Protein 4WY8 (pdb70)

Sequence (1294 aa):
PTVKLKPYCQNIADAATIDSTQYPPEVVRKAEAASIIDDPKALEGLPDVYLEEKTINRKNGSKIELTITRPLDTENQVLPPIVFFHGGGWVVGSKLTHRRTVYELTVRARAAVIFVNYSLSPEVRFPTALEECLDAVVWVAKEENAKSINVDPTKLVVVAGDSAGGNLSAVVCIRAKQLGLNIIKGQVLIYPVTDDNFETDSYKQFAENYYLTRKLMVWFFDHYIPDKKDRQSIFACPLKASIDDLRVLPRALVITAEADVLREEGEAYARKLIEAGNDVTAVRYLGIIHGIFNLATLSPTGSEILDHIVAWLQKTWKLEHHHHHHPTVKLKPYCQNIADAATIDSTQYPPEVVRKAEAASIIDDPKALEGLPDVYLEEKTINRKNGSKIELTITRPLDTENQVLPPIVFFHGGGWVVGSKLTHRRTVYELTVRARAAVIFVNYSLSPEVRFPTALEECLDAVVWVAKEENAKSINVDPTKLVVAGDSAGGNLSAVVCIRAKQLGLNIIKGQVLIYPVTDDNFETDSYKQFAENYYLTRKLMVWFFDHYIPDKKDRQSIFACPLKASIDDLRVLPRALVITAEADVLREEGEAYARKLIEAGNDVTAVRYLGIIHGIFNLATLSPTGSEILDHIVAWLQKTWKLEHHHHHPTVKLKPYCQNIADAATIDSTQYPPEVVRKAEAASIIDDPKALEGLPDVYLEEKTINRKNGSKIELTITRPLDTENQVLPPIVFFHGGGWVVGSKLTHRRTVYELTVRARAAVIFVNYSLSPEVRFPTALEECLDAVVWVAKEENAKSINVDPTKLVVAGDSAGGNLSAVVCIRAKQLGLNIIKGQVLIYPVTDDNFETDSYKQFAENYYLTRKLMVWFFDHYIPDKKDRQSIFACPLKASIDDLRVLPRALVITAEADVLREEGEAYARKLIEAGNDVTAVVRYLGIIHGIFNLATLSPTGSEILDHIVAWLQKTWKLEHHHHPTVKLKPYCQNIADAATIDSTQYPPEVVRKAEAASIIDDPKALEGLPDVYLEEKTINRKNGSKIELTITRPLDTENQVLPPIVFFHGGGWVVGSKLTHRRTVYELTVRARAAVIFVNYSLSPEVRFPTALEECLDAVVWVAKEENAKSINVDPTKLVVAGDSAGGNLSAVVCIRAKQLGLNIIKGQVLIYPVTDDNFETDSYKQFAENYYLTRKLMVWFFDHYIPDKKDRQSIFACPLKASIDDLRVLPRALVITAEADVLREEGEAYARKLIEAGNDVTAVRYLGIIHGIFNLATLSPTGSEILDHIVAWLQKTWKLEHHH

Structure (mmCIF, N/CA/C/O backbone):
data_4WY8
#
_entry.id   4WY8
#
_cell.length_a   151.125
_cell.length_b   49.675
_cell.length_c   183.214
_cell.angle_alpha   90.00
_cell.angle_beta   111.57
_cell.angle_gamma   90.00
#
_symmetry.space_group_name_H-M   'C 1 2 1'
#
loop_
_entity.id
_entity.type
_entity.pdbx_description
1 polymer esterase
2 water water
#
loop_
_atom_site.group_PDB
_atom_site.id
_atom_site.type_symbol
_atom_site.label_atom_id
_atom_site.label_alt_id
_atom_site.label_comp_id
_atom_site.label_asym_id
_atom_site.label_entity_id
_atom_site.label_seq_id
_atom_site.pdbx_PDB_ins_code
_atom_site.Cartn_x
_atom_site.Cartn_y
_atom_site.Cartn_z
_atom_site.occupancy
_atom_site.B_iso_or_equiv
_atom_site.auth_seq_id
_atom_site.auth_comp_id
_atom_site.auth_asym_id
_atom_site.auth_atom_id
_atom_site.pdbx_PDB_model_num
ATOM 1 N N . PRO A 1 3 ? 160.916 0.592 80.301 1.00 44.47 3 PRO A N 1
ATOM 2 C CA . PRO A 1 3 ? 161.221 -0.439 79.298 1.00 44.76 3 PRO A CA 1
ATOM 3 C C . PRO A 1 3 ? 162.712 -0.724 79.161 1.00 43.50 3 PRO A C 1
ATOM 4 O O . PRO A 1 3 ? 163.535 0.166 79.371 1.00 49.53 3 PRO A O 1
ATOM 8 N N . THR A 1 4 ? 163.056 -1.962 78.825 1.00 44.85 4 THR A N 1
ATOM 9 C CA . THR A 1 4 ? 164.454 -2.313 78.617 1.00 44.94 4 THR A CA 1
ATOM 10 C C . THR A 1 4 ? 164.850 -1.920 77.191 1.00 43.92 4 THR A C 1
ATOM 11 O O . THR A 1 4 ? 164.109 -2.167 76.224 1.00 35.49 4 THR A O 1
ATOM 15 N N . VAL A 1 5 ? 166.015 -1.288 77.073 1.00 42.55 5 VAL A N 1
ATOM 16 C CA . VAL A 1 5 ? 166.469 -0.756 75.797 1.00 34.03 5 VAL A CA 1
ATOM 17 C C . VAL A 1 5 ? 166.797 -1.887 74.835 1.00 33.69 5 VAL A C 1
ATOM 18 O O . VAL A 1 5 ? 167.506 -2.830 75.187 1.00 38.57 5 VAL A O 1
ATOM 22 N N . LYS A 1 6 ? 166.260 -1.804 73.622 1.00 29.98 6 LYS A N 1
ATOM 23 C CA . LYS A 1 6 ? 166.646 -2.734 72.583 1.00 25.89 6 LYS A CA 1
ATOM 24 C C . LYS A 1 6 ? 167.452 -1.920 71.583 1.00 32.71 6 LYS A C 1
ATOM 25 O O . LYS A 1 6 ? 166.905 -1.047 70.900 1.00 30.34 6 LYS A O 1
ATOM 31 N N . LEU A 1 7 ? 168.753 -2.176 71.519 1.00 26.11 7 LEU A N 1
ATOM 32 C CA . LEU A 1 7 ? 169.593 -1.487 70.559 1.00 27.95 7 LEU A CA 1
ATOM 33 C C . LEU A 1 7 ? 169.452 -2.135 69.199 1.00 31.16 7 LEU A C 1
ATOM 34 O O . LEU A 1 7 ? 169.173 -3.335 69.098 1.00 27.81 7 LEU A O 1
ATOM 39 N N . LYS A 1 8 ? 169.644 -1.335 68.156 1.00 28.77 8 LYS A N 1
ATOM 40 C CA . LYS A 1 8 ? 169.792 -1.867 66.814 1.00 27.53 8 LYS A CA 1
ATOM 41 C C . LYS A 1 8 ? 171.158 -2.551 66.697 1.00 26.53 8 LYS A C 1
ATOM 42 O O . LYS A 1 8 ? 172.107 -2.180 67.395 1.00 28.33 8 LYS A O 1
ATOM 48 N N . PRO A 1 9 ? 171.250 -3.566 65.822 1.00 32.00 9 PRO A N 1
ATOM 49 C CA . PRO A 1 9 ? 172.459 -4.376 65.602 1.00 29.01 9 PRO A CA 1
ATOM 50 C C . PRO A 1 9 ? 173.774 -3.578 65.493 1.00 28.19 9 PRO A C 1
ATOM 51 O O . PRO A 1 9 ? 174.736 -3.894 66.192 1.00 33.17 9 PRO A O 1
ATOM 55 N N . TYR A 1 10 ? 173.826 -2.577 64.626 1.00 28.29 10 TYR A N 1
ATOM 56 C CA . TYR A 1 10 ? 175.047 -1.792 64.447 1.00 25.52 10 TYR A CA 1
ATOM 57 C C . TYR A 1 10 ? 175.504 -1.162 65.769 1.00 32.27 10 TYR A C 1
ATOM 58 O O . TYR A 1 10 ? 176.682 -1.284 66.167 1.00 32.40 10 TYR A O 1
ATOM 67 N N . CYS A 1 11 ? 174.554 -0.516 66.450 1.00 30.90 11 CYS A N 1
ATOM 68 C CA . CYS A 1 11 ? 174.809 0.209 67.693 1.00 27.12 11 CYS A CA 1
ATOM 69 C C . CYS A 1 11 ? 175.176 -0.747 68.825 1.00 31.24 11 CYS A C 1
ATOM 70 O O . CYS A 1 11 ? 176.008 -0.422 69.681 1.00 30.46 11 CYS A O 1
ATOM 73 N N . GLN A 1 12 ? 174.562 -1.930 68.822 1.00 29.88 12 GLN A N 1
ATOM 74 C CA . GLN A 1 12 ? 174.953 -2.983 69.755 1.00 35.38 12 GLN A CA 1
ATOM 75 C C . GLN A 1 12 ? 176.423 -3.341 69.542 1.00 35.55 12 GLN A C 1
ATOM 76 O O . GLN A 1 12 ? 177.248 -3.315 70.479 1.00 31.91 12 GLN A O 1
ATOM 82 N N . ASN A 1 13 ? 176.741 -3.627 68.283 1.00 28.81 13 ASN A N 1
ATOM 83 C CA . ASN A 1 13 ? 178.092 -3.971 67.905 1.00 31.49 13 ASN A CA 1
ATOM 84 C C . ASN A 1 13 ? 179.098 -2.936 68.393 1.00 34.46 13 ASN A C 1
ATOM 85 O O . ASN A 1 13 ? 180.112 -3.288 68.995 1.00 37.57 13 ASN A O 1
ATOM 90 N N . ILE A 1 14 ? 178.807 -1.661 68.135 1.00 33.92 14 ILE A N 1
ATOM 91 C CA . ILE A 1 14 ? 179.676 -0.579 68.581 1.00 34.84 14 ILE A CA 1
ATOM 92 C C . ILE A 1 14 ? 179.816 -0.587 70.097 1.00 34.77 14 ILE A C 1
ATOM 93 O O . ILE A 1 14 ? 180.923 -0.503 70.633 1.00 44.31 14 ILE A O 1
ATOM 98 N N . ALA A 1 15 ? 178.693 -0.723 70.786 1.00 31.76 15 ALA A N 1
ATOM 99 C CA . ALA A 1 15 ? 178.715 -0.688 72.240 1.00 39.29 15 ALA A CA 1
ATOM 100 C C . ALA A 1 15 ? 179.643 -1.768 72.799 1.00 41.06 15 ALA A C 1
ATOM 101 O O . ALA A 1 15 ? 180.381 -1.520 73.752 1.00 41.62 15 ALA A O 1
ATOM 103 N N . ASP A 1 16 ? 179.603 -2.964 72.216 1.00 45.94 16 ASP A N 1
ATOM 104 C CA . ASP A 1 16 ? 180.438 -4.056 72.726 1.00 45.66 16 ASP A CA 1
ATOM 105 C C . ASP A 1 16 ? 181.888 -3.954 72.236 1.00 46.10 16 ASP A C 1
ATOM 106 O O . ASP A 1 16 ? 182.805 -4.479 72.858 1.00 52.22 16 ASP A O 1
ATOM 111 N N . ALA A 1 17 ? 182.086 -3.256 71.126 1.00 44.82 17 ALA A N 1
ATOM 112 C CA . ALA A 1 17 ? 183.411 -3.112 70.537 1.00 51.50 17 ALA A CA 1
ATOM 113 C C . ALA A 1 17 ? 184.308 -2.214 71.375 1.00 60.05 17 ALA A C 1
ATOM 114 O O . ALA A 1 17 ? 185.522 -2.428 71.433 1.00 62.77 17 ALA A O 1
ATOM 116 N N . ALA A 1 18 ? 183.712 -1.197 72.001 1.00 61.31 18 ALA A N 1
ATOM 117 C CA . ALA A 1 18 ? 184.467 -0.255 72.824 1.00 65.10 18 ALA A CA 1
ATOM 118 C C . ALA A 1 18 ? 185.149 -0.988 73.974 1.00 67.40 18 ALA A C 1
ATOM 119 O O . ALA A 1 18 ? 184.518 -1.313 74.987 1.00 62.00 18 ALA A O 1
ATOM 121 N N . THR A 1 19 ? 186.446 -1.237 73.798 1.00 71.04 19 THR A N 1
ATOM 122 C CA . THR A 1 19 ? 187.205 -2.083 74.709 1.00 65.13 19 THR A CA 1
ATOM 123 C C . THR A 1 19 ? 188.594 -1.518 74.998 1.00 66.02 19 THR A C 1
ATOM 124 O O . THR A 1 19 ? 189.593 -2.230 74.882 1.00 72.34 19 THR A O 1
ATOM 128 N N . ILE A 1 20 ? 188.655 -0.251 75.390 1.00 59.32 20 ILE A N 1
ATOM 129 C CA . ILE A 1 20 ? 189.916 0.384 75.765 1.00 56.50 20 ILE A CA 1
ATOM 130 C C . ILE A 1 20 ? 189.600 1.689 76.483 1.00 55.81 20 ILE A C 1
ATOM 131 O O . ILE A 1 20 ? 188.754 2.466 76.036 1.00 61.19 20 ILE A O 1
ATOM 136 N N . ASP A 1 21 ? 190.264 1.918 77.609 1.00 50.90 21 ASP A N 1
ATOM 137 C CA . ASP A 1 21 ? 190.003 3.118 78.385 1.00 40.91 21 ASP A CA 1
ATOM 138 C C . ASP A 1 21 ? 190.841 4.286 77.897 1.00 38.57 21 ASP A C 1
ATOM 139 O O . ASP A 1 21 ? 192.053 4.334 78.143 1.00 36.85 21 ASP A O 1
ATOM 144 N N . SER A 1 22 ? 190.205 5.243 77.228 1.00 34.20 22 SER A N 1
ATOM 145 C CA . SER A 1 22 ? 190.942 6.413 76.766 1.00 33.31 22 SER A CA 1
ATOM 146 C C . SER A 1 22 ? 191.357 7.325 77.924 1.00 30.11 22 SER A C 1
ATOM 147 O O . SER A 1 22 ? 192.310 8.097 77.786 1.00 28.55 22 SER A O 1
ATOM 150 N N . THR A 1 23 ? 190.654 7.245 79.051 1.00 24.17 23 THR A N 1
ATOM 151 C CA . THR A 1 23 ? 190.955 8.125 80.177 1.00 32.00 23 THR A CA 1
ATOM 152 C C . THR A 1 23 ? 192.298 7.772 80.813 1.00 34.00 23 THR A C 1
ATOM 153 O O . THR A 1 23 ? 192.767 8.495 81.698 1.00 35.66 23 THR A O 1
ATOM 157 N N . GLN A 1 24 ? 192.904 6.660 80.388 1.00 29.18 24 GLN A N 1
ATOM 158 C CA . GLN A 1 24 ? 194.181 6.227 80.958 1.00 30.33 24 GLN A CA 1
ATOM 159 C C . GLN A 1 24 ? 195.361 6.749 80.151 1.00 36.41 24 GLN A C 1
ATOM 160 O O . GLN A 1 24 ? 196.524 6.512 80.501 1.00 31.70 24 GLN A O 1
ATOM 166 N N . TYR A 1 25 ? 195.059 7.436 79.054 1.00 31.43 25 TYR A N 1
ATOM 167 C CA . TYR A 1 25 ? 196.096 7.912 78.162 1.00 27.75 25 TYR A CA 1
ATOM 168 C C . TYR A 1 25 ? 196.091 9.423 77.993 1.00 27.59 25 TYR A C 1
ATOM 169 O O . TYR A 1 25 ? 195.075 10.072 78.214 1.00 33.40 25 TYR A O 1
ATOM 178 N N . PRO A 1 26 ? 197.235 9.990 77.596 1.00 26.50 26 PRO A N 1
ATOM 179 C CA . PRO A 1 26 ? 197.295 11.405 77.210 1.00 28.83 26 PRO A CA 1
ATOM 180 C C . PRO A 1 26 ? 196.525 11.680 75.909 1.00 30.31 26 PRO A C 1
ATOM 181 O O . PRO A 1 26 ? 196.503 10.825 75.008 1.00 29.12 26 PRO A O 1
ATOM 185 N N . PRO A 1 27 ? 195.889 12.856 75.815 1.00 24.80 27 PRO A N 1
ATOM 186 C CA . PRO A 1 27 ? 195.074 13.194 74.637 1.00 25.87 27 PRO A CA 1
ATOM 187 C C . PRO A 1 27 ? 195.750 13.014 73.259 1.00 28.33 27 PRO A C 1
ATOM 188 O O . PRO A 1 27 ? 195.036 12.552 72.360 1.00 22.58 27 PRO A O 1
ATOM 192 N N . GLU A 1 28 ? 197.027 13.380 73.075 1.00 25.28 28 GLU A N 1
ATOM 193 C CA . GLU A 1 28 ? 197.699 13.180 71.776 1.00 30.79 28 GLU A CA 1
ATOM 194 C C . GLU A 1 28 ? 197.729 11.683 71.372 1.00 30.11 28 GLU A C 1
ATOM 195 O O . GLU A 1 28 ? 197.539 11.328 70.188 1.00 30.42 28 GLU A O 1
ATOM 201 N N . VAL A 1 29 ? 197.902 10.809 72.364 1.00 30.53 29 VAL A N 1
ATOM 202 C CA . VAL A 1 29 ? 197.934 9.371 72.121 1.00 30.01 29 VAL A CA 1
ATOM 203 C C . VAL A 1 29 ? 196.560 8.851 71.700 1.00 22.28 29 VAL A C 1
ATOM 204 O O . VAL A 1 29 ? 196.429 8.113 70.714 1.00 24.01 29 VAL A O 1
ATOM 208 N N . VAL A 1 30 ? 195.537 9.290 72.423 1.00 23.71 30 VAL A N 1
ATOM 209 C CA . VAL A 1 30 ? 194.152 8.970 72.110 1.00 19.95 30 VAL A CA 1
ATOM 210 C C . VAL A 1 30 ? 193.794 9.421 70.683 1.00 21.48 30 VAL A C 1
ATOM 211 O O . VAL A 1 30 ? 193.211 8.651 69.917 1.00 21.14 30 VAL A O 1
ATOM 215 N N . ARG A 1 31 ? 194.162 10.655 70.330 1.00 19.00 31 ARG A N 1
ATOM 216 C CA . ARG A 1 31 ? 193.893 11.190 68.992 1.00 22.19 31 ARG A CA 1
ATOM 217 C C . ARG A 1 31 ? 194.572 10.386 67.889 1.00 24.59 31 ARG A C 1
ATOM 218 O O . ARG A 1 31 ? 193.960 10.123 66.831 1.00 21.50 31 ARG A O 1
ATOM 226 N N . LYS A 1 32 ? 195.828 9.997 68.130 1.00 21.75 32 LYS A N 1
ATOM 227 C CA . LYS A 1 32 ? 196.546 9.188 67.141 1.00 23.82 32 LYS A CA 1
ATOM 228 C C . LYS A 1 32 ? 195.907 7.797 66.982 1.00 18.04 32 LYS A C 1
ATOM 229 O O . LYS A 1 32 ? 195.747 7.299 65.860 1.00 23.16 32 LYS A O 1
ATOM 235 N N . ALA A 1 33 ? 195.508 7.190 68.095 1.00 14.77 33 ALA A N 1
ATOM 236 C CA . ALA A 1 33 ? 194.807 5.904 68.052 1.00 20.40 33 ALA A CA 1
ATOM 237 C C . ALA A 1 33 ? 193.477 6.012 67.297 1.00 24.00 33 ALA A C 1
ATOM 238 O O . ALA A 1 33 ? 193.109 5.126 66.523 1.00 25.75 33 ALA A O 1
ATOM 240 N N . GLU A 1 34 ? 192.780 7.123 67.502 1.00 25.61 34 GLU A N 1
ATOM 241 C CA . GLU A 1 34 ? 191.507 7.399 66.833 1.00 23.71 34 GLU A CA 1
ATOM 242 C C . GLU A 1 34 ? 191.691 7.495 65.319 1.00 22.09 34 GLU A C 1
ATOM 243 O O . GLU A 1 34 ? 190.982 6.825 64.519 1.00 27.59 34 GLU A O 1
ATOM 249 N N . ALA A 1 35 ? 192.677 8.302 64.930 1.00 18.53 35 ALA A N 1
ATOM 250 C CA . ALA A 1 35 ? 193.016 8.449 63.523 1.00 22.84 35 ALA A CA 1
ATOM 251 C C . ALA A 1 35 ? 193.328 7.087 62.903 1.00 25.34 35 ALA A C 1
ATOM 252 O O . ALA A 1 35 ? 192.833 6.755 61.805 1.00 23.61 35 ALA A O 1
ATOM 254 N N . ALA A 1 36 ? 194.122 6.291 63.622 1.00 21.28 36 ALA A N 1
ATOM 255 C CA . ALA A 1 36 ? 194.476 4.959 63.128 1.00 23.61 36 ALA A CA 1
ATOM 256 C C . ALA A 1 36 ? 193.246 4.079 62.962 1.00 23.74 36 ALA A C 1
ATOM 257 O O . ALA A 1 36 ? 193.120 3.379 61.965 1.00 24.97 36 ALA A O 1
ATOM 259 N N . SER A 1 37 ? 192.330 4.135 63.922 1.00 20.99 37 SER A N 1
ATOM 260 C CA . SER A 1 37 ? 191.109 3.344 63.857 1.00 14.81 37 SER A CA 1
ATOM 261 C C . SER A 1 37 ? 190.260 3.736 62.651 1.00 23.16 37 SER A C 1
ATOM 262 O O . SER A 1 37 ? 189.511 2.918 62.123 1.00 24.94 37 SER A O 1
ATOM 265 N N . ILE A 1 38 ? 190.325 4.996 62.231 1.00 20.89 38 ILE A N 1
ATOM 266 C CA . ILE A 1 38 ? 189.633 5.321 60.986 1.00 21.03 38 ILE A CA 1
ATOM 267 C C . ILE A 1 38 ? 190.399 4.811 59.738 1.00 23.47 38 ILE A C 1
ATOM 268 O O . ILE A 1 38 ? 189.830 4.135 58.869 1.00 18.93 38 ILE A O 1
ATOM 273 N N . ILE A 1 39 ? 191.685 5.130 59.650 1.00 20.81 39 ILE A N 1
ATOM 274 C CA . ILE A 1 39 ? 192.464 4.776 58.456 1.00 28.27 39 ILE A CA 1
ATOM 275 C C . ILE A 1 39 ? 192.533 3.254 58.245 1.00 33.17 39 ILE A C 1
ATOM 276 O O . ILE A 1 39 ? 192.488 2.775 57.111 1.00 34.60 39 ILE A O 1
ATOM 281 N N . ASP A 1 40 ? 192.621 2.509 59.343 1.00 28.24 40 ASP A N 1
ATOM 282 C CA . ASP A 1 40 ? 192.726 1.049 59.308 1.00 30.78 40 ASP A CA 1
ATOM 283 C C . ASP A 1 40 ? 191.389 0.305 59.212 1.00 28.54 40 ASP A C 1
ATOM 284 O O . ASP A 1 40 ? 191.369 -0.923 59.154 1.00 29.90 40 ASP A O 1
ATOM 289 N N . ASP A 1 41 ? 190.271 1.016 59.283 1.00 27.52 41 ASP A N 1
ATOM 290 C CA . ASP A 1 41 ? 188.983 0.360 59.074 1.00 22.94 41 ASP A CA 1
ATOM 291 C C . ASP A 1 41 ? 188.876 0.021 57.589 1.00 24.42 41 ASP A C 1
ATOM 292 O O . ASP A 1 41 ? 189.065 0.887 56.733 1.00 26.66 41 ASP A O 1
ATOM 297 N N . PRO A 1 42 ? 188.606 -1.250 57.271 1.00 30.33 42 PRO A N 1
ATOM 298 C CA . PRO A 1 42 ? 188.582 -1.681 55.863 1.00 29.82 42 PRO A CA 1
ATOM 299 C C . PRO A 1 42 ? 187.343 -1.175 55.099 1.00 25.61 42 PRO A C 1
ATOM 300 O O . PRO A 1 42 ? 187.279 -1.229 53.872 1.00 27.75 42 PRO A O 1
ATOM 304 N N . LYS A 1 43 ? 186.361 -0.696 55.848 1.00 22.42 43 LYS A N 1
ATOM 305 C CA . LYS A 1 43 ? 185.100 -0.222 55.295 1.00 27.48 43 LYS A CA 1
ATOM 306 C C . LYS A 1 43 ? 185.075 1.312 55.188 1.00 20.29 43 LYS A C 1
ATOM 307 O O . LYS A 1 43 ? 184.117 1.904 54.666 1.00 18.98 43 LYS A O 1
ATOM 313 N N . ALA A 1 44 ? 186.137 1.944 55.677 1.00 20.27 44 ALA A N 1
ATOM 314 C CA . ALA A 1 44 ? 186.173 3.400 55.841 1.00 25.02 44 ALA A CA 1
ATOM 315 C C . ALA A 1 44 ? 185.921 4.182 54.556 1.00 21.88 44 ALA A C 1
ATOM 316 O O . ALA A 1 44 ? 185.365 5.275 54.593 1.00 16.82 44 ALA A O 1
ATOM 318 N N . LEU A 1 45 ? 186.310 3.600 53.426 1.00 23.97 45 LEU A N 1
ATOM 319 C CA . LEU A 1 45 ? 186.219 4.261 52.134 1.00 18.91 45 LEU A CA 1
ATOM 320 C C . LEU A 1 45 ? 185.054 3.724 51.304 1.00 21.60 45 LEU A C 1
ATOM 321 O O . LEU A 1 45 ? 184.670 4.330 50.305 1.00 19.20 45 LEU A O 1
ATOM 326 N N . GLU A 1 46 ? 184.484 2.596 51.722 1.00 23.91 46 GLU A N 1
ATOM 327 C CA . GLU A 1 46 ? 183.401 1.977 50.959 1.00 25.11 46 GLU A CA 1
ATOM 328 C C . GLU A 1 46 ? 182.161 2.854 50.931 1.00 27.06 46 GLU A C 1
ATOM 329 O O . GLU A 1 46 ? 181.652 3.260 51.988 1.00 22.93 46 GLU A O 1
ATOM 335 N N . GLY A 1 47 ? 181.688 3.151 49.722 1.00 23.02 47 GLY A N 1
ATOM 336 C CA . GLY A 1 47 ? 180.481 3.936 49.531 1.00 20.71 47 GLY A CA 1
ATOM 337 C C . GLY A 1 47 ? 180.633 5.392 49.931 1.00 20.71 47 GLY A C 1
ATOM 338 O O . GLY A 1 47 ? 179.651 6.124 50.043 1.00 25.73 47 GLY A O 1
ATOM 339 N N . LEU A 1 48 ? 181.872 5.822 50.133 1.00 20.11 48 LEU A N 1
ATOM 340 C CA . LEU A 1 48 ? 182.136 7.204 50.472 1.00 18.22 48 LEU A CA 1
ATOM 341 C C . LEU A 1 48 ? 181.853 8.104 49.253 1.00 18.84 48 LEU A C 1
ATOM 342 O O . LEU A 1 48 ? 182.431 7.914 48.195 1.00 24.49 48 LEU A O 1
ATOM 347 N N . PRO A 1 49 ? 180.961 9.093 49.409 1.00 17.91 49 PRO A N 1
ATOM 348 C CA . PRO A 1 49 ? 180.617 10.000 48.311 1.00 18.26 49 PRO A CA 1
ATOM 349 C C . PRO A 1 49 ? 181.815 10.817 47.874 1.00 16.87 49 PRO A C 1
ATOM 350 O O . PRO A 1 49 ? 182.718 11.052 48.671 1.00 18.64 49 PRO A O 1
ATOM 354 N N . ASP A 1 50 ? 181.823 11.213 46.611 1.00 18.94 50 ASP A N 1
ATOM 355 C CA . ASP A 1 50 ? 182.829 12.100 46.054 1.00 21.34 50 ASP A CA 1
ATOM 356 C C . ASP A 1 50 ? 182.501 13.563 46.330 1.00 24.22 50 ASP A C 1
ATOM 357 O O . ASP A 1 50 ? 181.362 14.008 46.102 1.00 21.11 50 ASP A O 1
ATOM 362 N N . VAL A 1 51 ? 183.490 14.320 46.797 1.00 17.72 51 VAL A N 1
ATOM 363 C CA . VAL A 1 51 ? 183.255 15.726 47.072 1.00 15.39 51 VAL A CA 1
ATOM 364 C C . VAL A 1 51 ? 184.403 16.546 46.548 1.00 16.31 51 VAL A C 1
ATOM 365 O O . VAL A 1 51 ? 185.528 16.065 46.422 1.00 17.40 51 VAL A O 1
ATOM 369 N N . TYR A 1 52 ? 184.108 17.799 46.248 1.00 17.40 52 TYR A N 1
ATOM 370 C CA . TYR A 1 52 ? 185.127 18.795 46.002 1.00 20.61 52 TYR A CA 1
ATOM 371 C C . TYR A 1 52 ? 185.564 19.350 47.354 1.00 19.13 52 TYR A C 1
ATOM 372 O O . TYR A 1 52 ? 184.742 19.935 48.060 1.00 20.75 52 TYR A O 1
ATOM 381 N N . LEU A 1 53 ? 186.849 19.214 47.699 1.00 15.14 53 LEU A N 1
ATOM 382 C CA . LEU A 1 53 ? 187.325 19.661 49.007 1.00 18.37 53 LEU A CA 1
ATOM 383 C C . LEU A 1 53 ? 188.354 20.779 48.885 1.00 24.99 53 LEU A C 1
ATOM 384 O O . LEU A 1 53 ? 189.226 20.747 48.023 1.00 27.56 53 LEU A O 1
ATOM 389 N N . GLU A 1 54 ? 188.226 21.770 49.761 1.00 25.95 54 GLU A N 1
ATOM 390 C CA . GLU A 1 54 ? 189.116 22.923 49.799 1.00 26.14 54 GLU A CA 1
ATOM 391 C C . GLU A 1 54 ? 189.566 23.193 51.220 1.00 23.18 54 GLU A C 1
ATOM 392 O O . GLU A 1 54 ? 188.740 23.229 52.137 1.00 23.48 54 GLU A O 1
ATOM 398 N N . GLU A 1 55 ? 190.861 23.420 51.412 1.00 27.04 55 GLU A N 1
ATOM 399 C CA . GLU A 1 55 ? 191.348 23.775 52.742 1.00 28.42 55 GLU A CA 1
ATOM 400 C C . GLU A 1 55 ? 191.556 25.287 52.724 1.00 30.10 55 GLU A C 1
ATOM 401 O O . GLU A 1 55 ? 192.211 25.826 51.835 1.00 31.71 55 GLU A O 1
ATOM 407 N N . LYS A 1 56 ? 190.955 25.965 53.695 1.00 29.47 56 LYS A N 1
ATOM 408 C CA . LYS A 1 56 ? 190.918 27.421 53.729 1.00 26.86 56 LYS A CA 1
ATOM 409 C C . LYS A 1 56 ? 191.346 27.971 55.072 1.00 30.73 56 LYS A C 1
ATOM 410 O O . LYS A 1 56 ? 190.866 27.529 56.107 1.00 34.74 56 LYS A O 1
ATOM 416 N N . THR A 1 57 ? 192.241 28.950 55.066 1.00 29.65 57 THR A N 1
ATOM 417 C CA . THR A 1 57 ? 192.680 29.544 56.318 1.00 26.40 57 THR A CA 1
ATOM 418 C C . THR A 1 57 ? 192.115 30.933 56.455 1.00 30.26 57 THR A C 1
ATOM 419 O O . THR A 1 57 ? 192.276 31.755 55.548 1.00 36.73 57 THR A O 1
ATOM 423 N N . ILE A 1 58 ? 191.442 31.220 57.563 1.00 26.29 58 ILE A N 1
ATOM 424 C CA . ILE A 1 58 ? 191.060 32.601 57.764 1.00 28.99 58 ILE A CA 1
ATOM 425 C C . ILE A 1 58 ? 192.007 33.143 58.834 1.00 34.68 58 ILE A C 1
ATOM 426 O O . ILE A 1 58 ? 192.208 32.534 59.890 1.00 35.54 58 ILE A O 1
ATOM 431 N N . ASN A 1 59 ? 192.601 34.292 58.515 1.00 41.74 59 ASN A N 1
ATOM 432 C CA . ASN A 1 59 ? 193.600 34.966 59.348 1.00 47.03 59 ASN A CA 1
ATOM 433 C C . ASN A 1 59 ? 193.016 36.074 60.211 1.00 48.73 59 ASN A C 1
ATOM 434 O O . ASN A 1 59 ? 192.522 37.071 59.679 1.00 53.34 59 ASN A O 1
ATOM 439 N N . ARG A 1 60 ? 193.071 35.915 61.533 1.00 46.55 60 ARG A N 1
ATOM 440 C CA . ARG A 1 60 ? 192.569 36.965 62.417 1.00 51.95 60 ARG A CA 1
ATOM 441 C C . ARG A 1 60 ? 193.537 38.141 62.512 1.00 57.98 60 ARG A C 1
ATOM 442 O O . ARG A 1 60 ? 194.560 38.189 61.818 1.00 60.37 60 ARG A O 1
ATOM 450 N N . LYS A 1 61 ? 193.187 39.085 63.382 1.00 65.21 61 LYS A N 1
ATOM 451 C CA . LYS A 1 61 ? 193.795 40.410 63.407 1.00 64.32 61 LYS A CA 1
ATOM 452 C C . LYS A 1 61 ? 195.262 40.393 63.812 1.00 64.24 61 LYS A C 1
ATOM 453 O O . LYS A 1 61 ? 196.095 41.095 63.231 1.00 58.99 61 LYS A O 1
ATOM 459 N N . ASN A 1 62 ? 195.581 39.525 64.761 1.00 62.09 62 ASN A N 1
ATOM 460 C CA . ASN A 1 62 ? 196.905 39.489 65.349 1.00 54.17 62 ASN A CA 1
ATOM 461 C C . ASN A 1 62 ? 197.885 38.578 64.626 1.00 58.59 62 ASN A C 1
ATOM 462 O O . ASN A 1 62 ? 199.097 38.658 64.844 1.00 59.85 62 ASN A O 1
ATOM 467 N N . GLY A 1 63 ? 197.358 37.687 63.793 1.00 60.24 63 GLY A N 1
ATOM 468 C CA . GLY A 1 63 ? 198.201 36.826 62.989 1.00 52.48 63 GLY A CA 1
ATOM 469 C C . GLY A 1 63 ? 197.840 35.378 63.216 1.00 51.34 63 GLY A C 1
ATOM 470 O O . GLY A 1 63 ? 198.460 34.483 62.648 1.00 53.57 63 GLY A O 1
ATOM 471 N N . SER A 1 64 ? 196.804 35.149 64.018 1.00 49.52 64 SER A N 1
ATOM 472 C CA . SER A 1 64 ? 196.403 33.785 64.337 1.00 54.03 64 SER A CA 1
ATOM 473 C C . SER A 1 64 ? 195.476 33.253 63.241 1.00 47.80 64 SER A C 1
ATOM 474 O O . SER A 1 64 ? 194.909 34.022 62.454 1.00 48.05 64 SER A O 1
ATOM 477 N N . LYS A 1 65 ? 195.362 31.934 63.172 1.00 39.44 65 LYS A N 1
ATOM 478 C CA . LYS A 1 65 ? 194.606 31.292 62.108 1.00 40.53 65 LYS A CA 1
ATOM 479 C C . LYS A 1 65 ? 193.494 30.373 62.591 1.00 36.04 65 LYS A C 1
ATOM 480 O O . LYS A 1 65 ? 193.605 29.722 63.629 1.00 34.67 65 LYS A O 1
ATOM 486 N N . ILE A 1 66 ? 192.386 30.396 61.861 1.00 32.33 66 ILE A N 1
ATOM 487 C CA . ILE A 1 66 ? 191.356 29.376 61.990 1.00 26.05 66 ILE A CA 1
ATOM 488 C C . ILE A 1 66 ? 191.399 28.543 60.716 1.00 26.66 66 ILE A C 1
ATOM 489 O O . ILE A 1 66 ? 191.379 29.084 59.599 1.00 24.01 66 ILE A O 1
ATOM 494 N N . GLU A 1 67 ? 191.536 27.232 60.883 1.00 25.08 67 GLU A N 1
ATOM 495 C CA . GLU A 1 67 ? 191.508 26.325 59.743 1.00 24.37 67 GLU A CA 1
ATOM 496 C C . GLU A 1 67 ? 190.109 25.796 59.446 1.00 24.09 67 GLU A C 1
ATOM 497 O O . GLU A 1 67 ? 189.470 25.175 60.298 1.00 19.59 67 GLU A O 1
ATOM 503 N N . LEU A 1 68 ? 189.668 26.045 58.217 1.00 16.83 68 LEU A N 1
ATOM 504 C CA . LEU A 1 68 ? 188.393 25.581 57.690 1.00 19.72 68 LEU A CA 1
ATOM 505 C C . LEU A 1 68 ? 188.609 24.496 56.647 1.00 21.63 68 LEU A C 1
ATOM 506 O O . LEU A 1 68 ? 189.530 24.597 55.828 1.00 23.75 68 LEU A O 1
ATOM 511 N N . THR A 1 69 ? 187.793 23.445 56.701 1.00 16.80 69 THR A N 1
ATOM 512 C CA . THR A 1 69 ? 187.731 22.442 55.631 1.00 14.76 69 THR A CA 1
ATOM 513 C C . THR A 1 69 ? 186.362 22.557 54.961 1.00 13.52 69 THR A C 1
ATOM 514 O O . THR A 1 69 ? 185.334 22.334 55.593 1.00 17.82 69 THR A O 1
ATOM 518 N N . ILE A 1 70 ? 186.338 22.936 53.691 1.00 16.46 70 ILE A N 1
ATOM 519 C CA . ILE A 1 70 ? 185.086 23.159 52.994 1.00 11.49 70 ILE A CA 1
ATOM 520 C C . ILE A 1 70 ? 184.825 22.081 51.961 1.00 16.47 70 ILE A C 1
ATOM 521 O O . ILE A 1 70 ? 185.605 21.914 51.014 1.00 16.22 70 ILE A O 1
ATOM 526 N N . THR A 1 71 ? 183.712 21.364 52.106 1.00 15.99 71 THR A N 1
ATOM 527 C CA . THR A 1 71 ? 183.384 20.329 51.125 1.00 13.53 71 THR A CA 1
ATOM 528 C C . THR A 1 71 ? 182.121 20.713 50.349 1.00 13.90 71 THR A C 1
ATOM 529 O O . THR A 1 71 ? 181.207 21.298 50.916 1.00 12.43 71 THR A O 1
ATOM 533 N N . ARG A 1 72 ? 182.079 20.433 49.047 1.00 13.54 72 ARG A N 1
ATOM 534 C CA . ARG A 1 72 ? 180.849 20.647 48.277 1.00 14.19 72 ARG A CA 1
ATOM 535 C C . ARG A 1 72 ? 180.639 19.541 47.247 1.00 14.34 72 ARG A C 1
ATOM 536 O O . ARG A 1 72 ? 181.586 18.842 46.910 1.00 12.11 72 ARG A O 1
ATOM 544 N N . PRO A 1 73 ? 179.398 19.383 46.740 1.00 10.48 73 PRO A N 1
ATOM 545 C CA . PRO A 1 73 ? 179.214 18.336 45.729 1.00 11.37 73 PRO A CA 1
ATOM 546 C C . PRO A 1 73 ? 180.032 18.667 44.484 1.00 16.88 73 PRO A C 1
ATOM 547 O O . PRO A 1 73 ? 180.329 19.849 44.262 1.00 16.21 73 PRO A O 1
ATOM 551 N N . LEU A 1 74 ? 180.443 17.647 43.736 1.00 17.43 74 LEU A N 1
ATOM 552 C CA . LEU A 1 74 ? 181.095 17.846 42.443 1.00 21.12 74 LEU A CA 1
ATOM 553 C C . LEU A 1 74 ? 180.118 18.513 41.491 1.00 25.92 74 LEU A C 1
ATOM 554 O O . LEU A 1 74 ? 178.901 18.407 41.673 1.00 27.37 74 LEU A O 1
ATOM 559 N N . ASP A 1 75 ? 180.637 19.219 40.491 1.00 36.12 75 ASP A N 1
ATOM 560 C CA . ASP A 1 75 ? 179.771 19.876 39.504 1.00 39.24 75 ASP A CA 1
ATOM 561 C C . ASP A 1 75 ? 178.853 20.951 40.129 1.00 29.11 75 ASP A C 1
ATOM 562 O O . ASP A 1 75 ? 177.665 21.041 39.803 1.00 29.64 75 ASP A O 1
ATOM 567 N N . THR A 1 76 ? 179.402 21.712 41.073 1.00 25.22 76 THR A N 1
ATOM 568 C CA . THR A 1 76 ? 178.732 22.887 41.637 1.00 27.31 76 THR A CA 1
ATOM 569 C C . THR A 1 76 ? 179.657 24.105 41.544 1.00 30.54 76 THR A C 1
ATOM 570 O O . THR A 1 76 ? 179.467 25.097 42.261 1.00 28.46 76 THR A O 1
ATOM 574 N N . GLU A 1 77 ? 180.638 24.035 40.637 1.00 37.57 77 GLU A N 1
ATOM 575 C CA . GLU A 1 77 ? 181.719 25.034 40.542 1.00 42.16 77 GLU A CA 1
ATOM 576 C C . GLU A 1 77 ? 181.252 26.486 40.411 1.00 36.11 77 GLU A C 1
ATOM 577 O O . GLU A 1 77 ? 181.830 27.378 41.030 1.00 35.99 77 GLU A O 1
ATOM 583 N N . ASN A 1 78 ? 180.197 26.720 39.639 1.00 30.34 78 ASN A N 1
ATOM 584 C CA . ASN A 1 78 ? 179.687 28.078 39.468 1.00 35.98 78 ASN A CA 1
ATOM 585 C C . ASN A 1 78 ? 178.323 28.240 40.117 1.00 34.09 78 ASN A C 1
ATOM 586 O O . ASN A 1 78 ? 177.537 29.085 39.694 1.00 36.17 78 ASN A O 1
ATOM 591 N N . GLN A 1 79 ? 178.039 27.413 41.121 1.00 27.94 79 GLN A N 1
ATOM 592 C CA . GLN A 1 79 ? 176.773 27.477 41.845 1.00 26.14 79 GLN A CA 1
ATOM 593 C C . GLN A 1 79 ? 176.951 28.046 43.243 1.00 22.08 79 GLN A C 1
ATOM 594 O O . GLN A 1 79 ? 177.913 27.718 43.942 1.00 21.60 79 GLN A O 1
ATOM 600 N N . VAL A 1 80 ? 176.010 28.878 43.668 1.00 21.25 80 VAL A N 1
ATOM 601 C CA . VAL A 1 80 ? 176.027 29.390 45.031 1.00 19.93 80 VAL A CA 1
ATOM 602 C C . VAL A 1 80 ? 175.223 28.426 45.912 1.00 16.98 80 VAL A C 1
ATOM 603 O O . VAL A 1 80 ? 174.063 28.150 45.627 1.00 16.75 80 VAL A O 1
ATOM 607 N N . LEU A 1 81 ? 175.841 27.911 46.968 1.00 12.86 81 LEU A N 1
ATOM 608 C CA . LEU A 1 81 ? 175.214 26.888 47.795 1.00 13.53 81 LEU A CA 1
ATOM 609 C C . LEU A 1 81 ? 174.869 27.400 49.202 1.00 14.26 81 LEU A C 1
ATOM 610 O O . LEU A 1 81 ? 175.489 28.355 49.689 1.00 12.65 81 LEU A O 1
ATOM 615 N N . PRO A 1 82 ? 173.879 26.767 49.863 1.00 13.98 82 PRO A N 1
ATOM 616 C CA . PRO A 1 82 ? 173.718 27.108 51.286 1.00 14.23 82 PRO A CA 1
ATOM 617 C C . PRO A 1 82 ? 174.921 26.636 52.107 1.00 16.91 82 PRO A C 1
ATOM 618 O O . PRO A 1 82 ? 175.489 25.572 51.850 1.00 12.56 82 PRO A O 1
ATOM 622 N N . PRO A 1 83 ? 175.340 27.453 53.073 1.00 15.83 83 PRO A N 1
ATOM 623 C CA . PRO A 1 83 ? 176.479 27.032 53.879 1.00 12.70 83 PRO A CA 1
ATOM 624 C C . PRO A 1 83 ? 176.029 26.391 55.181 1.00 14.38 83 PRO A C 1
ATOM 625 O O . PRO A 1 83 ? 175.104 26.871 55.841 1.00 14.01 83 PRO A O 1
ATOM 629 N N . ILE A 1 84 ? 176.638 25.260 55.498 1.00 11.83 84 ILE A N 1
ATOM 630 C CA . ILE A 1 84 ? 176.444 24.608 56.770 1.00 9.74 84 ILE A CA 1
ATOM 631 C C . ILE A 1 84 ? 177.756 24.659 57.516 1.00 13.23 84 ILE A C 1
ATOM 632 O O . ILE A 1 84 ? 178.715 23.999 57.127 1.00 12.00 84 ILE A O 1
ATOM 637 N N . VAL A 1 85 ? 177.803 25.424 58.596 1.00 13.28 85 VAL A N 1
ATOM 638 C CA . VAL A 1 85 ? 178.992 25.476 59.408 1.00 13.02 85 VAL A CA 1
ATOM 639 C C . VAL A 1 85 ? 178.895 24.387 60.467 1.00 13.94 85 VAL A C 1
ATOM 640 O O . VAL A 1 85 ? 177.984 24.378 61.297 1.00 12.61 85 VAL A O 1
ATOM 644 N N . PHE A 1 86 ? 179.858 23.476 60.436 1.00 12.11 86 PHE A N 1
ATOM 645 C CA . PHE A 1 86 ? 179.764 22.234 61.190 1.00 12.28 86 PHE A CA 1
ATOM 646 C C . PHE A 1 86 ? 180.808 22.187 62.287 1.00 9.33 86 PHE A C 1
ATOM 647 O O . PHE A 1 86 ? 181.985 22.431 62.032 1.00 11.43 86 PHE A O 1
ATOM 655 N N . PHE A 1 87 ? 180.371 21.852 63.497 1.00 9.55 87 PHE A N 1
ATOM 656 C CA . PHE A 1 87 ? 181.255 21.675 64.654 1.00 10.29 87 PHE A CA 1
ATOM 657 C C . PHE A 1 87 ? 181.215 20.224 65.150 1.00 12.52 87 PHE A C 1
ATOM 658 O O . PHE A 1 87 ? 180.148 19.682 65.548 1.00 13.24 87 PHE A O 1
ATOM 666 N N . HIS A 1 88 ? 182.385 19.582 65.092 1.00 11.39 88 HIS A N 1
ATOM 667 C CA . HIS A 1 88 ? 182.460 18.156 65.347 1.00 11.62 88 HIS A CA 1
ATOM 668 C C . HIS A 1 88 ? 182.496 17.838 66.822 1.00 10.88 88 HIS A C 1
ATOM 669 O O . HIS A 1 88 ? 182.897 18.668 67.648 1.00 11.08 88 HIS A O 1
ATOM 676 N N . GLY A 1 89 ? 182.092 16.617 67.147 1.00 9.97 89 GLY A N 1
ATOM 677 C CA . GLY A 1 89 ? 182.110 16.154 68.522 1.00 12.23 89 GLY A CA 1
ATOM 678 C C . GLY A 1 89 ? 183.465 15.555 68.839 1.00 13.12 89 GLY A C 1
ATOM 679 O O . GLY A 1 89 ? 184.388 15.622 68.022 1.00 12.01 89 GLY A O 1
ATOM 680 N N . GLY A 1 90 ? 183.592 14.982 70.025 1.00 13.91 90 GLY A N 1
ATOM 681 C CA . GLY A 1 90 ? 184.871 14.468 70.460 1.00 14.31 90 GLY A CA 1
ATOM 682 C C . GLY A 1 90 ? 185.200 15.011 71.837 1.00 16.40 90 GLY A C 1
ATOM 683 O O . GLY A 1 90 ? 186.370 15.049 72.244 1.00 14.57 90 GLY A O 1
ATOM 684 N N . GLY A 1 91 ? 184.167 15.456 72.544 1.00 10.38 91 GLY A N 1
ATOM 685 C CA . GLY A 1 91 ? 184.328 15.896 73.928 1.00 14.30 91 GLY A CA 1
ATOM 686 C C . GLY A 1 91 ? 185.264 17.076 74.119 1.00 12.57 91 GLY A C 1
ATOM 687 O O . GLY A 1 91 ? 185.780 17.278 75.230 1.00 13.32 91 GLY A O 1
ATOM 688 N N . TRP A 1 92 ? 185.440 17.866 73.055 1.00 11.15 92 TRP A N 1
ATOM 689 C CA . TRP A 1 92 ? 186.362 19.018 73.001 1.00 15.54 92 TRP A CA 1
ATOM 690 C C . TRP A 1 92 ? 187.830 18.593 73.061 1.00 13.50 92 TRP A C 1
ATOM 691 O O . TRP A 1 92 ? 188.717 19.440 73.171 1.00 12.90 92 TRP A O 1
ATOM 702 N N . VAL A 1 93 ? 188.091 17.292 72.989 1.00 11.86 93 VAL A N 1
ATOM 703 C CA . VAL A 1 93 ? 189.444 16.786 73.217 1.00 11.78 93 VAL A CA 1
ATOM 704 C C . VAL A 1 93 ? 189.967 16.001 72.012 1.00 11.26 93 VAL A C 1
ATOM 705 O O . VAL A 1 93 ? 191.152 16.093 71.656 1.00 14.30 93 VAL A O 1
ATOM 709 N N . VAL A 1 94 ? 189.070 15.245 71.377 1.00 10.61 94 VAL A N 1
ATOM 710 C CA . VAL A 1 94 ? 189.415 14.471 70.185 1.00 13.62 94 VAL A CA 1
ATOM 711 C C . VAL A 1 94 ? 188.463 14.800 69.014 1.00 14.80 94 VAL A C 1
ATOM 712 O O . VAL A 1 94 ? 187.648 15.736 69.097 1.00 16.12 94 VAL A O 1
ATOM 716 N N . GLY A 1 95 ? 188.519 14.012 67.948 1.00 14.69 95 GLY A N 1
ATOM 717 C CA . GLY A 1 95 ? 187.691 14.274 66.784 1.00 13.18 95 GLY A CA 1
ATOM 718 C C . GLY A 1 95 ? 188.442 15.089 65.754 1.00 11.82 95 GLY A C 1
ATOM 719 O O . GLY A 1 95 ? 189.371 15.844 66.086 1.00 15.41 95 GLY A O 1
ATOM 720 N N . SER A 1 96 ? 188.081 14.906 64.489 1.00 13.87 96 SER A N 1
ATOM 721 C CA . SER A 1 96 ? 188.797 15.568 63.394 1.00 13.27 96 SER A CA 1
ATOM 722 C C . SER A 1 96 ? 187.973 15.505 62.128 1.00 11.06 96 SER A C 1
ATOM 723 O O . SER A 1 96 ? 186.923 14.866 62.089 1.00 12.62 96 SER A O 1
ATOM 726 N N . LYS A 1 97 ? 188.490 16.094 61.069 1.00 12.47 97 LYS A N 1
ATOM 727 C CA . LYS A 1 97 ? 187.872 15.953 59.762 1.00 15.99 97 LYS A CA 1
ATOM 728 C C . LYS A 1 97 ? 187.859 14.514 59.268 1.00 17.15 97 LYS A C 1
ATOM 729 O O . LYS A 1 97 ? 187.016 14.140 58.434 1.00 12.91 97 LYS A O 1
ATOM 735 N N . LEU A 1 98 ? 188.729 13.692 59.847 1.00 16.12 98 LEU A N 1
ATOM 736 C CA . LEU A 1 98 ? 188.816 12.281 59.476 1.00 16.74 98 LEU A CA 1
ATOM 737 C C . LEU A 1 98 ? 187.736 11.464 60.196 1.00 14.17 98 LEU A C 1
ATOM 738 O O . LEU A 1 98 ? 187.033 10.657 59.574 1.00 13.08 98 LEU A O 1
ATOM 743 N N . THR A 1 99 ? 187.570 11.678 61.498 1.00 13.31 99 THR A N 1
ATOM 744 C CA . THR A 1 99 ? 186.544 10.926 62.209 1.00 10.89 99 THR A CA 1
ATOM 745 C C . THR A 1 99 ? 185.156 11.266 61.677 1.00 14.43 99 THR A C 1
ATOM 746 O O . THR A 1 99 ? 184.247 10.415 61.666 1.00 14.92 99 THR A O 1
ATOM 750 N N . HIS A 1 100 ? 184.986 12.494 61.201 1.00 10.34 100 HIS A N 1
ATOM 751 C CA . HIS A 1 100 ? 183.655 12.919 60.768 1.00 11.27 100 HIS A CA 1
ATOM 752 C C . HIS A 1 100 ? 183.550 12.997 59.264 1.00 12.16 100 HIS A C 1
ATOM 753 O O . HIS A 1 100 ? 182.580 13.550 58.730 1.00 11.76 100 HIS A O 1
ATOM 760 N N . ARG A 1 101 ? 184.557 12.454 58.582 1.00 13.28 101 ARG A N 1
ATOM 761 C CA . ARG A 1 101 ? 184.571 12.462 57.129 1.00 12.33 101 ARG A CA 1
ATOM 762 C C . ARG A 1 101 ? 183.310 11.827 56.557 1.00 13.76 101 ARG A C 1
ATOM 763 O O . ARG A 1 101 ? 182.706 12.345 55.616 1.00 11.93 101 ARG A O 1
ATOM 771 N N . ARG A 1 102 ? 182.930 10.678 57.091 1.00 11.63 102 ARG A N 1
ATOM 772 C CA . ARG A 1 102 ? 181.763 9.979 56.560 1.00 11.73 102 ARG A CA 1
ATOM 773 C C . ARG A 1 102 ? 180.508 10.869 56.672 1.00 13.11 102 ARG A C 1
ATOM 774 O O . ARG A 1 102 ? 179.811 11.149 55.684 1.00 13.94 102 ARG A O 1
ATOM 782 N N . THR A 1 103 ? 180.255 11.336 57.891 1.00 12.11 103 THR A N 1
ATOM 783 C CA . THR A 1 103 ? 179.106 12.178 58.170 1.00 11.35 103 THR A CA 1
ATOM 784 C C . THR A 1 103 ? 179.077 13.436 57.291 1.00 10.59 103 THR A C 1
ATOM 785 O O . THR A 1 103 ? 178.047 13.776 56.688 1.00 10.13 103 THR A O 1
ATOM 789 N N . VAL A 1 104 ? 180.223 14.105 57.208 1.00 10.60 104 VAL A N 1
ATOM 790 C CA . VAL A 1 104 ? 180.354 15.356 56.475 1.00 9.79 104 VAL A CA 1
ATOM 791 C C . VAL A 1 104 ? 180.200 15.167 54.959 1.00 10.54 104 VAL A C 1
ATOM 792 O O . VAL A 1 104 ? 179.469 15.915 54.302 1.00 10.16 104 VAL A O 1
ATOM 796 N N . TYR A 1 105 ? 180.837 14.147 54.399 1.00 9.68 105 TYR A N 1
ATOM 797 C CA . TYR A 1 105 ? 180.702 13.905 52.955 1.00 12.01 105 TYR A CA 1
ATOM 798 C C . TYR A 1 105 ? 179.257 13.573 52.609 1.00 13.46 105 TYR A C 1
ATOM 799 O O . TYR A 1 105 ? 178.700 14.126 51.618 1.00 10.38 105 TYR A O 1
ATOM 808 N N . GLU A 1 106 ? 178.629 12.719 53.435 1.00 11.03 106 GLU A N 1
ATOM 809 C CA . GLU A 1 106 ? 177.209 12.374 53.185 1.00 14.12 106 GLU A CA 1
ATOM 810 C C . GLU A 1 106 ? 176.275 13.589 53.283 1.00 10.78 106 GLU A C 1
ATOM 811 O O . GLU A 1 106 ? 175.390 13.776 52.461 1.00 13.46 106 GLU A O 1
ATOM 817 N N . LEU A 1 107 ? 176.461 14.396 54.316 1.00 13.60 107 LEU A N 1
ATOM 818 C CA . LEU A 1 107 ? 175.663 15.604 54.492 1.00 12.26 107 LEU A CA 1
ATOM 819 C C . LEU A 1 107 ? 175.854 16.548 53.296 1.00 11.64 107 LEU A C 1
ATOM 820 O O . LEU A 1 107 ? 174.911 17.110 52.753 1.00 10.36 107 LEU A O 1
ATOM 825 N N . THR A 1 108 ? 177.102 16.700 52.891 1.00 12.05 108 THR A N 1
ATOM 826 C CA . THR A 1 108 ? 177.456 17.510 51.742 1.00 7.97 108 THR A CA 1
ATOM 827 C C . THR A 1 108 ? 176.673 17.101 50.516 1.00 9.82 108 THR A C 1
ATOM 828 O O . THR A 1 108 ? 176.025 17.958 49.889 1.00 9.00 108 THR A O 1
ATOM 832 N N . VAL A 1 109 ? 176.698 15.814 50.154 1.00 8.82 109 VAL A N 1
ATOM 833 C CA . VAL A 1 109 ? 176.025 15.482 48.887 1.00 10.42 109 VAL A CA 1
ATOM 834 C C . VAL A 1 109 ? 174.518 15.318 49.026 1.00 11.55 109 VAL A C 1
ATOM 835 O O . VAL A 1 109 ? 173.769 15.544 48.060 1.00 12.96 109 VAL A O 1
ATOM 839 N N . ARG A 1 110 ? 174.040 14.963 50.213 1.00 12.06 110 ARG A N 1
ATOM 840 C CA . ARG A 1 110 ? 172.595 14.816 50.373 1.00 14.66 110 ARG A CA 1
ATOM 841 C C . ARG A 1 110 ? 171.920 16.185 50.442 1.00 11.48 110 ARG A C 1
ATOM 842 O O . ARG A 1 110 ? 170.860 16.372 49.890 1.00 14.58 110 ARG A O 1
ATOM 850 N N . ALA A 1 111 ? 172.543 17.143 51.113 1.00 13.62 111 ALA A N 1
ATOM 851 C CA . ALA A 1 111 ? 171.946 18.468 51.246 1.00 14.17 111 ALA A CA 1
ATOM 852 C C . ALA A 1 111 ? 172.293 19.347 50.052 1.00 13.77 111 ALA A C 1
ATOM 853 O O . ALA A 1 111 ? 171.668 20.384 49.845 1.00 12.13 111 ALA A O 1
ATOM 855 N N . ARG A 1 112 ? 173.274 18.914 49.261 1.00 13.75 112 ARG A N 1
ATOM 856 C CA . ARG A 1 112 ? 173.820 19.734 48.174 1.00 15.10 112 ARG A CA 1
ATOM 857 C C . ARG A 1 112 ? 174.213 21.095 48.726 1.00 13.60 112 ARG A C 1
ATOM 858 O O . ARG A 1 112 ? 173.733 22.131 48.274 1.00 16.10 112 ARG A O 1
ATOM 866 N N . ALA A 1 113 ? 175.070 21.067 49.736 1.00 14.02 113 ALA A N 1
ATOM 867 C CA . ALA A 1 113 ? 175.448 22.262 50.465 1.00 10.03 113 ALA A CA 1
ATOM 868 C C . ALA A 1 113 ? 176.948 22.342 50.519 1.00 14.68 113 ALA A C 1
ATOM 869 O O . ALA A 1 113 ? 177.630 21.352 50.222 1.00 14.06 113 ALA A O 1
ATOM 871 N N . ALA A 1 114 ? 177.471 23.516 50.861 1.00 13.13 114 ALA A N 1
ATOM 872 C CA . ALA A 1 114 ? 178.871 23.630 51.238 1.00 14.63 114 ALA A CA 1
ATOM 873 C C . ALA A 1 114 ? 178.961 23.396 52.731 1.00 13.61 114 ALA A C 1
ATOM 874 O O . ALA A 1 114 ? 178.411 24.172 53.523 1.00 12.79 114 ALA A O 1
ATOM 876 N N . VAL A 1 115 ? 179.618 22.319 53.132 1.00 11.78 115 VAL A N 1
ATOM 877 C CA . VAL A 1 115 ? 179.809 22.115 54.557 1.00 11.54 115 VAL A CA 1
ATOM 878 C C . VAL A 1 115 ? 181.141 22.742 54.961 1.00 14.09 115 VAL A C 1
ATOM 879 O O . VAL A 1 115 ? 182.211 22.432 54.414 1.00 15.46 115 VAL A O 1
ATOM 883 N N . ILE A 1 116 ? 181.053 23.677 55.893 1.00 14.42 116 ILE A N 1
ATOM 884 C CA . ILE A 1 116 ? 182.214 24.393 56.373 1.00 11.65 116 ILE A CA 1
ATOM 885 C C . ILE A 1 116 ? 182.592 23.862 57.752 1.00 12.81 116 ILE A C 1
ATOM 886 O O . ILE A 1 116 ? 181.971 24.175 58.767 1.00 9.74 116 ILE A O 1
ATOM 891 N N . PHE A 1 117 ? 183.612 23.016 57.737 1.00 12.39 117 PHE A N 1
ATOM 892 C CA . PHE A 1 117 ? 184.094 22.286 58.888 1.00 12.07 117 PHE A CA 1
ATOM 893 C C . PHE A 1 117 ? 185.161 23.094 59.631 1.00 13.94 117 PHE A C 1
ATOM 894 O O . PHE A 1 117 ? 186.238 23.347 59.117 1.00 15.25 117 PHE A O 1
ATOM 902 N N . VAL A 1 118 ? 184.870 23.490 60.854 1.00 12.63 118 VAL A N 1
ATOM 903 C CA . VAL A 1 118 ? 185.817 24.276 61.600 1.00 15.29 118 VAL A CA 1
ATOM 904 C C . VAL A 1 118 ? 186.760 23.360 62.358 1.00 17.43 118 VAL A C 1
ATOM 905 O O . VAL A 1 118 ? 186.311 22.563 63.196 1.00 14.48 118 VAL A O 1
ATOM 909 N N . ASN A 1 119 ? 188.051 23.417 62.030 1.00 14.68 119 ASN A N 1
ATOM 910 C CA . ASN A 1 119 ? 189.024 22.649 62.791 1.00 16.81 119 ASN A CA 1
ATOM 911 C C . ASN A 1 119 ? 189.431 23.420 64.035 1.00 16.31 119 ASN A C 1
ATOM 912 O O . ASN A 1 119 ? 190.537 23.931 64.111 1.00 14.51 119 ASN A O 1
ATOM 917 N N . TYR A 1 120 ? 188.561 23.454 65.041 1.00 14.96 120 TYR A N 1
ATOM 918 C CA . TYR A 1 120 ? 188.833 24.284 66.218 1.00 18.00 120 TYR A CA 1
ATOM 919 C C . TYR A 1 120 ? 189.905 23.673 67.133 1.00 18.19 120 TYR A C 1
ATOM 920 O O . TYR A 1 120 ? 190.269 22.496 66.982 1.00 13.18 120 TYR A O 1
ATOM 929 N N . SER A 1 121 ? 190.465 24.502 68.018 1.00 17.02 121 SER A N 1
ATOM 930 C CA . SER A 1 121 ? 191.541 24.073 68.908 1.00 15.58 121 SER A CA 1
ATOM 931 C C . SER A 1 121 ? 191.011 23.138 69.980 1.00 14.88 121 SER A C 1
ATOM 932 O O . SER A 1 121 ? 190.022 23.444 70.673 1.00 11.65 121 SER A O 1
ATOM 935 N N . LEU A 1 122 ? 191.679 21.999 70.124 1.00 13.27 122 LEU A N 1
ATOM 936 C CA . LEU A 1 122 ? 191.233 20.981 71.070 1.00 13.22 122 LEU A CA 1
ATOM 937 C C . LEU A 1 122 ? 191.817 21.196 72.463 1.00 13.89 122 LEU A C 1
ATOM 938 O O . LEU A 1 122 ? 192.865 21.831 72.628 1.00 15.72 122 LEU A O 1
ATOM 943 N N . SER A 1 123 ? 191.111 20.681 73.466 1.00 14.17 123 SER A N 1
ATOM 944 C CA . SER A 1 123 ? 191.571 20.716 74.857 1.00 17.00 123 SER A CA 1
ATOM 945 C C . SER A 1 123 ? 192.357 19.434 75.165 1.00 13.88 123 SER A C 1
ATOM 946 O O . SER A 1 123 ? 192.194 18.441 74.461 1.00 14.79 123 SER A O 1
ATOM 949 N N . PRO A 1 124 ? 193.220 19.443 76.198 1.00 15.84 124 PRO A N 1
ATOM 950 C CA . PRO A 1 124 ? 193.507 20.505 77.166 1.00 16.38 124 PRO A CA 1
ATOM 951 C C . PRO A 1 124 ? 194.541 21.519 76.689 1.00 18.17 124 PRO A C 1
ATOM 952 O O . PRO A 1 124 ? 194.886 22.382 77.484 1.00 19.22 124 PRO A O 1
ATOM 956 N N . GLU A 1 125 ? 195.069 21.398 75.472 1.00 16.21 125 GLU A N 1
ATOM 957 C CA . GLU A 1 125 ? 196.061 22.374 75.017 1.00 18.49 125 GLU A CA 1
ATOM 958 C C . GLU A 1 125 ? 195.479 23.788 75.053 1.00 22.03 125 GLU A C 1
ATOM 959 O O . GLU A 1 125 ? 196.207 24.754 75.255 1.00 21.64 125 GLU A O 1
ATOM 965 N 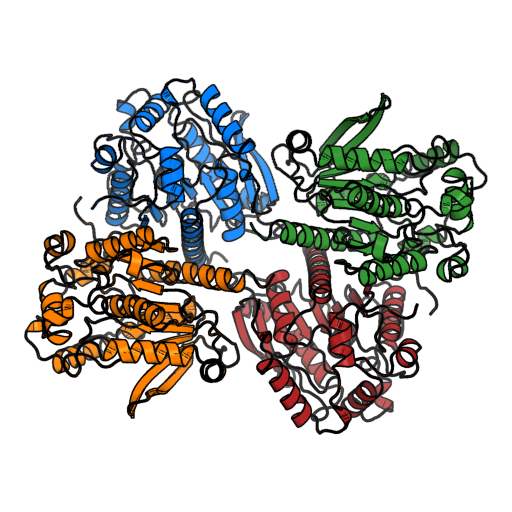N . VAL A 1 126 ? 194.178 23.917 74.792 1.00 21.03 126 VAL A N 1
ATOM 966 C CA . VAL A 1 126 ? 193.491 25.156 75.122 1.00 15.97 126 VAL A CA 1
ATOM 967 C C . VAL A 1 126 ? 192.338 24.782 76.042 1.00 17.09 126 VAL A C 1
ATOM 968 O O . VAL A 1 126 ? 191.951 23.623 76.097 1.00 19.22 126 VAL A O 1
ATOM 972 N N . ARG A 1 127 ? 191.786 25.748 76.762 1.00 12.85 127 ARG A N 1
ATOM 973 C CA . ARG A 1 127 ? 190.638 25.489 77.604 1.00 15.27 127 ARG A CA 1
ATOM 974 C C . ARG A 1 127 ? 189.462 26.267 77.019 1.00 18.32 127 ARG A C 1
ATOM 975 O O . ARG A 1 127 ? 189.626 27.074 76.101 1.00 20.50 127 ARG A O 1
ATOM 983 N N . PHE A 1 128 ? 188.280 25.991 77.532 1.00 15.15 128 PHE A N 1
ATOM 984 C CA . PHE A 1 128 ? 187.149 26.891 77.375 1.00 20.57 128 PHE A CA 1
ATOM 985 C C . PHE A 1 128 ? 187.632 28.302 77.736 1.00 23.45 128 PHE A C 1
ATOM 986 O O . PHE A 1 128 ? 188.404 28.452 78.697 1.00 19.53 128 PHE A O 1
ATOM 994 N N . PRO A 1 129 ? 187.215 29.334 76.971 1.00 21.71 129 PRO A N 1
ATOM 995 C CA . PRO A 1 129 ? 186.300 29.308 75.826 1.00 19.82 129 PRO A CA 1
ATOM 996 C C . PRO A 1 129 ? 186.950 29.549 74.475 1.00 20.83 129 PRO A C 1
ATOM 997 O O . PRO A 1 129 ? 186.331 30.144 73.586 1.00 23.42 129 PRO A O 1
ATOM 1001 N N . THR A 1 130 ? 188.159 29.046 74.293 1.00 19.22 130 THR A N 1
ATOM 1002 C CA . THR A 1 130 ? 188.912 29.330 73.091 1.00 19.08 130 THR A CA 1
ATOM 1003 C C . THR A 1 130 ? 188.240 28.774 71.825 1.00 21.56 130 THR A C 1
ATOM 1004 O O . THR A 1 130 ? 188.039 29.501 70.820 1.00 21.41 130 THR A O 1
ATOM 1008 N N . ALA A 1 131 ? 187.842 27.503 71.888 1.00 23.36 131 ALA A N 1
ATOM 1009 C CA . ALA A 1 131 ? 187.201 26.862 70.737 1.00 20.17 131 ALA A CA 1
ATOM 1010 C C . ALA A 1 131 ? 185.930 27.593 70.332 1.00 16.67 131 ALA A C 1
ATOM 1011 O O . ALA A 1 131 ? 185.724 27.867 69.151 1.00 17.13 131 ALA A O 1
ATOM 1013 N N . LEU A 1 132 ? 185.114 27.939 71.320 1.00 16.42 132 LEU A N 1
ATOM 1014 C CA . LEU A 1 132 ? 183.870 28.677 71.102 1.00 19.21 132 LEU A CA 1
ATOM 1015 C C . LEU A 1 132 ? 184.079 29.966 70.305 1.00 21.92 132 LEU A C 1
ATOM 1016 O O . LEU A 1 132 ? 183.362 30.266 69.340 1.00 21.72 132 LEU A O 1
ATOM 1021 N N . GLU A 1 133 ? 185.105 30.705 70.696 1.00 24.05 133 GLU A N 1
ATOM 1022 C CA . GLU A 1 133 ? 185.464 31.943 70.034 1.00 22.15 133 GLU A CA 1
ATOM 1023 C C . GLU A 1 133 ? 185.968 31.699 68.612 1.00 23.93 133 GLU A C 1
ATOM 1024 O O . GLU A 1 133 ? 185.671 32.491 67.696 1.00 25.50 133 GLU A O 1
ATOM 1030 N N . GLU A 1 134 ? 186.722 30.617 68.409 1.00 19.59 134 GLU A N 1
ATOM 1031 C CA . GLU A 1 134 ? 187.093 30.257 67.037 1.00 18.45 134 GLU A CA 1
ATOM 1032 C C . GLU A 1 134 ? 185.851 29.983 66.173 1.00 19.60 134 GLU A C 1
ATOM 1033 O O . GLU A 1 134 ? 185.774 30.429 65.017 1.00 13.75 134 GLU A O 1
ATOM 1039 N N . CYS A 1 135 ? 184.877 29.259 66.732 1.00 16.17 135 CYS A N 1
ATOM 1040 C CA . CYS A 1 135 ? 183.692 28.866 65.966 1.00 18.26 135 CYS A CA 1
ATOM 1041 C C . CYS A 1 135 ? 182.814 30.065 65.614 1.00 21.03 135 CYS A C 1
ATOM 1042 O O . CYS A 1 135 ? 182.300 30.185 64.474 1.00 22.12 135 CYS A O 1
ATOM 1045 N N . LEU A 1 136 ? 182.649 30.947 66.595 1.00 20.23 136 LEU A N 1
ATOM 1046 C CA . LEU A 1 136 ? 181.906 32.175 66.391 1.00 18.29 136 LEU A CA 1
ATOM 1047 C C . LEU A 1 136 ? 182.603 32.994 65.328 1.00 17.89 136 LEU A C 1
ATOM 1048 O O . LEU A 1 136 ? 181.972 33.452 64.382 1.00 15.10 136 LEU A O 1
ATOM 1053 N N . ASP A 1 137 ? 183.919 33.117 65.436 1.00 19.29 137 ASP A N 1
ATOM 1054 C CA . ASP A 1 137 ? 184.674 33.844 64.419 1.00 18.89 137 ASP A CA 1
ATOM 1055 C C . ASP A 1 137 ? 184.496 33.251 63.014 1.00 20.97 137 ASP A C 1
ATOM 1056 O O . ASP A 1 137 ? 184.457 33.982 62.013 1.00 23.27 137 ASP A O 1
ATOM 1061 N N . ALA A 1 138 ? 184.428 31.928 62.933 1.00 15.83 138 ALA A N 1
ATOM 1062 C CA . ALA A 1 138 ? 184.201 31.260 61.648 1.00 19.19 138 ALA A CA 1
AT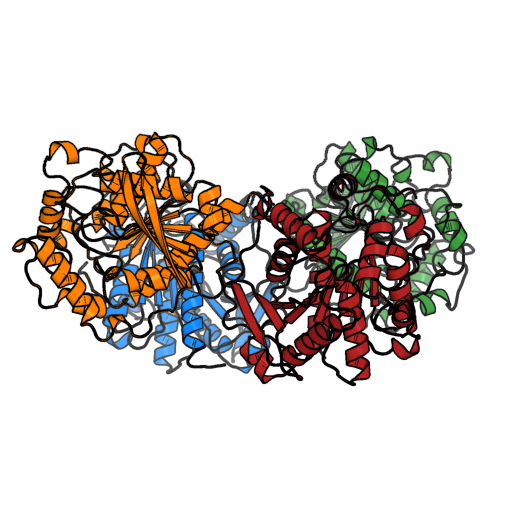OM 1063 C C . ALA A 1 138 ? 182.818 31.567 61.058 1.00 15.71 138 ALA A C 1
ATOM 1064 O O . ALA A 1 138 ? 182.695 31.867 59.870 1.00 18.81 138 ALA A O 1
ATOM 1066 N N . VAL A 1 139 ? 181.777 31.485 61.882 1.00 20.57 139 VAL A N 1
ATOM 1067 C CA . VAL A 1 139 ? 180.433 31.849 61.422 1.00 17.21 139 VAL A CA 1
ATOM 1068 C C . VAL A 1 139 ? 180.378 33.311 60.964 1.00 19.76 139 VAL A C 1
ATOM 1069 O O . VAL A 1 139 ? 179.833 33.624 59.899 1.00 16.10 139 VAL A O 1
ATOM 1073 N N . VAL A 1 140 ? 180.957 34.204 61.766 1.00 20.41 140 VAL A N 1
ATOM 1074 C CA . VAL A 1 140 ? 181.001 35.630 61.433 1.00 17.26 140 VAL A CA 1
ATOM 1075 C C . VAL A 1 140 ? 181.716 35.853 60.112 1.00 21.10 140 VAL A C 1
ATOM 1076 O O . VAL A 1 140 ? 181.287 36.672 59.298 1.00 23.41 140 VAL A O 1
ATOM 1080 N N . TRP A 1 141 ? 182.796 35.111 59.897 1.00 19.59 141 TRP A N 1
ATOM 1081 C CA . TRP A 1 141 ? 183.538 35.190 58.643 1.00 18.83 141 TRP A CA 1
ATOM 1082 C C . TRP A 1 141 ? 182.673 34.733 57.457 1.00 21.51 141 TRP A C 1
ATOM 1083 O O . TRP A 1 141 ? 182.604 35.421 56.442 1.00 21.82 141 TRP A O 1
ATOM 1094 N N . VAL A 1 142 ? 182.012 33.584 57.591 1.00 20.17 142 VAL A N 1
ATOM 1095 C CA . VAL A 1 142 ? 181.171 33.061 56.512 1.00 19.87 142 VAL A CA 1
ATOM 1096 C C . VAL A 1 142 ? 179.981 33.976 56.188 1.00 21.40 142 VAL A C 1
ATOM 1097 O O . VAL A 1 142 ? 179.628 34.146 55.012 1.00 22.42 142 VAL A O 1
ATOM 1101 N N . ALA A 1 143 ? 179.376 34.582 57.206 1.00 18.94 143 ALA A N 1
ATOM 1102 C CA . ALA A 1 143 ? 178.182 35.421 56.997 1.00 21.42 143 ALA A CA 1
ATOM 1103 C C . ALA A 1 143 ? 178.461 36.742 56.260 1.00 24.80 143 ALA A C 1
ATOM 1104 O O . ALA A 1 143 ? 177.554 37.375 55.718 1.00 26.97 143 ALA A O 1
ATOM 1106 N N . LYS A 1 144 ? 179.719 37.156 56.259 1.00 26.80 144 LYS A N 1
ATOM 1107 C CA . LYS A 1 144 ? 180.133 38.403 55.632 1.00 27.63 144 LYS A CA 1
ATOM 1108 C C . LYS A 1 144 ? 180.058 38.281 54.098 1.00 30.56 144 LYS A C 1
ATOM 1109 O O . LYS A 1 144 ? 180.626 37.349 53.515 1.00 27.28 144 LYS A O 1
ATOM 1115 N N . GLU A 1 145 ? 179.379 39.230 53.453 1.00 31.65 145 GLU A N 1
ATOM 1116 C CA . GLU A 1 145 ? 179.028 39.122 52.028 1.00 38.26 145 GLU A CA 1
ATOM 1117 C C . GLU A 1 145 ? 180.167 38.789 51.080 1.00 32.04 145 GLU A C 1
ATOM 1118 O O . GLU A 1 145 ? 180.062 37.875 50.253 1.00 31.68 145 GLU A O 1
ATOM 1124 N N . GLU A 1 146 ? 181.249 39.541 51.188 1.00 30.08 146 GLU A N 1
ATOM 1125 C CA . GLU A 1 146 ? 182.373 39.372 50.289 1.00 29.84 146 GLU A CA 1
ATOM 1126 C C . GLU A 1 146 ? 183.101 38.036 50.504 1.00 29.22 146 GLU A C 1
ATOM 1127 O O . GLU A 1 146 ? 183.549 37.376 49.537 1.00 31.65 146 GLU A O 1
ATOM 1133 N N . ASN A 1 147 ? 183.141 37.589 51.756 1.00 30.59 147 ASN A N 1
ATOM 1134 C CA . ASN A 1 147 ? 183.684 36.271 52.062 1.00 24.42 147 ASN A CA 1
ATOM 1135 C C . ASN A 1 147 ? 182.812 35.161 51.468 1.00 18.89 147 ASN A C 1
ATOM 1136 O O . ASN A 1 147 ? 183.318 34.209 50.879 1.00 23.43 147 ASN A O 1
ATOM 1141 N N . ALA A 1 148 ? 181.505 35.284 51.632 1.00 19.15 148 ALA A N 1
ATOM 1142 C CA . ALA A 1 148 ? 180.581 34.295 51.093 1.00 22.61 148 ALA A CA 1
ATOM 1143 C C . ALA A 1 148 ? 180.685 34.239 49.572 1.00 21.72 148 ALA A C 1
ATOM 1144 O O . ALA A 1 148 ? 180.653 33.149 48.993 1.00 19.49 148 ALA A O 1
ATOM 1146 N N . LYS A 1 149 ? 180.817 35.398 48.919 1.00 25.16 149 LYS A N 1
ATOM 1147 C CA . LYS A 1 149 ? 181.060 35.378 47.479 1.00 18.71 149 LYS A CA 1
ATOM 1148 C C . LYS A 1 149 ? 182.335 34.662 47.146 1.00 21.85 149 LYS A C 1
ATOM 1149 O O . LYS A 1 149 ? 182.377 33.892 46.186 1.00 24.90 149 LYS A O 1
ATOM 1155 N N . SER A 1 150 ? 183.366 34.881 47.954 1.00 19.44 150 SER A N 1
ATOM 1156 C CA . SER A 1 150 ? 184.648 34.243 47.682 1.00 21.92 150 SER A CA 1
ATOM 1157 C C . SER A 1 150 ? 184.586 32.719 47.735 1.00 24.59 150 SER A C 1
ATOM 1158 O O . SER A 1 150 ? 185.361 32.053 47.067 1.00 30.44 150 SER A O 1
ATOM 1161 N N . ILE A 1 151 ? 183.684 32.151 48.527 1.00 20.69 151 ILE A N 1
ATOM 1162 C CA . ILE A 1 151 ? 183.595 30.685 48.542 1.00 22.29 151 ILE A CA 1
ATOM 1163 C C . ILE A 1 151 ? 182.291 30.174 47.935 1.00 18.35 151 ILE A C 1
ATOM 1164 O O . ILE A 1 151 ? 181.906 29.039 48.183 1.00 20.90 151 ILE A O 1
ATOM 1169 N N . ASN A 1 152 ? 181.627 31.010 47.132 1.00 17.91 152 ASN A N 1
ATOM 1170 C CA . ASN A 1 152 ? 180.373 30.645 46.466 1.00 19.81 152 ASN A CA 1
ATOM 1171 C C . ASN A 1 152 ? 179.307 30.011 47.360 1.00 14.43 152 ASN A C 1
ATOM 1172 O O . ASN A 1 152 ? 178.727 28.988 46.999 1.00 14.74 152 ASN A O 1
ATOM 1177 N N . VAL A 1 153 ? 179.026 30.648 48.493 1.00 13.42 153 VAL A N 1
ATOM 1178 C CA . VAL A 1 153 ? 177.904 30.272 49.341 1.00 16.94 153 VAL A CA 1
ATOM 1179 C C . VAL A 1 153 ? 176.979 31.471 49.558 1.00 16.96 153 VAL A C 1
ATOM 1180 O O . VAL A 1 153 ? 177.379 32.622 49.365 1.00 18.51 153 VAL A O 1
ATOM 1184 N N . ASP A 1 154 ? 175.736 31.186 49.920 1.00 15.46 154 ASP A N 1
ATOM 1185 C CA . ASP A 1 154 ? 174.716 32.204 50.190 1.00 19.35 154 ASP A CA 1
ATOM 1186 C C . ASP A 1 154 ? 174.520 32.426 51.674 1.00 17.61 154 ASP A C 1
ATOM 1187 O O . ASP A 1 154 ? 173.880 31.628 52.354 1.00 15.52 154 ASP A O 1
ATOM 1192 N N . PRO A 1 155 ? 175.041 33.549 52.172 1.00 21.35 155 PRO A N 1
ATOM 1193 C CA . PRO A 1 155 ? 175.013 33.788 53.617 1.00 19.33 155 PRO A CA 1
ATOM 1194 C C . PRO A 1 155 ? 173.595 33.918 54.173 1.00 18.52 155 PRO A C 1
ATOM 1195 O O . PRO A 1 155 ? 173.436 33.805 55.392 1.00 19.57 155 PRO A O 1
ATOM 1199 N N . THR A 1 156 ? 172.585 34.119 53.332 1.00 16.63 156 THR A N 1
ATOM 1200 C CA . THR A 1 156 ? 171.214 34.186 53.841 1.00 19.33 156 THR A CA 1
ATOM 1201 C C . THR A 1 156 ? 170.652 32.809 54.250 1.00 20.18 156 THR A C 1
ATOM 1202 O O . THR A 1 156 ? 169.547 32.714 54.823 1.00 19.51 156 THR A O 1
ATOM 1206 N N . LYS A 1 157 ? 171.406 31.747 53.980 1.00 18.08 157 LYS A N 1
ATOM 1207 C CA . LYS A 1 157 ? 170.969 30.398 54.353 1.00 13.73 157 LYS A CA 1
ATOM 1208 C C . LYS A 1 157 ? 171.909 29.708 55.347 1.00 14.29 157 LYS A C 1
ATOM 1209 O O . LYS A 1 157 ? 171.795 28.508 55.597 1.00 12.86 157 LYS A O 1
ATOM 1215 N N . LEU A 1 158 ? 172.819 30.474 55.939 1.00 13.14 158 LEU A N 1
ATOM 1216 C CA . LEU A 1 158 ? 173.773 29.910 56.874 1.00 13.21 158 LEU A CA 1
ATOM 1217 C C . LEU A 1 158 ? 173.069 29.172 58.028 1.00 14.37 158 LEU A C 1
ATOM 1218 O O . LEU A 1 158 ? 172.121 29.683 58.628 1.00 14.78 158 LEU A O 1
ATOM 1223 N N . VAL A 1 159 ? 173.502 27.937 58.277 1.00 12.86 159 VAL A N 1
ATOM 1224 C CA A VAL A 1 159 ? 173.041 27.174 59.433 0.51 10.90 159 VAL A CA 1
ATOM 1225 C CA B VAL A 1 159 ? 173.026 27.127 59.399 0.49 10.89 159 VAL A CA 1
ATOM 1226 C C . VAL A 1 159 ? 174.241 26.608 60.171 1.00 11.82 159 VAL A C 1
ATOM 1227 O O . VAL A 1 159 ? 175.296 26.376 59.575 1.00 13.05 159 VAL A O 1
ATOM 1234 N N . VAL A 1 160 ? 174.117 26.441 61.486 1.00 12.24 160 VAL A N 1
ATOM 1235 C CA . VAL A 1 160 ? 175.179 25.781 62.243 1.00 11.67 160 VAL A CA 1
ATOM 1236 C C . VAL A 1 160 ? 174.693 24.391 62.619 1.00 12.15 160 VAL A C 1
ATOM 1237 O O . VAL A 1 160 ? 173.496 24.180 62.863 1.00 12.71 160 VAL A O 1
ATOM 1241 N N . ALA A 1 161 ? 175.613 23.442 62.677 1.00 9.21 161 ALA A N 1
ATOM 1242 C CA . ALA A 1 161 ? 175.250 22.082 62.998 1.00 9.12 161 ALA A CA 1
ATOM 1243 C C . ALA A 1 161 ? 176.421 21.405 63.655 1.00 11.32 161 ALA A C 1
ATOM 1244 O O . ALA A 1 161 ? 177.565 21.682 63.325 1.00 12.24 161 ALA A O 1
ATOM 1246 N N . GLY A 1 162 ? 176.148 20.516 64.590 1.00 10.62 162 GLY A N 1
ATOM 1247 C CA . GLY A 1 162 ? 177.233 19.851 65.271 1.00 11.50 162 GLY A CA 1
ATOM 1248 C C . GLY A 1 162 ? 176.767 18.693 66.112 1.00 11.36 162 GLY A C 1
ATOM 1249 O O . GLY A 1 162 ? 175.587 18.626 66.540 1.00 9.05 162 GLY A O 1
ATOM 1250 N N . ASP A 1 163 ? 177.695 17.776 66.361 1.00 11.25 163 ASP A N 1
ATOM 1251 C CA . ASP A 1 163 ? 177.313 16.575 67.131 1.00 12.07 163 ASP A CA 1
ATOM 1252 C C . ASP A 1 163 ? 177.968 16.517 68.492 1.00 11.80 163 ASP A C 1
ATOM 1253 O O . ASP A 1 163 ? 179.144 16.820 68.609 1.00 14.39 163 ASP A O 1
ATOM 1258 N N . SER A 1 164 ? 177.222 16.120 69.515 1.00 13.16 164 SER A N 1
ATOM 1259 C CA . SER A 1 164 ? 177.831 15.923 70.824 1.00 17.43 164 SER A CA 1
ATOM 1260 C C . SER A 1 164 ? 178.429 17.236 71.383 1.00 18.65 164 SER A C 1
ATOM 1261 O O . SER A 1 164 ? 177.703 18.228 71.542 1.00 17.39 164 SER A O 1
ATOM 1264 N N . ALA A 1 165 ? 179.744 17.272 71.623 1.00 15.29 165 ALA A N 1
ATOM 1265 C CA . ALA A 1 165 ? 180.392 18.519 72.040 1.00 12.80 165 ALA A CA 1
ATOM 1266 C C . ALA A 1 165 ? 180.268 19.613 70.955 1.00 13.38 165 ALA A C 1
ATOM 1267 O O . ALA A 1 165 ? 180.236 20.815 71.265 1.00 14.63 165 ALA A O 1
ATOM 1269 N N . GLY A 1 166 ? 180.192 19.197 69.694 1.00 8.97 166 GLY A N 1
ATOM 1270 C CA . GLY A 1 166 ? 179.917 20.109 68.595 1.00 10.49 166 GLY A CA 1
ATOM 1271 C C . GLY A 1 166 ? 178.494 20.664 68.615 1.00 13.72 166 GLY A C 1
ATOM 1272 O O . GLY A 1 166 ? 178.253 21.772 68.147 1.00 14.37 166 GLY A O 1
ATOM 1273 N N . GLY A 1 167 ? 177.548 19.894 69.150 1.00 13.48 167 GLY A N 1
ATOM 1274 C CA . GLY A 1 167 ? 176.187 20.373 69.371 1.00 13.51 167 GLY A CA 1
ATOM 1275 C C . GLY A 1 167 ? 176.168 21.435 70.464 1.00 15.30 167 GLY A C 1
ATOM 1276 O O . GLY A 1 167 ? 175.437 22.431 70.384 1.00 17.12 167 GLY A O 1
ATOM 1277 N N . ASN A 1 168 ? 176.938 21.197 71.520 1.00 15.56 168 ASN A N 1
ATOM 1278 C CA . ASN A 1 168 ? 177.163 22.222 72.537 1.00 16.13 168 ASN A CA 1
ATOM 1279 C C . ASN A 1 168 ? 177.674 23.491 71.851 1.00 14.14 168 ASN A C 1
ATOM 1280 O O . ASN A 1 168 ? 177.070 24.571 71.958 1.00 16.04 168 ASN A O 1
ATOM 1285 N N . LEU A 1 169 ? 178.756 23.353 71.095 1.00 13.19 169 LEU A N 1
ATOM 1286 C CA . LEU A 1 169 ? 179.307 24.515 70.397 1.00 15.98 169 LEU A CA 1
ATOM 1287 C C . LEU A 1 169 ? 178.257 25.224 69.511 1.00 15.02 169 LEU A C 1
ATOM 1288 O O . LEU A 1 169 ? 178.196 26.444 69.494 1.00 16.49 169 LEU A O 1
ATOM 1293 N N . SER A 1 170 ? 177.449 24.474 68.769 1.00 12.78 170 SER A N 1
ATOM 1294 C CA . SER A 1 170 ? 176.412 25.081 67.931 1.00 15.98 170 SER A CA 1
ATOM 1295 C C . SER A 1 170 ? 175.445 25.907 68.792 1.00 13.38 170 SER A C 1
ATOM 1296 O O . SER A 1 170 ? 175.145 27.085 68.483 1.00 16.93 170 SER A O 1
ATOM 1299 N N . ALA A 1 171 ? 174.948 25.291 69.865 1.00 10.49 171 ALA A N 1
ATOM 1300 C CA . ALA A 1 171 ? 173.989 25.966 70.748 1.00 14.59 171 ALA A CA 1
ATOM 1301 C C . ALA A 1 171 ? 174.542 27.296 71.312 1.00 16.79 171 ALA A C 1
ATOM 1302 O O . ALA A 1 171 ? 173.876 28.378 71.276 1.00 17.40 171 ALA A O 1
ATOM 1304 N N . VAL A 1 172 ? 175.753 27.218 71.850 1.00 12.41 172 VAL A N 1
ATOM 1305 C CA . VAL A 1 172 ? 176.309 28.394 72.522 1.00 14.93 172 VAL A CA 1
ATOM 1306 C C . VAL A 1 172 ? 176.827 29.450 71.529 1.00 16.84 172 VAL A C 1
ATOM 1307 O O . VAL A 1 172 ? 176.830 30.634 71.837 1.00 12.73 172 VAL A O 1
ATOM 1311 N N . VAL A 1 173 ? 177.263 29.031 70.341 1.00 14.94 173 VAL A N 1
ATOM 1312 C CA . VAL A 1 173 ? 177.568 30.000 69.297 1.00 15.40 173 VAL A CA 1
ATOM 1313 C C . VAL A 1 173 ? 176.277 30.754 68.936 1.00 18.41 173 VAL A C 1
ATOM 1314 O O . VAL A 1 173 ? 176.309 31.965 68.715 1.00 17.20 173 VAL A O 1
ATOM 1318 N N . CYS A 1 174 ? 175.139 30.056 68.903 1.00 14.97 174 CYS A N 1
ATOM 1319 C CA . CYS A 1 174 ? 173.875 30.775 68.673 1.00 15.86 174 CYS A CA 1
ATOM 1320 C C . CYS A 1 174 ? 173.567 31.803 69.778 1.00 21.33 174 CYS A C 1
ATOM 1321 O O . CYS A 1 174 ? 173.299 32.990 69.467 1.00 23.41 174 CYS A O 1
ATOM 1324 N N . ILE A 1 175 ? 173.629 31.378 71.049 1.00 18.08 175 ILE A N 1
ATOM 1325 C CA . ILE A 1 175 ? 173.381 32.335 72.148 1.00 16.79 175 ILE A CA 1
ATOM 1326 C C . ILE A 1 175 ? 174.342 33.541 72.074 1.00 22.68 175 ILE A C 1
ATOM 1327 O O . ILE A 1 175 ? 173.956 34.715 72.263 1.00 28.98 175 ILE A O 1
ATOM 1332 N N . ARG A 1 176 ? 175.603 33.245 71.793 1.00 20.21 176 ARG A N 1
ATOM 1333 C CA . ARG A 1 176 ? 176.612 34.283 71.697 1.00 23.07 176 ARG A CA 1
ATOM 1334 C C . ARG A 1 176 ? 176.358 35.276 70.556 1.00 26.87 176 ARG A C 1
ATOM 1335 O O . ARG A 1 176 ? 176.466 36.482 70.757 1.00 28.02 176 ARG A O 1
ATOM 1343 N N . ALA A 1 177 ? 176.011 34.779 69.372 1.00 18.27 177 ALA A N 1
ATOM 1344 C CA . ALA A 1 177 ? 175.712 35.666 68.261 1.00 25.68 177 ALA A CA 1
ATOM 1345 C C . ALA A 1 177 ? 174.491 36.529 68.602 1.00 23.59 177 ALA A C 1
ATOM 1346 O O . ALA A 1 177 ? 174.424 37.696 68.231 1.00 21.34 177 ALA A O 1
ATOM 1348 N N . LYS A 1 178 ? 173.523 35.949 69.300 1.00 23.66 178 LYS A N 1
ATOM 1349 C CA . LYS A 1 178 ? 172.376 36.742 69.742 1.00 27.29 178 LYS A CA 1
ATOM 1350 C C . LYS A 1 178 ? 172.828 37.898 70.637 1.00 31.11 178 LYS A C 1
ATOM 1351 O O . LYS A 1 178 ? 172.387 39.032 70.470 1.00 35.29 178 LYS A O 1
ATOM 1357 N N . GLN A 1 179 ? 173.707 37.604 71.590 1.00 32.60 179 GLN A N 1
ATOM 1358 C CA . GLN A 1 179 ? 174.208 38.650 72.492 1.00 35.19 179 GLN A CA 1
ATOM 1359 C C . GLN A 1 179 ? 175.001 39.763 71.774 1.00 34.50 179 GLN A C 1
ATOM 1360 O O . GLN A 1 179 ? 175.070 40.898 72.259 1.00 37.22 179 GLN A O 1
ATOM 1366 N N . LEU A 1 180 ? 175.603 39.438 70.634 1.00 29.33 180 LEU A N 1
ATOM 1367 C CA . LEU A 1 180 ? 176.291 40.444 69.812 1.00 31.61 180 LEU A CA 1
ATOM 1368 C C . LEU A 1 180 ? 175.361 41.140 68.794 1.00 28.30 180 LEU A C 1
ATOM 1369 O O . LEU A 1 180 ? 175.821 41.874 67.920 1.00 31.43 180 LEU A O 1
ATOM 1374 N N . GLY A 1 181 ? 174.058 40.904 68.921 1.00 27.90 181 GLY A N 1
ATOM 1375 C CA . GLY A 1 181 ? 173.073 41.533 68.055 1.00 30.74 181 GLY A CA 1
ATOM 1376 C C . GLY A 1 181 ? 173.129 41.097 66.600 1.00 36.58 181 GLY A C 1
ATOM 1377 O O . GLY A 1 181 ? 172.673 41.816 65.714 1.00 40.34 181 GLY A O 1
ATOM 1378 N N . LEU A 1 182 ? 173.673 39.912 66.346 1.00 32.55 182 LEU A N 1
ATOM 1379 C CA . LEU A 1 182 ? 173.782 39.395 64.984 1.00 29.79 182 LEU A CA 1
ATOM 1380 C C . LEU A 1 182 ? 172.590 38.508 64.594 1.00 28.52 182 LEU A C 1
ATOM 1381 O O . LEU A 1 182 ? 172.079 37.724 65.402 1.00 31.81 182 LEU A O 1
ATOM 1386 N N . ASN A 1 183 ? 172.113 38.670 63.368 1.00 24.93 183 ASN A N 1
ATOM 1387 C CA . ASN A 1 183 ? 171.042 37.828 62.869 1.00 27.31 183 ASN A CA 1
ATOM 1388 C C . ASN A 1 183 ? 171.544 37.031 61.684 1.00 23.74 183 ASN A C 1
ATOM 1389 O O . ASN A 1 183 ? 170.878 36.933 60.648 1.00 30.43 183 ASN A O 1
ATOM 1394 N N . ILE A 1 184 ? 172.704 36.421 61.857 1.00 18.90 184 ILE A N 1
ATOM 1395 C CA . ILE A 1 184 ? 173.391 35.803 60.741 1.00 17.21 184 ILE A CA 1
ATOM 1396 C C . ILE A 1 184 ? 173.252 34.283 60.691 1.00 19.24 184 ILE A C 1
ATOM 1397 O O . ILE A 1 184 ? 173.606 33.676 59.688 1.00 22.66 184 ILE A O 1
ATOM 1402 N N . ILE A 1 185 ? 172.720 33.676 61.751 1.00 17.19 185 ILE A N 1
ATOM 1403 C CA . ILE A 1 185 ? 172.478 32.233 61.784 1.00 17.28 185 ILE A CA 1
ATOM 1404 C C . ILE A 1 185 ? 170.995 31.942 61.611 1.00 17.49 185 ILE A C 1
ATOM 1405 O O . ILE A 1 185 ? 170.183 32.406 62.408 1.00 17.13 185 ILE A O 1
ATOM 1410 N N . LYS A 1 186 ? 170.634 31.184 60.573 1.00 16.77 186 LYS A N 1
ATOM 1411 C CA . LYS A 1 186 ? 169.230 30.925 60.268 1.00 12.11 186 LYS A CA 1
ATOM 1412 C C . LYS A 1 186 ? 168.656 29.639 60.819 1.00 12.00 186 LYS A C 1
ATOM 1413 O O . LYS A 1 186 ? 167.443 29.382 60.698 1.00 16.45 186 LYS A O 1
ATOM 1419 N N . GLY A 1 187 ? 169.509 28.791 61.372 1.00 13.57 187 GLY A N 1
ATOM 1420 C CA . GLY A 1 187 ? 169.046 27.510 61.875 1.00 8.27 187 GLY A CA 1
ATOM 1421 C C . GLY A 1 187 ? 170.152 26.845 62.654 1.00 9.78 187 GLY A C 1
ATOM 1422 O O . GLY A 1 187 ? 171.340 27.050 62.378 1.00 9.15 187 GLY A O 1
ATOM 1423 N N . GLN A 1 188 ? 169.771 26.041 63.635 1.00 8.14 188 GLN A N 1
ATOM 1424 C CA . GLN A 1 188 ? 170.767 25.317 64.400 1.00 10.31 188 GLN A CA 1
ATOM 1425 C C . GLN A 1 188 ? 170.329 23.860 64.454 1.00 8.77 188 GLN A C 1
ATOM 1426 O O . GLN A 1 188 ? 169.151 23.574 64.696 1.00 8.03 188 GLN A O 1
ATOM 1432 N N . VAL A 1 189 ? 171.255 22.946 64.165 1.00 9.80 189 VAL A N 1
ATOM 1433 C CA . VAL A 1 189 ? 170.985 21.507 64.288 1.00 10.07 189 VAL A CA 1
ATOM 1434 C C . VAL A 1 189 ? 171.814 20.894 65.391 1.00 11.71 189 VAL A C 1
ATOM 1435 O O . VAL A 1 189 ? 173.060 20.843 65.283 1.00 11.29 189 VAL A O 1
ATOM 1439 N N . LEU A 1 190 ? 171.142 20.419 66.442 1.00 9.34 190 LEU A N 1
ATOM 1440 C CA . LEU A 1 190 ? 171.848 19.883 67.611 1.00 11.35 190 LEU A CA 1
ATOM 1441 C C . LEU A 1 190 ? 171.680 18.364 67.711 1.00 9.08 190 LEU A C 1
ATOM 1442 O O . LEU A 1 190 ? 170.605 17.855 68.022 1.00 8.98 190 LEU A O 1
ATOM 1447 N N . ILE A 1 191 ? 172.751 17.645 67.411 1.00 10.04 191 ILE A N 1
ATOM 1448 C CA . ILE A 1 191 ? 172.731 16.194 67.432 1.00 9.80 191 ILE A CA 1
ATOM 1449 C C . ILE A 1 191 ? 173.319 15.688 68.730 1.00 10.50 191 ILE A C 1
ATOM 1450 O O . ILE A 1 191 ? 174.506 15.883 68.991 1.00 11.10 191 ILE A O 1
ATOM 1455 N N . TYR A 1 192 ? 172.480 15.002 69.500 1.00 11.67 192 TYR A N 1
ATOM 1456 C CA . TYR A 1 192 ? 172.728 14.620 70.891 1.00 11.10 192 TYR A CA 1
ATOM 1457 C C . TYR A 1 192 ? 173.768 15.500 71.579 1.00 12.04 192 TYR A C 1
ATOM 1458 O O . TYR A 1 192 ? 174.882 15.067 71.865 1.00 12.42 192 TYR A O 1
ATOM 1467 N N . PRO A 1 193 ? 173.393 16.766 71.843 1.00 13.73 193 PRO A N 1
ATOM 1468 C CA . PRO A 1 193 ? 174.339 17.753 72.398 1.00 15.55 193 PRO A CA 1
ATOM 1469 C C . PRO A 1 193 ? 174.681 17.569 73.874 1.00 11.46 193 PRO A C 1
ATOM 1470 O O . PRO A 1 193 ? 173.888 16.973 74.606 1.00 10.81 193 PRO A O 1
ATOM 1474 N N . VAL A 1 194 ? 175.859 18.056 74.277 1.00 9.56 194 VAL A N 1
ATOM 1475 C CA . VAL A 1 194 ? 176.169 18.290 75.676 1.00 14.09 194 VAL A CA 1
ATOM 1476 C C . VAL A 1 194 ? 175.582 19.649 76.052 1.00 13.87 194 VAL A C 1
ATOM 1477 O O . VAL A 1 194 ? 175.855 20.643 75.376 1.00 11.67 194 VAL A O 1
ATOM 1481 N N . THR A 1 195 ? 174.737 19.696 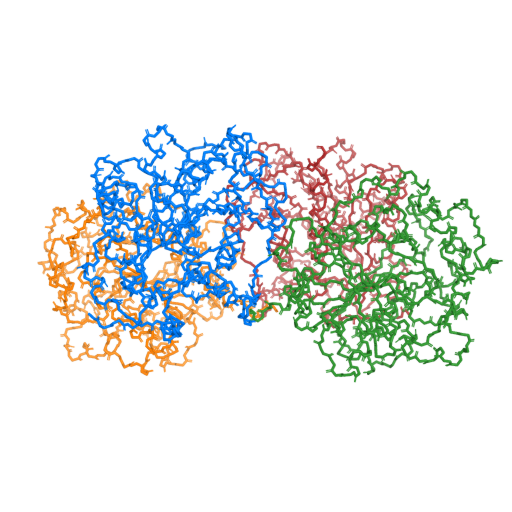77.081 1.00 14.60 195 THR A N 1
ATOM 1482 C CA . THR A 1 195 ? 174.132 20.962 77.493 1.00 12.28 195 THR A CA 1
ATOM 1483 C C . THR A 1 195 ? 174.269 21.238 78.988 1.00 17.47 195 THR A C 1
ATOM 1484 O O . THR A 1 195 ? 173.850 22.297 79.452 1.00 16.65 195 THR A O 1
ATOM 1488 N N . ASP A 1 196 ? 174.796 20.284 79.752 1.00 13.63 196 ASP A N 1
ATOM 1489 C CA . ASP A 1 196 ? 174.897 20.476 81.192 1.00 14.49 196 ASP A CA 1
ATOM 1490 C C . ASP A 1 196 ? 176.036 19.641 81.770 1.00 21.38 196 ASP A C 1
ATOM 1491 O O . ASP A 1 196 ? 176.717 18.897 81.042 1.00 18.60 196 ASP A O 1
ATOM 1496 N N . ASP A 1 197 ? 176.283 19.818 83.069 1.00 21.03 197 ASP A N 1
ATOM 1497 C CA . ASP A 1 197 ? 177.339 19.085 83.748 1.00 16.88 197 ASP A CA 1
ATOM 1498 C C . ASP A 1 197 ? 176.776 18.311 84.935 1.00 19.93 197 ASP A C 1
ATOM 1499 O O . ASP A 1 197 ? 177.476 18.054 85.910 1.00 21.29 197 ASP A O 1
ATOM 1504 N N . ASN A 1 198 ? 175.494 17.997 84.912 1.00 18.68 198 ASN A N 1
ATOM 1505 C CA . ASN A 1 198 ? 175.006 17.118 85.955 1.00 18.28 198 ASN A CA 1
ATOM 1506 C C . ASN A 1 198 ? 175.195 15.668 85.511 1.00 23.25 198 ASN A C 1
ATOM 1507 O O . ASN A 1 198 ? 174.525 15.193 84.577 1.00 18.59 198 ASN A O 1
ATOM 1512 N N . PHE A 1 199 ? 176.107 14.969 86.187 1.00 22.03 199 PHE A N 1
ATOM 1513 C CA . PHE A 1 199 ? 176.457 13.608 85.798 1.00 21.53 199 PHE A CA 1
ATOM 1514 C C . PHE A 1 199 ? 175.625 12.576 86.528 1.00 19.34 199 PHE A C 1
ATOM 1515 O O . PHE A 1 199 ? 175.999 11.396 86.591 1.00 18.25 199 PHE A O 1
ATOM 1523 N N . GLU A 1 200 ? 174.521 13.018 87.116 1.00 15.64 200 GLU A N 1
ATOM 1524 C CA . GLU A 1 200 ? 173.609 12.090 87.769 1.00 16.08 200 GLU A CA 1
ATOM 1525 C C . GLU A 1 200 ? 172.150 12.256 87.330 1.00 21.19 200 GLU A C 1
ATOM 1526 O O . GLU A 1 200 ? 171.239 12.001 88.116 1.00 22.60 200 GLU A O 1
ATOM 1532 N N . THR A 1 201 ? 171.928 12.685 86.083 1.00 18.41 201 THR A N 1
ATOM 1533 C CA . THR A 1 201 ? 170.583 12.667 85.516 1.00 18.27 201 THR A CA 1
ATOM 1534 C C . THR A 1 201 ? 170.195 11.208 85.365 1.00 17.63 201 THR A C 1
ATOM 1535 O O . THR A 1 201 ? 171.058 10.325 85.464 1.00 19.89 201 THR A O 1
ATOM 1539 N N . ASP A 1 202 ? 168.916 10.937 85.132 1.00 17.09 202 ASP A N 1
ATOM 1540 C CA . ASP A 1 202 ? 168.463 9.553 84.990 1.00 18.35 202 ASP A CA 1
ATOM 1541 C C . ASP A 1 202 ? 169.124 8.805 83.829 1.00 20.64 202 ASP A C 1
ATOM 1542 O O . ASP A 1 202 ? 169.407 7.605 83.952 1.00 18.26 202 ASP A O 1
ATOM 1547 N N . SER A 1 203 ? 169.366 9.497 82.711 1.00 16.47 203 SER A N 1
ATOM 1548 C CA . SER A 1 203 ? 169.979 8.846 81.562 1.00 13.79 203 SER A CA 1
ATOM 1549 C C . SER A 1 203 ? 171.437 8.573 81.876 1.00 13.81 203 SER A C 1
ATOM 1550 O O . SER A 1 203 ? 171.987 7.555 81.445 1.00 17.42 203 SER A O 1
ATOM 1553 N N . TYR A 1 204 ? 172.075 9.481 82.615 1.00 12.57 204 TYR A N 1
ATOM 1554 C CA . TYR A 1 204 ? 173.458 9.259 83.075 1.00 15.38 204 TYR A CA 1
ATOM 1555 C C . TYR A 1 204 ? 173.562 8.007 83.955 1.00 16.76 204 TYR A C 1
ATOM 1556 O O . TYR A 1 204 ? 174.527 7.242 83.843 1.00 17.86 204 TYR A O 1
ATOM 1565 N N . LYS A 1 205 ? 172.603 7.836 84.868 1.00 17.99 205 LYS A N 1
ATOM 1566 C CA . LYS A 1 205 ? 172.533 6.633 85.709 1.00 17.44 205 LYS A CA 1
ATOM 1567 C C . LYS A 1 205 ? 172.289 5.367 84.904 1.00 19.83 205 LYS A C 1
ATOM 1568 O O . LYS A 1 205 ? 172.956 4.343 85.098 1.00 21.46 205 LYS A O 1
ATOM 1574 N N . GLN A 1 206 ? 171.309 5.429 84.010 1.00 18.13 206 GLN A N 1
ATOM 1575 C CA . GLN A 1 206 ? 170.911 4.234 83.284 1.00 19.52 206 GLN A CA 1
ATOM 1576 C C . GLN A 1 206 ? 171.967 3.784 82.277 1.00 18.58 206 GLN A C 1
ATOM 1577 O O . GLN A 1 206 ? 172.157 2.582 82.060 1.00 21.18 206 GLN A O 1
ATOM 1583 N N . PHE A 1 207 ? 172.674 4.736 81.673 1.00 17.56 207 PHE A N 1
ATOM 1584 C CA . PHE A 1 207 ? 173.596 4.376 80.607 1.00 15.67 207 PHE A CA 1
ATOM 1585 C C . PHE A 1 207 ? 175.040 4.685 80.968 1.00 13.60 207 PHE A C 1
ATOM 1586 O O . PHE A 1 207 ? 175.897 4.812 80.092 1.00 13.71 207 PHE A O 1
ATOM 1594 N N . ALA A 1 208 ? 175.315 4.771 82.266 1.00 14.07 208 ALA A N 1
ATOM 1595 C CA . ALA A 1 208 ? 176.648 5.150 82.734 1.00 18.81 208 ALA A CA 1
ATOM 1596 C C . ALA A 1 208 ? 177.746 4.289 82.130 1.00 15.75 208 ALA A C 1
ATOM 1597 O O . ALA A 1 208 ? 178.857 4.772 81.939 1.00 19.25 208 ALA A O 1
ATOM 1599 N N . GLU A 1 209 ? 177.475 3.011 81.864 1.00 14.57 209 GLU A N 1
ATOM 1600 C CA . GLU A 1 209 ? 178.509 2.150 81.271 1.00 18.95 209 GLU A CA 1
ATOM 1601 C C . GLU A 1 209 ? 178.003 1.288 80.112 1.00 15.39 209 GLU A C 1
ATOM 1602 O O . GLU A 1 209 ? 176.807 1.097 79.947 1.00 16.49 209 GLU A O 1
ATOM 1608 N N . ASN A 1 210 ? 178.932 0.816 79.294 1.00 21.12 210 ASN A N 1
ATOM 1609 C CA . ASN A 1 210 ? 178.644 -0.136 78.204 1.00 23.69 210 ASN A CA 1
ATOM 1610 C C . ASN A 1 210 ? 177.789 0.390 77.046 1.00 23.16 210 ASN A C 1
ATOM 1611 O O . ASN A 1 210 ? 177.259 -0.401 76.255 1.00 27.27 210 ASN A O 1
ATOM 1616 N N . TYR A 1 211 ? 177.681 1.706 76.904 1.00 20.84 211 TYR A N 1
ATOM 1617 C CA . TYR A 1 211 ? 177.044 2.271 75.709 1.00 20.22 211 TYR A CA 1
ATOM 1618 C C . TYR A 1 211 ? 177.937 3.284 74.981 1.00 26.26 211 TYR A C 1
ATOM 1619 O O . TYR A 1 211 ? 177.460 4.348 74.513 1.00 18.16 211 TYR A O 1
ATOM 1628 N N . TYR A 1 212 ? 179.227 2.933 74.902 1.00 21.74 212 TYR A N 1
ATOM 1629 C CA . TYR A 1 212 ? 180.249 3.657 74.144 1.00 23.02 212 TYR A CA 1
ATOM 1630 C C . TYR A 1 212 ? 180.627 5.002 74.764 1.00 19.81 212 TYR A C 1
ATOM 1631 O O . TYR A 1 212 ? 181.771 5.182 75.174 1.00 23.43 212 TYR A O 1
ATOM 1640 N N . LEU A 1 213 ? 179.697 5.950 74.836 1.00 19.14 213 LEU A N 1
ATOM 1641 C CA . LEU A 1 213 ? 179.940 7.170 75.611 1.00 16.68 213 LEU A CA 1
ATOM 1642 C C . LEU A 1 213 ? 179.592 6.875 77.062 1.00 18.22 213 LEU A C 1
ATOM 1643 O O . LEU A 1 213 ? 178.459 6.531 77.351 1.00 21.42 213 LEU A O 1
ATOM 1648 N N . THR A 1 214 ? 180.552 7.012 77.966 1.00 15.51 214 THR A N 1
ATOM 1649 C CA . THR A 1 214 ? 180.336 6.671 79.368 1.00 15.77 214 THR A CA 1
ATOM 1650 C C . THR A 1 214 ? 180.389 7.925 80.244 1.00 15.61 214 THR A C 1
ATOM 1651 O O . THR A 1 214 ? 180.875 8.971 79.810 1.00 14.49 214 THR A O 1
ATOM 1655 N N . ARG A 1 215 ? 179.916 7.810 81.478 1.00 12.84 215 ARG A N 1
ATOM 1656 C CA . ARG A 1 215 ? 180.010 8.900 82.430 1.00 12.28 215 ARG A CA 1
ATOM 1657 C C . ARG A 1 215 ? 181.470 9.225 82.671 1.00 15.20 215 ARG A C 1
ATOM 1658 O O . ARG A 1 215 ? 181.877 10.391 82.671 1.00 16.69 215 ARG A O 1
ATOM 1666 N N . LYS A 1 216 ? 182.277 8.182 82.810 1.00 13.85 216 LYS A N 1
ATOM 1667 C CA . LYS A 1 216 ? 183.699 8.352 83.051 1.00 16.77 216 LYS A CA 1
ATOM 1668 C C . LYS A 1 216 ? 184.349 9.245 81.995 1.00 13.62 216 LYS A C 1
ATOM 1669 O O . LYS A 1 216 ? 185.120 10.169 82.299 1.00 14.21 216 LYS A O 1
ATOM 1675 N N . LEU A 1 217 ? 184.049 8.932 80.743 1.00 11.65 217 LEU A N 1
ATOM 1676 C CA . LEU A 1 217 ? 184.520 9.695 79.609 1.00 13.44 217 LEU A CA 1
ATOM 1677 C C . LEU A 1 217 ? 183.992 11.152 79.639 1.00 13.33 217 LEU A C 1
ATOM 1678 O O . LEU A 1 217 ? 184.735 12.092 79.372 1.00 13.58 217 LEU A O 1
ATOM 1683 N N . MET A 1 218 ? 182.727 11.349 79.996 1.00 15.82 218 MET A N 1
ATOM 1684 C CA . MET A 1 218 ? 182.198 12.712 80.063 1.00 14.18 218 MET A CA 1
ATOM 1685 C C . MET A 1 218 ? 182.971 13.527 81.113 1.00 15.81 218 MET A C 1
ATOM 1686 O O . MET A 1 218 ? 183.339 14.679 80.863 1.00 12.68 218 MET A O 1
ATOM 1691 N N . VAL A 1 219 ? 183.267 12.904 82.256 1.00 13.76 219 VAL A N 1
ATOM 1692 C CA . VAL A 1 219 ? 184.025 13.554 83.314 1.00 12.12 219 VAL A CA 1
ATOM 1693 C C . VAL A 1 219 ? 185.415 13.925 82.845 1.00 14.48 219 VAL A C 1
ATOM 1694 O O . VAL A 1 219 ? 185.884 15.048 83.062 1.00 15.18 219 VAL A O 1
ATOM 1698 N N . TRP A 1 220 ? 186.066 12.987 82.173 1.00 11.77 220 TRP A N 1
ATOM 1699 C CA . TRP A 1 220 ? 187.374 13.247 81.602 1.00 12.07 220 TRP A CA 1
ATOM 1700 C C . TRP A 1 220 ? 187.375 14.440 80.601 1.00 16.18 220 TRP A C 1
ATOM 1701 O O . TRP A 1 220 ? 188.240 15.351 80.643 1.00 17.93 220 TRP A O 1
ATOM 1712 N N . PHE A 1 221 ? 186.393 14.432 79.710 1.00 11.88 221 PHE A N 1
ATOM 1713 C CA . PHE A 1 221 ? 186.208 15.517 78.752 1.00 13.83 221 PHE A CA 1
ATOM 1714 C C . PHE A 1 221 ? 186.042 16.874 79.445 1.00 13.68 221 PHE A C 1
ATOM 1715 O O . PHE A 1 221 ? 186.762 17.831 79.163 1.00 12.90 221 PHE A O 1
ATOM 1723 N N . PHE A 1 222 ? 185.088 16.948 80.361 1.00 12.54 222 PHE A N 1
ATOM 1724 C CA . PHE A 1 222 ? 184.848 18.190 81.096 1.00 16.25 222 PHE A CA 1
ATOM 1725 C C . PHE A 1 222 ? 186.097 18.667 81.875 1.00 19.72 222 PHE A C 1
ATOM 1726 O O . PHE A 1 222 ? 186.399 19.877 81.918 1.00 15.25 222 PHE A O 1
ATOM 1734 N N . ASP A 1 223 ? 186.841 17.720 82.456 1.00 16.07 223 ASP A N 1
ATOM 1735 C CA . ASP A 1 223 ? 188.018 18.079 83.246 1.00 18.57 223 ASP A CA 1
ATOM 1736 C C . ASP A 1 223 ? 189.109 18.656 82.349 1.00 16.54 223 ASP A C 1
ATOM 1737 O O . ASP A 1 223 ? 189.828 19.567 82.753 1.00 16.06 223 ASP A O 1
ATOM 1742 N N . HIS A 1 224 ? 189.252 18.132 81.136 1.00 15.19 224 HIS A N 1
ATOM 1743 C CA . HIS A 1 224 ? 190.192 18.779 80.206 1.00 16.13 224 HIS A CA 1
ATOM 1744 C C . HIS A 1 224 ? 189.704 20.140 79.665 1.00 16.12 224 HIS A C 1
ATOM 1745 O O . HIS A 1 224 ? 190.514 21.044 79.439 1.00 13.41 224 HIS A O 1
ATOM 1752 N N . TYR A 1 225 ? 188.399 20.268 79.416 1.00 13.24 225 TYR A N 1
ATOM 1753 C CA . TYR A 1 225 ? 187.829 21.478 78.779 1.00 17.18 225 TYR A CA 1
ATOM 1754 C C . TYR A 1 225 ? 187.690 22.659 79.752 1.00 14.92 225 TYR A C 1
ATOM 1755 O O . TYR A 1 225 ? 188.038 23.803 79.426 1.00 12.88 225 TYR A O 1
ATOM 1764 N N . ILE A 1 226 ? 187.147 22.362 80.933 1.00 14.14 226 ILE A N 1
ATOM 1765 C CA . ILE A 1 226 ? 186.880 23.348 81.974 1.00 12.29 226 ILE A CA 1
ATOM 1766 C C . ILE A 1 226 ? 187.361 22.814 83.312 1.00 15.26 226 ILE A C 1
ATOM 1767 O O . ILE A 1 226 ? 186.555 22.287 84.093 1.00 19.58 226 ILE A O 1
ATOM 1772 N N . PRO A 1 227 ? 188.667 22.954 83.592 1.00 15.89 227 PRO A N 1
ATOM 1773 C CA . PRO A 1 227 ? 189.268 22.388 84.812 1.00 20.32 227 PRO A CA 1
ATOM 1774 C C . PRO A 1 227 ? 188.649 22.888 86.105 1.00 23.03 227 PRO A C 1
ATOM 1775 O O . PRO A 1 227 ? 188.415 22.115 87.046 1.00 25.71 227 PRO A O 1
ATOM 1779 N N . ASP A 1 228 ? 188.388 24.184 86.159 1.00 20.19 228 ASP A N 1
ATOM 1780 C CA . ASP A 1 228 ? 187.845 24.759 87.372 1.00 21.73 228 ASP A CA 1
ATOM 1781 C C . ASP A 1 228 ? 186.324 24.808 87.274 1.00 20.27 228 ASP A C 1
ATOM 1782 O O . ASP A 1 228 ? 185.752 25.525 86.458 1.00 24.55 228 ASP A O 1
ATOM 1787 N N . LYS A 1 229 ? 185.705 23.967 88.093 1.00 24.63 229 LYS A N 1
ATOM 1788 C CA . LYS A 1 229 ? 184.274 23.671 88.083 1.00 31.17 229 LYS A CA 1
ATOM 1789 C C . LYS A 1 229 ? 183.319 24.874 88.183 1.00 28.53 229 LYS A C 1
ATOM 1790 O O . LYS A 1 229 ? 182.220 24.854 87.623 1.00 29.22 229 LYS A O 1
ATOM 1796 N N . LYS A 1 230 ? 183.741 25.931 88.857 1.00 31.28 230 LYS A N 1
ATOM 1797 C CA . LYS A 1 230 ? 182.915 27.125 88.925 1.00 37.22 230 LYS A CA 1
ATOM 1798 C C . LYS A 1 230 ? 182.630 27.707 87.548 1.00 26.25 230 LYS A C 1
ATOM 1799 O O . LYS A 1 230 ? 181.518 28.194 87.282 1.00 28.04 230 LYS A O 1
ATOM 1805 N N . ASP A 1 231 ? 183.617 27.631 86.664 1.00 25.21 231 ASP A N 1
ATOM 1806 C CA . ASP A 1 231 ? 183.449 28.150 85.304 1.00 25.83 231 ASP A CA 1
ATOM 1807 C C . ASP A 1 231 ? 182.382 27.395 84.531 1.00 22.87 231 ASP A C 1
ATOM 1808 O O . ASP A 1 231 ? 181.872 27.886 83.522 1.00 25.02 231 ASP A O 1
ATOM 1813 N N . ARG A 1 232 ? 182.040 26.196 84.998 1.00 23.40 232 ARG A N 1
ATOM 1814 C CA . ARG A 1 232 ? 180.999 25.415 84.328 1.00 26.19 232 ARG A CA 1
ATOM 1815 C C . ARG A 1 232 ? 179.642 26.066 84.495 1.00 25.17 232 ARG A C 1
ATOM 1816 O O . ARG A 1 232 ? 178.661 25.634 83.871 1.00 21.75 232 ARG A O 1
ATOM 1824 N N . GLN A 1 233 ? 179.575 27.104 85.327 1.00 26.08 233 GLN A N 1
ATOM 1825 C CA . GLN A 1 233 ? 178.289 27.758 85.539 1.00 26.64 233 GLN A CA 1
ATOM 1826 C C . GLN A 1 233 ? 178.009 28.784 84.418 1.00 17.62 233 GLN A C 1
ATOM 1827 O O . GLN A 1 233 ? 176.899 29.273 84.282 1.00 22.85 233 GLN A O 1
ATOM 1833 N N . SER A 1 234 ? 178.990 29.080 83.581 1.00 17.39 234 SER A N 1
ATOM 1834 C CA . SER A 1 234 ? 178.700 29.937 82.422 1.00 22.33 234 SER A CA 1
ATOM 1835 C C . SER A 1 234 ? 177.694 29.279 81.459 1.00 22.35 234 SER A C 1
ATOM 1836 O O . SER A 1 234 ? 177.808 28.093 81.156 1.00 21.71 234 SER A O 1
ATOM 1839 N N . ILE A 1 235 ? 176.747 30.050 80.932 1.00 21.72 235 ILE A N 1
ATOM 1840 C CA . ILE A 1 235 ? 175.743 29.481 80.030 1.00 15.72 235 ILE A CA 1
ATOM 1841 C C . ILE A 1 235 ? 176.371 29.107 78.676 1.00 17.58 235 ILE A C 1
ATOM 1842 O O . ILE A 1 235 ? 175.789 28.351 77.897 1.00 13.61 235 ILE A O 1
ATOM 1847 N N . PHE A 1 236 ? 177.566 29.639 78.433 1.00 14.50 236 PHE A N 1
ATOM 1848 C CA . PHE A 1 236 ? 178.349 29.374 77.237 1.00 18.98 236 PHE A CA 1
ATOM 1849 C C . PHE A 1 236 ? 179.150 28.066 77.339 1.00 16.98 236 PHE A C 1
ATOM 1850 O O . PHE A 1 236 ? 179.751 27.600 76.358 1.00 11.40 236 PHE A O 1
ATOM 1858 N N . ALA A 1 237 ? 179.105 27.466 78.525 1.00 18.28 237 ALA A N 1
ATOM 1859 C CA . ALA A 1 237 ? 179.628 26.128 78.751 1.00 17.74 237 ALA A CA 1
ATOM 1860 C C . ALA A 1 237 ? 178.456 25.136 78.792 1.00 17.41 237 ALA A C 1
ATOM 1861 O O . ALA A 1 237 ? 178.412 24.143 78.053 1.00 16.56 237 ALA A O 1
ATOM 1863 N N . CYS A 1 238 ? 177.486 25.454 79.643 1.00 13.39 238 CYS A N 1
ATOM 1864 C CA . CYS A 1 238 ? 176.321 24.606 79.875 1.00 18.92 238 CYS A CA 1
ATOM 1865 C C . CYS A 1 238 ? 175.072 25.427 79.592 1.00 18.14 238 CYS A C 1
ATOM 1866 O O . CYS A 1 238 ? 174.534 26.080 80.482 1.00 16.66 238 CYS A O 1
ATOM 1869 N N . PRO A 1 239 ? 174.620 25.415 78.332 1.00 18.69 239 PRO A N 1
ATOM 1870 C CA . PRO A 1 239 ? 173.480 26.254 77.946 1.00 16.11 239 PRO A CA 1
ATOM 1871 C C . PRO A 1 239 ? 172.169 25.852 78.615 1.00 15.14 239 PRO A C 1
ATOM 1872 O O . PRO A 1 239 ? 171.227 26.639 78.576 1.00 16.18 239 PRO A O 1
ATOM 1876 N N . LEU A 1 240 ? 172.098 24.677 79.232 1.00 15.16 240 LEU A N 1
ATOM 1877 C CA . LEU A 1 240 ? 170.882 24.285 79.958 1.00 14.89 240 LEU A CA 1
ATOM 1878 C C . LEU A 1 240 ? 170.648 25.128 81.208 1.00 17.56 240 LEU A C 1
ATOM 1879 O O . LEU A 1 240 ? 169.513 25.242 81.695 1.00 19.11 240 LEU A O 1
ATOM 1884 N N . LYS A 1 241 ? 171.717 25.723 81.726 1.00 18.12 241 LYS A N 1
ATOM 1885 C CA . LYS A 1 241 ? 171.617 26.567 82.919 1.00 20.14 241 LYS A CA 1
ATOM 1886 C C . LYS A 1 241 ? 171.089 27.964 82.553 1.00 20.86 241 LYS A C 1
ATOM 1887 O O . LYS A 1 241 ? 170.830 28.784 83.433 1.00 23.12 241 LYS A O 1
ATOM 1893 N N . ALA A 1 242 ? 170.949 28.245 81.257 1.00 17.23 242 ALA A N 1
ATOM 1894 C CA . ALA A 1 242 ? 170.455 29.555 80.831 1.00 20.36 242 ALA A CA 1
ATOM 1895 C C . ALA A 1 242 ? 169.009 29.765 81.264 1.00 19.22 242 ALA A C 1
ATOM 1896 O O . ALA A 1 242 ? 168.237 28.813 81.389 1.00 19.92 242 ALA A O 1
ATOM 1898 N N . SER A 1 243 ? 168.644 31.019 81.489 1.00 17.50 243 SER A N 1
ATOM 1899 C CA . SER A 1 243 ? 167.249 31.344 81.768 1.00 24.03 243 SER A CA 1
ATOM 1900 C C . SER A 1 243 ? 166.462 31.361 80.462 1.00 18.89 243 SER A C 1
ATOM 1901 O O . SER A 1 243 ? 167.047 31.477 79.376 1.00 21.10 243 SER A O 1
ATOM 1904 N N . ILE A 1 244 ? 165.144 31.287 80.576 1.00 21.20 244 ILE A N 1
ATOM 1905 C CA . ILE A 1 244 ? 164.262 31.339 79.423 1.00 17.28 244 ILE A CA 1
ATOM 1906 C C . ILE A 1 244 ? 164.492 32.622 78.619 1.00 23.09 244 ILE A C 1
ATOM 1907 O O . ILE A 1 244 ? 164.574 32.592 77.381 1.00 22.07 244 ILE A O 1
ATOM 1912 N N . ASP A 1 245 ? 164.653 33.746 79.312 1.00 19.44 245 ASP A N 1
ATOM 1913 C CA . ASP A 1 245 ? 164.933 35.003 78.617 1.00 24.49 245 ASP A CA 1
ATOM 1914 C C . ASP A 1 245 ? 166.282 35.009 77.894 1.00 22.38 245 ASP A C 1
ATOM 1915 O O . ASP A 1 245 ? 166.440 35.669 76.859 1.00 21.77 245 ASP A O 1
ATOM 1920 N N . ASP A 1 246 ? 167.272 34.322 78.449 1.00 18.84 246 ASP A N 1
ATOM 1921 C CA . ASP A 1 246 ? 168.554 34.212 77.762 1.00 18.66 246 ASP A CA 1
ATOM 1922 C C . ASP A 1 246 ? 168.401 33.534 76.386 1.00 18.87 246 ASP A C 1
ATOM 1923 O O . ASP A 1 246 ? 169.171 33.800 75.481 1.00 16.14 246 ASP A O 1
ATOM 1928 N N . LEU A 1 247 ? 167.407 32.649 76.259 1.00 18.22 247 LEU A N 1
ATOM 1929 C CA . LEU A 1 247 ? 167.279 31.751 75.106 1.00 15.66 247 LEU A CA 1
ATOM 1930 C C . LEU A 1 247 ? 166.238 32.228 74.069 1.00 22.26 247 LEU A C 1
ATOM 1931 O O . LEU A 1 247 ? 166.045 31.594 73.026 1.00 17.74 247 LEU A O 1
ATOM 1936 N N . ARG A 1 248 ? 165.573 33.346 74.356 1.00 18.68 248 ARG A N 1
ATOM 1937 C CA . ARG A 1 248 ? 164.575 33.905 73.447 1.00 19.52 248 ARG A CA 1
ATOM 1938 C C . ARG A 1 248 ? 165.235 34.331 72.146 1.00 15.97 248 ARG A C 1
ATOM 1939 O O . ARG A 1 248 ? 166.426 34.633 72.134 1.00 20.56 248 ARG A O 1
ATOM 1947 N N . VAL A 1 249 ? 164.446 34.401 71.075 1.00 19.60 249 VAL A N 1
ATOM 1948 C CA . VAL A 1 249 ? 164.920 34.788 69.737 1.00 19.14 249 VAL A CA 1
ATOM 1949 C C . VAL A 1 249 ? 166.256 34.108 69.351 1.00 16.13 249 VAL A C 1
ATOM 1950 O O . VAL A 1 249 ? 167.242 34.722 68.959 1.00 18.07 249 VAL A O 1
ATOM 1954 N N . LEU A 1 250 ? 166.265 32.785 69.454 1.00 18.31 250 LEU A N 1
ATOM 1955 C CA . LEU A 1 250 ? 167.371 31.987 68.909 1.00 15.59 250 LEU A CA 1
ATOM 1956 C C . LEU A 1 250 ? 166.969 31.407 67.546 1.00 14.95 250 LEU A C 1
ATOM 1957 O O . LEU A 1 250 ? 165.770 31.377 67.191 1.00 11.28 250 LEU A O 1
ATOM 1962 N N . PRO A 1 251 ? 167.957 30.929 66.770 1.00 13.69 251 PRO A N 1
ATOM 1963 C CA . PRO A 1 251 ? 167.561 30.411 65.453 1.00 10.20 251 PRO A CA 1
ATOM 1964 C C . PRO A 1 251 ? 166.712 29.141 65.512 1.00 7.94 251 PRO A C 1
ATOM 1965 O O . PRO A 1 251 ? 166.812 28.348 66.450 1.00 10.87 251 PRO A O 1
ATOM 1969 N N . ARG A 1 252 ? 165.823 29.002 64.540 1.00 9.80 252 ARG A N 1
ATOM 1970 C CA . ARG A 1 252 ? 165.036 27.779 64.313 1.00 11.88 252 ARG A CA 1
ATOM 1971 C C . ARG A 1 252 ? 165.896 26.513 64.561 1.00 11.80 252 ARG A C 1
ATOM 1972 O O . ARG A 1 252 ? 167.016 26.400 64.046 1.00 9.61 252 ARG A O 1
ATOM 1980 N N . ALA A 1 253 ? 165.394 25.596 65.384 1.00 10.12 253 ALA A N 1
ATOM 1981 C CA . ALA A 1 253 ? 166.237 24.534 65.938 1.00 13.13 253 ALA A CA 1
ATOM 1982 C C . ALA A 1 253 ? 165.709 23.135 65.681 1.00 10.45 253 ALA A C 1
ATOM 1983 O O . ALA A 1 253 ? 164.504 22.885 65.777 1.00 8.22 253 ALA A O 1
ATOM 1985 N N . LEU A 1 254 ? 166.636 22.223 65.398 1.00 11.04 254 LEU A N 1
ATOM 1986 C CA . LEU A 1 254 ? 166.359 20.784 65.359 1.00 8.88 254 LEU A CA 1
ATOM 1987 C C . LEU A 1 254 ? 167.253 20.110 66.392 1.00 9.97 254 LEU A C 1
ATOM 1988 O O . LEU A 1 254 ? 168.475 20.191 66.305 1.00 9.30 254 LEU A O 1
ATOM 1993 N N . VAL A 1 255 ? 166.633 19.488 67.393 1.00 9.59 255 VAL A N 1
ATOM 1994 C CA . VAL A 1 255 ? 167.367 18.845 68.472 1.00 10.14 255 VAL A CA 1
ATOM 1995 C C . VAL A 1 255 ? 167.094 17.351 68.396 1.00 10.68 255 VAL A C 1
ATOM 1996 O O . VAL A 1 255 ? 165.935 16.906 68.500 1.00 10.78 255 VAL A O 1
ATOM 2000 N N . ILE A 1 256 ? 168.153 16.585 68.158 1.00 9.18 256 ILE A N 1
ATOM 2001 C CA . ILE A 1 256 ? 168.027 15.137 67.998 1.00 10.73 256 ILE A CA 1
ATOM 2002 C C . ILE A 1 256 ? 168.713 14.423 69.147 1.00 8.95 256 ILE A C 1
ATOM 2003 O O . ILE A 1 256 ? 169.897 14.664 69.412 1.00 10.80 256 ILE A O 1
ATOM 2008 N N . THR A 1 257 ? 167.985 13.551 69.837 1.00 8.70 257 THR A N 1
ATOM 2009 C CA . THR A 1 257 ? 168.590 12.815 70.956 1.00 11.79 257 THR A CA 1
ATOM 2010 C C . THR A 1 257 ? 168.541 11.304 70.709 1.00 14.99 257 THR A C 1
ATOM 2011 O O . THR A 1 257 ? 167.712 10.802 69.906 1.00 10.49 257 THR A O 1
ATOM 2015 N N . ALA A 1 258 ? 169.443 10.588 71.385 1.00 14.05 258 ALA A N 1
ATOM 2016 C CA . ALA A 1 258 ? 169.493 9.136 71.306 1.00 11.31 258 ALA A CA 1
ATOM 2017 C C . ALA A 1 258 ? 168.849 8.530 72.538 1.00 12.47 258 ALA A C 1
ATOM 2018 O O . ALA A 1 258 ? 169.065 9.005 73.662 1.00 10.83 258 ALA A O 1
ATOM 2020 N N . GLU A 1 259 ? 168.083 7.463 72.337 1.00 12.72 259 GLU A N 1
ATOM 2021 C CA . GLU A 1 259 ? 167.421 6.802 73.455 1.00 15.24 259 GLU A CA 1
ATOM 2022 C C . GLU A 1 259 ? 168.422 6.246 74.476 1.00 13.53 259 GLU A C 1
ATOM 2023 O O . GLU A 1 259 ? 168.245 6.433 75.674 1.00 14.96 259 GLU A O 1
ATOM 2029 N N . ALA A 1 260 ? 169.461 5.555 74.019 1.00 13.16 260 ALA A N 1
ATOM 2030 C CA . ALA A 1 260 ? 170.421 4.972 74.970 1.00 15.83 260 ALA A CA 1
ATOM 2031 C C . ALA A 1 260 ? 171.689 5.812 75.063 1.00 13.03 260 ALA A C 1
ATOM 2032 O O . ALA A 1 260 ? 172.709 5.446 74.501 1.00 15.87 260 ALA A O 1
ATOM 2034 N N . ASP A 1 261 ? 171.614 6.942 75.767 1.00 13.06 261 ASP A N 1
ATOM 2035 C CA . ASP A 1 261 ? 172.685 7.950 75.773 1.00 14.31 261 ASP A CA 1
ATOM 2036 C C . ASP A 1 261 ? 172.645 8.666 77.109 1.00 15.47 261 ASP A C 1
ATOM 2037 O O . ASP A 1 261 ? 171.559 9.068 77.562 1.00 9.83 261 ASP A O 1
ATOM 2042 N N . VAL A 1 262 ? 173.809 8.821 77.745 1.00 12.62 262 VAL A N 1
ATOM 2043 C CA . VAL A 1 262 ? 173.862 9.534 79.023 1.00 13.60 262 VAL A CA 1
ATOM 2044 C C . VAL A 1 262 ? 173.398 10.985 78.867 1.00 13.35 262 VAL A C 1
ATOM 2045 O O . VAL A 1 262 ? 172.849 11.563 79.805 1.00 14.06 262 VAL A O 1
ATOM 2049 N N . LEU A 1 263 ? 173.559 11.546 77.671 1.00 9.84 263 LEU A N 1
ATOM 2050 C CA . LEU A 1 263 ? 173.212 12.951 77.422 1.00 11.77 263 LEU A CA 1
ATOM 2051 C C . LEU A 1 263 ? 171.757 13.145 77.035 1.00 9.82 263 LEU A C 1
ATOM 2052 O O . LEU A 1 263 ? 171.344 14.257 76.688 1.00 11.33 263 LEU A O 1
ATOM 2057 N N . ARG A 1 264 ? 170.982 12.065 77.028 1.00 10.25 264 ARG A N 1
ATOM 2058 C CA . ARG A 1 264 ? 169.610 12.154 76.534 1.00 11.17 264 ARG A CA 1
ATOM 2059 C C . ARG A 1 264 ? 168.768 13.178 77.276 1.00 14.90 264 ARG A C 1
ATOM 2060 O O . ARG A 1 264 ? 168.127 14.062 76.660 1.00 11.73 264 ARG A O 1
ATOM 2068 N N . GLU A 1 265 ? 168.773 13.070 78.604 1.00 14.73 265 GLU A N 1
ATOM 2069 C CA . GLU A 1 265 ? 167.885 13.916 79.411 1.00 14.65 265 GLU A CA 1
ATOM 2070 C C . GLU A 1 265 ? 168.203 15.404 79.311 1.00 13.84 265 GLU A C 1
ATOM 2071 O O . GLU A 1 265 ? 167.282 16.202 79.192 1.00 16.26 265 GLU A O 1
ATOM 2077 N N . GLU A 1 266 ? 169.483 15.784 79.321 1.00 11.70 266 GLU A N 1
ATOM 2078 C CA . GLU A 1 266 ? 169.836 17.196 79.239 1.00 11.87 266 GLU A CA 1
ATOM 2079 C C . GLU A 1 266 ? 169.573 17.800 77.847 1.00 12.81 266 GLU A C 1
ATOM 2080 O O . GLU A 1 266 ? 169.239 18.986 77.739 1.00 11.88 266 GLU A O 1
ATOM 2086 N N . GLY A 1 267 ? 169.714 16.995 76.793 1.00 11.02 267 GLY A N 1
ATOM 2087 C CA . GLY A 1 267 ? 169.391 17.429 75.440 1.00 8.80 267 GLY A CA 1
ATOM 2088 C C . GLY A 1 267 ? 167.902 17.681 75.311 1.00 12.34 267 GLY A C 1
ATOM 2089 O O . GLY A 1 267 ? 167.465 18.724 74.764 1.00 12.49 267 GLY A O 1
ATOM 2090 N N . GLU A 1 268 ? 167.105 16.722 75.792 1.00 11.46 268 GLU A N 1
ATOM 2091 C CA . GLU A 1 268 ? 165.658 16.917 75.763 1.00 12.15 268 GLU A CA 1
ATOM 2092 C C . GLU A 1 268 ? 165.185 18.091 76.667 1.00 16.13 268 GLU A C 1
ATOM 2093 O O . GLU A 1 268 ? 164.332 18.891 76.252 1.00 16.36 268 GLU A O 1
ATOM 2099 N N . ALA A 1 269 ? 165.770 18.246 77.854 1.00 14.24 269 ALA A N 1
ATOM 2100 C CA . ALA A 1 269 ? 165.445 19.397 78.710 1.00 15.41 269 ALA A CA 1
ATOM 2101 C C . ALA A 1 269 ? 165.839 20.731 78.050 1.00 13.34 269 ALA A C 1
ATOM 2102 O O . ALA A 1 269 ? 165.134 21.745 78.208 1.00 14.45 269 ALA A O 1
ATOM 2104 N N . TYR A 1 270 ? 166.954 20.746 77.320 1.00 10.65 270 TYR A N 1
ATOM 2105 C CA . TYR A 1 270 ? 167.345 21.964 76.610 1.00 9.37 270 TYR A CA 1
ATOM 2106 C C . TYR A 1 270 ? 166.340 22.266 75.515 1.00 14.28 270 TYR A C 1
ATOM 2107 O O . TYR A 1 270 ? 165.979 23.442 75.290 1.00 16.61 270 TYR A O 1
ATOM 2116 N N . ALA A 1 271 ? 165.861 21.223 74.840 1.00 11.56 271 ALA A N 1
ATOM 2117 C CA . ALA A 1 271 ? 164.792 21.454 73.862 1.00 12.82 271 ALA A CA 1
ATOM 2118 C C . ALA A 1 271 ? 163.506 22.031 74.506 1.00 13.36 271 ALA A C 1
ATOM 2119 O O . ALA A 1 271 ? 162.875 22.968 73.960 1.00 15.80 271 ALA A O 1
ATOM 2121 N N . ARG A 1 272 ? 163.100 21.474 75.644 1.00 10.75 272 ARG A N 1
ATOM 2122 C CA . ARG A 1 272 ? 161.945 22.041 76.372 1.00 15.09 272 ARG A CA 1
ATOM 2123 C C . ARG A 1 272 ? 162.150 23.515 76.731 1.00 13.02 272 ARG A C 1
ATOM 2124 O O . ARG A 1 272 ? 161.260 24.326 76.511 1.00 15.81 272 ARG A O 1
ATOM 2132 N N . LYS A 1 273 ? 163.332 23.872 77.240 1.00 11.87 273 LYS A N 1
ATOM 2133 C CA . LYS A 1 273 ? 163.622 25.294 77.494 1.00 13.28 273 LYS A CA 1
ATOM 2134 C C . LYS A 1 273 ? 163.532 26.155 76.223 1.00 19.85 273 LYS A C 1
ATOM 2135 O O . LYS A 1 273 ? 163.051 27.300 76.268 1.00 15.69 273 LYS A O 1
ATOM 2141 N N . LEU A 1 274 ? 164.035 25.642 75.098 1.00 15.43 274 LEU A N 1
ATOM 2142 C CA . LEU A 1 274 ? 163.943 26.425 73.865 1.00 16.54 274 LEU A CA 1
ATOM 2143 C C . LEU A 1 274 ? 162.490 26.638 73.456 1.00 15.20 274 LEU A C 1
ATOM 2144 O O . LEU A 1 274 ? 162.141 27.693 72.931 1.00 16.38 274 LEU A O 1
ATOM 2149 N N . ILE A 1 275 ? 161.655 25.630 73.685 1.00 15.43 275 ILE A N 1
ATOM 2150 C CA . ILE A 1 275 ? 160.226 25.752 73.419 1.00 15.52 275 ILE A CA 1
ATOM 2151 C C . ILE A 1 275 ? 159.576 26.787 74.354 1.00 22.50 275 ILE A C 1
ATOM 2152 O O . ILE A 1 275 ? 158.891 27.695 73.869 1.00 21.92 275 ILE A O 1
ATOM 2157 N N . GLU A 1 276 ? 159.831 26.703 75.665 1.00 20.22 276 GLU A N 1
ATOM 2158 C CA . GLU A 1 276 ? 159.321 27.726 76.591 1.00 18.77 276 GLU A CA 1
ATOM 2159 C C . GLU A 1 276 ? 159.685 29.132 76.148 1.00 19.64 276 GLU A C 1
ATOM 2160 O O . GLU A 1 276 ? 158.883 30.052 76.282 1.00 19.91 276 GLU A O 1
ATOM 2166 N N . ALA A 1 277 ? 160.889 29.290 75.607 1.00 14.72 277 ALA A N 1
ATOM 2167 C CA . ALA A 1 277 ? 161.364 30.596 75.176 1.00 13.98 277 ALA A CA 1
ATOM 2168 C C . ALA A 1 277 ? 160.758 31.060 73.839 1.00 16.12 277 ALA A C 1
ATOM 2169 O O . ALA A 1 277 ? 161.207 32.057 73.262 1.00 13.67 277 ALA A O 1
ATOM 2171 N N . GLY A 1 278 ? 159.781 30.313 73.317 1.00 17.00 278 GLY A N 1
ATOM 2172 C CA . GLY A 1 278 ? 159.061 30.746 72.122 1.00 15.21 278 GLY A CA 1
ATOM 2173 C C . GLY A 1 278 ? 159.820 30.529 70.813 1.00 21.76 278 GLY A C 1
ATOM 2174 O O . GLY A 1 278 ? 159.539 31.180 69.795 1.00 17.57 278 GLY A O 1
ATOM 2175 N N . ASN A 1 279 ? 160.789 29.619 70.819 1.00 15.69 279 ASN A N 1
ATOM 2176 C CA . ASN A 1 279 ? 161.530 29.382 69.599 1.00 15.59 279 ASN A CA 1
ATOM 2177 C C . ASN A 1 279 ? 160.835 28.367 68.707 1.00 10.62 279 ASN A C 1
ATOM 2178 O O . ASN A 1 279 ? 159.955 27.656 69.159 1.00 17.32 279 ASN A O 1
ATOM 2183 N N . ASP A 1 280 ? 161.207 28.342 67.429 1.00 14.92 280 ASP A N 1
ATOM 2184 C CA . ASP A 1 280 ? 160.783 27.295 66.480 1.00 15.85 280 ASP A CA 1
ATOM 2185 C C . ASP A 1 280 ? 161.655 26.035 66.676 1.00 15.05 280 ASP A C 1
ATOM 2186 O O . ASP A 1 280 ? 162.766 25.944 66.138 1.00 14.22 280 ASP A O 1
ATOM 2191 N N . VAL A 1 281 ? 161.150 25.067 67.430 1.00 12.00 281 VAL A N 1
ATOM 2192 C CA . VAL A 1 281 ? 161.978 23.943 67.876 1.00 12.33 281 VAL A CA 1
ATOM 2193 C C . VAL A 1 281 ? 161.357 22.612 67.469 1.00 13.28 281 VAL A C 1
ATOM 2194 O O . VAL A 1 281 ? 160.183 22.350 67.759 1.00 13.00 281 VAL A O 1
ATOM 2198 N N . THR A 1 282 ? 162.142 21.779 66.788 1.00 8.04 282 THR A N 1
ATOM 2199 C CA . THR A 1 282 ? 161.730 20.413 66.493 1.00 10.89 282 THR A CA 1
ATOM 2200 C C . THR A 1 282 ? 162.651 19.505 67.313 1.00 11.23 282 THR A C 1
ATOM 2201 O O . THR A 1 282 ? 163.868 19.583 67.171 1.00 12.60 282 THR A O 1
ATOM 2205 N N . ALA A 1 283 ? 162.082 18.707 68.219 1.00 11.23 283 ALA A N 1
ATOM 2206 C CA . ALA A 1 283 ? 162.878 17.842 69.114 1.00 11.58 283 ALA A CA 1
ATOM 2207 C C . ALA A 1 283 ? 162.425 16.405 68.963 1.00 8.52 283 ALA A C 1
ATOM 2208 O O . ALA A 1 283 ? 161.240 16.092 69.086 1.00 11.15 283 ALA A O 1
ATOM 2210 N N . VAL A 1 284 ? 163.364 15.533 68.640 1.00 9.34 284 VAL A N 1
ATOM 2211 C CA . VAL A 1 284 ? 163.022 14.145 68.352 1.00 8.63 284 VAL A CA 1
ATOM 2212 C C . VAL A 1 284 ? 164.012 13.211 69.010 1.00 9.07 284 VAL A C 1
ATOM 2213 O O . VAL A 1 284 ? 165.214 13.449 68.983 1.00 9.45 284 VAL A O 1
ATOM 2217 N N . ARG A 1 285 ? 163.504 12.151 69.617 1.00 11.56 285 ARG A N 1
ATOM 2218 C CA . ARG A 1 285 ? 164.346 11.102 70.185 1.00 11.14 285 ARG A CA 1
ATOM 2219 C C . ARG A 1 285 ? 164.328 9.894 69.251 1.00 11.75 285 ARG A C 1
ATOM 2220 O O . ARG A 1 285 ? 163.252 9.417 68.900 1.00 11.61 285 ARG A O 1
ATOM 2228 N N . TYR A 1 286 ? 165.492 9.433 68.798 1.00 13.81 286 TYR A N 1
ATOM 2229 C CA . TYR A 1 286 ? 165.530 8.223 67.980 1.00 12.39 286 TYR A CA 1
ATOM 2230 C C . TYR A 1 286 ? 165.681 7.002 68.857 1.00 14.27 286 TYR A C 1
ATOM 2231 O O . TYR A 1 286 ? 166.566 6.959 69.725 1.00 16.60 286 TYR A O 1
ATOM 2240 N N . LEU A 1 287 ? 164.832 6.003 68.633 1.00 12.41 287 LEU A N 1
ATOM 2241 C CA . LEU A 1 287 ? 164.877 4.810 69.466 1.00 13.02 287 LEU A CA 1
ATOM 2242 C C . LEU A 1 287 ? 165.905 3.801 68.970 1.00 18.26 287 LEU A C 1
ATOM 2243 O O . LEU A 1 287 ? 166.226 3.748 67.770 1.00 15.18 287 LEU A O 1
ATOM 2248 N N . GLY A 1 288 ? 166.460 3.055 69.925 1.00 15.24 288 GLY A N 1
ATOM 2249 C CA . GLY A 1 288 ? 167.385 1.974 69.652 1.00 16.99 288 GLY A CA 1
ATOM 2250 C C . GLY A 1 288 ? 168.797 2.361 69.249 1.00 21.64 288 GLY A C 1
ATOM 2251 O O . GLY A 1 288 ? 169.553 1.507 68.782 1.00 24.19 288 GLY A O 1
ATOM 2252 N N . ILE A 1 289 ? 169.183 3.620 69.451 1.00 15.60 289 ILE A N 1
ATOM 2253 C CA . ILE A 1 289 ? 170.533 4.023 69.079 1.00 17.15 289 ILE A CA 1
ATOM 2254 C C . ILE A 1 289 ? 171.335 4.541 70.256 1.00 19.42 289 ILE A C 1
ATOM 2255 O O . ILE A 1 289 ? 170.795 4.936 71.295 1.00 14.56 289 ILE A O 1
ATOM 2260 N N . ILE A 1 290 ? 172.648 4.540 70.068 1.00 18.29 290 ILE A N 1
ATOM 2261 C CA . ILE A 1 290 ? 173.552 5.075 71.056 1.00 17.43 290 ILE A CA 1
ATOM 2262 C C . ILE A 1 290 ? 174.232 6.323 70.550 1.00 14.47 290 ILE A C 1
ATOM 2263 O O . ILE A 1 290 ? 174.177 6.658 69.366 1.00 11.44 290 ILE A O 1
ATOM 2268 N N . HIS A 1 291 ? 174.873 7.002 71.483 1.00 13.31 291 HIS A N 1
ATOM 2269 C CA . HIS A 1 291 ? 175.736 8.110 71.168 1.00 16.72 291 HIS A CA 1
ATOM 2270 C C . HIS A 1 291 ? 176.929 7.653 70.318 1.00 19.50 291 HIS A C 1
ATOM 2271 O O . HIS A 1 291 ? 177.478 6.576 70.540 1.00 21.25 291 HIS A O 1
ATOM 2278 N N . GLY A 1 292 ? 177.338 8.492 69.370 1.00 17.10 292 GLY A N 1
ATOM 2279 C CA . GLY A 1 292 ? 178.586 8.302 68.649 1.00 19.56 292 GLY A CA 1
ATOM 2280 C C . GLY A 1 292 ? 178.498 7.730 67.242 1.00 22.74 292 GLY A C 1
ATOM 2281 O O . GLY A 1 292 ? 179.526 7.402 66.624 1.00 20.88 292 GLY A O 1
ATOM 2282 N N . ILE A 1 293 ? 177.296 7.673 66.686 1.00 11.99 293 ILE A N 1
ATOM 2283 C CA . ILE A 1 293 ? 177.172 7.083 65.370 1.00 15.37 293 ILE A CA 1
ATOM 2284 C C . ILE A 1 293 ? 177.720 7.995 64.269 1.00 15.00 293 ILE A C 1
ATOM 2285 O O . ILE A 1 293 ? 177.948 7.537 63.151 1.00 18.47 293 ILE A O 1
ATOM 2290 N N . PHE A 1 294 ? 177.960 9.269 64.576 1.00 13.87 294 PHE A N 1
ATOM 2291 C CA . PHE A 1 294 ? 178.428 10.200 63.542 1.00 14.66 294 PHE A CA 1
ATOM 2292 C C . PHE A 1 294 ? 179.928 10.526 63.565 1.00 13.45 294 PHE A C 1
ATOM 2293 O O . PHE A 1 294 ? 180.391 11.385 62.788 1.00 14.28 294 PHE A O 1
ATOM 2301 N N . ASN A 1 295 ? 180.693 9.835 64.410 1.00 13.92 295 ASN A N 1
ATOM 2302 C CA . ASN A 1 295 ? 182.154 10.019 64.439 1.00 12.61 295 ASN A CA 1
ATOM 2303 C C . ASN A 1 295 ? 182.946 8.748 64.140 1.00 14.60 295 ASN A C 1
ATOM 2304 O O . ASN A 1 295 ? 184.032 8.539 64.695 1.00 14.74 295 ASN A O 1
ATOM 2309 N N . LEU A 1 296 ? 182.409 7.909 63.262 1.00 15.01 296 LEU A N 1
ATOM 2310 C CA . LEU A 1 296 ? 183.028 6.624 62.954 1.00 14.17 296 LEU A CA 1
ATOM 2311 C C . LEU A 1 296 ? 183.366 6.518 61.462 1.00 17.87 296 LEU A C 1
ATOM 2312 O O . LEU A 1 296 ? 182.986 7.386 60.648 1.00 12.56 296 LEU A O 1
ATOM 2317 N N . ALA A 1 297 ? 184.084 5.459 61.098 1.00 16.67 297 ALA A N 1
ATOM 2318 C CA . ALA A 1 297 ? 184.540 5.302 59.712 1.00 17.74 297 ALA A CA 1
ATOM 2319 C C . ALA A 1 297 ? 183.372 5.026 58.782 1.00 14.09 297 ALA A C 1
ATOM 2320 O O . ALA A 1 297 ? 183.397 5.398 57.594 1.00 14.31 297 ALA A O 1
ATOM 2322 N N . THR A 1 298 ? 182.348 4.375 59.334 1.00 12.09 298 THR A N 1
ATOM 2323 C CA . THR A 1 298 ? 181.132 4.034 58.595 1.00 11.54 298 THR A CA 1
ATOM 2324 C C . THR A 1 298 ? 179.909 4.712 59.209 1.00 13.94 298 THR A C 1
ATOM 2325 O O . THR A 1 298 ? 179.981 5.309 60.281 1.00 12.84 298 THR A O 1
ATOM 2329 N N . LEU A 1 299 ? 178.773 4.569 58.548 1.00 15.50 299 LEU A N 1
ATOM 2330 C CA . LEU A 1 299 ? 177.538 5.184 59.006 1.00 15.75 299 LEU A CA 1
ATOM 2331 C C . LEU A 1 299 ? 176.450 4.141 59.171 1.00 13.04 299 LEU A C 1
ATOM 2332 O O . LEU A 1 299 ? 176.102 3.473 58.203 1.00 15.08 299 LEU A O 1
ATOM 2337 N N . SER A 1 300 ? 175.893 4.022 60.378 1.00 14.65 300 SER A N 1
ATOM 2338 C CA . SER A 1 300 ? 174.849 3.029 60.639 1.00 16.56 300 SER A CA 1
ATOM 2339 C C . SER A 1 300 ? 173.615 3.328 59.789 1.00 15.78 300 SER A C 1
ATOM 2340 O O . SER A 1 300 ? 173.446 4.450 59.324 1.00 11.79 300 SER A O 1
ATOM 2343 N N . PRO A 1 301 ? 172.772 2.310 59.546 1.00 19.06 301 PRO A N 1
ATOM 2344 C CA . PRO A 1 301 ? 171.521 2.565 58.814 1.00 18.54 301 PRO A CA 1
ATOM 2345 C C . PRO A 1 301 ? 170.686 3.700 59.450 1.00 21.40 301 PRO A C 1
ATOM 2346 O O . PRO A 1 301 ? 170.198 4.614 58.748 1.00 15.97 301 PRO A O 1
ATOM 2350 N N . THR A 1 302 ? 170.548 3.669 60.774 1.00 17.52 302 THR A N 1
ATOM 2351 C CA . THR A 1 302 ? 169.774 4.710 61.421 1.00 16.12 302 THR A CA 1
ATOM 2352 C C . THR A 1 302 ? 170.474 6.057 61.295 1.00 16.33 302 THR A C 1
ATOM 2353 O O . THR A 1 302 ? 169.809 7.089 61.164 1.00 14.35 302 THR A O 1
ATOM 2357 N N . GLY A 1 303 ? 171.808 6.061 61.327 1.00 15.93 303 GLY A N 1
ATOM 2358 C CA . GLY A 1 303 ? 172.557 7.291 61.106 1.00 9.81 303 GLY A CA 1
ATOM 2359 C C . GLY A 1 303 ? 172.155 7.917 59.778 1.00 11.48 303 GLY A C 1
ATOM 2360 O O . GLY A 1 303 ? 171.933 9.133 59.672 1.00 12.76 303 GLY A O 1
ATOM 2361 N N . SER A 1 304 ? 172.034 7.074 58.761 1.00 10.29 304 SER A N 1
ATOM 2362 C CA . SER A 1 304 ? 171.634 7.530 57.428 1.00 15.03 304 SER A CA 1
ATOM 2363 C C . SER A 1 304 ? 170.200 8.056 57.395 1.00 12.40 304 SER A C 1
ATOM 2364 O O . SER A 1 304 ? 169.903 9.084 56.725 1.00 10.62 304 SER A O 1
ATOM 2367 N N . GLU A 1 305 ? 169.299 7.356 58.084 1.00 10.65 305 GLU A N 1
ATOM 2368 C CA . GLU A 1 305 ? 167.931 7.872 58.147 1.00 14.07 305 GLU A CA 1
ATOM 2369 C C . GLU A 1 305 ? 167.943 9.265 58.780 1.00 9.53 305 GLU A C 1
ATOM 2370 O O . GLU A 1 305 ? 167.312 10.205 58.290 1.00 10.34 305 GLU A O 1
ATOM 2376 N N . ILE A 1 306 ? 168.706 9.398 59.851 1.00 10.69 306 ILE A N 1
ATOM 2377 C CA . ILE A 1 306 ? 168.787 10.651 60.580 1.00 9.52 306 ILE A CA 1
ATOM 2378 C C . ILE A 1 306 ? 169.308 11.740 59.682 1.00 10.12 306 ILE A C 1
ATOM 2379 O O . ILE A 1 306 ? 168.758 12.839 59.685 1.00 12.30 306 ILE A O 1
ATOM 2384 N N . LEU A 1 307 ? 170.330 11.449 58.884 1.00 9.55 307 LEU A N 1
ATOM 2385 C CA . LEU A 1 307 ? 170.808 12.450 57.917 1.00 11.32 307 LEU A CA 1
ATOM 2386 C C . LEU A 1 307 ? 169.740 12.834 56.881 1.00 9.70 307 LEU A C 1
ATOM 2387 O O . LEU A 1 307 ? 169.636 14.006 56.507 1.00 10.40 307 LEU A O 1
ATOM 2392 N N . ASP A 1 308 ? 168.952 11.870 56.405 1.00 7.37 308 ASP A N 1
ATOM 2393 C CA . ASP A 1 308 ? 167.866 12.214 55.482 1.00 10.19 308 ASP A CA 1
ATOM 2394 C C . ASP A 1 308 ? 166.836 13.167 56.145 1.00 11.16 308 ASP A C 1
ATOM 2395 O O . ASP A 1 308 ? 166.319 14.111 55.523 1.00 8.10 308 ASP A O 1
ATOM 2400 N N . HIS A 1 309 ? 166.564 12.908 57.418 1.00 10.87 309 HIS A N 1
ATOM 2401 C CA . HIS A 1 309 ? 165.712 13.772 58.221 1.00 9.58 309 HIS A CA 1
ATOM 2402 C C . HIS A 1 309 ? 166.258 15.195 58.354 1.00 10.55 309 HIS A C 1
ATOM 2403 O O . HIS A 1 309 ? 165.553 16.185 58.080 1.00 11.24 309 HIS A O 1
ATOM 2410 N N . ILE A 1 310 ? 167.514 15.296 58.778 1.00 8.36 310 ILE A N 1
ATOM 2411 C CA . ILE A 1 310 ? 168.188 16.583 58.885 1.00 7.95 310 ILE A CA 1
ATOM 2412 C C . ILE A 1 310 ? 168.127 17.349 57.570 1.00 10.08 310 ILE A C 1
ATOM 2413 O O . ILE A 1 310 ? 167.873 18.550 57.552 1.00 7.52 310 ILE A O 1
ATOM 2418 N N . VAL A 1 311 ? 168.350 16.647 56.466 1.00 8.09 311 VAL A N 1
ATOM 2419 C CA . VAL A 1 311 ? 168.311 17.290 55.171 1.00 5.98 311 VAL A CA 1
ATOM 2420 C C . VAL A 1 311 ? 166.910 17.792 54.838 1.00 10.91 311 VAL A C 1
ATOM 2421 O O . VAL A 1 311 ? 166.764 18.912 54.339 1.00 10.65 311 VAL A O 1
ATOM 2425 N N . ALA A 1 312 ? 165.877 16.995 55.126 1.00 8.41 312 ALA A N 1
ATOM 2426 C CA . ALA A 1 312 ? 164.502 17.460 54.888 1.00 10.14 312 ALA A CA 1
ATOM 2427 C C . ALA A 1 312 ? 164.199 18.741 55.683 1.00 10.47 312 ALA A C 1
ATOM 2428 O O . ALA A 1 312 ? 163.583 19.699 55.180 1.00 17.94 312 ALA A O 1
ATOM 2430 N N . TRP A 1 313 ? 164.628 18.748 56.932 1.00 8.27 313 TRP A N 1
ATOM 2431 C CA . TRP A 1 313 ? 164.430 19.913 57.803 1.00 10.96 313 TRP A CA 1
ATOM 2432 C C . TRP A 1 313 ? 165.189 21.149 57.346 1.00 10.92 313 TRP A C 1
ATOM 2433 O O . TRP A 1 313 ? 164.664 22.259 57.432 1.00 9.97 313 TRP A O 1
ATOM 2444 N N . LEU A 1 314 ? 166.431 20.956 56.892 1.00 13.85 314 LEU A N 1
ATOM 2445 C CA . LEU A 1 314 ? 167.228 22.032 56.301 1.00 8.64 314 LEU A CA 1
ATOM 2446 C C . LEU A 1 314 ? 166.548 22.590 55.059 1.00 13.10 314 LEU A C 1
ATOM 2447 O O . LEU A 1 314 ? 166.522 23.807 54.843 1.00 12.65 314 LEU A O 1
ATOM 2452 N N . GLN A 1 315 ? 166.006 21.696 54.234 1.00 11.55 315 GLN A N 1
ATOM 2453 C CA . GLN A 1 315 ? 165.337 22.124 53.018 1.00 13.65 315 GLN A CA 1
ATOM 2454 C C . GLN A 1 315 ? 164.121 22.969 53.375 1.00 15.05 315 GLN A C 1
ATOM 2455 O O . GLN A 1 315 ? 163.895 24.029 52.755 1.00 12.83 315 GLN A O 1
ATOM 2461 N N . LYS A 1 316 ? 163.363 22.556 54.394 1.00 13.21 316 LYS A N 1
ATOM 2462 C CA . LYS A 1 316 ? 162.257 23.422 54.827 1.00 13.59 316 LYS A CA 1
ATOM 2463 C C . LYS A 1 316 ? 162.769 24.785 55.378 1.00 18.30 316 LYS A C 1
ATOM 2464 O O . LYS A 1 316 ? 162.225 25.845 55.046 1.00 15.96 316 LYS A O 1
ATOM 2470 N N . THR A 1 317 ? 163.808 24.756 56.213 1.00 14.15 317 THR A N 1
ATOM 2471 C CA . THR A 1 317 ? 164.413 25.991 56.736 1.00 14.93 317 THR A CA 1
ATOM 2472 C C . THR A 1 317 ? 164.772 26.992 55.609 1.00 16.74 317 THR A C 1
ATOM 2473 O O . THR A 1 317 ? 164.407 28.185 55.645 1.00 19.04 317 THR A O 1
ATOM 2477 N N . TRP A 1 318 ? 165.471 26.490 54.597 1.00 14.85 318 TRP A N 1
ATOM 2478 C CA . TRP A 1 318 ? 165.886 27.315 53.461 1.00 16.56 318 TRP A CA 1
ATOM 2479 C C . TRP A 1 318 ? 164.679 27.804 52.662 1.00 21.16 318 TRP A C 1
ATOM 2480 O O . TRP A 1 318 ? 164.667 28.947 52.212 1.00 27.32 318 TRP A O 1
ATOM 2491 N N . LYS A 1 319 ? 163.643 26.972 52.536 1.00 17.41 319 LYS A N 1
ATOM 2492 C CA . LYS A 1 319 ? 162.425 27.431 51.864 1.00 22.04 319 LYS A CA 1
ATOM 2493 C C . LYS A 1 319 ? 161.794 28.594 52.608 1.00 28.52 319 LYS A C 1
ATOM 2494 O O . LYS A 1 319 ? 161.303 29.533 51.977 1.00 23.40 319 LYS A O 1
ATOM 2500 N N . LEU A 1 320 ? 161.824 28.575 53.922 1.00 22.54 320 LEU A N 1
ATOM 2501 C CA . LEU A 1 320 ? 161.275 29.612 54.725 1.00 25.54 320 LEU A CA 1
ATOM 2502 C C . LEU A 1 320 ? 161.953 30.929 54.475 1.00 34.54 320 LEU A C 1
ATOM 2503 O O . LEU A 1 320 ? 161.319 31.933 54.494 1.00 31.50 320 LEU A O 1
ATOM 2508 N N . GLU A 1 321 ? 163.248 30.886 54.233 1.00 36.18 321 GLU A N 1
ATOM 2509 C CA . GLU A 1 321 ? 164.055 32.049 54.024 1.00 38.99 321 GLU A CA 1
ATOM 2510 C C . GLU A 1 321 ? 163.785 32.687 52.661 1.00 46.92 321 GLU A C 1
ATOM 2511 O O . GLU A 1 321 ? 163.740 33.876 52.506 1.00 43.77 321 GLU A O 1
ATOM 2517 N N . HIS A 1 322 ? 163.701 31.822 51.682 1.00 38.92 322 HIS A N 1
ATOM 2518 C CA . HIS A 1 322 ? 163.731 32.185 50.328 1.00 39.27 322 HIS A CA 1
ATOM 2519 C C . HIS A 1 322 ? 162.546 33.046 50.071 1.00 47.08 322 HIS A C 1
ATOM 2520 O O . HIS A 1 322 ? 162.547 33.847 49.154 1.00 41.73 322 HIS A O 1
ATOM 2527 N N . HIS A 1 323 ? 161.593 32.928 50.993 1.00 51.63 323 HIS A N 1
ATOM 2528 C CA . HIS A 1 323 ? 160.278 33.533 51.013 1.00 55.86 323 HIS A CA 1
ATOM 2529 C C . HIS A 1 323 ? 159.848 33.760 52.424 1.00 58.38 323 HIS A C 1
ATOM 2530 O O . HIS A 1 323 ? 159.459 32.785 53.084 1.00 61.18 323 HIS A O 1
ATOM 2537 N N . HIS A 1 324 ? 159.913 34.980 52.965 1.00 57.67 324 HIS A N 1
ATOM 2538 C CA . HIS A 1 324 ? 160.066 36.232 52.215 1.00 63.12 324 HIS A CA 1
ATOM 2539 C C . HIS A 1 324 ? 161.522 36.590 51.837 1.00 64.25 324 HIS A C 1
ATOM 2540 O O . HIS A 1 324 ? 162.398 36.750 52.701 1.00 53.25 324 HIS A O 1
ATOM 2547 N N . HIS A 1 325 ? 161.654 36.737 50.538 1.00 59.95 325 HIS A N 1
ATOM 2548 C CA . HIS A 1 325 ? 162.838 36.873 49.817 1.00 59.48 325 HIS A CA 1
ATOM 2549 C C . HIS A 1 325 ? 163.895 37.832 50.286 1.00 64.12 325 HIS A C 1
ATOM 2550 O O . HIS A 1 325 ? 163.692 39.022 50.429 1.00 72.09 325 HIS A O 1
ATOM 2557 N N . HIS A 1 326 ? 165.026 37.279 50.633 1.00 57.88 326 HIS A N 1
ATOM 2558 C CA . HIS A 1 326 ? 166.239 37.375 49.970 1.00 57.40 326 HIS A CA 1
ATOM 2559 C C . HIS A 1 326 ? 165.792 36.927 48.617 1.00 54.55 326 HIS A C 1
ATOM 2560 O O . HIS A 1 326 ? 164.675 36.523 48.493 1.00 57.00 326 HIS A O 1
ATOM 2567 N N . HIS A 1 327 ? 166.576 36.967 47.575 1.00 50.92 327 HIS A N 1
ATOM 2568 C CA . HIS A 1 327 ? 166.065 36.459 46.297 1.00 48.84 327 HIS A CA 1
ATOM 2569 C C . HIS A 1 327 ? 164.586 36.391 46.207 1.00 46.84 327 HIS A C 1
ATOM 2570 O O . HIS A 1 327 ? 163.980 37.130 45.462 1.00 49.87 327 HIS A O 1
ATOM 2577 N N . PRO B 1 3 ? 160.705 13.856 83.958 1.00 39.95 3 PRO B N 1
ATOM 2578 C CA . PRO B 1 3 ? 160.620 15.275 83.608 1.00 42.22 3 PRO B CA 1
ATOM 2579 C C . PRO B 1 3 ? 159.186 15.703 83.360 1.00 41.54 3 PRO B C 1
ATOM 2580 O O . PRO B 1 3 ? 158.353 14.887 82.960 1.00 41.05 3 PRO B O 1
ATOM 2584 N N . THR B 1 4 ? 158.893 16.972 83.599 1.00 36.01 4 THR B N 1
ATOM 2585 C CA . THR B 1 4 ? 157.559 17.471 83.317 1.00 41.70 4 THR B CA 1
ATOM 2586 C C . THR B 1 4 ? 157.433 17.821 81.828 1.00 40.54 4 THR B C 1
ATOM 2587 O O . THR B 1 4 ? 158.329 18.430 81.230 1.00 30.32 4 THR B O 1
ATOM 2591 N N . VAL B 1 5 ? 156.325 17.399 81.233 1.00 38.83 5 VAL B N 1
ATOM 2592 C CA . VAL B 1 5 ? 156.064 17.598 79.811 1.00 31.34 5 VAL B CA 1
ATOM 2593 C C . VAL B 1 5 ? 155.822 19.071 79.503 1.00 30.69 5 VAL B C 1
ATOM 2594 O O . VAL B 1 5 ? 155.076 19.747 80.208 1.00 34.07 5 VAL B O 1
ATOM 2598 N N . LYS B 1 6 ? 156.491 19.580 78.479 1.00 30.06 6 LYS B N 1
ATOM 2599 C CA . LYS B 1 6 ? 156.225 20.925 77.984 1.00 27.42 6 LYS B CA 1
ATOM 2600 C C . LYS B 1 6 ? 155.588 20.800 76.611 1.00 32.98 6 LYS B C 1
ATOM 2601 O O . LYS B 1 6 ? 156.275 20.425 75.652 1.00 28.23 6 LYS B O 1
ATOM 2607 N N . LEU B 1 7 ? 154.298 21.115 76.499 1.00 28.58 7 LEU B N 1
ATOM 2608 C CA . LEU B 1 7 ? 153.634 21.052 75.198 1.00 26.53 7 LEU B CA 1
ATOM 2609 C C . LEU B 1 7 ? 153.983 22.301 74.408 1.00 29.26 7 LEU B C 1
ATOM 2610 O O . LEU B 1 7 ? 154.190 23.367 74.996 1.00 29.99 7 LEU B O 1
ATOM 2615 N N . LYS B 1 8 ? 154.021 22.172 73.083 1.00 27.19 8 LYS B N 1
ATOM 2616 C CA . LYS B 1 8 ? 154.119 23.326 72.197 1.00 25.45 8 LYS B CA 1
ATOM 2617 C C . LYS B 1 8 ? 152.778 24.075 72.218 1.00 22.85 8 LYS B C 1
ATOM 2618 O O . LYS B 1 8 ? 151.743 23.459 72.466 1.00 24.51 8 LYS B O 1
ATOM 2624 N N . PRO B 1 9 ? 152.800 25.404 71.975 1.00 27.73 9 PRO B N 1
ATOM 2625 C CA . PRO B 1 9 ? 151.614 26.277 72.026 1.00 28.81 9 PRO B CA 1
ATOM 2626 C C . PRO B 1 9 ? 150.375 25.724 71.321 1.00 30.01 9 PRO B C 1
ATOM 2627 O O . PRO B 1 9 ? 149.334 25.674 71.964 1.00 35.32 9 PRO B O 1
ATOM 2631 N N . TYR B 1 10 ? 150.474 25.323 70.056 1.00 24.91 10 TYR B N 1
ATOM 2632 C CA . TYR B 1 10 ? 149.328 24.799 69.304 1.00 21.20 10 TYR B CA 1
ATOM 2633 C C . TYR B 1 10 ? 148.706 23.596 70.018 1.00 25.48 10 TYR B C 1
ATOM 2634 O O . TYR B 1 10 ? 147.474 23.486 70.153 1.00 29.67 10 TYR B O 1
ATOM 2643 N N . CYS B 1 11 ? 149.560 22.678 70.460 1.00 23.26 11 CYS B N 1
ATOM 2644 C CA . CYS B 1 11 ? 149.091 21.482 71.145 1.00 26.15 11 CYS B CA 1
ATOM 2645 C C . CYS B 1 11 ? 148.554 21.820 72.544 1.00 28.74 11 CYS B C 1
ATOM 2646 O O . CYS B 1 11 ? 147.587 21.201 73.010 1.00 24.32 11 CYS B O 1
ATOM 2649 N N . GLN B 1 12 ? 149.160 22.811 73.201 1.00 25.49 12 GLN B N 1
ATOM 2650 C CA . GLN B 1 12 ? 148.650 23.281 74.490 1.00 28.88 12 GLN B CA 1
ATOM 2651 C C . GLN B 1 12 ? 147.207 23.781 74.343 1.00 33.66 12 GLN B C 1
ATOM 2652 O O . GLN B 1 12 ? 146.298 23.319 75.047 1.00 32.15 12 GLN B O 1
ATOM 2658 N N . ASN B 1 13 ? 147.010 24.697 73.398 1.00 30.14 13 ASN B N 1
ATOM 2659 C CA . ASN B 1 13 ? 145.688 25.216 73.054 1.00 31.93 13 ASN B CA 1
ATOM 2660 C C . ASN B 1 13 ? 144.684 24.129 72.707 1.00 30.41 13 ASN B C 1
ATOM 2661 O O . ASN B 1 13 ? 143.544 24.177 73.160 1.00 33.92 13 ASN B O 1
ATOM 2666 N N . ILE B 1 14 ? 145.088 23.166 71.882 1.00 32.47 14 ILE B N 1
ATOM 2667 C CA . ILE B 1 14 ? 144.190 22.054 71.561 1.00 31.09 14 ILE B CA 1
ATOM 2668 C C . ILE B 1 14 ? 143.790 21.316 72.857 1.00 35.91 14 ILE B C 1
ATOM 2669 O O . ILE B 1 14 ? 142.609 21.035 73.101 1.00 39.12 14 ILE B O 1
ATOM 2674 N N . ALA B 1 15 ? 144.784 21.030 73.693 1.00 34.87 15 ALA B N 1
ATOM 2675 C CA . ALA B 1 15 ? 144.586 20.301 74.950 1.00 34.86 15 ALA B CA 1
ATOM 2676 C C . ALA B 1 15 ? 143.654 21.012 75.946 1.00 38.17 15 ALA B C 1
ATOM 2677 O O . ALA B 1 15 ? 142.862 20.360 76.629 1.00 35.64 15 ALA B O 1
ATOM 2679 N N . ASP B 1 16 ? 143.788 22.336 76.037 1.00 39.05 16 ASP B N 1
ATOM 2680 C CA . ASP B 1 16 ? 143.012 23.180 76.955 1.00 39.14 16 ASP B CA 1
ATOM 2681 C C . ASP B 1 16 ? 141.554 23.405 76.539 1.00 43.73 16 ASP B C 1
ATOM 2682 O O . ASP B 1 16 ? 140.746 23.855 77.348 1.00 50.09 16 ASP B O 1
ATOM 2687 N N . ALA B 1 17 ? 141.222 23.097 75.289 1.00 40.67 17 ALA B N 1
ATOM 2688 C CA . ALA B 1 17 ? 139.923 23.461 74.722 1.00 45.91 17 ALA B CA 1
ATOM 2689 C C . ALA B 1 17 ? 138.706 22.812 75.364 1.00 59.82 17 ALA B C 1
ATOM 2690 O O . ALA B 1 17 ? 138.770 21.694 75.886 1.00 59.46 17 ALA B O 1
ATOM 2692 N N . ALA B 1 18 ? 137.596 23.547 75.287 1.00 62.32 18 ALA B N 1
ATOM 2693 C CA . ALA B 1 18 ? 136.281 23.111 75.749 1.00 63.39 18 ALA B CA 1
ATOM 2694 C C . ALA B 1 18 ? 135.898 21.827 75.038 1.00 63.04 18 ALA B C 1
ATOM 2695 O O . ALA B 1 18 ? 135.805 21.789 73.810 1.00 67.53 18 ALA B O 1
ATO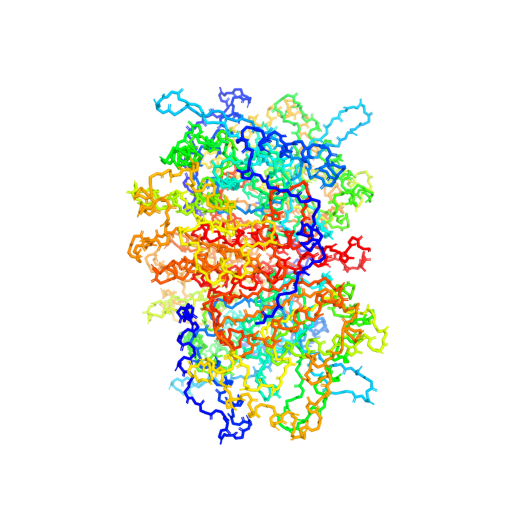M 2697 N N . THR B 1 19 ? 135.707 20.764 75.805 1.00 66.53 19 THR B N 1
ATOM 2698 C CA . THR B 1 19 ? 135.529 19.452 75.212 1.00 68.50 19 THR B CA 1
ATOM 2699 C C . THR B 1 19 ? 134.255 18.824 75.755 1.00 66.01 19 THR B C 1
ATOM 2700 O O . THR B 1 19 ? 133.896 19.013 76.918 1.00 65.00 19 THR B O 1
ATOM 2704 N N . ILE B 1 20 ? 133.586 18.067 74.894 1.00 66.71 20 ILE B N 1
ATOM 2705 C CA . ILE B 1 20 ? 132.340 17.403 75.238 1.00 60.94 20 ILE B CA 1
ATOM 2706 C C . ILE B 1 20 ? 132.578 15.907 75.277 1.00 55.75 20 ILE B C 1
ATOM 2707 O O . ILE B 1 20 ? 133.295 15.357 74.437 1.00 50.37 20 ILE B O 1
ATOM 2712 N N . ASP B 1 21 ? 131.967 15.242 76.246 1.00 55.32 21 ASP B N 1
ATOM 2713 C CA . ASP B 1 21 ? 132.179 13.819 76.389 1.00 51.27 21 ASP B CA 1
ATOM 2714 C C . ASP B 1 21 ? 131.486 13.083 75.251 1.00 52.22 21 ASP B C 1
ATOM 2715 O O . ASP B 1 21 ? 130.261 12.917 75.247 1.00 50.13 21 ASP B O 1
ATOM 2720 N N . SER B 1 22 ? 132.292 12.613 74.302 1.00 47.36 22 SER B N 1
ATOM 2721 C CA . SER B 1 22 ? 131.772 11.917 73.139 1.00 43.49 22 SER B CA 1
ATOM 2722 C C . SER B 1 22 ? 131.251 10.549 73.532 1.00 43.50 22 SER B C 1
ATOM 2723 O O . SER B 1 22 ? 130.349 10.007 72.884 1.00 46.12 22 SER B O 1
ATOM 2726 N N . THR B 1 23 ? 131.782 10.012 74.626 1.00 40.98 23 THR B N 1
ATOM 2727 C CA . THR B 1 23 ? 131.400 8.680 75.071 1.00 42.21 23 THR B CA 1
ATOM 2728 C C . THR B 1 23 ? 129.939 8.666 75.554 1.00 44.18 23 THR B C 1
ATOM 2729 O O . THR B 1 23 ? 129.370 7.600 75.784 1.00 40.83 23 THR B O 1
ATOM 2733 N N . GLN B 1 24 ? 129.338 9.853 75.680 1.00 48.01 24 GLN B N 1
ATOM 2734 C CA . GLN B 1 24 ? 127.955 9.995 76.143 1.00 46.99 24 GLN B CA 1
ATOM 2735 C C . GLN B 1 24 ? 126.980 10.049 74.986 1.00 47.09 24 GLN B C 1
ATOM 2736 O O . GLN B 1 24 ? 125.768 10.060 75.183 1.00 41.93 24 GLN B O 1
ATOM 2742 N N . TYR B 1 25 ? 127.505 10.091 73.773 1.00 47.84 25 TYR B N 1
ATOM 2743 C CA . TYR B 1 25 ? 126.643 10.224 72.614 1.00 44.83 25 TYR B CA 1
ATOM 2744 C C . TYR B 1 25 ? 126.782 9.010 71.710 1.00 44.93 25 TYR B C 1
ATOM 2745 O O . TYR B 1 25 ? 127.796 8.309 71.751 1.00 45.08 25 TYR B O 1
ATOM 2754 N N . PRO B 1 26 ? 125.751 8.746 70.902 1.00 40.04 26 PRO B N 1
ATOM 2755 C CA . PRO B 1 26 ? 125.845 7.687 69.894 1.00 39.97 26 PRO B CA 1
ATOM 2756 C C . PRO B 1 26 ? 126.829 8.069 68.796 1.00 38.03 26 PRO B C 1
ATOM 2757 O O . PRO B 1 26 ? 126.930 9.253 68.441 1.00 38.65 26 PRO B O 1
ATOM 2761 N N . PRO B 1 27 ? 127.557 7.075 68.268 1.00 34.46 27 PRO B N 1
ATOM 2762 C CA . PRO B 1 27 ? 128.617 7.324 67.289 1.00 36.58 27 PRO B CA 1
ATOM 2763 C C . PRO B 1 27 ? 128.173 8.179 66.122 1.00 34.03 27 PRO B C 1
ATOM 2764 O O . PRO B 1 27 ? 128.881 9.116 65.785 1.00 32.14 27 PRO B O 1
ATOM 2768 N N . GLU B 1 28 ? 127.008 7.907 65.556 1.00 34.98 28 GLU B N 1
ATOM 2769 C CA . GLU B 1 28 ? 126.536 8.693 64.427 1.00 34.38 28 GLU B CA 1
ATOM 2770 C C . GLU B 1 28 ? 126.429 10.185 64.743 1.00 32.21 28 GLU B C 1
ATOM 2771 O O . GLU B 1 28 ? 126.705 11.047 63.885 1.00 37.50 28 GLU B O 1
ATOM 2777 N N . VAL B 1 29 ? 126.042 10.494 65.976 1.00 36.48 29 VAL B N 1
ATOM 2778 C CA . VAL B 1 29 ? 125.939 11.888 66.391 1.00 34.64 29 VAL B CA 1
ATOM 2779 C C . VAL B 1 29 ? 127.332 12.471 66.510 1.00 31.16 29 VAL B C 1
ATOM 2780 O O . VAL B 1 29 ? 127.590 13.596 66.061 1.00 35.57 29 VAL B O 1
ATOM 2784 N N . VAL B 1 30 ? 128.238 11.685 67.086 1.00 31.23 30 VAL B N 1
ATOM 2785 C CA . VAL B 1 30 ? 129.639 12.084 67.192 1.00 30.04 30 VAL B CA 1
ATOM 2786 C C . VAL B 1 30 ? 130.228 12.414 65.826 1.00 30.39 30 VAL B C 1
ATOM 2787 O O . VAL B 1 30 ? 130.891 13.441 65.664 1.00 31.46 30 VAL B O 1
ATOM 2791 N N . ARG B 1 31 ? 129.971 11.549 64.846 1.00 28.89 31 ARG B N 1
ATOM 2792 C CA . ARG B 1 31 ? 130.441 11.761 63.486 1.00 25.61 31 ARG B CA 1
ATOM 2793 C C . ARG B 1 31 ? 129.870 13.029 62.856 1.00 33.41 31 ARG B C 1
ATOM 2794 O O . ARG B 1 31 ? 130.640 13.829 62.295 1.00 35.66 31 ARG B O 1
ATOM 2802 N N . LYS B 1 32 ? 128.553 13.256 62.967 1.00 30.89 32 LYS B N 1
ATOM 2803 C CA . LYS B 1 32 ? 128.010 14.481 62.355 1.00 34.71 32 LYS B CA 1
ATOM 2804 C C . LYS B 1 32 ? 128.569 15.731 63.027 1.00 27.28 32 LYS B C 1
ATOM 2805 O O . LYS B 1 32 ? 128.905 16.713 62.355 1.00 33.52 32 LYS B O 1
ATOM 2811 N N . ALA B 1 33 ? 128.696 15.683 64.346 1.00 25.61 33 ALA B N 1
ATOM 2812 C CA . ALA B 1 33 ? 129.303 16.788 65.078 1.00 31.18 33 ALA B CA 1
ATOM 2813 C C . ALA B 1 33 ? 130.771 17.028 64.680 1.00 30.81 33 ALA B C 1
ATOM 2814 O O . ALA B 1 33 ? 131.225 18.174 64.594 1.00 35.30 33 ALA B O 1
ATOM 2816 N N . GLU B 1 34 ? 131.495 15.938 64.428 1.00 31.92 34 GLU B N 1
ATOM 2817 C CA . GLU B 1 34 ? 132.898 15.965 63.991 1.00 32.57 34 GLU B CA 1
ATOM 2818 C C . GLU B 1 34 ? 133.039 16.669 62.642 1.00 31.30 34 GLU B C 1
ATOM 2819 O O . GLU B 1 34 ? 133.840 17.624 62.452 1.00 31.70 34 GLU B O 1
ATOM 2825 N N . ALA B 1 35 ? 132.223 16.197 61.707 1.00 31.60 35 ALA B N 1
ATOM 2826 C CA . ALA B 1 35 ? 132.191 16.762 60.369 1.00 33.42 35 ALA B CA 1
ATOM 2827 C C . ALA B 1 35 ? 131.879 18.250 60.436 1.00 27.99 35 ALA B C 1
ATOM 2828 O O . ALA B 1 35 ? 132.536 19.076 59.779 1.00 28.06 35 ALA B O 1
ATOM 2830 N N . ALA B 1 36 ? 130.891 18.589 61.263 1.00 31.96 36 ALA B N 1
ATOM 2831 C CA . ALA B 1 36 ? 130.494 19.986 61.439 1.00 32.37 36 ALA B CA 1
ATOM 2832 C C . ALA B 1 36 ? 131.653 20.799 61.973 1.00 29.12 36 ALA B C 1
ATOM 2833 O O . ALA B 1 36 ? 131.878 21.926 61.537 1.00 32.34 36 ALA B O 1
ATOM 2835 N N . SER B 1 37 ? 132.403 20.213 62.904 1.00 31.53 37 SER B N 1
ATOM 2836 C CA . SER B 1 37 ? 133.570 20.889 63.463 1.00 32.74 37 SER B CA 1
ATOM 2837 C C . SER B 1 37 ? 134.600 21.221 62.389 1.00 33.30 37 SER B C 1
ATOM 2838 O O . SER B 1 37 ? 135.272 22.255 62.452 1.00 35.05 37 SER B O 1
ATOM 2841 N N . ILE B 1 38 ? 134.730 20.359 61.386 1.00 32.24 38 ILE B N 1
ATOM 2842 C CA . ILE B 1 38 ? 135.627 20.723 60.280 1.00 29.89 38 ILE B CA 1
ATOM 2843 C C . ILE B 1 38 ? 135.028 21.802 59.350 1.00 34.15 38 ILE B C 1
ATOM 2844 O O . ILE B 1 38 ? 135.685 22.795 59.023 1.00 35.41 38 ILE B O 1
ATOM 2849 N N . ILE B 1 39 ? 133.789 21.602 58.912 1.00 27.13 39 ILE B N 1
ATOM 2850 C CA . ILE B 1 39 ? 133.175 22.525 57.957 1.00 34.59 39 ILE B CA 1
ATOM 2851 C C . ILE B 1 39 ? 133.018 23.969 58.456 1.00 41.12 39 ILE B C 1
ATOM 2852 O O . ILE B 1 39 ? 133.213 24.912 57.686 1.00 45.79 39 ILE B O 1
ATOM 2857 N N . ASP B 1 40 ? 132.690 24.152 59.733 1.00 39.37 40 ASP B N 1
ATOM 2858 C CA . ASP B 1 40 ? 132.425 25.497 60.257 1.00 43.08 40 ASP B CA 1
ATOM 2859 C C . ASP B 1 40 ? 133.685 26.254 60.632 1.00 50.99 40 ASP B C 1
ATOM 2860 O O . ASP B 1 40 ? 133.629 27.441 60.967 1.00 59.07 40 ASP B O 1
ATOM 2865 N N . ASP B 1 41 ? 134.821 25.567 60.598 1.00 43.36 41 ASP B N 1
ATOM 2866 C CA . ASP B 1 41 ? 136.097 26.230 60.803 1.00 44.12 41 ASP B CA 1
ATOM 2867 C C . ASP B 1 41 ? 136.371 27.079 59.569 1.00 46.62 41 ASP B C 1
ATOM 2868 O O . ASP B 1 41 ? 136.330 26.579 58.441 1.00 47.51 41 ASP B O 1
ATOM 2873 N N . PRO B 1 42 ? 136.627 28.379 59.768 1.00 52.67 42 PRO B N 1
ATOM 2874 C CA . PRO B 1 42 ? 136.822 29.220 58.582 1.00 51.61 42 PRO B CA 1
ATOM 2875 C C . PRO B 1 42 ? 138.172 28.939 57.943 1.00 52.76 42 PRO B C 1
ATOM 2876 O O . PRO B 1 42 ? 138.414 29.302 56.788 1.00 53.90 42 PRO B O 1
ATOM 2880 N N . LYS B 1 43 ? 139.038 28.266 58.694 1.00 53.55 43 LYS B N 1
ATOM 2881 C CA . LYS B 1 43 ? 140.402 28.041 58.246 1.00 45.41 43 LYS B CA 1
ATOM 2882 C C . LYS B 1 43 ? 140.560 26.653 57.632 1.00 37.16 43 LYS B C 1
ATOM 2883 O O . LYS B 1 43 ? 141.623 26.331 57.127 1.00 35.23 43 LYS B O 1
ATOM 2889 N N . ALA B 1 44 ? 139.510 25.835 57.680 1.00 31.18 44 ALA B N 1
ATOM 2890 C CA . ALA B 1 44 ? 139.599 24.466 57.185 1.00 28.12 44 ALA B CA 1
ATOM 2891 C C . ALA B 1 44 ? 140.007 24.438 55.713 1.00 31.70 44 ALA B C 1
ATOM 2892 O O . ALA B 1 44 ? 140.642 23.487 55.269 1.00 28.99 44 ALA B O 1
ATOM 2894 N N . LEU B 1 45 ? 139.646 25.485 54.967 1.00 33.67 45 LEU B N 1
ATOM 2895 C CA . LEU B 1 45 ? 139.921 25.554 53.532 1.00 26.32 45 LEU B CA 1
ATOM 2896 C C . LEU B 1 45 ? 141.052 26.504 53.147 1.00 31.85 45 LEU B C 1
ATOM 2897 O O . LEU B 1 45 ? 141.577 26.433 52.027 1.00 33.62 45 LEU B O 1
ATOM 2902 N N . GLU B 1 46 ? 141.429 27.397 54.055 1.00 32.35 46 GLU B N 1
ATOM 2903 C CA . GLU B 1 46 ? 142.494 28.359 53.767 1.00 33.82 46 GLU B CA 1
ATOM 2904 C C . GLU B 1 46 ? 143.874 27.696 53.677 1.00 33.08 46 GLU B C 1
ATOM 2905 O O . GLU B 1 46 ? 144.257 26.918 54.562 1.00 28.95 46 GLU B O 1
ATOM 2911 N N . GLY B 1 47 ? 144.596 27.990 52.594 1.00 28.51 47 GLY B N 1
ATOM 2912 C CA . GLY B 1 47 ? 145.951 27.494 52.377 1.00 26.33 47 GLY B CA 1
ATOM 2913 C C . GLY B 1 47 ? 146.018 26.005 52.071 1.00 25.86 47 GLY B C 1
ATOM 2914 O O . GLY B 1 47 ? 147.097 25.403 52.060 1.00 28.15 47 GLY B O 1
ATOM 2915 N N . LEU B 1 48 ? 144.855 25.424 51.790 1.00 20.81 48 LEU B N 1
ATOM 2916 C CA . LEU B 1 48 ? 144.733 24.028 51.399 1.00 20.87 48 LEU B CA 1
ATOM 2917 C C . LEU B 1 48 ? 145.323 23.831 50.003 1.00 22.69 48 LEU B C 1
ATOM 2918 O O . LEU B 1 48 ? 145.013 24.578 49.084 1.00 26.16 48 LEU B O 1
ATOM 2923 N N . PRO B 1 49 ? 146.209 22.841 49.843 1.00 18.24 49 PRO B N 1
ATOM 2924 C CA . PRO B 1 49 ? 146.794 22.610 48.520 1.00 20.56 49 PRO B CA 1
ATOM 2925 C C . PRO B 1 49 ? 145.736 22.264 47.482 1.00 19.33 49 PRO B C 1
ATOM 2926 O O . PRO B 1 49 ? 144.731 21.661 47.825 1.00 16.51 49 PRO B O 1
ATOM 2930 N N . ASP B 1 50 ? 145.933 22.671 46.237 1.00 20.61 50 ASP B N 1
ATOM 2931 C CA . ASP B 1 50 ? 145.044 22.197 45.187 1.00 23.45 50 ASP B CA 1
ATOM 2932 C C . ASP B 1 50 ? 145.542 20.837 44.685 1.00 24.85 50 ASP B C 1
ATOM 2933 O O . ASP B 1 50 ? 146.745 20.632 44.489 1.00 20.04 50 ASP B O 1
ATOM 2938 N N . VAL B 1 51 ? 144.616 19.899 44.511 1.00 26.08 51 VAL B N 1
ATOM 2939 C CA . VAL B 1 51 ? 144.964 18.548 44.072 1.00 22.65 51 VAL B CA 1
ATOM 2940 C C . VAL B 1 51 ? 144.017 18.036 42.976 1.00 26.20 51 VAL B C 1
ATOM 2941 O O . VAL B 1 51 ? 142.908 18.544 42.805 1.00 18.87 51 VAL B O 1
ATOM 2945 N N . TYR B 1 52 ? 144.496 17.072 42.193 1.00 24.00 52 TYR B N 1
ATOM 2946 C CA . TYR B 1 52 ? 143.644 16.295 41.308 1.00 18.48 52 TYR B CA 1
ATOM 2947 C C . TYR B 1 52 ? 143.061 15.145 42.119 1.00 22.79 52 TYR B C 1
ATOM 2948 O O . TYR B 1 52 ? 143.796 14.317 42.668 1.00 24.22 52 TYR B O 1
ATOM 2957 N N . LEU B 1 53 ? 141.740 15.087 42.179 1.00 20.00 53 LEU B N 1
ATOM 2958 C CA . LEU B 1 53 ? 141.040 14.085 42.956 1.00 20.54 53 LEU B CA 1
ATOM 2959 C C . LEU B 1 53 ? 140.191 13.186 42.064 1.00 23.59 53 LEU B C 1
ATOM 2960 O O . LEU B 1 53 ? 139.545 13.643 41.126 1.00 21.14 53 LEU B O 1
ATOM 2965 N N . GLU B 1 54 ? 140.214 11.898 42.362 1.00 27.07 54 GLU B N 1
ATOM 2966 C CA . GLU B 1 54 ? 139.424 10.918 41.630 1.00 27.98 54 GLU B CA 1
ATOM 2967 C C . GLU B 1 54 ? 138.795 9.965 42.650 1.00 29.10 54 GLU B C 1
ATOM 2968 O O . GLU B 1 54 ? 139.479 9.492 43.556 1.00 29.24 54 GLU B O 1
ATOM 2974 N N . GLU B 1 55 ? 137.503 9.687 42.504 1.00 39.81 55 GLU B N 1
ATOM 2975 C CA . GLU B 1 55 ? 136.787 8.787 43.408 1.00 32.80 55 GLU B CA 1
ATOM 2976 C C . GLU B 1 55 ? 136.606 7.441 42.709 1.00 38.61 55 GLU B C 1
ATOM 2977 O O . GLU B 1 55 ? 136.099 7.378 41.588 1.00 46.83 55 GLU B O 1
ATOM 2983 N N . LYS B 1 56 ? 137.025 6.365 43.363 1.00 30.00 56 LYS B N 1
ATOM 2984 C CA . LYS B 1 56 ? 137.041 5.051 42.728 1.00 27.96 56 LYS B CA 1
ATOM 2985 C C . LYS B 1 56 ? 136.353 4.032 43.622 1.00 30.23 56 LYS B C 1
ATOM 2986 O O . LYS B 1 56 ? 136.552 4.027 44.826 1.00 28.24 56 LYS B O 1
ATOM 2992 N N . THR B 1 57 ? 135.514 3.184 43.052 1.00 33.39 57 THR B N 1
ATOM 2993 C CA . THR B 1 57 ? 134.857 2.154 43.847 1.00 29.16 57 THR B CA 1
ATOM 2994 C C . THR B 1 57 ? 135.461 0.767 43.581 1.00 26.13 57 THR B C 1
ATOM 2995 O O . THR B 1 57 ? 135.588 0.322 42.438 1.00 32.06 57 THR B O 1
ATOM 2999 N N . ILE B 1 58 ? 135.821 0.077 44.648 1.00 24.38 58 ILE B N 1
ATOM 3000 C CA . ILE B 1 58 ? 136.287 -1.291 44.529 1.00 26.11 58 ILE B CA 1
ATOM 3001 C C . ILE B 1 58 ? 135.105 -2.203 44.794 1.00 25.19 58 ILE B C 1
ATOM 3002 O O . ILE B 1 58 ? 134.404 -2.048 45.804 1.00 19.19 58 ILE B O 1
ATOM 3007 N N . ASN B 1 59 ? 134.902 -3.179 43.919 1.00 23.98 59 ASN B N 1
ATOM 3008 C CA . ASN B 1 59 ? 133.899 -4.193 44.193 1.00 27.86 59 ASN B CA 1
ATOM 3009 C C . ASN B 1 59 ? 134.639 -5.395 44.794 1.00 27.11 59 ASN B C 1
ATOM 3010 O O . ASN B 1 59 ? 135.360 -6.096 44.084 1.00 32.04 59 ASN B O 1
ATOM 3015 N N . ARG B 1 60 ? 134.434 -5.660 46.084 1.00 26.58 60 ARG B N 1
ATOM 3016 C CA . ARG B 1 60 ? 135.108 -6.776 46.752 1.00 24.53 60 ARG B CA 1
ATOM 3017 C C . ARG B 1 60 ? 134.489 -8.093 46.284 1.00 29.82 60 ARG B C 1
ATOM 3018 O O . ARG B 1 60 ? 133.403 -8.086 45.705 1.00 28.98 60 ARG B O 1
ATOM 3026 N N . LYS B 1 61 ? 135.109 -9.220 46.621 1.00 30.84 61 LYS B N 1
ATOM 3027 C CA . LYS B 1 61 ? 134.637 -10.505 46.112 1.00 30.70 61 LYS B CA 1
ATOM 3028 C C . LYS B 1 61 ? 133.274 -10.848 46.698 1.00 30.82 61 LYS B C 1
ATOM 3029 O O . LYS B 1 61 ? 132.470 -11.511 46.043 1.00 31.13 61 LYS B O 1
ATOM 3035 N N . ASN B 1 62 ? 133.004 -10.391 47.918 1.00 28.13 62 ASN B N 1
ATOM 3036 C CA . ASN B 1 62 ? 131.754 -10.747 48.584 1.00 30.76 62 ASN B CA 1
ATOM 3037 C C . ASN B 1 62 ? 130.601 -9.780 48.299 1.00 28.49 62 ASN B C 1
ATOM 3038 O O . ASN B 1 62 ? 129.599 -9.785 49.018 1.00 22.96 62 ASN B O 1
ATOM 3043 N N . GLY B 1 63 ? 130.756 -8.911 47.301 1.00 30.54 63 GLY B N 1
ATOM 3044 C CA . GLY B 1 63 ? 129.672 -8.019 46.915 1.00 25.17 63 GLY B CA 1
ATOM 3045 C C . GLY B 1 63 ? 129.560 -6.691 47.644 1.00 27.46 63 GLY B C 1
ATOM 3046 O O . GLY B 1 63 ? 128.717 -5.858 47.297 1.00 23.13 63 GLY B O 1
ATOM 3047 N N . SER B 1 64 ? 130.395 -6.478 48.659 1.00 27.78 64 SER B N 1
ATOM 3048 C CA . SER B 1 64 ? 130.410 -5.187 49.333 1.00 22.96 64 SER B CA 1
ATOM 3049 C C . SER B 1 64 ? 131.435 -4.320 48.596 1.00 19.91 64 SER B C 1
ATOM 3050 O O . SER B 1 64 ? 132.225 -4.815 47.785 1.00 19.95 64 SER B O 1
ATOM 3053 N N . LYS B 1 65 ? 131.389 -3.026 48.848 1.00 22.22 65 LYS B N 1
ATOM 3054 C CA . LYS B 1 65 ? 132.214 -2.077 48.125 1.00 23.25 65 LYS B CA 1
ATOM 3055 C C . LYS B 1 65 ? 133.144 -1.347 49.054 1.00 20.80 65 LYS B C 1
ATOM 3056 O O . LYS B 1 65 ? 132.832 -1.145 50.222 1.00 32.13 65 LYS B O 1
ATOM 3062 N N . ILE B 1 66 ? 134.298 -0.968 48.537 1.00 26.42 66 ILE B N 1
ATOM 3063 C CA . ILE B 1 66 ? 135.176 -0.044 49.242 1.00 25.42 66 ILE B CA 1
ATOM 3064 C C . ILE B 1 66 ? 135.223 1.258 48.457 1.00 25.05 66 ILE B C 1
ATOM 3065 O O . ILE B 1 66 ? 135.538 1.231 47.281 1.00 21.88 66 ILE B O 1
ATOM 3070 N N . GLU B 1 67 ? 134.915 2.393 49.072 1.00 25.99 67 GLU B N 1
ATOM 3071 C CA . GLU B 1 67 ? 135.126 3.657 48.358 1.00 24.87 67 GLU B CA 1
ATOM 3072 C C . GLU B 1 67 ? 136.550 4.167 48.606 1.00 23.20 67 GLU B C 1
ATOM 3073 O O . GLU B 1 67 ? 137.012 4.315 49.752 1.00 21.76 67 GLU B O 1
ATOM 3079 N N . LEU B 1 68 ? 137.241 4.428 47.505 1.00 21.13 68 LEU B N 1
ATOM 3080 C CA . LEU B 1 68 ? 138.580 4.989 47.522 1.00 19.52 68 LEU B CA 1
ATOM 3081 C C . LEU B 1 68 ? 138.575 6.444 47.086 1.00 24.53 68 LEU B C 1
ATOM 3082 O O . LEU B 1 68 ? 137.949 6.803 46.090 1.00 25.81 68 LEU B O 1
ATOM 3087 N N . THR B 1 69 ? 139.278 7.287 47.833 1.00 22.13 69 THR B N 1
ATOM 3088 C CA . THR B 1 69 ? 139.483 8.664 47.404 1.00 18.35 69 THR B CA 1
ATOM 3089 C C . THR B 1 69 ? 140.950 8.858 47.058 1.00 17.95 69 THR B C 1
ATOM 3090 O O . THR B 1 69 ? 141.800 8.809 47.923 1.00 15.32 69 THR B O 1
ATOM 3094 N N . ILE B 1 70 ? 141.241 9.093 45.788 1.00 18.34 70 ILE B N 1
ATOM 3095 C CA . ILE B 1 70 ? 142.618 9.174 45.317 1.00 18.28 70 ILE B CA 1
ATOM 3096 C C . ILE B 1 70 ? 143.014 10.603 44.983 1.00 22.81 70 ILE B C 1
ATOM 3097 O O . ILE B 1 70 ? 142.400 11.231 44.119 1.00 20.66 70 ILE B O 1
ATOM 3102 N N . THR B 1 71 ? 144.040 11.111 45.663 1.00 17.06 71 THR B N 1
ATOM 3103 C CA . THR B 1 71 ? 144.522 12.456 45.392 1.00 13.89 71 THR B CA 1
ATOM 3104 C C . THR B 1 71 ? 145.934 12.411 44.840 1.00 13.89 71 THR B C 1
ATOM 3105 O O . THR B 1 71 ? 146.778 11.665 45.336 1.00 14.73 71 THR B O 1
ATOM 3109 N N . ARG B 1 72 ? 146.202 13.232 43.833 1.00 11.79 72 ARG B N 1
ATOM 3110 C CA . ARG B 1 72 ? 147.543 13.356 43.281 1.00 17.24 72 ARG B CA 1
ATOM 3111 C C . ARG B 1 72 ? 147.788 14.836 42.993 1.00 17.28 72 ARG B C 1
ATOM 3112 O O . ARG B 1 72 ? 146.836 15.620 43.009 1.00 16.20 72 ARG B O 1
ATOM 3120 N N . PRO B 1 73 ? 149.054 15.236 42.778 1.00 13.98 73 PRO B N 1
ATOM 3121 C CA . PRO B 1 73 ? 149.333 16.646 42.437 1.00 19.42 73 PRO B CA 1
ATOM 3122 C C . PRO B 1 73 ? 148.770 17.044 41.086 1.00 17.75 73 PRO B C 1
ATOM 3123 O O . PRO B 1 73 ? 148.621 16.171 40.232 1.00 18.83 73 PRO B O 1
ATOM 3127 N N . LEU B 1 74 ? 148.492 18.333 40.893 1.00 20.46 74 LEU B N 1
ATOM 3128 C CA . LEU B 1 74 ? 148.090 18.849 39.580 1.00 23.60 74 LEU B CA 1
ATOM 3129 C C . LEU B 1 74 ? 149.189 18.602 38.531 1.00 26.14 74 LEU B C 1
ATOM 3130 O O . LEU B 1 74 ? 150.398 18.587 38.858 1.00 22.79 74 LEU B O 1
ATOM 3135 N N . ASP B 1 75 ? 148.745 18.464 37.276 1.00 26.41 75 ASP B N 1
ATOM 3136 C CA . ASP B 1 75 ? 149.569 18.118 36.105 1.00 30.77 75 ASP B CA 1
ATOM 3137 C C . ASP B 1 75 ? 150.241 16.735 36.198 1.00 22.99 75 ASP B C 1
ATOM 3138 O O . ASP B 1 75 ? 151.305 16.527 35.626 1.00 29.61 75 ASP B O 1
ATOM 3143 N N . THR B 1 76 ? 149.598 15.771 36.853 1.00 29.35 76 THR B N 1
ATOM 3144 C CA . THR B 1 76 ? 150.171 14.426 36.953 1.00 25.16 76 THR B CA 1
ATOM 3145 C C . THR B 1 76 ? 149.207 13.356 36.428 1.00 30.78 76 THR B C 1
ATOM 3146 O O . THR B 1 76 ? 149.324 12.178 36.780 1.00 27.96 76 THR B O 1
ATOM 3150 N N . GLU B 1 77 ? 148.251 13.781 35.602 1.00 33.46 77 GLU B N 1
ATOM 3151 C CA . GLU B 1 77 ? 147.238 12.892 35.042 1.00 35.23 77 GLU B CA 1
ATOM 3152 C C . GLU B 1 77 ? 147.888 11.738 34.294 1.00 32.78 77 GLU B C 1
ATOM 3153 O O . GLU B 1 77 ? 147.472 10.590 34.405 1.00 37.44 77 GLU B O 1
ATOM 3159 N N . ASN B 1 78 ? 148.930 12.051 33.535 1.00 27.64 78 ASN B N 1
ATOM 3160 C CA . ASN B 1 78 ? 149.554 11.040 32.699 1.00 30.75 78 ASN B CA 1
ATOM 3161 C C . ASN B 1 78 ? 150.993 10.692 33.073 1.00 30.86 78 ASN B C 1
ATOM 3162 O O . ASN B 1 78 ? 151.768 10.230 32.235 1.00 38.11 78 ASN B O 1
ATOM 3167 N N . GLN B 1 79 ? 151.327 10.932 34.337 1.00 22.62 79 GLN B N 1
ATOM 3168 C CA . GLN B 1 79 ? 152.600 10.561 34.928 1.00 20.57 79 GLN B CA 1
ATOM 3169 C C . GLN B 1 79 ? 152.347 9.381 35.883 1.00 22.61 79 GLN B C 1
ATOM 3170 O O . GLN B 1 79 ? 151.318 9.334 36.563 1.00 17.62 79 GLN B O 1
ATOM 3176 N N . VAL B 1 80 ? 153.263 8.419 35.928 1.00 18.31 80 VAL B N 1
ATOM 3177 C CA . VAL B 1 80 ? 153.112 7.317 36.862 1.00 18.91 80 VAL B CA 1
ATOM 3178 C C . VAL B 1 80 ? 153.732 7.704 38.206 1.00 19.03 80 VAL B C 1
ATOM 3179 O O . VAL B 1 80 ? 154.913 8.061 38.267 1.00 20.15 80 VAL B O 1
ATOM 3183 N N . LEU B 1 81 ? 152.933 7.646 39.274 1.00 17.78 81 LEU B N 1
ATOM 3184 C CA . LEU B 1 81 ? 153.382 8.104 40.599 1.00 20.36 81 LEU B CA 1
ATOM 3185 C C . LEU B 1 81 ? 153.448 6.971 41.606 1.00 17.95 81 LEU B C 1
ATOM 3186 O O . LEU B 1 81 ? 152.757 5.972 41.458 1.00 20.30 81 LEU B O 1
ATOM 3191 N N . PRO B 1 82 ? 154.262 7.129 42.654 1.00 16.99 82 PRO B N 1
ATOM 3192 C CA . PRO B 1 82 ? 154.196 6.128 43.730 1.00 16.06 82 PRO B CA 1
ATOM 3193 C C . PRO B 1 82 ? 152.860 6.175 44.463 1.00 15.86 82 PRO B C 1
ATOM 3194 O O . PRO B 1 82 ? 152.314 7.261 44.624 1.00 16.55 82 PRO B O 1
ATOM 3198 N N . PRO B 1 83 ? 152.308 5.007 44.843 1.00 16.01 83 PRO B N 1
ATOM 3199 C CA . PRO B 1 83 ? 151.049 4.969 45.589 1.00 14.84 83 PRO B CA 1
ATOM 3200 C C . PRO B 1 83 ? 151.256 4.844 47.086 1.00 16.15 83 PRO B C 1
ATOM 3201 O O . PRO B 1 83 ? 152.042 4.008 47.530 1.00 14.80 83 PRO B O 1
ATOM 3205 N N . ILE B 1 84 ? 150.560 5.680 47.847 1.00 15.87 84 ILE B N 1
ATOM 3206 C CA . ILE B 1 84 ? 150.500 5.570 49.296 1.00 13.77 84 ILE B CA 1
ATOM 3207 C C . ILE B 1 84 ? 149.081 5.164 49.649 1.00 14.46 84 ILE B C 1
ATOM 3208 O O . ILE B 1 84 ? 148.138 5.880 49.319 1.00 17.44 84 ILE B O 1
ATOM 3213 N N . VAL B 1 85 ? 148.902 4.001 50.258 1.00 13.01 85 VAL B N 1
ATOM 3214 C CA . VAL B 1 85 ? 147.574 3.618 50.678 1.00 15.10 85 VAL B CA 1
ATOM 3215 C C . VAL B 1 85 ? 147.408 4.087 52.114 1.00 15.22 85 VAL B C 1
ATOM 3216 O O . VAL B 1 85 ? 148.205 3.741 52.986 1.00 12.15 85 VAL B O 1
ATOM 3220 N N . PHE B 1 86 ? 146.388 4.902 52.351 1.00 14.41 86 PHE B N 1
ATOM 3221 C CA . PHE B 1 86 ? 146.272 5.612 53.627 1.00 14.32 86 PHE B CA 1
ATOM 3222 C C . PHE B 1 86 ? 145.066 5.153 54.434 1.00 15.49 86 PHE B C 1
ATOM 3223 O O . PHE B 1 86 ? 143.957 5.093 53.913 1.00 14.68 86 PHE B O 1
ATOM 3231 N N . PHE B 1 87 ? 145.305 4.848 55.711 1.00 15.82 87 PHE B N 1
ATOM 3232 C CA . PHE B 1 87 ? 144.274 4.466 56.667 1.00 15.97 87 PHE B CA 1
ATOM 3233 C C . PHE B 1 87 ? 144.159 5.516 57.791 1.00 18.30 87 PHE B C 1
ATOM 3234 O O . PHE B 1 87 ? 145.094 5.753 58.605 1.00 16.74 87 PHE B O 1
ATOM 3242 N N . HIS B 1 88 ? 142.994 6.159 57.828 1.00 17.04 88 HIS B N 1
ATOM 3243 C CA . HIS B 1 88 ? 142.804 7.284 58.728 1.00 14.24 88 HIS B CA 1
ATOM 3244 C C . HIS B 1 88 ? 142.511 6.822 60.142 1.00 16.32 88 HIS B C 1
ATOM 3245 O O . HIS B 1 88 ? 142.061 5.684 60.362 1.00 16.15 88 HIS B O 1
ATOM 3252 N N . GLY B 1 89 ? 142.754 7.718 61.097 1.00 14.58 89 GLY B N 1
ATOM 3253 C CA . GLY B 1 89 ? 142.467 7.435 62.489 1.00 18.73 89 GLY B CA 1
ATOM 3254 C C . GLY B 1 89 ? 141.064 7.831 62.881 1.00 19.24 89 GLY B C 1
ATOM 3255 O O . GLY B 1 89 ? 140.278 8.281 62.044 1.00 25.08 89 GLY B O 1
ATOM 3256 N N . GLY B 1 90 ? 140.760 7.685 64.166 1.00 21.38 90 GLY B N 1
ATOM 3257 C CA . GLY B 1 90 ? 139.433 7.974 64.675 1.00 21.56 90 GLY B CA 1
ATOM 3258 C C . GLY B 1 90 ? 138.903 6.842 65.532 1.00 23.42 90 GLY B C 1
ATOM 3259 O O . GLY B 1 90 ? 137.688 6.705 65.715 1.00 25.71 90 GLY B O 1
ATOM 3260 N N . GLY B 1 91 ? 139.816 6.022 66.044 1.00 15.91 91 GLY B N 1
ATOM 3261 C CA . GLY B 1 91 ? 139.451 4.930 66.935 1.00 21.84 91 GLY B CA 1
ATOM 3262 C C . GLY B 1 91 ? 138.549 3.858 66.328 1.00 22.48 91 GLY B C 1
ATOM 3263 O O . GLY B 1 91 ? 137.842 3.151 67.065 1.00 25.09 91 GLY B O 1
ATOM 3264 N N . TRP B 1 92 ? 138.592 3.730 65.001 1.00 17.12 92 TRP B N 1
ATOM 3265 C CA . TRP B 1 92 ? 137.783 2.778 64.239 1.00 20.19 92 TRP B CA 1
ATOM 3266 C C . TRP B 1 92 ? 136.285 3.107 64.258 1.00 22.76 92 TRP B C 1
ATOM 3267 O O . TRP B 1 92 ? 135.484 2.338 63.736 1.00 23.06 92 TRP B O 1
ATOM 3278 N N . VAL B 1 93 ? 135.927 4.254 64.833 1.00 20.37 93 VAL B N 1
ATOM 3279 C CA . VAL B 1 93 ? 134.532 4.627 65.053 1.00 22.10 93 VAL B CA 1
ATOM 3280 C C . VAL B 1 93 ? 134.216 5.929 64.348 1.00 26.99 93 VAL B C 1
ATOM 3281 O O . VAL B 1 93 ? 133.120 6.088 63.793 1.00 27.33 93 VAL B O 1
ATOM 3285 N N . VAL B 1 94 ? 135.180 6.855 64.361 1.00 18.82 94 VAL B N 1
ATOM 3286 C CA . VAL B 1 94 ? 135.036 8.141 63.673 1.00 23.26 94 VAL B CA 1
ATOM 3287 C C . VAL B 1 94 ? 136.197 8.443 62.692 1.00 24.49 94 VAL B C 1
ATOM 3288 O O . VAL B 1 94 ? 136.953 7.540 62.311 1.00 26.89 94 VAL B O 1
ATOM 3292 N N . GLY B 1 95 ? 136.305 9.694 62.245 1.00 17.84 95 GLY B N 1
ATOM 3293 C CA . GLY B 1 95 ? 137.315 10.059 61.257 1.00 24.86 95 GLY B CA 1
ATOM 3294 C C . GLY B 1 95 ? 136.759 9.926 59.845 1.00 24.19 95 GLY B C 1
ATOM 3295 O O . GLY B 1 95 ? 135.852 9.114 59.619 1.00 23.60 95 GLY B O 1
ATOM 3296 N N . SER B 1 96 ? 137.272 10.718 58.900 1.00 21.90 96 SER B N 1
ATOM 3297 C CA . SER B 1 96 ? 136.725 10.721 57.532 1.00 20.58 96 SER B CA 1
ATOM 3298 C C . SER B 1 96 ? 137.698 11.328 56.532 1.00 19.71 96 SER B C 1
ATOM 3299 O O . SER B 1 96 ? 138.755 11.836 56.915 1.00 16.91 96 SER B O 1
ATOM 3302 N N . LYS B 1 97 ? 137.327 11.331 55.254 1.00 16.63 97 LYS B N 1
ATOM 3303 C CA . LYS B 1 97 ? 138.142 12.032 54.262 1.00 16.47 97 LYS B CA 1
ATOM 3304 C C . LYS B 1 97 ? 138.155 13.519 54.549 1.00 14.38 97 LYS B C 1
ATOM 3305 O O . LYS B 1 97 ? 138.989 14.245 54.030 1.00 20.45 97 LYS B O 1
ATOM 3311 N N . LEU B 1 98 ? 137.223 13.981 55.372 1.00 22.42 98 LEU B N 1
ATOM 3312 C CA . LEU B 1 98 ? 137.141 15.403 55.681 1.00 21.15 98 LEU B CA 1
ATOM 3313 C C . LEU B 1 98 ? 138.083 15.803 56.827 1.00 19.07 98 LEU B C 1
ATOM 3314 O O . LEU B 1 98 ? 138.788 16.821 56.740 1.00 15.81 98 LEU B O 1
ATOM 3319 N N . THR B 1 99 ? 138.085 15.006 57.897 1.00 17.00 99 THR B N 1
ATOM 3320 C CA . THR B 1 99 ? 138.939 15.265 59.062 1.00 18.92 99 THR B CA 1
ATOM 3321 C C . THR B 1 99 ? 140.420 15.165 58.699 1.00 21.64 99 THR B C 1
ATOM 3322 O O . THR B 1 99 ? 141.270 15.868 59.254 1.00 21.94 99 THR B O 1
ATOM 3326 N N . HIS B 1 100 ? 140.728 14.307 57.739 1.00 16.55 100 HIS B N 1
ATOM 3327 C CA . HIS B 1 100 ? 142.117 14.092 57.370 1.00 16.56 100 HIS B CA 1
ATOM 3328 C C . HIS B 1 100 ? 142.430 14.779 56.056 1.00 16.17 100 HIS B C 1
ATOM 3329 O O . HIS B 1 100 ? 143.517 14.608 55.495 1.00 15.96 100 HIS B O 1
ATOM 3336 N N . ARG B 1 101 ? 141.486 15.584 55.578 1.00 16.01 101 ARG B N 1
ATOM 3337 C CA . ARG B 1 101 ? 141.675 16.247 54.297 1.00 17.21 101 ARG B CA 1
ATOM 3338 C C . ARG B 1 101 ? 142.953 17.056 54.307 1.00 14.64 101 ARG B C 1
ATOM 3339 O O . ARG B 1 101 ? 143.757 16.973 53.373 1.00 15.15 101 ARG B O 1
ATOM 3347 N N . ARG B 1 102 ? 143.153 17.832 55.366 1.00 15.77 102 ARG B N 1
ATOM 3348 C CA . ARG B 1 102 ? 144.341 18.684 55.455 1.00 15.75 102 ARG B CA 1
ATOM 3349 C C . ARG B 1 102 ? 145.640 17.844 55.351 1.00 16.08 102 ARG B C 1
ATOM 3350 O O . ARG B 1 102 ? 146.529 18.116 54.523 1.00 16.85 102 ARG B O 1
ATOM 3358 N N . THR B 1 103 ? 145.726 16.816 56.187 1.00 15.06 103 THR B N 1
ATOM 3359 C CA . THR B 1 103 ? 146.900 15.955 56.216 1.00 15.67 103 THR B CA 1
ATOM 3360 C C . THR B 1 103 ? 147.139 15.288 54.869 1.00 16.86 103 THR B C 1
ATOM 3361 O O . THR B 1 103 ? 148.268 15.272 54.364 1.00 11.06 103 THR B O 1
ATOM 3365 N N . VAL B 1 104 ? 146.071 14.743 54.292 1.00 14.62 104 VAL B N 1
ATOM 3366 C CA . VAL B 1 104 ? 146.176 13.978 53.056 1.00 13.58 104 VAL B CA 1
ATOM 3367 C C . VAL B 1 104 ? 146.588 14.855 51.878 1.00 17.66 104 VAL B C 1
ATOM 3368 O O . VAL B 1 104 ? 147.419 14.453 51.040 1.00 16.14 104 VAL B O 1
ATOM 3372 N N . TYR B 1 105 ? 146.018 16.050 51.798 1.00 15.27 105 TYR B N 1
ATOM 3373 C CA . TYR B 1 105 ? 146.372 16.945 50.704 1.00 15.57 105 TYR B CA 1
ATOM 3374 C C . TYR B 1 105 ? 147.831 17.373 50.839 1.00 18.77 105 TYR B C 1
ATOM 3375 O O . TYR B 1 105 ? 148.582 17.405 49.832 1.00 15.45 105 TYR B O 1
ATOM 3384 N N . GLU B 1 106 ? 148.253 17.688 52.069 1.00 14.95 106 GLU B N 1
ATOM 3385 C CA . GLU B 1 106 ? 149.657 18.065 52.240 1.00 13.63 106 GLU B CA 1
ATOM 3386 C C . GLU B 1 106 ? 150.611 16.909 51.884 1.00 13.19 106 GLU B C 1
ATOM 3387 O O . GLU B 1 106 ? 151.616 17.128 51.206 1.00 13.75 106 GLU B O 1
ATOM 3393 N N . LEU B 1 107 ? 150.314 15.694 52.340 1.00 11.09 107 LEU B N 1
ATOM 3394 C CA . LEU B 1 107 ? 151.135 14.524 51.991 1.00 15.83 107 LEU B CA 1
ATOM 3395 C C . LEU B 1 107 ? 151.177 14.343 50.472 1.00 14.85 107 LEU B C 1
ATOM 3396 O O . LEU B 1 107 ? 152.227 14.096 49.887 1.00 12.94 107 LEU B O 1
ATOM 3401 N N . THR B 1 108 ? 150.017 14.486 49.850 1.00 15.50 108 THR B N 1
ATOM 3402 C CA . THR B 1 108 ? 149.894 14.377 48.413 1.00 13.29 108 THR B CA 1
ATOM 3403 C C . THR B 1 108 ? 150.856 15.311 47.688 1.00 15.90 108 THR B C 1
ATOM 3404 O O . THR B 1 108 ? 151.614 14.857 46.818 1.00 14.17 108 THR B O 1
ATOM 3408 N N . VAL B 1 109 ? 150.846 16.606 48.016 1.00 12.73 109 VAL B N 1
ATOM 3409 C CA . VAL B 1 109 ? 151.691 17.511 47.221 1.00 18.07 109 VAL B CA 1
ATOM 3410 C C . VAL B 1 109 ? 153.144 17.521 47.687 1.00 12.48 109 VAL B C 1
ATOM 3411 O O . VAL B 1 109 ? 154.044 17.893 46.932 1.00 14.64 109 VAL B O 1
ATOM 3415 N N . ARG B 1 110 ? 153.388 17.143 48.928 1.00 14.17 110 ARG B N 1
ATOM 3416 C CA . ARG B 1 110 ? 154.763 17.097 49.392 1.00 13.16 110 ARG B CA 1
ATOM 3417 C C . ARG B 1 110 ? 155.497 15.856 48.886 1.00 15.43 110 ARG B C 1
ATOM 3418 O O . ARG B 1 110 ? 156.664 15.941 48.489 1.00 14.10 110 ARG B O 1
ATOM 3426 N N . ALA B 1 111 ? 154.830 14.707 48.907 1.00 12.16 111 ALA B N 1
ATOM 3427 C CA . ALA B 1 111 ? 155.469 13.471 48.462 1.00 13.81 111 ALA B CA 1
ATOM 3428 C C . ALA B 1 111 ? 155.339 13.330 46.959 1.00 15.76 111 ALA B C 1
ATOM 3429 O O . ALA B 1 111 ? 156.020 12.489 46.356 1.00 14.60 111 ALA B O 1
ATOM 3431 N N . ARG B 1 112 ? 154.445 14.133 46.371 1.00 14.80 112 ARG B N 1
ATOM 3432 C CA . ARG B 1 112 ? 154.129 14.057 44.953 1.00 13.29 112 ARG B CA 1
ATOM 3433 C C . ARG B 1 112 ? 153.839 12.611 44.607 1.00 15.11 112 ARG B C 1
ATOM 3434 O O . ARG B 1 112 ? 154.522 11.999 43.780 1.00 17.04 112 ARG B O 1
ATOM 3442 N N . ALA B 1 113 ? 152.864 12.064 45.325 1.00 12.64 113 ALA B N 1
ATOM 3443 C CA . ALA B 1 113 ? 152.469 10.671 45.245 1.00 14.55 113 ALA B CA 1
ATOM 3444 C C . ALA B 1 113 ? 150.977 10.624 45.045 1.00 16.05 113 ALA B C 1
ATOM 3445 O O . ALA B 1 113 ? 150.311 11.627 45.253 1.00 12.98 113 ALA B O 1
ATOM 3447 N N . ALA B 1 114 ? 150.454 9.478 44.624 1.00 12.50 114 ALA B N 1
ATOM 3448 C CA . ALA B 1 114 ? 149.017 9.252 44.644 1.00 13.54 114 ALA B CA 1
ATOM 3449 C C . ALA B 1 114 ? 148.643 8.677 45.989 1.00 12.75 114 ALA B C 1
ATOM 3450 O O . ALA B 1 114 ? 149.074 7.575 46.348 1.00 12.07 114 ALA B O 1
ATOM 3452 N N . VAL B 1 115 ? 147.882 9.441 46.760 1.00 14.47 115 VAL B N 1
ATOM 3453 C CA . VAL B 1 115 ? 147.423 8.966 48.053 1.00 13.93 115 VAL B CA 1
ATOM 3454 C C . VAL B 1 115 ? 146.058 8.348 47.871 1.00 16.91 115 VAL B C 1
ATOM 3455 O O . VAL B 1 115 ? 145.109 8.990 47.390 1.00 18.63 115 VAL B O 1
ATOM 3459 N N . ILE B 1 116 ? 145.980 7.075 48.222 1.00 15.67 116 ILE B N 1
ATOM 3460 C CA . ILE B 1 116 ? 144.758 6.315 48.067 1.00 15.78 116 ILE B CA 1
ATOM 3461 C C . ILE B 1 116 ? 144.130 6.114 49.429 1.00 15.30 116 ILE B C 1
ATOM 3462 O O . ILE B 1 116 ? 144.525 5.250 50.215 1.00 14.57 116 ILE B O 1
ATOM 3467 N N . PHE B 1 117 ? 143.131 6.937 49.687 1.00 13.26 117 PHE B N 1
ATOM 3468 C CA . PHE B 1 117 ? 142.483 7.030 50.973 1.00 12.41 117 PHE B CA 1
ATOM 3469 C C . PHE B 1 117 ? 141.341 6.026 51.064 1.00 15.02 117 PHE B C 1
ATOM 3470 O O . PHE B 1 117 ? 140.385 6.095 50.284 1.00 17.81 117 PHE B O 1
ATOM 3478 N N . VAL B 1 118 ? 141.442 5.077 51.996 1.00 14.04 118 VAL B N 1
ATOM 3479 C CA . VAL B 1 118 ? 140.427 4.030 52.091 1.00 17.38 118 VAL B CA 1
ATOM 3480 C C . VAL B 1 118 ? 139.308 4.415 53.030 1.00 19.84 118 VAL B C 1
ATOM 3481 O O . VAL B 1 118 ? 139.518 4.499 54.254 1.00 20.05 118 VAL B O 1
ATOM 3485 N N . ASN B 1 119 ? 138.115 4.640 52.481 1.00 19.87 119 ASN B N 1
ATOM 3486 C CA . ASN B 1 119 ? 136.974 4.935 53.353 1.00 22.53 119 ASN B CA 1
ATOM 3487 C C . ASN B 1 119 ? 136.390 3.634 53.856 1.00 24.69 119 ASN B C 1
ATOM 3488 O O . ASN B 1 119 ? 135.360 3.176 53.365 1.00 28.09 119 ASN B O 1
ATOM 3493 N N . TYR B 1 120 ? 137.068 3.039 54.832 1.00 22.12 120 TYR B N 1
ATOM 3494 C CA . TYR B 1 120 ? 136.690 1.734 55.351 1.00 20.97 120 TYR B CA 1
ATOM 3495 C C . TYR B 1 120 ? 135.478 1.868 56.258 1.00 23.93 120 TYR B C 1
ATOM 3496 O O . TYR B 1 120 ? 135.179 2.963 56.753 1.00 22.24 120 TYR B O 1
ATOM 3505 N N . SER B 1 121 ? 134.783 0.756 56.475 1.00 25.83 121 SER B N 1
ATOM 3506 C CA . SER B 1 121 ? 133.568 0.752 57.287 1.00 21.73 121 SER B CA 1
ATOM 3507 C C . SER B 1 121 ? 133.888 0.964 58.764 1.00 20.47 121 SER B C 1
ATOM 3508 O O . SER B 1 121 ? 134.745 0.288 59.330 1.00 22.89 121 SER B O 1
ATOM 3511 N N . LEU B 1 122 ? 133.177 1.889 59.393 1.00 19.11 122 LEU B N 1
ATOM 3512 C CA . LEU B 1 122 ? 133.425 2.239 60.778 1.00 21.13 122 LEU B CA 1
ATOM 3513 C C . LEU B 1 122 ? 132.617 1.376 61.755 1.00 29.78 122 LEU B C 1
ATOM 3514 O O . LEU B 1 122 ? 131.601 0.773 61.370 1.00 29.40 122 LEU B O 1
ATOM 3519 N N . SER B 1 123 ? 133.083 1.308 63.006 1.00 23.52 123 SER B N 1
ATOM 3520 C CA . SER B 1 123 ? 132.379 0.613 64.087 1.00 24.82 123 SER B CA 1
ATOM 3521 C C . SER B 1 123 ? 131.454 1.606 64.816 1.00 27.95 123 SER B C 1
ATOM 3522 O O . SER B 1 123 ? 131.699 2.819 64.780 1.00 29.53 123 SER B O 1
ATOM 3525 N N . PRO B 1 124 ? 130.393 1.115 65.487 1.00 29.30 124 PRO B N 1
ATOM 3526 C CA . PRO B 1 124 ? 129.961 -0.274 65.722 1.00 31.07 124 PRO B CA 1
ATOM 3527 C C . PRO B 1 124 ? 129.122 -0.911 64.616 1.00 28.20 124 PRO B C 1
ATOM 3528 O O . PRO B 1 124 ? 128.753 -2.082 64.738 1.00 28.40 124 PRO B O 1
ATOM 3532 N N . GLU B 1 125 ? 128.846 -0.177 63.547 1.00 33.34 125 GLU B N 1
ATOM 3533 C CA . GLU B 1 125 ? 128.050 -0.729 62.455 1.00 25.40 125 GLU B CA 1
ATOM 3534 C C . GLU B 1 125 ? 128.678 -2.017 61.925 1.00 32.00 125 GLU B C 1
ATOM 3535 O O . GLU B 1 125 ? 127.965 -2.952 61.561 1.00 32.23 125 GLU B O 1
ATOM 3541 N N . VAL B 1 126 ? 130.009 -2.068 61.890 1.00 26.91 126 VAL B N 1
ATOM 3542 C CA . VAL B 1 126 ? 130.722 -3.330 61.694 1.00 26.29 126 VAL B CA 1
ATOM 3543 C C . VAL B 1 126 ? 131.665 -3.529 62.874 1.00 28.98 126 VAL B C 1
ATOM 3544 O O . VAL B 1 126 ? 131.895 -2.597 63.652 1.00 28.03 126 VAL B O 1
ATOM 3548 N N . ARG B 1 127 ? 132.187 -4.741 63.028 1.00 24.96 127 ARG B N 1
ATOM 3549 C CA . ARG B 1 127 ? 133.176 -5.001 64.065 1.00 25.30 127 ARG B CA 1
ATOM 3550 C C . ARG B 1 127 ? 134.485 -5.466 63.443 1.00 29.98 127 ARG B C 1
ATOM 3551 O O . ARG B 1 127 ? 134.545 -5.805 62.246 1.00 28.91 127 ARG B O 1
ATOM 3559 N N . PHE B 1 128 ? 135.528 -5.480 64.264 1.00 25.32 128 PHE B N 1
ATOM 3560 C CA . PHE B 1 128 ? 136.724 -6.228 63.934 1.00 26.67 128 PHE B CA 1
ATOM 3561 C C . PHE B 1 128 ? 136.288 -7.626 63.503 1.00 27.84 128 PHE B C 1
ATOM 3562 O O . PHE B 1 128 ? 135.467 -8.240 64.183 1.00 24.67 128 PHE B O 1
ATOM 3570 N N . PRO B 1 129 ? 136.856 -8.153 62.400 1.00 31.49 129 PRO B N 1
ATOM 3571 C CA . PRO B 1 129 ? 137.918 -7.559 61.580 1.00 23.78 129 PRO B CA 1
ATOM 3572 C C . PRO B 1 129 ? 137.494 -7.033 60.205 1.00 27.87 129 PRO B C 1
ATOM 3573 O O . PRO B 1 129 ? 138.306 -7.098 59.280 1.00 26.21 129 PRO B O 1
ATOM 3577 N N . THR B 1 130 ? 136.303 -6.456 60.083 1.00 26.67 130 THR B N 1
ATOM 3578 C CA . THR B 1 130 ? 135.772 -6.087 58.772 1.00 27.67 130 THR B CA 1
ATOM 3579 C C . THR B 1 130 ? 136.618 -5.007 58.100 1.00 25.18 130 THR B C 1
ATOM 3580 O O . THR B 1 130 ? 136.954 -5.115 56.909 1.00 28.43 130 THR B O 1
ATOM 3584 N N . ALA B 1 131 ? 136.972 -3.970 58.856 1.00 25.03 131 ALA B N 1
ATOM 3585 C CA . ALA B 1 131 ? 137.831 -2.904 58.331 1.00 22.22 131 ALA B CA 1
ATOM 3586 C C . ALA B 1 131 ? 139.192 -3.445 57.883 1.00 22.94 131 ALA B C 1
ATOM 3587 O O . ALA B 1 131 ? 139.709 -3.088 56.812 1.00 20.09 131 ALA B O 1
ATOM 3589 N N . LEU B 1 132 ? 139.779 -4.305 58.698 1.00 16.74 132 LEU B N 1
ATOM 3590 C CA . LEU B 1 132 ? 141.057 -4.907 58.323 1.00 21.03 132 LEU B CA 1
ATOM 3591 C C . LEU B 1 132 ? 140.961 -5.628 56.969 1.00 22.36 132 LEU B C 1
ATOM 3592 O O . LEU B 1 132 ? 141.846 -5.513 56.109 1.00 21.79 132 LEU B O 1
ATOM 3597 N N . GLU B 1 133 ? 139.871 -6.358 56.775 1.00 20.89 133 GLU B N 1
ATOM 3598 C CA . GLU B 1 133 ? 139.657 -7.088 55.532 1.00 22.50 133 GLU B CA 1
ATOM 3599 C C . GLU B 1 133 ? 139.488 -6.124 54.345 1.00 21.07 133 GLU B C 1
ATOM 3600 O O . GLU B 1 133 ? 140.064 -6.336 53.271 1.00 21.31 133 GLU B O 1
ATOM 3606 N N . GLU B 1 134 ? 138.750 -5.038 54.560 1.00 21.09 134 GLU B N 1
ATOM 3607 C CA . GLU B 1 134 ? 138.624 -4.008 53.528 1.00 23.50 134 GLU B CA 1
ATOM 3608 C C . GLU B 1 134 ? 139.963 -3.371 53.149 1.00 24.03 134 GLU B C 1
ATOM 3609 O O . GLU B 1 134 ? 140.265 -3.187 51.959 1.00 24.43 134 GLU B O 1
ATOM 3615 N N . CYS B 1 135 ? 140.777 -3.051 54.149 1.00 20.01 135 CYS B N 1
ATOM 3616 C CA . CYS B 1 135 ? 142.058 -2.394 53.899 1.00 19.62 135 CYS B CA 1
ATOM 3617 C C . CYS B 1 135 ? 143.013 -3.321 53.157 1.00 20.36 135 CYS B C 1
ATOM 3618 O O . CYS B 1 135 ? 143.727 -2.910 52.221 1.00 21.04 135 CYS B O 1
ATOM 3621 N N . LEU B 1 136 ? 143.020 -4.584 53.563 1.00 18.06 136 LEU B N 1
ATOM 3622 C CA . LEU B 1 136 ? 143.831 -5.547 52.853 1.00 18.76 136 LEU B CA 1
ATOM 3623 C C . LEU B 1 136 ? 143.377 -5.675 51.403 1.00 17.94 136 LEU B C 1
ATOM 3624 O O . LEU B 1 136 ? 144.202 -5.633 50.485 1.00 18.27 136 LEU B O 1
ATOM 3629 N N . ASP B 1 137 ? 142.066 -5.782 51.186 1.00 19.21 137 ASP B N 1
ATOM 3630 C CA . ASP B 1 137 ? 141.554 -5.888 49.813 1.00 20.61 137 ASP B CA 1
ATOM 3631 C C . ASP B 1 137 ? 141.947 -4.678 48.975 1.00 22.06 137 ASP B C 1
ATOM 3632 O O . ASP B 1 137 ? 142.213 -4.803 47.784 1.00 22.58 137 ASP B O 1
ATOM 3637 N N . ALA B 1 138 ? 141.956 -3.503 49.600 1.00 20.45 138 ALA B N 1
ATOM 3638 C CA . ALA B 1 138 ? 142.371 -2.277 48.923 1.00 21.53 138 ALA B CA 1
ATOM 3639 C C . ALA B 1 138 ? 143.847 -2.313 48.505 1.00 21.34 138 ALA B C 1
ATOM 3640 O O . ALA B 1 138 ? 144.207 -1.891 47.385 1.00 20.30 138 ALA B O 1
ATOM 3642 N N . VAL B 1 139 ? 144.714 -2.781 49.401 1.00 17.64 139 VAL B N 1
ATOM 3643 C CA . VAL B 1 139 ? 146.128 -2.938 49.025 1.00 15.46 139 VAL B CA 1
ATOM 3644 C C . VAL B 1 139 ? 146.326 -3.950 47.887 1.00 18.78 139 VAL B C 1
ATOM 3645 O O . VAL B 1 139 ? 147.082 -3.708 46.932 1.00 16.92 139 VAL B O 1
ATOM 3649 N N . VAL B 1 140 ? 145.661 -5.098 47.991 1.00 24.33 140 VAL B N 1
ATOM 3650 C CA . VAL B 1 140 ? 145.758 -6.109 46.932 1.00 18.13 140 VAL B CA 1
ATOM 3651 C C . VAL B 1 140 ? 145.272 -5.519 45.610 1.00 19.51 140 VAL B C 1
ATOM 3652 O O . VAL B 1 140 ? 145.890 -5.711 44.543 1.00 21.69 140 VAL B O 1
ATOM 3656 N N . TRP B 1 141 ? 144.201 -4.738 45.683 1.00 18.79 141 TRP B N 1
ATOM 3657 C CA . TRP B 1 141 ? 143.662 -4.098 44.484 1.00 19.50 141 TRP B CA 1
ATOM 3658 C C . TRP B 1 141 ? 144.684 -3.169 43.840 1.00 20.65 141 TRP B C 1
ATOM 3659 O O . TRP B 1 141 ? 144.912 -3.230 42.627 1.00 20.61 141 TRP B O 1
ATOM 3670 N N . VAL B 1 142 ? 145.306 -2.307 44.647 1.00 21.57 142 VAL B N 1
ATOM 3671 C CA . VAL B 1 142 ? 146.298 -1.363 44.108 1.00 16.93 142 VAL B CA 1
ATOM 3672 C C . VAL B 1 142 ? 147.512 -2.092 43.538 1.00 17.90 142 VAL B C 1
ATOM 3673 O O . VAL B 1 142 ? 148.110 -1.664 42.536 1.00 18.52 142 VAL B O 1
ATOM 3677 N N . ALA B 1 143 ? 147.900 -3.186 44.186 1.00 20.10 143 ALA B N 1
ATOM 3678 C CA . ALA B 1 143 ? 149.095 -3.926 43.764 1.00 17.33 143 ALA B CA 1
ATOM 3679 C C . ALA B 1 143 ? 148.886 -4.672 42.444 1.00 23.99 143 ALA B C 1
ATOM 3680 O O . ALA B 1 143 ? 149.853 -5.042 41.783 1.00 21.73 143 ALA B O 1
ATOM 3682 N N . LYS B 1 144 ? 147.621 -4.896 42.083 1.00 23.45 144 LYS B N 1
ATOM 3683 C CA . LYS B 1 144 ? 147.264 -5.597 40.853 1.00 22.41 144 LYS B CA 1
ATOM 3684 C C . LYS B 1 144 ? 147.592 -4.722 39.654 1.00 25.52 144 LYS B C 1
ATOM 3685 O O . LYS B 1 144 ? 147.162 -3.570 39.568 1.00 25.77 144 LYS B O 1
ATOM 3691 N N . GLU B 1 145 ? 148.351 -5.284 38.724 1.00 28.65 145 GLU B N 1
ATOM 3692 C CA . GLU B 1 145 ? 148.974 -4.498 37.673 1.00 26.34 145 GLU B CA 1
ATOM 3693 C C . GLU B 1 145 ? 148.017 -3.705 36.767 1.00 24.87 145 GLU B C 1
ATOM 3694 O O . GLU B 1 145 ? 148.336 -2.580 36.374 1.00 28.21 145 GLU B O 1
ATOM 3700 N N . GLU B 1 146 ? 146.849 -4.251 36.439 1.00 27.64 146 GLU B N 1
ATOM 3701 C CA . GLU B 1 146 ? 145.955 -3.544 35.504 1.00 32.99 146 GLU B CA 1
ATOM 3702 C C . GLU B 1 146 ? 145.230 -2.420 36.244 1.00 26.03 146 GLU B C 1
ATOM 3703 O O . GLU B 1 146 ? 144.865 -1.384 35.663 1.00 23.83 146 GLU B O 1
ATOM 3709 N N . ASN B 1 147 ? 145.013 -2.643 37.535 1.00 27.97 147 ASN B N 1
ATOM 3710 C CA . ASN B 1 147 ? 144.441 -1.620 38.383 1.00 24.90 147 ASN B CA 1
ATOM 3711 C C . ASN B 1 147 ? 145.433 -0.478 38.556 1.00 22.57 147 ASN B C 1
ATOM 3712 O O . ASN B 1 147 ? 145.074 0.690 38.389 1.00 20.82 147 ASN B O 1
ATOM 3717 N N . ALA B 1 148 ? 146.687 -0.823 38.848 1.00 20.66 148 ALA B N 1
ATOM 3718 C CA . ALA B 1 148 ? 147.732 0.176 39.028 1.00 17.84 148 ALA B CA 1
ATOM 3719 C C . ALA B 1 148 ? 147.941 0.997 37.771 1.00 20.20 148 ALA B C 1
ATOM 3720 O O . ALA B 1 148 ? 148.151 2.209 37.846 1.00 19.67 148 ALA B O 1
ATOM 3722 N N . LYS B 1 149 ? 147.919 0.330 36.619 1.00 23.93 149 LYS B N 1
ATOM 3723 C CA . LYS B 1 149 ? 148.024 1.018 35.337 1.00 20.55 149 LYS B CA 1
ATOM 3724 C C . LYS B 1 149 ? 146.820 1.936 35.095 1.00 21.50 149 LYS B C 1
ATOM 3725 O O . LYS B 1 149 ? 146.965 3.040 34.553 1.00 23.88 149 LYS B O 1
ATOM 3731 N N . SER B 1 150 ? 145.637 1.492 35.512 1.00 23.23 150 SER B N 1
ATOM 3732 C CA . SER B 1 150 ? 144.422 2.295 35.328 1.00 27.43 150 SER B CA 1
ATOM 3733 C C . SER B 1 150 ? 144.433 3.622 36.111 1.00 24.86 150 SER B C 1
ATOM 3734 O O . SER B 1 150 ? 143.793 4.583 35.699 1.00 27.29 150 SER B O 1
ATOM 3737 N N . ILE B 1 151 ? 145.143 3.679 37.236 1.00 17.35 151 ILE B N 1
ATOM 3738 C CA . ILE B 1 151 ? 145.246 4.940 37.985 1.00 18.47 151 ILE B CA 1
ATOM 3739 C C . ILE B 1 151 ? 146.667 5.496 37.985 1.00 21.14 151 ILE B C 1
ATOM 3740 O O . ILE B 1 151 ? 147.015 6.339 38.807 1.00 24.73 151 ILE B O 1
ATOM 3745 N N . ASN B 1 152 ? 147.474 5.021 37.043 1.00 22.14 152 ASN B N 1
ATOM 3746 C CA . ASN B 1 152 ? 148.850 5.485 36.841 1.00 20.88 152 ASN B CA 1
ATOM 3747 C C . ASN B 1 152 ? 149.700 5.543 38.129 1.00 22.92 152 ASN B C 1
ATOM 3748 O O . ASN B 1 152 ? 150.289 6.585 38.464 1.00 20.27 152 ASN B O 1
ATOM 3753 N N . VAL B 1 153 ? 149.769 4.419 38.839 1.00 19.74 153 VAL B N 1
ATOM 3754 C CA . VAL B 1 153 ? 150.685 4.291 39.971 1.00 22.74 153 VAL B CA 1
ATOM 3755 C C . VAL B 1 153 ? 151.651 3.129 39.731 1.00 19.55 153 VAL B C 1
ATOM 3756 O O . VAL B 1 153 ? 151.365 2.204 38.963 1.00 17.56 153 VAL B O 1
ATOM 3760 N N . ASP B 1 154 ? 152.810 3.204 40.371 1.00 17.72 154 ASP B N 1
ATOM 3761 C CA . ASP B 1 154 ? 153.829 2.162 40.258 1.00 18.45 154 ASP B CA 1
ATOM 3762 C C . ASP B 1 154 ? 153.739 1.282 41.501 1.00 21.27 154 ASP B C 1
ATOM 3763 O O . ASP B 1 154 ? 154.211 1.652 42.579 1.00 21.07 154 ASP B O 1
ATOM 3768 N N . PRO B 1 155 ? 153.128 0.098 41.346 1.00 21.66 155 PRO B N 1
ATOM 3769 C CA . PRO B 1 155 ? 152.909 -0.827 42.468 1.00 18.07 155 PRO B CA 1
ATOM 3770 C C . PRO B 1 155 ? 154.228 -1.337 43.086 1.00 19.96 155 PRO B C 1
ATOM 3771 O O . PRO B 1 155 ? 154.194 -1.939 44.163 1.00 20.08 155 PRO B O 1
ATOM 3775 N N . THR B 1 156 ? 155.372 -1.134 42.425 1.00 17.64 156 THR B N 1
ATOM 3776 C CA . THR B 1 156 ? 156.640 -1.533 43.034 1.00 19.43 156 THR B CA 1
ATOM 3777 C C . THR B 1 156 ? 157.028 -0.586 44.189 1.00 20.85 156 THR B C 1
ATOM 3778 O O . THR B 1 156 ? 157.985 -0.846 44.928 1.00 19.86 156 THR B O 1
ATOM 3782 N N . LYS B 1 157 ? 156.261 0.490 44.369 1.00 23.31 157 LYS B N 1
ATOM 3783 C CA . LYS B 1 157 ? 156.562 1.467 45.417 1.00 17.22 157 LYS B CA 1
ATOM 3784 C C . LYS B 1 157 ? 155.448 1.581 46.453 1.00 14.79 157 LYS B C 1
ATOM 3785 O O . LYS B 1 157 ? 155.463 2.492 47.288 1.00 15.33 157 LYS B O 1
ATOM 3791 N N . LEU B 1 158 ? 154.507 0.643 46.435 1.00 13.20 158 LEU B N 1
ATOM 3792 C CA . LEU B 1 158 ? 153.365 0.728 47.352 1.00 14.01 158 LEU B CA 1
ATOM 3793 C C . LEU B 1 158 ? 153.832 0.764 48.806 1.00 14.85 158 LEU B C 1
ATOM 3794 O O . LEU B 1 158 ? 154.569 -0.118 49.258 1.00 14.27 158 LEU B O 1
ATOM 3799 N N . VAL B 1 159 ? 153.365 1.769 49.542 1.00 16.75 159 VAL B N 1
ATOM 3800 C CA . VAL B 1 159 ? 153.580 1.823 50.974 1.00 13.29 159 VAL B CA 1
ATOM 3801 C C . VAL B 1 159 ? 152.232 2.005 51.646 1.00 14.62 159 VAL B C 1
ATOM 3802 O O . VAL B 1 159 ? 151.321 2.575 51.054 1.00 17.25 159 VAL B O 1
ATOM 3806 N N . VAL B 1 160 ? 152.084 1.496 52.867 1.00 13.12 160 VAL B N 1
ATOM 3807 C CA . VAL B 1 160 ? 150.872 1.772 53.631 1.00 14.45 160 VAL B CA 1
ATOM 3808 C C . VAL B 1 160 ? 151.200 2.789 54.705 1.00 13.67 160 VAL B C 1
ATOM 3809 O O . VAL B 1 160 ? 152.331 2.865 55.194 1.00 10.85 160 VAL B O 1
ATOM 3813 N N . ALA B 1 161 ? 150.208 3.594 55.063 1.00 15.26 161 ALA B N 1
ATOM 3814 C CA . ALA B 1 161 ? 150.421 4.622 56.069 1.00 13.00 161 ALA B CA 1
ATOM 3815 C C . ALA B 1 161 ? 149.154 4.877 56.828 1.00 14.97 161 ALA B C 1
ATOM 3816 O O . ALA B 1 161 ? 148.061 4.805 56.275 1.00 12.25 161 ALA B O 1
ATOM 3818 N N . GLY B 1 162 ? 149.287 5.179 58.110 1.00 14.71 162 GLY B N 1
ATOM 3819 C CA . GLY B 1 162 ? 148.083 5.437 58.862 1.00 15.89 162 GLY B CA 1
ATOM 3820 C C . GLY B 1 162 ? 148.310 6.084 60.201 1.00 17.98 162 GLY B C 1
ATOM 3821 O O . GLY B 1 162 ? 149.378 5.927 60.826 1.00 13.33 162 GLY B O 1
ATOM 3822 N N . ASP B 1 163 ? 147.292 6.811 60.655 1.00 17.14 163 ASP B N 1
ATOM 3823 C CA . ASP B 1 163 ? 147.456 7.457 61.960 1.00 16.89 163 ASP B CA 1
ATOM 3824 C C . ASP B 1 163 ? 146.521 6.804 62.971 1.00 21.58 163 ASP B C 1
ATOM 3825 O O . ASP B 1 163 ? 145.382 6.452 62.635 1.00 17.38 163 ASP B O 1
ATOM 3830 N N . SER B 1 164 ? 147.031 6.606 64.187 1.00 18.74 164 SER B N 1
ATOM 3831 C CA . SER B 1 164 ? 146.243 6.115 65.317 1.00 15.91 164 SER B CA 1
ATOM 3832 C C . SER B 1 164 ? 145.655 4.731 65.056 1.00 20.29 164 SER B C 1
ATOM 3833 O O . SER B 1 164 ? 146.411 3.768 64.901 1.00 21.45 164 SER B O 1
ATOM 3836 N N . ALA B 1 165 ? 144.322 4.622 64.997 1.00 16.91 165 ALA B N 1
ATOM 3837 C CA . ALA B 1 165 ? 143.699 3.351 64.615 1.00 17.63 165 ALA B CA 1
ATOM 3838 C C . ALA B 1 165 ? 144.099 2.985 63.195 1.00 13.86 165 ALA B C 1
ATOM 3839 O O . ALA B 1 165 ? 144.273 1.806 62.876 1.00 18.75 165 ALA B O 1
ATOM 3841 N N . GLY B 1 166 ? 144.310 4.005 62.366 1.00 14.49 166 GLY B N 1
ATOM 3842 C CA . GLY B 1 166 ? 144.829 3.818 61.012 1.00 15.63 166 GLY B CA 1
ATOM 3843 C C . GLY B 1 166 ? 146.275 3.325 61.016 1.00 19.57 166 GLY B C 1
ATOM 3844 O O . GLY B 1 166 ? 146.747 2.737 60.035 1.00 17.17 166 GLY B O 1
ATOM 3845 N N . GLY B 1 167 ? 147.002 3.638 62.091 1.00 17.34 167 GLY B N 1
ATOM 3846 C CA . GLY B 1 167 ? 148.318 3.069 62.319 1.00 16.45 167 GLY B CA 1
ATOM 3847 C C . GLY B 1 167 ? 148.173 1.598 62.657 1.00 16.52 167 GLY B C 1
ATOM 3848 O O . GLY B 1 167 ? 148.875 0.740 62.086 1.00 16.01 167 GLY B O 1
ATOM 3849 N N . ASN B 1 168 ? 147.204 1.297 63.525 1.00 17.62 168 ASN B N 1
ATOM 3850 C CA . ASN B 1 168 ? 146.895 -0.093 63.857 1.00 17.31 168 ASN B CA 1
ATOM 3851 C C . ASN B 1 168 ? 146.659 -0.899 62.577 1.00 16.06 168 ASN B C 1
ATOM 3852 O O . ASN B 1 168 ? 147.360 -1.884 62.285 1.00 18.25 168 ASN B O 1
ATOM 3857 N N . LEU B 1 169 ? 145.720 -0.413 61.780 1.00 17.42 169 LEU B N 1
ATOM 3858 C CA . LEU B 1 169 ? 145.365 -1.055 60.521 1.00 19.13 169 LEU B CA 1
ATOM 3859 C C . LEU B 1 169 ? 146.596 -1.246 59.632 1.00 17.94 169 LEU B C 1
ATOM 3860 O O . LEU B 1 169 ? 146.849 -2.376 59.162 1.00 20.98 169 LEU B O 1
ATOM 3865 N N . SER B 1 170 ? 147.431 -0.209 59.509 1.00 14.19 170 SER B N 1
ATOM 3866 C CA . SER B 1 170 ? 148.600 -0.357 58.637 1.00 19.63 170 SER B CA 1
ATOM 3867 C C . SER B 1 170 ? 149.418 -1.550 59.113 1.00 16.36 170 SER B C 1
ATOM 3868 O O . SER B 1 170 ? 149.674 -2.493 58.351 1.00 17.50 170 SER B O 1
ATOM 3871 N N . ALA B 1 171 ? 149.711 -1.551 60.409 1.00 16.42 171 ALA B N 1
ATOM 3872 C CA . ALA B 1 171 ? 150.560 -2.572 60.987 1.00 15.83 171 ALA B CA 1
ATOM 3873 C C . ALA B 1 171 ? 149.987 -3.943 60.697 1.00 17.95 171 ALA B C 1
ATOM 3874 O O . ALA B 1 171 ? 150.669 -4.823 60.139 1.00 16.63 171 ALA B O 1
ATOM 3876 N N . VAL B 1 172 ? 148.708 -4.110 61.009 1.00 15.01 172 VAL B N 1
ATOM 3877 C CA . VAL B 1 172 ? 148.195 -5.461 60.970 1.00 16.16 172 VAL B CA 1
ATOM 3878 C C . VAL B 1 172 ? 147.975 -5.880 59.533 1.00 17.70 172 VAL B C 1
ATOM 3879 O O . VAL B 1 172 ? 148.120 -7.068 59.208 1.00 18.37 172 VAL B O 1
ATOM 3883 N N . VAL B 1 173 ? 147.730 -4.907 58.653 1.00 18.12 173 VAL B N 1
ATOM 3884 C CA . VAL B 1 173 ? 147.536 -5.261 57.258 1.00 13.68 173 VAL B CA 1
ATOM 3885 C C . VAL B 1 173 ? 148.830 -5.889 56.783 1.00 18.64 173 VAL B C 1
ATOM 3886 O O . VAL B 1 173 ? 148.821 -6.938 56.137 1.00 16.51 173 VAL B O 1
ATOM 3890 N N . CYS B 1 174 ? 149.949 -5.317 57.225 1.00 20.63 174 CYS B N 1
ATOM 3891 C CA . CYS B 1 174 ? 151.233 -5.876 56.856 1.00 19.13 174 CYS B CA 1
ATOM 3892 C C . CYS B 1 174 ? 151.324 -7.325 57.340 1.00 18.64 174 CYS B C 1
ATOM 3893 O O . CYS B 1 174 ? 151.614 -8.241 56.557 1.00 14.74 174 CYS B O 1
ATOM 3896 N N . ILE B 1 175 ? 151.005 -7.544 58.606 1.00 15.09 175 ILE B N 1
ATOM 3897 C CA . ILE B 1 175 ? 151.097 -8.895 59.133 1.00 20.60 175 ILE B CA 1
ATOM 3898 C C . ILE B 1 175 ? 150.188 -9.832 58.325 1.00 25.29 175 ILE B C 1
ATOM 3899 O O . ILE B 1 175 ? 150.617 -10.921 57.896 1.00 21.08 175 ILE B O 1
ATOM 3904 N N . ARG B 1 176 ? 148.967 -9.382 58.038 1.00 21.51 176 ARG B N 1
ATOM 3905 C CA . ARG B 1 176 ? 148.061 -10.250 57.292 1.00 21.59 176 ARG B CA 1
ATOM 3906 C C . ARG B 1 176 ? 148.629 -10.576 55.911 1.00 25.78 176 ARG B C 1
ATOM 3907 O O . ARG B 1 176 ? 148.598 -11.745 55.470 1.00 23.54 176 ARG B O 1
ATOM 3915 N N . ALA B 1 177 ? 149.216 -9.568 55.262 1.00 21.82 177 ALA B N 1
ATOM 3916 C CA . ALA B 1 177 ? 149.750 -9.787 53.925 1.00 25.80 177 ALA B CA 1
ATOM 3917 C C . ALA B 1 177 ? 150.874 -10.807 53.991 1.00 29.60 177 ALA B C 1
ATOM 3918 O O . ALA B 1 177 ? 151.028 -11.630 53.085 1.00 32.74 177 ALA B O 1
ATOM 3920 N N . LYS B 1 178 ? 151.655 -10.748 55.067 1.00 23.37 178 LYS B N 1
ATOM 3921 C CA . LYS B 1 178 ? 152.725 -11.713 55.256 1.00 28.87 178 LYS B CA 1
ATOM 3922 C C . LYS B 1 178 ? 152.136 -13.119 55.359 1.00 24.62 178 LYS B C 1
ATOM 3923 O O . LYS B 1 178 ? 152.639 -14.048 54.741 1.00 27.07 178 LYS B O 1
ATOM 3929 N N . GLN B 1 179 ? 151.073 -13.271 56.141 1.00 21.49 179 GLN B N 1
ATOM 3930 C CA . GLN B 1 179 ? 150.474 -14.591 56.304 1.00 28.17 179 GLN B CA 1
ATOM 3931 C C . GLN B 1 179 ? 149.932 -15.147 55.003 1.00 31.83 179 GLN B C 1
ATOM 3932 O O . GLN B 1 179 ? 149.882 -16.358 54.820 1.00 33.02 179 GLN B O 1
ATOM 3938 N N . LEU B 1 180 ? 149.512 -14.269 54.106 1.00 25.66 180 LEU B N 1
ATOM 3939 C CA . LEU B 1 180 ? 148.953 -14.737 52.853 1.00 29.51 180 LEU B CA 1
ATOM 3940 C C . LEU B 1 180 ? 150.051 -14.889 51.806 1.00 30.23 180 LEU B C 1
ATOM 3941 O O . LEU B 1 180 ? 149.772 -15.114 50.638 1.00 31.67 180 LEU B O 1
ATOM 3946 N N . GLY B 1 181 ? 151.304 -14.758 52.230 1.00 29.04 181 GLY B N 1
ATOM 3947 C CA . GLY B 1 181 ? 152.420 -14.938 51.324 1.00 30.04 181 GLY B CA 1
ATOM 3948 C C . GLY B 1 181 ? 152.517 -13.873 50.254 1.00 34.43 181 GLY B C 1
ATOM 3949 O O . GLY B 1 181 ? 153.083 -14.106 49.182 1.00 34.67 181 GLY B O 1
ATOM 3950 N N . LEU B 1 182 ? 151.969 -12.697 50.547 1.00 33.70 182 LEU B N 1
ATOM 3951 C CA . LEU B 1 182 ? 151.978 -11.583 49.597 1.00 31.03 182 LEU B CA 1
ATOM 3952 C C . LEU B 1 182 ? 153.197 -10.677 49.834 1.00 34.16 182 LEU B C 1
ATOM 3953 O O . LEU B 1 182 ? 153.559 -10.378 50.977 1.00 36.95 182 LEU B O 1
ATOM 3958 N N . ASN B 1 183 ? 153.840 -10.249 48.754 1.00 33.00 183 ASN B N 1
ATOM 3959 C CA . ASN B 1 183 ? 154.999 -9.379 48.863 1.00 28.93 183 ASN B CA 1
ATOM 3960 C C . ASN B 1 183 ? 154.744 -8.024 48.215 1.00 29.91 183 ASN B C 1
ATOM 3961 O O . ASN B 1 183 ? 155.560 -7.549 47.422 1.00 38.88 183 ASN B O 1
ATOM 3966 N N . ILE B 1 184 ? 153.619 -7.398 48.533 1.00 23.71 184 ILE B N 1
ATOM 3967 C CA . ILE B 1 184 ? 153.210 -6.202 47.793 1.00 20.93 184 ILE B CA 1
ATOM 3968 C C . ILE B 1 184 ? 153.358 -4.869 48.547 1.00 22.23 184 ILE B C 1
ATOM 3969 O O . ILE B 1 184 ? 153.123 -3.810 47.977 1.00 23.14 184 ILE B O 1
ATOM 3974 N N . ILE B 1 185 ? 153.700 -4.917 49.832 1.00 18.62 185 ILE B N 1
ATOM 3975 C CA . ILE B 1 185 ? 153.899 -3.696 50.609 1.00 16.52 185 ILE B CA 1
ATOM 3976 C C . ILE B 1 185 ? 155.382 -3.443 50.818 1.00 16.99 185 ILE B C 1
ATOM 3977 O O . ILE B 1 185 ? 156.096 -4.298 51.350 1.00 18.69 185 ILE B O 1
ATOM 3982 N N . LYS B 1 186 ? 155.865 -2.293 50.368 1.00 15.38 186 LYS B N 1
ATOM 3983 C CA . LYS B 1 186 ? 157.302 -2.007 50.437 1.00 16.44 186 LYS B CA 1
ATOM 3984 C C . LYS B 1 186 ? 157.696 -1.179 51.653 1.00 15.82 186 LYS B C 1
ATOM 3985 O O . LYS B 1 186 ? 158.886 -0.961 51.900 1.00 17.87 186 LYS B O 1
ATOM 3991 N N . GLY B 1 187 ? 156.700 -0.698 52.391 1.00 14.91 187 GLY B N 1
ATOM 3992 C CA . GLY B 1 187 ? 156.956 0.161 53.533 1.00 12.32 187 GLY B CA 1
ATOM 3993 C C . GLY B 1 187 ? 155.700 0.404 54.342 1.00 15.63 187 GLY B C 1
ATOM 3994 O O . GLY B 1 187 ? 154.591 0.375 53.797 1.00 14.23 187 GLY B O 1
ATOM 3995 N N . GLN B 1 188 ? 155.869 0.625 55.647 1.00 14.45 188 GLN B N 1
ATOM 3996 C CA . GLN B 1 188 ? 154.751 0.979 56.512 1.00 13.03 188 GLN B CA 1
ATOM 3997 C C . GLN B 1 188 ? 155.114 2.209 57.369 1.00 15.25 188 GLN B C 1
ATOM 3998 O O . GLN B 1 188 ? 156.209 2.296 57.974 1.00 11.67 188 GLN B O 1
ATOM 4004 N N . VAL B 1 189 ? 154.198 3.176 57.379 1.00 14.39 189 VAL B N 1
ATOM 4005 C CA . VAL B 1 189 ? 154.343 4.387 58.182 1.00 10.49 189 VAL B CA 1
ATOM 4006 C C . VAL B 1 189 ? 153.267 4.378 59.258 1.00 14.52 189 VAL B C 1
ATOM 4007 O O . VAL B 1 189 ? 152.059 4.494 58.964 1.00 10.95 189 VAL B O 1
ATOM 4011 N N . LEU B 1 190 ? 153.712 4.248 60.503 1.00 14.09 190 LEU B N 1
ATOM 4012 C CA . LEU B 1 190 ? 152.801 4.120 61.629 1.00 13.95 190 LEU B CA 1
ATOM 4013 C C . LEU B 1 190 ? 152.867 5.382 62.485 1.00 16.30 190 LEU B C 1
ATOM 4014 O O . LEU B 1 190 ? 153.860 5.635 63.200 1.00 16.63 190 LEU B O 1
ATOM 4019 N N . ILE B 1 191 ? 151.822 6.192 62.391 1.00 13.35 191 ILE B N 1
ATOM 4020 C CA . ILE B 1 191 ? 151.786 7.451 63.120 1.00 16.99 191 ILE B CA 1
ATOM 4021 C C . ILE B 1 191 ? 150.986 7.297 64.404 1.00 18.46 191 ILE B C 1
ATOM 4022 O O . ILE B 1 191 ? 149.776 7.020 64.369 1.00 16.20 191 ILE B O 1
ATOM 4027 N N . TYR B 1 192 ? 151.689 7.482 65.519 1.00 13.00 192 TYR B N 1
ATOM 4028 C CA . TYR B 1 192 ? 151.215 7.132 66.848 1.00 16.31 192 TYR B CA 1
ATOM 4029 C C . TYR B 1 192 ? 150.089 6.099 66.826 1.00 15.11 192 TYR B C 1
ATOM 4030 O O . TYR B 1 192 ? 148.939 6.410 67.101 1.00 15.71 192 TYR B O 1
ATOM 4039 N N . PRO B 1 193 ? 150.437 4.849 66.477 1.00 17.16 193 PRO B N 1
ATOM 4040 C CA . PRO B 1 193 ? 149.497 3.731 66.285 1.00 15.10 193 PRO B CA 1
ATOM 4041 C C . PRO B 1 193 ? 148.921 3.160 67.582 1.00 18.65 193 PRO B C 1
ATOM 4042 O O . PRO B 1 193 ? 149.597 3.210 68.624 1.00 15.93 193 PRO B O 1
ATOM 4046 N N . VAL B 1 194 ? 147.721 2.584 67.509 1.00 15.07 194 VAL B N 1
ATOM 4047 C CA . VAL B 1 194 ? 147.219 1.721 68.578 1.00 17.00 194 VAL B CA 1
ATOM 4048 C C . VAL B 1 194 ? 147.808 0.327 68.383 1.00 18.53 194 VAL B C 1
ATOM 4049 O O . VAL B 1 194 ? 147.718 -0.244 67.290 1.00 14.66 194 VAL B O 1
ATOM 4053 N N . THR B 1 195 ? 148.437 -0.238 69.398 1.00 16.55 195 THR B N 1
ATOM 4054 C CA . THR B 1 195 ? 149.023 -1.559 69.170 1.00 21.14 195 THR B CA 1
ATOM 4055 C C . THR B 1 195 ? 148.637 -2.596 70.214 1.00 17.47 195 THR B C 1
ATOM 4056 O O . THR B 1 195 ? 148.987 -3.770 70.074 1.00 18.31 195 THR B O 1
ATOM 4060 N N . ASP B 1 196 ? 147.937 -2.162 71.261 1.00 18.17 196 ASP B N 1
ATOM 4061 C CA . ASP B 1 196 ? 147.610 -3.047 72.375 1.00 19.84 196 ASP B CA 1
ATOM 4062 C C . ASP B 1 196 ? 146.372 -2.563 73.141 1.00 22.43 196 ASP B C 1
ATOM 4063 O O . ASP B 1 196 ? 145.878 -1.458 72.888 1.00 22.54 196 ASP B O 1
ATOM 4068 N N . ASP B 1 197 ? 145.901 -3.362 74.102 1.00 19.15 197 ASP B N 1
ATOM 4069 C CA . ASP B 1 197 ? 144.722 -2.999 74.902 1.00 23.94 197 ASP B CA 1
ATOM 4070 C C . ASP B 1 197 ? 144.995 -2.903 76.406 1.00 26.31 197 ASP B C 1
ATOM 4071 O O . ASP B 1 197 ? 144.079 -3.036 77.227 1.00 27.87 197 ASP B O 1
ATOM 4076 N N . ASN B 1 198 ? 146.249 -2.684 76.776 1.00 23.82 198 ASN B N 1
ATOM 4077 C CA . ASN B 1 198 ? 146.570 -2.441 78.175 1.00 22.10 198 ASN B CA 1
ATOM 4078 C C . ASN B 1 198 ? 146.379 -0.956 78.487 1.00 22.82 198 ASN B C 1
ATOM 4079 O O . ASN B 1 198 ? 147.184 -0.097 78.100 1.00 21.00 198 ASN B O 1
ATOM 4084 N N . PHE B 1 199 ? 145.324 -0.660 79.232 1.00 19.15 199 PHE B N 1
ATOM 4085 C CA . PHE B 1 199 ? 144.957 0.719 79.479 1.00 21.20 199 PHE B CA 1
ATOM 4086 C C . PHE B 1 199 ? 145.648 1.218 80.713 1.00 22.73 199 PHE B C 1
ATOM 4087 O O . PHE B 1 199 ? 145.291 2.275 81.240 1.00 26.80 199 PHE B O 1
ATOM 4095 N N . GLU B 1 200 ? 146.658 0.468 81.150 1.00 23.49 200 GLU B N 1
ATOM 4096 C CA . GLU B 1 200 ? 147.427 0.847 82.326 1.00 30.18 200 GLU B CA 1
ATOM 4097 C C . GLU B 1 200 ? 148.951 0.927 82.090 1.00 26.20 200 GLU B C 1
ATOM 4098 O O . GLU B 1 200 ? 149.736 0.770 83.038 1.00 29.37 200 GLU B O 1
ATOM 4104 N N . THR B 1 201 ? 149.391 1.202 80.864 1.00 20.51 201 THR B N 1
ATOM 4105 C CA . THR B 1 201 ? 150.813 1.512 80.690 1.00 25.44 201 THR B CA 1
ATOM 4106 C C . THR B 1 201 ? 151.125 2.869 81.337 1.00 21.17 201 THR B C 1
ATOM 4107 O O . THR B 1 201 ? 150.212 3.627 81.674 1.00 23.38 201 THR B O 1
ATOM 4111 N N . ASP B 1 202 ? 152.408 3.180 81.477 1.00 18.89 202 ASP B N 1
ATOM 4112 C CA . ASP B 1 202 ? 152.859 4.436 82.080 1.00 20.35 202 ASP B CA 1
ATOM 4113 C C . ASP B 1 202 ? 152.356 5.681 81.355 1.00 21.87 202 ASP B C 1
ATOM 4114 O O . ASP B 1 202 ? 152.032 6.694 81.997 1.00 22.53 202 ASP B O 1
ATOM 4119 N N . SER B 1 203 ? 152.308 5.626 80.024 1.00 18.10 203 SER B N 1
ATOM 4120 C CA . SER B 1 203 ? 151.819 6.776 79.276 1.00 20.61 203 SER B CA 1
ATOM 4121 C C . SER B 1 203 ? 150.293 6.869 79.414 1.00 19.64 203 SER B C 1
ATOM 4122 O O . SER B 1 203 ? 149.737 7.977 79.500 1.00 22.69 203 SER B O 1
ATOM 4125 N N . TYR B 1 204 ? 149.611 5.730 79.450 1.00 16.30 204 TYR B N 1
ATOM 4126 C CA . TYR B 1 204 ? 148.162 5.750 79.713 1.00 23.27 204 TYR B CA 1
ATOM 4127 C C . TYR B 1 204 ? 147.846 6.410 81.050 1.00 19.63 204 TYR B C 1
ATOM 4128 O O . TYR B 1 204 ? 146.959 7.253 81.137 1.00 24.28 204 TYR B O 1
ATOM 4137 N N . LYS B 1 205 ? 148.574 6.031 82.090 1.00 19.92 205 LYS B N 1
ATOM 4138 C CA . LYS B 1 205 ? 148.411 6.664 83.407 1.00 26.65 205 LYS B CA 1
ATOM 4139 C C . LYS B 1 205 ? 148.743 8.166 83.382 1.00 28.70 205 LYS B C 1
ATOM 4140 O O . LYS B 1 205 ? 147.976 9.005 83.865 1.00 30.79 205 LYS B O 1
ATOM 4146 N N . GLN B 1 206 ? 149.884 8.508 82.798 1.00 21.68 206 GLN B N 1
ATOM 4147 C CA . GLN B 1 206 ? 150.340 9.893 82.831 1.00 20.55 206 GLN B CA 1
ATOM 4148 C C . GLN B 1 206 ? 149.496 10.861 81.979 1.00 20.14 206 GLN B C 1
ATOM 4149 O O . GLN B 1 206 ? 149.358 12.033 82.335 1.00 19.98 206 GLN B O 1
ATOM 4155 N N . PHE B 1 207 ? 148.942 10.393 80.859 1.00 20.48 207 PHE B N 1
ATOM 4156 C CA . PHE B 1 207 ? 148.223 11.289 79.954 1.00 18.89 207 PHE B CA 1
ATOM 4157 C C . PHE B 1 207 ? 146.761 10.903 79.803 1.00 19.98 207 PHE B C 1
ATOM 4158 O O . PHE B 1 207 ? 146.109 11.255 78.806 1.00 20.41 207 PHE B O 1
ATOM 4166 N N . ALA B 1 208 ? 146.242 10.209 80.810 1.00 19.24 208 ALA B N 1
ATOM 4167 C CA . ALA B 1 208 ? 144.864 9.698 80.801 1.00 23.43 208 ALA B CA 1
ATOM 4168 C C . ALA B 1 208 ? 143.822 10.772 80.516 1.00 23.17 208 ALA B C 1
ATOM 4169 O O . ALA B 1 208 ? 142.796 10.510 79.873 1.00 23.30 208 ALA B O 1
ATOM 4171 N N . GLU B 1 209 ? 144.060 11.976 81.021 1.00 19.11 209 GLU B N 1
ATOM 4172 C CA . GLU B 1 209 ? 143.109 13.053 80.809 1.00 21.47 209 GLU B CA 1
ATOM 4173 C C . GLU B 1 209 ? 143.843 14.301 80.402 1.00 20.92 209 GLU B C 1
ATOM 4174 O O . GLU B 1 209 ? 145.016 14.444 80.716 1.00 21.70 209 GLU B O 1
ATOM 4180 N N . ASN B 1 210 ? 143.121 15.207 79.741 1.00 24.13 210 ASN B N 1
ATOM 4181 C CA . ASN B 1 210 ? 143.590 16.557 79.413 1.00 26.12 210 ASN B CA 1
ATOM 4182 C C . ASN B 1 210 ? 144.643 16.622 78.320 1.00 23.25 210 ASN B C 1
ATOM 4183 O O . ASN B 1 210 ? 145.385 17.599 78.240 1.00 23.25 210 ASN B O 1
ATOM 4188 N N . TYR B 1 211 ? 144.734 15.585 77.490 1.00 24.62 211 TYR B N 1
ATOM 4189 C CA . TYR B 1 211 ? 145.619 15.661 76.321 1.00 26.91 211 TYR B CA 1
ATOM 4190 C C . TYR B 1 211 ? 144.907 15.295 75.022 1.00 26.01 211 TYR B C 1
ATOM 4191 O O . TYR B 1 211 ? 145.500 14.667 74.136 1.00 26.48 211 TYR B O 1
ATOM 4200 N N . TYR B 1 212 ? 143.638 15.709 74.940 1.00 28.58 212 TYR B N 1
ATOM 4201 C CA . TYR B 1 212 ? 142.753 15.527 73.783 1.00 22.75 212 TYR B CA 1
ATOM 4202 C C . TYR B 1 212 ? 142.311 14.075 73.606 1.00 26.42 212 TYR B C 1
ATOM 4203 O O . TYR B 1 212 ? 141.120 13.764 73.753 1.00 27.80 212 TYR B O 1
ATOM 4212 N N . LEU B 1 213 ? 143.243 13.174 73.328 1.00 23.42 213 LEU B N 1
ATOM 4213 C CA . LEU B 1 213 ? 142.904 11.751 73.331 1.00 21.60 213 LEU B CA 1
ATOM 4214 C C . LEU B 1 213 ? 142.942 11.227 74.766 1.00 21.01 213 LEU B C 1
ATOM 4215 O O . LEU B 1 213 ? 143.987 11.275 75.397 1.00 19.07 213 LEU B O 1
ATOM 4220 N N . THR B 1 214 ? 141.833 10.689 75.270 1.00 21.68 214 THR B N 1
ATOM 4221 C CA . THR B 1 214 ? 141.788 10.239 76.669 1.00 18.66 214 THR B CA 1
ATOM 4222 C C . THR B 1 214 ? 141.726 8.720 76.804 1.00 24.49 214 THR B C 1
ATOM 4223 O O . THR B 1 214 ? 141.366 8.023 75.840 1.00 24.53 214 THR B O 1
ATOM 4227 N N . ARG B 1 215 ? 142.026 8.210 78.005 1.00 19.99 215 ARG B N 1
ATOM 4228 C CA . ARG B 1 215 ? 141.908 6.775 78.261 1.00 24.32 215 ARG B CA 1
ATOM 4229 C C . ARG B 1 215 ? 140.445 6.357 78.131 1.00 22.02 215 ARG B C 1
ATOM 4230 O O . ARG B 1 215 ? 140.127 5.277 77.612 1.00 22.46 215 ARG B O 1
ATOM 4238 N N . LYS B 1 216 ? 139.559 7.225 78.603 1.00 23.29 216 LYS B N 1
ATOM 4239 C CA . LYS B 1 216 ? 138.119 7.012 78.486 1.00 24.20 216 LYS B CA 1
ATOM 4240 C C . LYS B 1 216 ? 137.704 6.753 77.031 1.00 26.11 216 LYS B C 1
ATOM 4241 O O . LYS B 1 216 ? 137.042 5.748 76.709 1.00 26.37 216 LYS B O 1
ATOM 4247 N N . LEU B 1 217 ? 138.137 7.655 76.158 1.00 23.46 217 LEU B N 1
ATOM 4248 C CA . LEU B 1 217 ? 137.864 7.567 74.730 1.00 18.89 217 LEU B CA 1
ATOM 4249 C C . LEU B 1 217 ? 138.402 6.276 74.108 1.00 22.83 217 LEU B C 1
ATOM 4250 O O . LEU B 1 217 ? 137.713 5.643 73.301 1.00 20.06 217 LEU B O 1
ATOM 4255 N N . MET B 1 218 ? 139.611 5.868 74.500 1.00 23.30 218 MET B N 1
ATOM 4256 C CA . MET B 1 218 ? 140.182 4.617 73.996 1.00 23.79 218 MET B CA 1
ATOM 4257 C C . MET B 1 218 ? 139.342 3.414 74.424 1.00 25.80 218 MET B C 1
ATOM 4258 O O . MET B 1 218 ? 139.109 2.487 73.628 1.00 26.38 218 MET B O 1
ATOM 4263 N N . VAL B 1 219 ? 138.892 3.417 75.675 1.00 23.50 219 VAL B N 1
ATOM 4264 C CA . VAL B 1 219 ? 138.057 2.312 76.157 1.00 24.32 219 VAL B CA 1
ATOM 4265 C C . VAL B 1 219 ? 136.761 2.245 75.341 1.00 23.83 219 VAL B C 1
ATOM 4266 O O . VAL B 1 219 ? 136.358 1.179 74.876 1.00 25.65 219 VAL B O 1
ATOM 4270 N N . TRP B 1 220 ? 136.142 3.401 75.139 1.00 22.03 220 TRP B N 1
ATOM 4271 C CA . TRP B 1 220 ? 134.958 3.526 74.289 1.00 23.00 220 TRP B CA 1
ATOM 4272 C C . TRP B 1 220 ? 135.195 2.988 72.856 1.00 23.34 220 TRP B C 1
ATOM 4273 O O . TRP B 1 220 ? 134.386 2.216 72.312 1.00 25.69 220 TRP B O 1
ATOM 4284 N N . PHE B 1 221 ? 136.327 3.368 72.265 1.00 23.91 221 PHE B N 1
ATOM 4285 C CA . PHE B 1 221 ? 136.734 2.875 70.940 1.00 23.71 221 PHE B CA 1
ATOM 4286 C C . PHE B 1 221 ? 136.827 1.354 70.860 1.00 23.69 221 PHE B C 1
ATOM 4287 O O . PHE B 1 221 ? 136.227 0.721 69.975 1.00 24.87 221 PHE B O 1
ATOM 4295 N N . PHE B 1 222 ? 137.605 0.778 71.772 1.00 23.45 222 PHE B N 1
ATOM 4296 C CA . PHE B 1 222 ? 137.773 -0.672 71.841 1.00 27.03 222 PHE B CA 1
ATOM 4297 C C . PHE B 1 222 ? 136.420 -1.363 72.074 1.00 25.31 222 PHE B C 1
ATOM 4298 O O . PHE B 1 222 ? 136.186 -2.480 71.590 1.00 26.91 222 PHE B O 1
ATOM 4306 N N . ASP B 1 223 ? 135.536 -0.711 72.828 1.00 24.68 223 ASP B N 1
ATOM 4307 C CA . ASP B 1 223 ? 134.213 -1.297 73.074 1.00 32.44 223 ASP B CA 1
ATOM 4308 C C . ASP B 1 223 ? 133.386 -1.359 71.807 1.00 22.42 223 ASP B C 1
ATOM 4309 O O . ASP B 1 223 ? 132.728 -2.364 71.561 1.00 28.05 223 ASP B O 1
ATOM 4314 N N . HIS B 1 224 ? 133.440 -0.321 70.980 1.00 25.57 224 HIS B N 1
ATOM 4315 C CA . HIS B 1 224 ? 132.722 -0.404 69.704 1.00 25.87 224 HIS B CA 1
ATOM 4316 C C . HIS B 1 224 ? 133.373 -1.338 68.670 1.00 27.09 224 HIS B C 1
ATOM 4317 O O . HIS B 1 224 ? 132.673 -2.015 67.934 1.00 32.73 224 HIS B O 1
ATOM 4324 N N . TYR B 1 225 ? 134.702 -1.370 68.607 1.00 29.46 225 TYR B N 1
ATOM 4325 C CA . TYR B 1 225 ? 135.436 -2.134 67.583 1.00 24.25 225 TYR B CA 1
ATOM 4326 C C . TYR B 1 225 ? 135.492 -3.635 67.853 1.00 26.01 225 TYR B C 1
ATOM 4327 O O . TYR B 1 225 ? 135.271 -4.468 66.956 1.00 22.72 225 TYR B O 1
ATOM 4336 N N . ILE B 1 226 ? 135.830 -3.980 69.087 1.00 22.91 226 ILE B N 1
ATOM 4337 C CA . ILE B 1 226 ? 135.922 -5.376 69.471 1.00 26.94 226 ILE B CA 1
ATOM 4338 C C . ILE B 1 226 ? 135.196 -5.597 70.785 1.00 32.52 226 ILE B C 1
ATOM 4339 O O . ILE B 1 226 ? 135.821 -5.550 71.851 1.00 29.90 226 ILE B O 1
ATOM 4344 N N . PRO B 1 227 ? 133.861 -5.773 70.714 1.00 33.67 227 PRO B N 1
ATOM 4345 C CA . PRO B 1 227 ? 133.045 -6.026 71.904 1.00 32.54 227 PRO B CA 1
ATOM 4346 C C . PRO B 1 227 ? 133.435 -7.320 72.611 1.00 32.87 227 PRO B C 1
ATOM 4347 O O . PRO B 1 227 ? 133.542 -7.310 73.837 1.00 35.42 227 PRO B O 1
ATOM 4351 N N . ASP B 1 228 ? 133.683 -8.397 71.865 1.00 34.97 228 ASP B N 1
ATOM 4352 C CA . ASP B 1 228 ? 134.025 -9.667 72.506 1.00 42.51 228 ASP B CA 1
ATOM 4353 C C . ASP B 1 228 ? 135.525 -9.751 72.769 1.00 43.22 228 ASP B C 1
ATOM 4354 O O . ASP B 1 228 ? 136.340 -10.018 71.868 1.00 37.81 228 ASP B O 1
ATOM 4359 N N . LYS B 1 229 ? 135.847 -9.560 74.046 1.00 37.37 229 LYS B N 1
ATOM 4360 C CA . LYS B 1 229 ? 137.210 -9.404 74.541 1.00 38.62 229 LYS B CA 1
ATOM 4361 C C . LYS B 1 229 ? 138.170 -10.535 74.181 1.00 37.97 229 LYS B C 1
ATOM 4362 O O . LYS B 1 229 ? 139.382 -10.305 74.076 1.00 35.53 229 LYS B O 1
ATOM 4368 N N . LYS B 1 230 ? 137.636 -11.733 73.956 1.00 40.09 230 LYS B N 1
ATOM 4369 C CA . LYS B 1 230 ? 138.456 -12.849 73.490 1.00 43.95 230 LYS B CA 1
ATOM 4370 C C . LYS B 1 230 ? 139.207 -12.445 72.216 1.00 42.21 230 LYS B C 1
ATOM 4371 O O . LYS B 1 230 ? 140.411 -12.713 72.067 1.00 48.83 230 LYS B O 1
ATOM 4377 N N . ASP B 1 231 ? 138.507 -11.745 71.325 1.00 36.40 231 ASP B N 1
ATOM 4378 C CA . ASP B 1 231 ? 139.082 -11.346 70.041 1.00 38.43 231 ASP B CA 1
ATOM 4379 C C . ASP B 1 231 ? 140.222 -10.340 70.175 1.00 34.89 231 ASP B C 1
ATOM 4380 O O . ASP B 1 231 ? 141.045 -10.209 69.263 1.00 30.86 231 ASP B O 1
ATOM 4385 N N . ARG B 1 232 ? 140.283 -9.641 71.309 1.00 32.86 232 ARG B N 1
ATOM 4386 C CA . ARG B 1 232 ? 141.364 -8.689 71.528 1.00 31.13 232 ARG B CA 1
ATOM 4387 C C . ARG B 1 232 ? 142.698 -9.407 71.659 1.00 36.02 232 ARG B C 1
ATOM 4388 O O . ARG B 1 232 ? 143.760 -8.770 71.624 1.00 32.11 232 ARG B O 1
ATOM 4396 N N . GLN B 1 233 ? 142.652 -10.736 71.765 1.00 35.72 233 GLN B N 1
ATOM 4397 C CA . GLN B 1 233 ? 143.890 -11.493 71.888 1.00 29.06 233 GLN B CA 1
ATOM 4398 C C . GLN B 1 233 ? 144.511 -11.772 70.529 1.00 26.50 233 GLN B C 1
ATOM 4399 O O . GLN B 1 233 ? 145.664 -12.195 70.445 1.00 26.09 233 GLN B O 1
ATOM 4405 N N . SER B 1 234 ? 143.774 -11.496 69.459 1.00 25.74 234 SER B N 1
ATOM 4406 C CA . SER B 1 234 ? 144.342 -11.645 68.118 1.00 28.93 234 SER B CA 1
ATOM 4407 C C . SER B 1 234 ? 145.479 -10.664 67.862 1.00 23.20 234 SER B C 1
ATOM 4408 O O . SER B 1 234 ? 145.424 -9.504 68.275 1.00 24.96 234 SER B O 1
ATOM 4411 N N . ILE B 1 235 ? 146.498 -11.107 67.150 1.00 20.88 235 ILE B N 1
ATOM 4412 C CA . ILE B 1 235 ? 147.564 -10.184 66.826 1.00 22.18 235 ILE B CA 1
ATOM 4413 C C . ILE B 1 235 ? 147.047 -9.183 65.789 1.00 22.45 235 ILE B C 1
ATOM 4414 O O . ILE B 1 235 ? 147.640 -8.117 65.601 1.00 19.26 235 ILE B O 1
ATOM 4419 N N . PHE B 1 236 ? 145.932 -9.519 65.135 1.00 20.47 236 PHE B N 1
ATOM 4420 C CA . PHE B 1 236 ? 145.344 -8.634 64.124 1.00 17.30 236 PHE B CA 1
ATOM 4421 C C . PHE B 1 236 ? 144.484 -7.549 64.757 1.00 17.89 236 PHE B C 1
ATOM 4422 O O . PHE B 1 236 ? 144.044 -6.609 64.082 1.00 22.19 236 PHE B O 1
ATOM 4430 N N . ALA B 1 237 ? 144.289 -7.654 66.068 1.00 19.65 237 ALA B N 1
ATOM 4431 C CA . ALA B 1 237 ? 143.659 -6.588 66.847 1.00 16.95 237 ALA B CA 1
ATOM 4432 C C . ALA B 1 237 ? 144.756 -5.807 67.573 1.00 18.11 237 ALA B C 1
ATOM 4433 O O . ALA B 1 237 ? 144.831 -4.573 67.503 1.00 19.64 237 ALA B O 1
ATOM 4435 N N . CYS B 1 238 ? 145.613 -6.549 68.263 1.00 14.19 238 CYS B N 1
ATOM 4436 C CA . CYS B 1 238 ? 146.702 -5.962 69.036 1.00 19.14 238 CYS B CA 1
ATOM 4437 C C . CYS B 1 238 ? 148.033 -6.569 68.615 1.00 18.11 238 CYS B C 1
ATOM 4438 O O . CYS B 1 238 ? 148.456 -7.608 69.138 1.00 19.20 238 CYS B O 1
ATOM 4441 N N . PRO B 1 239 ? 148.684 -5.942 67.624 1.00 17.28 239 PRO B N 1
ATOM 4442 C CA . PRO B 1 239 ? 149.904 -6.542 67.083 1.00 17.40 239 PRO B CA 1
ATOM 4443 C C . PRO B 1 239 ? 151.068 -6.542 68.082 1.00 19.29 239 PRO B C 1
ATOM 4444 O O . PRO B 1 239 ? 152.060 -7.236 67.836 1.00 18.89 239 PRO B O 1
ATOM 4448 N N . LEU B 1 240 ? 150.942 -5.816 69.194 1.00 19.25 240 LEU B N 1
ATOM 4449 C CA . LEU B 1 240 ? 151.970 -5.862 70.234 1.00 16.96 240 LEU B CA 1
ATOM 4450 C C . LEU B 1 240 ? 152.047 -7.245 70.877 1.00 20.28 240 LEU B C 1
ATOM 4451 O O . LEU B 1 240 ? 153.091 -7.634 71.397 1.00 21.03 240 LEU B O 1
ATOM 4456 N N . LYS B 1 241 ? 150.948 -7.998 70.805 1.00 20.75 241 LYS B N 1
ATOM 4457 C CA . LYS B 1 241 ? 150.873 -9.349 71.376 1.00 19.65 241 LYS B CA 1
ATOM 4458 C C . LYS B 1 241 ? 151.516 -10.434 70.515 1.00 21.51 241 LYS B C 1
ATOM 4459 O O . LYS B 1 241 ? 151.601 -11.598 70.923 1.00 24.54 241 LYS B O 1
ATOM 4465 N N . ALA B 1 242 ? 151.946 -10.058 69.319 1.00 14.78 242 ALA B N 1
ATOM 4466 C CA . ALA B 1 242 ? 152.581 -11.001 68.419 1.00 21.78 242 ALA B CA 1
ATOM 4467 C C . ALA B 1 242 ? 153.938 -11.415 68.972 1.00 23.09 242 ALA B C 1
ATOM 4468 O O . ALA B 1 242 ? 154.572 -10.670 69.725 1.00 24.48 242 ALA B O 1
ATOM 4470 N N . SER B 1 243 ? 154.376 -12.612 68.600 1.00 24.58 243 SER B N 1
ATOM 4471 C CA . SER B 1 243 ? 155.683 -13.101 68.987 1.00 22.77 243 SER B CA 1
ATOM 4472 C C . SER B 1 243 ? 156.749 -12.497 68.079 1.00 25.27 243 SER B C 1
ATOM 4473 O O . SER B 1 243 ? 156.432 -12.027 66.982 1.00 20.51 243 SER B O 1
ATOM 4476 N N . ILE B 1 244 ? 158.012 -12.534 68.507 1.00 24.03 244 ILE B N 1
ATOM 4477 C CA . ILE B 1 244 ? 159.080 -12.024 67.658 1.00 22.94 244 ILE B CA 1
ATOM 4478 C C . ILE B 1 244 ? 159.136 -12.755 66.309 1.00 23.42 244 ILE B C 1
ATOM 4479 O O . ILE B 1 244 ? 159.294 -12.121 65.264 1.00 26.34 244 ILE B O 1
ATOM 4484 N N . ASP B 1 245 ? 158.960 -14.070 66.320 1.00 24.19 245 ASP B N 1
ATOM 4485 C CA . ASP B 1 245 ? 158.985 -14.848 65.072 1.00 29.01 245 ASP B CA 1
ATOM 4486 C C . ASP B 1 245 ? 157.857 -14.410 64.133 1.00 26.80 245 ASP B C 1
ATOM 4487 O O . ASP B 1 245 ? 158.048 -14.290 62.912 1.00 25.42 245 ASP B O 1
ATOM 4492 N N . ASP B 1 246 ? 156.699 -14.114 64.718 1.00 22.48 246 ASP B N 1
ATOM 4493 C CA . ASP B 1 246 ? 155.562 -13.629 63.944 1.00 24.08 246 ASP B CA 1
ATOM 4494 C C . ASP B 1 246 ? 155.887 -12.365 63.177 1.00 23.04 246 ASP B C 1
ATOM 4495 O O . ASP B 1 246 ? 155.353 -12.159 62.093 1.00 19.84 246 ASP B O 1
ATOM 4500 N N . LEU B 1 247 ? 156.784 -11.540 63.723 1.00 23.11 247 LEU B N 1
ATOM 4501 C CA . LEU B 1 247 ? 156.967 -10.182 63.208 1.00 18.85 247 LEU B CA 1
ATOM 4502 C C . LEU B 1 247 ? 158.140 -10.104 62.258 1.00 20.59 247 LEU B C 1
ATOM 4503 O O . LEU B 1 247 ? 158.440 -9.029 61.731 1.00 23.49 247 LEU B O 1
ATOM 4508 N N . ARG B 1 248 ? 158.803 -11.238 62.028 1.00 21.94 248 ARG B N 1
ATOM 4509 C CA . ARG B 1 248 ? 159.939 -11.293 61.107 1.00 19.79 248 ARG B CA 1
ATOM 4510 C C . ARG B 1 248 ? 159.530 -10.970 59.676 1.00 20.15 248 ARG B C 1
ATOM 4511 O O . ARG B 1 248 ? 158.388 -11.212 59.283 1.00 20.91 248 ARG B O 1
ATOM 4519 N N . VAL B 1 249 ? 160.500 -10.472 58.908 1.00 20.00 249 VAL B N 1
ATOM 4520 C CA . VAL B 1 249 ? 160.367 -10.046 57.509 1.00 17.49 249 VAL B CA 1
ATOM 4521 C C . VAL B 1 249 ? 159.057 -9.294 57.210 1.00 19.71 249 VAL B C 1
ATOM 4522 O O . VAL B 1 249 ? 158.293 -9.641 56.303 1.00 20.92 249 VAL B O 1
ATOM 4526 N N . LEU B 1 250 ? 158.819 -8.235 57.984 1.00 21.04 250 LEU B N 1
ATOM 4527 C CA . LEU B 1 250 ? 157.749 -7.279 57.692 1.00 20.43 250 LEU B CA 1
ATOM 4528 C C . LEU B 1 250 ? 158.320 -6.125 56.846 1.00 16.14 250 LEU B C 1
ATOM 4529 O O . LEU B 1 250 ? 159.537 -5.981 56.745 1.00 16.31 250 LEU B O 1
ATOM 4534 N N . PRO B 1 251 ? 157.452 -5.314 56.216 1.00 13.32 251 PRO B N 1
ATOM 4535 C CA . PRO B 1 251 ? 158.019 -4.218 55.411 1.00 13.04 251 PRO B CA 1
ATOM 4536 C C . PRO B 1 251 ? 158.759 -3.163 56.245 1.00 13.07 251 PRO B C 1
ATOM 4537 O O . PRO B 1 251 ? 158.427 -2.918 57.409 1.00 14.32 251 PRO B O 1
ATOM 4541 N N . ARG B 1 252 ? 159.769 -2.569 55.632 1.00 13.68 252 ARG B N 1
ATOM 4542 C CA . ARG B 1 252 ? 160.488 -1.420 56.156 1.00 14.55 252 ARG B CA 1
ATOM 4543 C C . ARG B 1 252 ? 159.534 -0.423 56.849 1.00 15.57 252 ARG B C 1
ATOM 4544 O O . ARG B 1 252 ? 158.506 -0.018 56.286 1.00 14.35 252 ARG B O 1
ATOM 4552 N N . ALA B 1 253 ? 159.851 -0.044 58.084 1.00 11.69 253 ALA B N 1
ATOM 4553 C CA . ALA B 1 253 ? 158.864 0.655 58.901 1.00 12.48 253 ALA B CA 1
ATOM 4554 C C . ALA B 1 253 ? 159.346 2.003 59.429 1.00 12.31 253 ALA B C 1
ATOM 4555 O O . ALA B 1 253 ? 160.517 2.151 59.806 1.00 12.54 253 ALA B O 1
ATOM 4557 N N . LEU B 1 254 ? 158.430 2.976 59.469 1.00 12.74 254 LEU B N 1
ATOM 4558 C CA . LEU B 1 254 ? 158.663 4.246 60.171 1.00 12.43 254 LEU B CA 1
ATOM 4559 C C . LEU B 1 254 ? 157.595 4.377 61.235 1.00 14.30 254 LEU B C 1
ATOM 4560 O O . LEU B 1 254 ? 156.402 4.417 60.909 1.00 12.89 254 LEU B O 1
ATOM 4565 N N . VAL B 1 255 ? 158.027 4.417 62.496 1.00 9.53 255 VAL B N 1
ATOM 4566 C CA . VAL B 1 255 ? 157.112 4.488 63.623 1.00 13.15 255 VAL B CA 1
ATOM 4567 C C . VAL B 1 255 ? 157.304 5.805 64.362 1.00 13.05 255 VAL B C 1
ATOM 4568 O O . VAL B 1 255 ? 158.374 6.091 64.899 1.00 11.99 255 VAL B O 1
ATOM 4572 N N . ILE B 1 256 ? 156.259 6.620 64.356 1.00 14.68 256 ILE B N 1
ATOM 4573 C CA . ILE B 1 256 ? 156.316 7.944 64.939 1.00 11.94 256 ILE B CA 1
ATOM 4574 C C . ILE B 1 256 ? 155.409 7.982 66.155 1.00 12.45 256 ILE B C 1
ATOM 4575 O O . ILE B 1 256 ? 154.244 7.598 66.055 1.00 11.11 256 ILE B O 1
ATOM 4580 N N . THR B 1 257 ? 155.949 8.393 67.306 1.00 10.51 257 THR B N 1
ATOM 4581 C CA . THR B 1 257 ? 155.142 8.520 68.522 1.00 15.17 257 THR B CA 1
ATOM 4582 C C . THR B 1 257 ? 155.157 9.948 69.030 1.00 13.06 257 THR B C 1
ATOM 4583 O O . THR B 1 257 ? 156.089 10.694 68.753 1.00 12.14 257 THR B O 1
ATOM 4587 N N . ALA B 1 258 ? 154.135 10.312 69.794 1.00 14.30 258 ALA B N 1
ATOM 4588 C CA . ALA B 1 258 ? 154.077 11.631 70.401 1.00 15.76 258 ALA B CA 1
ATOM 4589 C C . ALA B 1 258 ? 154.490 11.521 71.855 1.00 13.36 258 ALA B C 1
ATOM 4590 O O . ALA B 1 258 ? 154.167 10.542 72.528 1.00 13.76 258 ALA B O 1
ATOM 4592 N N . GLU B 1 259 ? 155.206 12.515 72.350 1.00 12.93 259 GLU B N 1
ATOM 4593 C CA . GLU B 1 259 ? 155.615 12.477 73.746 1.00 15.45 259 GLU B CA 1
ATOM 4594 C C . GLU B 1 259 ? 154.417 12.468 74.727 1.00 15.79 259 GLU B C 1
ATOM 4595 O O . GLU B 1 259 ? 154.404 11.686 75.690 1.00 15.27 259 GLU B O 1
ATOM 4601 N N . ALA B 1 260 ? 153.426 13.340 74.519 1.00 17.29 260 ALA B N 1
ATOM 4602 C CA . ALA B 1 260 ? 152.307 13.449 75.480 1.00 18.29 260 ALA B CA 1
ATOM 4603 C C . ALA B 1 260 ? 151.060 12.733 74.991 1.00 15.60 260 ALA B C 1
ATOM 4604 O O . ALA B 1 260 ? 150.087 13.360 74.591 1.00 17.53 260 ALA B O 1
ATOM 4606 N N . ASP B 1 261 ? 151.088 11.411 75.065 1.00 19.45 261 ASP B N 1
ATOM 4607 C CA . ASP B 1 261 ? 150.083 10.575 74.415 1.00 16.78 261 ASP B CA 1
ATOM 4608 C C . ASP B 1 261 ? 149.936 9.256 75.155 1.00 17.50 261 ASP B C 1
ATOM 4609 O O . ASP B 1 261 ? 150.933 8.602 75.492 1.00 16.47 261 ASP B O 1
ATOM 4614 N N . VAL B 1 262 ? 148.695 8.856 75.413 1.00 12.66 262 VAL B N 1
ATOM 4615 C CA . VAL B 1 262 ? 148.484 7.597 76.118 1.00 15.82 262 VAL B CA 1
ATOM 4616 C C . VAL B 1 262 ? 149.030 6.383 75.367 1.00 18.34 262 VAL B C 1
ATOM 4617 O O . VAL B 1 262 ? 149.409 5.371 75.983 1.00 18.57 262 VAL B O 1
ATOM 4621 N N . LEU B 1 263 ? 149.107 6.480 74.043 1.00 14.68 263 LEU B N 1
ATOM 4622 C CA . LEU B 1 263 ? 149.561 5.343 73.242 1.00 16.53 263 LEU B CA 1
ATOM 4623 C C . LEU B 1 263 ? 151.064 5.290 73.053 1.00 14.42 263 LEU B C 1
ATOM 4624 O O . LEU B 1 263 ? 151.581 4.391 72.381 1.00 12.76 263 LEU B O 1
ATOM 4629 N N . ARG B 1 264 ? 151.768 6.241 73.654 1.00 13.09 264 ARG B N 1
ATOM 4630 C CA . ARG B 1 264 ? 153.205 6.365 73.418 1.00 15.69 264 ARG B CA 1
ATOM 4631 C C . ARG B 1 264 ? 153.980 5.065 73.711 1.00 18.19 264 ARG B C 1
ATOM 4632 O O . ARG B 1 264 ? 154.807 4.617 72.891 1.00 13.62 264 ARG B O 1
ATOM 4640 N N . GLU B 1 265 ? 153.710 4.463 74.871 1.00 17.74 265 GLU B N 1
ATOM 4641 C CA . GLU B 1 265 ? 154.462 3.283 75.304 1.00 17.24 265 GLU B CA 1
ATOM 4642 C C . GLU B 1 265 ? 154.245 2.062 74.419 1.00 17.93 265 GLU B C 1
ATOM 4643 O O . GLU B 1 265 ? 155.201 1.355 74.113 1.00 19.40 265 GLU B O 1
ATOM 4649 N N . GLU B 1 266 ? 153.011 1.802 74.004 1.00 15.37 266 GLU B N 1
ATOM 4650 C CA . GLU B 1 266 ? 152.762 0.628 73.171 1.00 17.84 266 GLU B CA 1
ATOM 4651 C C . GLU B 1 266 ? 153.302 0.829 71.758 1.00 14.09 266 GLU B C 1
ATOM 4652 O O . GLU B 1 266 ? 153.765 -0.116 71.127 1.00 15.35 266 GLU B O 1
ATOM 4658 N N . GLY B 1 267 ? 153.281 2.062 71.267 1.00 15.87 267 GLY B N 1
ATOM 4659 C CA . GLY B 1 267 ? 153.863 2.324 69.958 1.00 13.87 267 GLY B CA 1
ATOM 4660 C C . GLY B 1 267 ? 155.350 2.050 70.017 1.00 13.71 267 GLY B C 1
ATOM 4661 O O . GLY B 1 267 ? 155.893 1.271 69.223 1.00 14.57 267 GLY B O 1
ATOM 4662 N N . GLU B 1 268 ? 156.019 2.632 71.004 1.00 13.78 268 GLU B N 1
ATOM 4663 C CA . GLU B 1 268 ? 157.450 2.361 71.133 1.00 16.05 268 GLU B CA 1
ATOM 4664 C C . GLU B 1 268 ? 157.758 0.874 71.413 1.00 15.33 268 GLU B C 1
ATOM 4665 O O . GLU B 1 268 ? 158.730 0.336 70.881 1.00 16.72 268 GLU B O 1
ATOM 4671 N N . ALA B 1 269 ? 156.920 0.191 72.194 1.00 14.12 269 ALA B N 1
ATOM 4672 C CA . ALA B 1 269 ? 157.138 -1.236 72.426 1.00 15.63 269 ALA B CA 1
ATOM 4673 C C . ALA B 1 269 ? 157.002 -2.035 71.124 1.00 14.56 269 ALA B C 1
ATOM 4674 O O . ALA B 1 269 ? 157.755 -2.989 70.880 1.00 16.72 269 ALA B O 1
ATOM 4676 N N . TYR B 1 270 ? 156.052 -1.651 70.281 1.00 15.26 270 TYR B N 1
ATOM 4677 C CA . TYR B 1 270 ? 155.884 -2.356 69.021 1.00 15.35 270 TYR B CA 1
ATOM 4678 C C . TYR B 1 270 ? 157.099 -2.118 68.135 1.00 14.47 270 TYR B C 1
ATOM 4679 O O . TYR B 1 270 ? 157.599 -3.053 67.510 1.00 16.40 270 TYR B O 1
ATOM 4688 N N . ALA B 1 271 ? 157.629 -0.896 68.132 1.00 15.43 271 ALA B N 1
ATOM 4689 C CA . ALA B 1 271 ? 158.876 -0.644 67.381 1.00 12.99 271 ALA B CA 1
ATOM 4690 C C . ALA B 1 271 ? 160.047 -1.503 67.884 1.00 16.13 271 ALA B C 1
ATOM 4691 O O . ALA B 1 271 ? 160.816 -2.062 67.090 1.00 16.02 271 ALA B O 1
ATOM 4693 N N . ARG B 1 272 ? 160.203 -1.598 69.202 1.00 15.99 272 ARG B N 1
ATOM 4694 C CA . ARG B 1 272 ? 161.227 -2.487 69.749 1.00 15.88 272 ARG B CA 1
ATOM 4695 C C . ARG B 1 272 ? 161.065 -3.942 69.300 1.00 15.60 272 ARG B C 1
ATOM 4696 O O . ARG B 1 272 ? 162.051 -4.586 68.933 1.00 12.96 272 ARG B O 1
ATOM 4704 N N . LYS B 1 273 ? 159.842 -4.467 69.347 1.00 13.84 273 LYS B N 1
ATOM 4705 C CA . LYS B 1 273 ? 159.613 -5.821 68.826 1.00 16.36 273 LYS B CA 1
ATOM 4706 C C . LYS B 1 273 ? 159.994 -5.933 67.352 1.00 14.36 273 LYS B C 1
ATOM 4707 O O . LYS B 1 273 ? 160.619 -6.909 66.941 1.00 15.20 273 LYS B O 1
ATOM 4713 N N . LEU B 1 274 ? 159.624 -4.943 66.550 1.00 13.29 274 LEU B N 1
ATOM 4714 C CA . LEU B 1 274 ? 160.007 -4.974 65.134 1.00 17.83 274 LEU B CA 1
ATOM 4715 C C . LEU B 1 274 ? 161.533 -4.964 64.971 1.00 15.74 274 LEU B C 1
ATOM 4716 O O . LEU B 1 274 ? 162.066 -5.575 64.050 1.00 16.49 274 LEU B O 1
ATOM 4721 N N . ILE B 1 275 ? 162.238 -4.254 65.849 1.00 17.80 275 ILE B N 1
ATOM 4722 C CA . ILE B 1 275 ? 163.705 -4.259 65.831 1.00 16.41 275 ILE B CA 1
ATOM 4723 C C . ILE B 1 275 ? 164.285 -5.617 66.226 1.00 16.98 275 ILE B C 1
ATOM 4724 O O . ILE B 1 275 ? 165.219 -6.103 65.591 1.00 16.61 275 ILE B O 1
ATOM 4729 N N . GLU B 1 276 ? 163.734 -6.207 67.283 1.00 16.22 276 GLU B N 1
ATOM 4730 C CA . GLU B 1 276 ? 164.080 -7.563 67.732 1.00 21.55 276 GLU B CA 1
ATOM 4731 C C . GLU B 1 276 ? 163.940 -8.587 66.606 1.00 21.62 276 GLU B C 1
ATOM 4732 O O . GLU B 1 276 ? 164.768 -9.495 66.466 1.00 22.12 276 GLU B O 1
ATOM 4738 N N . ALA B 1 277 ? 162.893 -8.419 65.796 1.00 15.33 277 ALA B N 1
ATOM 4739 C CA . ALA B 1 277 ? 162.586 -9.343 64.700 1.00 14.90 277 ALA B CA 1
ATOM 4740 C C . ALA B 1 277 ? 163.468 -9.143 63.459 1.00 19.35 277 ALA B C 1
ATOM 4741 O O . ALA B 1 277 ? 163.275 -9.830 62.440 1.00 21.75 277 ALA B O 1
ATOM 4743 N N . GLY B 1 278 ? 164.436 -8.222 63.551 1.00 15.77 278 GLY B N 1
ATOM 4744 C CA . GLY B 1 278 ? 165.418 -8.004 62.494 1.00 14.09 278 GLY B CA 1
ATOM 4745 C C . GLY B 1 278 ? 164.946 -7.131 61.332 1.00 19.50 278 GLY B C 1
ATOM 4746 O O . GLY B 1 278 ? 165.553 -7.101 60.256 1.00 14.22 278 GLY B O 1
ATOM 4747 N N . ASN B 1 279 ? 163.899 -6.353 61.561 1.00 18.13 279 ASN B N 1
ATOM 4748 C CA . ASN B 1 279 ? 163.385 -5.501 60.502 1.00 17.01 279 ASN B CA 1
ATOM 4749 C C . ASN B 1 279 ? 164.129 -4.168 60.382 1.00 19.59 279 ASN B C 1
ATOM 4750 O O . ASN B 1 279 ? 164.866 -3.748 61.297 1.00 13.91 279 ASN B O 1
ATOM 4755 N N . ASP B 1 280 ? 163.942 -3.533 59.227 1.00 18.60 280 ASP B N 1
ATOM 4756 C CA . ASP B 1 280 ? 164.409 -2.175 58.981 1.00 17.34 280 ASP B CA 1
ATOM 4757 C C . ASP B 1 280 ? 163.406 -1.178 59.610 1.00 16.53 280 ASP B C 1
ATOM 4758 O O . ASP B 1 280 ? 162.383 -0.849 59.010 1.00 14.80 280 ASP B O 1
ATOM 4763 N N . VAL B 1 281 ? 163.712 -0.708 60.821 1.00 16.00 281 VAL B N 1
ATOM 4764 C CA . VAL B 1 281 ? 162.777 0.100 61.602 1.00 14.56 281 VAL B CA 1
ATOM 4765 C C . VAL B 1 281 ? 163.376 1.423 62.058 1.00 15.14 281 VAL B C 1
ATOM 4766 O O . VAL B 1 281 ? 164.443 1.446 62.668 1.00 14.69 281 VAL B O 1
ATOM 4770 N N . THR B 1 282 ? 162.674 2.513 61.762 1.00 13.48 282 THR B N 1
ATOM 4771 C CA . THR B 1 282 ? 163.015 3.832 62.286 1.00 12.01 282 THR B CA 1
ATOM 4772 C C . THR B 1 282 ? 161.874 4.226 63.195 1.00 13.93 282 THR B C 1
ATOM 4773 O O . THR B 1 282 ? 160.704 4.227 62.774 1.00 14.39 282 THR B O 1
ATOM 4777 N N . ALA B 1 283 ? 162.204 4.474 64.458 1.00 13.00 283 ALA B N 1
ATOM 4778 C CA . ALA B 1 283 ? 161.225 4.814 65.473 1.00 10.02 283 ALA B CA 1
ATOM 4779 C C . ALA B 1 283 ? 161.645 6.128 66.102 1.00 12.57 283 ALA B C 1
ATOM 4780 O O . ALA B 1 283 ? 162.773 6.255 66.578 1.00 13.83 283 ALA B O 1
ATOM 4782 N N . VAL B 1 284 ? 160.755 7.112 66.076 1.00 10.93 284 VAL B N 1
ATOM 4783 C CA . VAL B 1 284 ? 161.084 8.441 66.576 1.00 13.00 284 VAL B CA 1
ATOM 4784 C C . VAL B 1 284 ? 159.957 8.928 67.467 1.00 13.55 284 VAL B C 1
ATOM 4785 O O . VAL B 1 284 ? 158.770 8.757 67.149 1.00 11.55 284 VAL B O 1
ATOM 4789 N N . ARG B 1 285 ? 160.338 9.521 68.590 1.00 11.29 285 ARG B N 1
ATOM 4790 C CA . ARG B 1 285 ? 159.391 10.164 69.475 1.00 9.26 285 ARG B CA 1
ATOM 4791 C C . ARG B 1 285 ? 159.540 11.660 69.295 1.00 10.24 285 ARG B C 1
ATOM 4792 O O . ARG B 1 285 ? 160.649 12.183 69.429 1.00 9.59 285 ARG B O 1
ATOM 4800 N N . TYR B 1 286 ? 158.460 12.340 68.933 1.00 8.25 286 TYR B N 1
ATOM 4801 C CA . TYR B 1 286 ? 158.490 13.793 68.838 1.00 8.65 286 TYR B CA 1
ATOM 4802 C C . TYR B 1 286 ? 158.093 14.406 70.168 1.00 14.59 286 TYR B C 1
ATOM 4803 O O . TYR B 1 286 ? 157.036 14.086 70.727 1.00 12.18 286 TYR B O 1
ATOM 4812 N N . LEU B 1 287 ? 158.912 15.331 70.640 1.00 11.00 287 LEU B N 1
ATOM 4813 C CA . LEU B 1 287 ? 158.692 15.931 71.944 1.00 13.53 287 LEU B CA 1
ATOM 4814 C C . LEU B 1 287 ? 157.749 17.119 71.856 1.00 16.81 287 LEU B C 1
ATOM 4815 O O . LEU B 1 287 ? 157.722 17.824 70.836 1.00 16.56 287 LEU B O 1
ATOM 4820 N N . GLY B 1 288 ? 157.000 17.330 72.937 1.00 14.99 288 GLY B N 1
ATOM 4821 C CA . GLY B 1 288 ? 156.122 18.470 73.098 1.00 15.86 288 GLY B CA 1
ATOM 4822 C C . GLY B 1 288 ? 154.824 18.439 72.327 1.00 16.92 288 GLY B C 1
ATOM 4823 O O . GLY B 1 288 ? 154.172 19.466 72.202 1.00 22.53 288 GLY B O 1
ATOM 4824 N N . ILE B 1 289 ? 154.430 17.280 71.807 1.00 18.48 289 ILE B N 1
ATOM 4825 C CA . ILE B 1 289 ? 153.180 17.207 71.067 1.00 16.12 289 ILE B CA 1
ATOM 4826 C C . ILE B 1 289 ? 152.227 16.204 71.669 1.00 16.42 289 ILE B C 1
ATOM 4827 O O . ILE B 1 289 ? 152.638 15.362 72.475 1.00 14.60 289 ILE B O 1
ATOM 4832 N N . ILE B 1 290 ? 150.959 16.309 71.259 1.00 13.76 290 ILE B N 1
ATOM 4833 C CA . ILE B 1 290 ? 149.904 15.369 71.610 1.00 15.98 290 ILE B CA 1
ATOM 4834 C C . ILE B 1 290 ? 149.397 14.569 70.414 1.00 18.68 290 ILE B C 1
ATOM 4835 O O . ILE B 1 290 ? 149.652 14.906 69.257 1.00 16.91 290 ILE B O 1
ATOM 4840 N N . HIS B 1 291 ? 148.636 13.528 70.728 1.00 16.45 291 HIS B N 1
ATOM 4841 C CA . HIS B 1 291 ? 147.870 12.759 69.760 1.00 21.01 291 HIS B CA 1
ATOM 4842 C C . HIS B 1 291 ? 146.818 13.624 69.079 1.00 22.66 291 HIS B C 1
ATOM 4843 O O . HIS B 1 291 ? 146.242 14.515 69.705 1.00 23.84 291 HIS B O 1
ATOM 4850 N N . GLY B 1 292 ? 146.588 13.376 67.793 1.00 23.50 292 GLY B N 1
ATOM 4851 C CA . GLY B 1 292 ? 145.449 13.946 67.095 1.00 19.30 292 GLY B CA 1
ATOM 4852 C C . GLY B 1 292 ? 145.713 15.175 66.260 1.00 24.45 292 GLY B C 1
ATOM 4853 O O . GLY B 1 292 ? 144.770 15.818 65.787 1.00 24.61 292 GLY B O 1
ATOM 4854 N N . ILE B 1 293 ? 146.985 15.487 66.024 1.00 19.62 293 ILE B N 1
ATOM 4855 C CA . ILE B 1 293 ? 147.296 16.670 65.233 1.00 17.84 293 ILE B CA 1
ATOM 4856 C C . ILE B 1 293 ? 147.003 16.425 63.745 1.00 18.18 293 ILE B C 1
ATOM 4857 O O . ILE B 1 293 ? 146.975 17.365 62.951 1.00 19.60 293 ILE B O 1
ATOM 4862 N N . PHE B 1 294 ? 146.798 15.169 63.359 1.00 17.46 294 PHE B N 1
ATOM 4863 C CA . PHE B 1 294 ? 146.603 14.861 61.939 1.00 19.09 294 PHE B CA 1
ATOM 4864 C C . PHE B 1 294 ? 145.147 14.641 61.528 1.00 20.30 294 PHE B C 1
ATOM 4865 O O . PHE B 1 294 ? 144.894 14.267 60.391 1.00 22.00 294 PHE B O 1
ATOM 4873 N N . ASN B 1 295 ? 144.196 14.870 62.434 1.00 20.55 295 ASN B N 1
ATOM 4874 C CA . ASN B 1 295 ? 142.776 14.764 62.083 1.00 19.84 295 ASN B CA 1
ATOM 4875 C C . ASN B 1 295 ? 141.984 16.062 62.311 1.00 19.91 295 ASN B C 1
ATOM 4876 O O . ASN B 1 295 ? 140.824 16.013 62.711 1.00 21.56 295 ASN B O 1
ATOM 4881 N N . LEU B 1 296 ? 142.609 17.213 62.052 1.00 18.65 296 LEU B N 1
ATOM 4882 C CA . LEU B 1 296 ? 141.986 18.504 62.334 1.00 18.69 296 LEU B CA 1
ATOM 4883 C C . LEU B 1 296 ? 141.875 19.377 61.078 1.00 23.81 296 LEU B C 1
ATOM 4884 O O . LEU B 1 296 ? 142.376 19.003 60.005 1.00 19.95 296 LEU B O 1
ATOM 4889 N N . ALA B 1 297 ? 141.220 20.536 61.208 1.00 16.79 297 ALA B N 1
ATOM 4890 C CA . ALA B 1 297 ? 140.994 21.415 60.056 1.00 22.93 297 ALA B CA 1
ATOM 4891 C C . ALA B 1 297 ? 142.288 22.019 59.557 1.00 20.74 297 ALA B C 1
ATOM 4892 O O . ALA B 1 297 ? 142.448 22.303 58.357 1.00 21.68 297 ALA B O 1
ATOM 4894 N N . THR B 1 298 ? 143.198 22.229 60.500 1.00 19.52 298 THR B N 1
ATOM 4895 C CA . THR B 1 298 ? 144.493 22.830 60.242 1.00 16.47 298 THR B CA 1
ATOM 4896 C C . THR B 1 298 ? 145.609 21.840 60.576 1.00 16.79 298 THR B C 1
ATOM 4897 O O . THR B 1 298 ? 145.364 20.784 61.159 1.00 16.81 298 THR B O 1
ATOM 4901 N N . LEU B 1 299 ? 146.843 22.195 60.258 1.00 20.24 299 LEU B N 1
ATOM 4902 C CA . LEU B 1 299 ? 147.973 21.328 60.584 1.00 18.73 299 LEU B CA 1
ATOM 4903 C C . LEU B 1 299 ? 148.951 22.096 61.444 1.00 15.64 299 LEU B C 1
ATOM 4904 O O . LEU B 1 299 ? 149.401 23.165 61.051 1.00 15.52 299 LEU B O 1
ATOM 4909 N N . SER B 1 300 ? 149.260 21.576 62.631 1.00 16.71 300 SER B N 1
ATOM 4910 C CA . SER B 1 300 ? 150.181 22.282 63.535 1.00 18.38 300 SER B CA 1
ATOM 4911 C C . SER B 1 300 ? 151.570 22.408 62.902 1.00 19.00 300 SER B C 1
ATOM 4912 O O . SER B 1 300 ? 151.911 21.627 62.004 1.00 17.82 300 SER B O 1
ATOM 4915 N N . PRO B 1 301 ? 152.373 23.396 63.347 1.00 20.71 301 PRO B N 1
ATOM 4916 C CA . PRO B 1 301 ? 153.758 23.499 62.851 1.00 16.30 301 PRO B CA 1
ATOM 4917 C C . PRO B 1 301 ? 154.541 22.177 62.964 1.00 17.85 301 PRO B C 1
ATOM 4918 O O . PRO B 1 301 ? 155.281 21.796 62.035 1.00 17.77 301 PRO B O 1
ATOM 4922 N N . THR B 1 302 ? 154.393 21.480 64.088 1.00 15.22 302 THR B N 1
ATOM 4923 C CA . THR B 1 302 ? 155.107 20.216 64.257 1.00 15.39 302 THR B CA 1
ATOM 4924 C C . THR B 1 302 ? 154.563 19.155 63.312 1.00 15.72 302 THR B C 1
ATOM 4925 O O . THR B 1 302 ? 155.319 18.317 62.804 1.00 11.91 302 THR B O 1
ATOM 4929 N N . GLY B 1 303 ? 153.250 19.188 63.087 1.00 13.17 303 GLY B N 1
ATOM 4930 C CA . GLY B 1 303 ? 152.634 18.320 62.112 1.00 11.14 303 GLY B CA 1
ATOM 4931 C C . GLY B 1 303 ? 153.279 18.516 60.748 1.00 11.87 303 GLY B C 1
ATOM 4932 O O . GLY B 1 303 ? 153.524 17.561 60.013 1.00 11.57 303 GLY B O 1
ATOM 4933 N N . SER B 1 304 ? 153.558 19.763 60.400 1.00 13.65 304 SER B N 1
ATOM 4934 C CA . SER B 1 304 ? 154.194 20.042 59.120 1.00 14.79 304 SER B CA 1
ATOM 4935 C C . SER B 1 304 ? 155.629 19.468 59.077 1.00 14.97 304 SER B C 1
ATOM 4936 O O . SER B 1 304 ? 156.031 18.825 58.078 1.00 12.83 304 SER B O 1
ATOM 4939 N N . GLU B 1 305 ? 156.386 19.669 60.159 1.00 13.05 305 GLU B N 1
ATOM 4940 C CA . GLU B 1 305 ? 157.752 19.124 60.214 1.00 14.12 305 GLU B CA 1
ATOM 4941 C C . GLU B 1 305 ? 157.744 17.601 60.069 1.00 12.80 305 GLU B C 1
ATOM 4942 O O . GLU B 1 305 ? 158.546 17.018 59.325 1.00 12.33 305 GLU B O 1
ATOM 4948 N N . ILE B 1 306 ? 156.816 16.963 60.769 1.00 11.35 306 ILE B N 1
ATOM 4949 C CA . ILE B 1 306 ? 156.656 15.514 60.713 1.00 12.56 306 ILE B CA 1
ATOM 4950 C C . ILE B 1 306 ? 156.332 15.026 59.309 1.00 14.39 306 ILE B C 1
ATOM 4951 O O . ILE B 1 306 ? 156.887 14.024 58.858 1.00 12.45 306 ILE B O 1
ATOM 4956 N N . LEU B 1 307 ? 155.433 15.718 58.611 1.00 12.25 307 LEU B N 1
ATOM 4957 C CA . LEU B 1 307 ? 155.166 15.335 57.224 1.00 12.80 307 LEU B CA 1
ATOM 4958 C C . LEU B 1 307 ? 156.419 15.458 56.365 1.00 12.29 307 LEU B C 1
ATOM 4959 O O . LEU B 1 307 ? 156.642 14.644 55.470 1.00 12.54 307 LEU B O 1
ATOM 4964 N N . ASP B 1 308 ? 157.220 16.497 56.593 1.00 11.32 308 ASP B N 1
ATOM 4965 C CA . ASP B 1 308 ? 158.476 16.584 55.842 1.00 13.75 308 ASP B CA 1
ATOM 4966 C C . ASP B 1 308 ? 159.417 15.388 56.137 1.00 15.15 308 ASP B C 1
ATOM 4967 O O . ASP B 1 308 ? 160.098 14.845 55.224 1.00 11.13 308 ASP B O 1
ATOM 4972 N N . HIS B 1 309 ? 159.446 14.983 57.408 1.00 11.03 309 HIS B N 1
ATOM 4973 C CA . HIS B 1 309 ? 160.200 13.795 57.834 1.00 11.00 309 HIS B CA 1
ATOM 4974 C C . HIS B 1 309 ? 159.726 12.533 57.081 1.00 11.96 309 HIS B C 1
ATOM 4975 O O . HIS B 1 309 ? 160.521 11.821 56.453 1.00 8.93 309 HIS B O 1
ATOM 4982 N N . ILE B 1 310 ? 158.421 12.288 57.120 1.00 11.31 310 ILE B N 1
ATOM 4983 C CA . ILE B 1 310 ? 157.833 11.146 56.447 1.00 11.99 310 ILE B CA 1
ATOM 4984 C C . ILE B 1 310 ? 158.158 11.145 54.964 1.00 13.37 310 ILE B C 1
ATOM 4985 O O . ILE B 1 310 ? 158.531 10.122 54.387 1.00 12.59 310 ILE B O 1
ATOM 4990 N N . VAL B 1 311 ? 158.050 12.305 54.344 1.00 10.55 311 VAL B N 1
ATOM 4991 C CA . VAL B 1 311 ? 158.342 12.375 52.929 1.00 11.94 311 VAL B CA 1
ATOM 4992 C C . VAL B 1 311 ? 159.800 12.007 52.643 1.00 12.82 311 VAL B C 1
ATOM 4993 O O . VAL B 1 311 ? 160.075 11.261 51.704 1.00 13.84 311 VAL B O 1
ATOM 4997 N N . ALA B 1 312 ? 160.727 12.499 53.456 1.00 10.84 312 ALA B N 1
ATOM 4998 C CA . ALA B 1 312 ? 162.135 12.129 53.263 1.00 15.05 312 ALA B CA 1
ATOM 4999 C C . ALA B 1 312 ? 162.341 10.614 53.393 1.00 16.79 312 ALA B C 1
ATOM 5000 O O . ALA B 1 312 ? 163.038 9.975 52.581 1.00 17.21 312 ALA B O 1
ATOM 5002 N N . TRP B 1 313 ? 161.710 10.040 54.409 1.00 13.76 313 TRP B N 1
ATOM 5003 C CA . TRP B 1 313 ? 161.786 8.609 54.612 1.00 12.65 313 TRP B CA 1
ATOM 5004 C C . TRP B 1 313 ? 161.208 7.805 53.450 1.00 15.37 313 TRP B C 1
ATOM 5005 O O . TRP B 1 313 ? 161.788 6.785 53.055 1.00 13.51 313 TRP B O 1
ATOM 5016 N N . LEU B 1 314 ? 160.074 8.261 52.914 1.00 12.24 314 LEU B N 1
ATOM 5017 C CA . LEU B 1 314 ? 159.439 7.639 51.758 1.00 10.15 314 LEU B CA 1
ATOM 5018 C C . LEU B 1 314 ? 160.328 7.692 50.528 1.00 15.33 314 LEU B C 1
ATOM 5019 O O . LEU B 1 314 ? 160.407 6.722 49.759 1.00 15.99 314 LEU B O 1
ATOM 5024 N N . GLN B 1 315 ? 160.962 8.840 50.310 1.00 12.34 315 GLN B N 1
ATOM 5025 C CA . GLN B 1 315 ? 161.852 8.963 49.170 1.00 15.85 315 GLN B CA 1
ATOM 5026 C C . GLN B 1 315 ? 163.007 7.987 49.321 1.00 15.80 315 GLN B C 1
ATOM 5027 O O . GLN B 1 315 ? 163.378 7.321 48.357 1.00 17.48 315 GLN B O 1
ATOM 5033 N N . LYS B 1 316 ? 163.554 7.853 50.528 1.00 16.55 316 LYS B N 1
ATOM 5034 C CA . LYS B 1 316 ? 164.610 6.852 50.707 1.00 15.33 316 LYS B CA 1
ATOM 5035 C C . LYS B 1 316 ? 164.062 5.445 50.401 1.00 18.83 316 LYS B C 1
ATOM 5036 O O . LYS B 1 316 ? 164.694 4.672 49.681 1.00 17.76 316 LYS B O 1
ATOM 5042 N N . THR B 1 317 ? 162.878 5.128 50.917 1.00 17.64 317 THR B N 1
ATOM 5043 C CA . THR B 1 317 ? 162.235 3.836 50.635 1.00 16.87 317 THR B CA 1
ATOM 5044 C C . THR B 1 317 ? 162.128 3.527 49.126 1.00 18.95 317 THR B C 1
ATOM 5045 O O . THR B 1 317 ? 162.524 2.450 48.653 1.00 20.39 317 THR B O 1
ATOM 5049 N N . TRP B 1 318 ? 161.618 4.498 48.378 1.00 19.44 318 TRP B N 1
ATOM 5050 C CA . TRP B 1 318 ? 161.440 4.365 46.947 1.00 17.57 318 TRP B CA 1
ATOM 5051 C C . TRP B 1 318 ? 162.767 4.226 46.224 1.00 27.46 318 TRP B C 1
ATOM 5052 O O . TRP B 1 318 ? 162.851 3.503 45.228 1.00 32.99 318 TRP B O 1
ATOM 5063 N N . LYS B 1 319 ? 163.804 4.906 46.708 1.00 26.99 319 LYS B N 1
ATOM 5064 C CA . LYS B 1 319 ? 165.145 4.712 46.140 1.00 23.75 319 LYS B CA 1
ATOM 5065 C C . LYS B 1 319 ? 165.725 3.322 46.410 1.00 27.81 319 LYS B C 1
ATOM 5066 O O . LYS B 1 319 ? 166.340 2.726 45.537 1.00 27.53 319 LYS B O 1
ATOM 5072 N N . LEU B 1 320 ? 165.551 2.825 47.633 1.00 28.22 320 LEU B N 1
ATOM 5073 C CA . LEU B 1 320 ? 166.041 1.497 47.991 1.00 29.70 320 LEU B CA 1
ATOM 5074 C C . LEU B 1 320 ? 165.395 0.435 47.125 1.00 37.18 320 LEU B C 1
ATOM 5075 O O . LEU B 1 320 ? 166.079 -0.467 46.634 1.00 39.06 320 LEU B O 1
ATOM 5080 N N . GLU B 1 321 ? 164.086 0.547 46.915 1.00 35.39 321 GLU B N 1
ATOM 5081 C CA . GLU B 1 321 ? 163.411 -0.460 46.096 1.00 42.82 321 GLU B CA 1
ATOM 5082 C C . GLU B 1 321 ? 163.905 -0.499 44.649 1.00 43.14 321 GLU B C 1
ATOM 5083 O O . GLU B 1 321 ? 163.956 -1.569 44.040 1.00 52.65 321 GLU B O 1
ATOM 5089 N N . HIS B 1 322 ? 164.232 0.659 44.089 1.00 39.49 322 HIS B N 1
ATOM 5090 C CA . HIS B 1 322 ? 164.661 0.726 42.692 1.00 44.68 322 HIS B CA 1
ATOM 5091 C C . HIS B 1 322 ? 166.166 0.519 42.531 1.00 50.98 322 HIS B C 1
ATOM 5092 O O . HIS B 1 322 ? 166.684 0.604 41.417 1.00 53.31 322 HIS B O 1
ATOM 5094 N N . HIS B 1 323 ? 166.860 0.263 43.639 1.00 45.65 323 HIS B N 1
ATOM 5095 C CA . HIS B 1 323 ? 168.326 0.302 43.669 1.00 48.86 323 HIS B CA 1
ATOM 5096 C C . HIS B 1 323 ? 169.004 -0.701 42.723 1.00 63.17 323 HIS B C 1
ATOM 5097 O O . HIS B 1 323 ? 169.901 -0.325 41.958 1.00 60.06 323 HIS B O 1
ATOM 5104 N N . HIS B 1 324 ? 168.588 -1.967 42.785 1.00 64.04 324 HIS B N 1
ATOM 5105 C CA . HIS B 1 324 ? 169.152 -3.027 41.934 1.00 63.09 324 HIS B CA 1
ATOM 5106 C C . HIS B 1 324 ? 169.012 -2.814 40.413 1.00 65.38 324 HIS B C 1
ATOM 5107 O O . HIS B 1 324 ? 169.601 -3.563 39.626 1.00 63.47 324 HIS B O 1
ATOM 5114 N N . HIS B 1 325 ? 168.214 -1.830 40.001 1.00 65.61 325 HIS B N 1
ATOM 5115 C CA . HIS B 1 325 ? 168.134 -1.453 38.589 1.00 64.21 325 HIS B CA 1
ATOM 5116 C C . HIS B 1 325 ? 169.326 -0.574 38.202 1.00 68.80 325 HIS B C 1
ATOM 5117 O O . HIS B 1 325 ? 169.165 0.591 37.815 1.00 62.41 325 HIS B O 1
ATOM 5124 N N . HIS B 1 326 ? 170.517 -1.148 38.334 1.00 71.90 326 HIS B N 1
ATOM 5125 C CA . HIS B 1 326 ? 171.763 -0.466 38.035 1.00 69.83 326 HIS B CA 1
ATOM 5126 C C . HIS B 1 326 ? 172.898 -1.486 37.912 1.00 71.63 326 HIS B C 1
ATOM 5127 O O . HIS B 1 326 ? 174.002 -1.290 38.425 1.00 70.05 326 HIS B O 1
ATOM 5134 N N . PRO C 1 3 ? 183.938 9.528 1.968 1.00 48.02 3 PRO C N 1
ATOM 5135 C CA . PRO C 1 3 ? 183.922 10.990 2.084 1.00 49.20 3 PRO C CA 1
ATOM 5136 C C . PRO C 1 3 ? 185.324 11.548 2.259 1.00 51.75 3 PRO C C 1
ATOM 5137 O O . PRO C 1 3 ? 186.194 10.859 2.794 1.00 50.96 3 PRO C O 1
ATOM 5141 N N . THR C 1 4 ? 185.552 12.761 1.771 1.00 47.38 4 THR C N 1
ATOM 5142 C CA . THR C 1 4 ? 186.837 13.423 1.956 1.00 48.17 4 THR C CA 1
ATOM 5143 C C . THR C 1 4 ? 186.906 14.205 3.281 1.00 52.30 4 THR C C 1
ATOM 5144 O O . THR C 1 4 ? 186.017 14.998 3.609 1.00 48.22 4 THR C O 1
ATOM 5148 N N . VAL C 1 5 ? 187.998 14.007 4.012 1.00 51.72 5 VAL C N 1
ATOM 5149 C CA . VAL C 1 5 ? 188.164 14.570 5.349 1.00 42.48 5 VAL C CA 1
ATOM 5150 C C . VAL C 1 5 ? 188.325 16.086 5.427 1.00 44.34 5 VAL C C 1
ATOM 5151 O O . VAL C 1 5 ? 189.071 16.686 4.656 1.00 48.26 5 VAL C O 1
ATOM 5155 N N . LYS C 1 6 ? 187.591 16.696 6.355 1.00 38.23 6 LYS C N 1
ATOM 5156 C CA . LYS C 1 6 ? 187.821 18.085 6.743 1.00 44.53 6 LYS C CA 1
ATOM 5157 C C . LYS C 1 6 ? 188.402 18.147 8.155 1.00 46.15 6 LYS C C 1
ATOM 5158 O O . LYS C 1 6 ? 187.743 17.775 9.127 1.00 45.64 6 LYS C O 1
ATOM 5164 N N . LEU C 1 7 ? 189.651 18.587 8.259 1.00 43.10 7 LEU C N 1
ATOM 5165 C CA . LEU C 1 7 ? 190.286 18.782 9.557 1.00 38.31 7 LEU C CA 1
ATOM 5166 C C . LEU C 1 7 ? 189.853 20.088 10.184 1.00 39.94 7 LEU C C 1
ATOM 5167 O O . LEU C 1 7 ? 189.534 21.054 9.488 1.00 35.92 7 LEU C O 1
ATOM 5172 N N . LYS C 1 8 ? 189.855 20.102 11.511 1.00 37.32 8 LYS C N 1
ATOM 5173 C CA . LYS C 1 8 ? 189.665 21.316 12.279 1.00 34.77 8 LYS C CA 1
ATOM 5174 C C . LYS C 1 8 ? 190.909 22.212 12.175 1.00 39.46 8 LYS C C 1
ATOM 5175 O O . LYS C 1 8 ? 192.010 21.711 11.929 1.00 36.28 8 LYS C O 1
ATOM 5181 N N . PRO C 1 9 ? 190.727 23.541 12.335 1.00 43.19 9 PRO C N 1
ATOM 5182 C CA . PRO C 1 9 ? 191.770 24.577 12.225 1.00 42.54 9 PRO C CA 1
ATOM 5183 C C . PRO C 1 9 ? 193.078 24.231 12.950 1.00 45.05 9 PRO C C 1
ATOM 5184 O O . PRO C 1 9 ? 194.151 24.318 12.348 1.00 43.61 9 PRO C O 1
ATOM 5188 N N . TYR C 1 10 ? 192.981 23.881 14.228 1.00 41.22 10 TYR C N 1
ATOM 5189 C CA . TYR C 1 10 ? 194.144 23.489 15.029 1.00 39.13 10 TYR C CA 1
ATOM 5190 C C . TYR C 1 10 ? 194.880 22.301 14.417 1.00 33.52 10 TYR C C 1
ATOM 5191 O O . TYR C 1 10 ? 196.090 22.356 14.198 1.00 38.36 10 TYR C O 1
ATOM 5200 N N . CYS C 1 11 ? 194.137 21.238 14.122 1.00 35.07 11 CYS C N 1
ATOM 5201 C CA . CYS C 1 11 ? 194.710 20.015 13.563 1.00 32.59 11 CYS C CA 1
ATOM 5202 C C . CYS C 1 11 ? 195.227 20.231 12.137 1.00 47.82 11 CYS C C 1
ATOM 5203 O O . CYS C 1 11 ? 196.174 19.567 11.714 1.00 48.70 11 CYS C O 1
ATOM 5206 N N . GLN C 1 12 ? 194.573 21.116 11.386 1.00 40.08 12 GLN C N 1
ATOM 5207 C CA . GLN C 1 12 ? 195.060 21.509 10.067 1.00 46.87 12 GLN C CA 1
ATOM 5208 C C . GLN C 1 12 ? 196.405 22.258 10.126 1.00 44.93 12 GLN C C 1
ATOM 5209 O O . GLN C 1 12 ? 197.344 21.931 9.397 1.00 40.59 12 GLN C O 1
ATOM 5215 N N . ASN C 1 13 ? 196.467 23.297 10.952 1.00 40.60 13 ASN C N 1
ATOM 5216 C CA . ASN C 1 13 ? 197.710 24.020 11.170 1.00 44.60 13 ASN C CA 1
ATOM 5217 C C . ASN C 1 13 ? 198.837 23.091 11.642 1.00 45.92 13 ASN C C 1
ATOM 5218 O O . ASN C 1 13 ? 199.946 23.137 11.109 1.00 46.94 13 ASN C O 1
ATOM 5223 N N . ILE C 1 14 ? 198.546 22.240 12.625 1.00 43.83 14 ILE C N 1
ATOM 5224 C CA . ILE C 1 14 ? 199.516 21.230 13.073 1.00 43.62 14 ILE C CA 1
ATOM 5225 C C . ILE C 1 14 ? 199.967 20.297 11.935 1.00 46.58 14 ILE C C 1
ATOM 5226 O O . ILE C 1 14 ? 201.160 20.011 11.795 1.00 51.96 14 ILE C O 1
ATOM 5231 N N . ALA C 1 15 ? 199.077 19.889 11.064 1.00 47.07 15 ALA C N 1
ATOM 5232 C CA . ALA C 1 15 ? 199.454 18.992 9.999 1.00 44.60 15 ALA C CA 1
ATOM 5233 C C . ALA C 1 15 ? 200.156 19.659 8.794 1.00 52.34 15 ALA C C 1
ATOM 5234 O O . ALA C 1 15 ? 200.999 19.073 8.182 1.00 54.57 15 ALA C O 1
ATOM 5236 N N . ASP C 1 16 ? 199.787 20.868 8.443 1.00 48.99 16 ASP C N 1
ATOM 5237 C CA . ASP C 1 16 ? 200.506 21.598 7.430 1.00 58.41 16 ASP C CA 1
ATOM 5238 C C . ASP C 1 16 ? 202.022 21.700 7.824 1.00 52.10 16 ASP C C 1
ATOM 5239 O O . ASP C 1 16 ? 202.864 21.096 7.200 1.00 55.91 16 ASP C O 1
ATOM 5244 N N . ALA C 1 17 ? 202.346 22.448 8.865 1.00 30.00 17 ALA C N 1
ATOM 5245 C CA . ALA C 1 17 ? 203.573 22.238 9.607 1.00 30.00 17 ALA C CA 1
ATOM 5246 C C . ALA C 1 17 ? 204.892 22.640 8.985 1.00 30.00 17 ALA C C 1
ATOM 5247 O O . ALA C 1 17 ? 205.242 22.205 7.914 1.00 30.00 17 ALA C O 1
ATOM 5249 N N . ALA C 1 18 ? 205.656 23.435 9.707 1.00 30.00 18 ALA C N 1
ATOM 5250 C CA . ALA C 1 18 ? 207.080 23.467 9.519 1.00 30.00 18 ALA C CA 1
ATOM 5251 C C . ALA C 1 18 ? 207.471 22.035 9.878 1.00 30.00 18 ALA C C 1
ATOM 5252 O O . ALA C 1 18 ? 207.488 21.678 11.032 1.00 30.00 18 ALA C O 1
ATOM 5254 N N . THR C 1 19 ? 207.721 21.225 8.849 1.00 69.52 19 THR C N 1
ATOM 5255 C CA . THR C 1 19 ? 207.690 19.772 8.872 1.00 71.02 19 THR C CA 1
ATOM 5256 C C . THR C 1 19 ? 209.053 19.191 8.949 1.00 79.44 19 THR C C 1
ATOM 5257 O O . THR C 1 19 ? 210.032 19.878 8.697 1.00 81.64 19 THR C O 1
ATOM 5261 N N . ILE C 1 20 ? 209.145 17.912 9.248 1.00 74.03 20 ILE C N 1
ATOM 5262 C CA . ILE C 1 20 ? 210.438 17.270 9.121 1.00 77.08 20 ILE C CA 1
ATOM 5263 C C . ILE C 1 20 ? 210.354 15.764 9.202 1.00 73.27 20 ILE C C 1
ATOM 5264 O O . ILE C 1 20 ? 209.346 15.242 9.620 1.00 77.56 20 ILE C O 1
ATOM 5269 N N . ASP C 1 21 ? 211.393 15.077 8.755 1.00 72.84 21 ASP C N 1
ATOM 5270 C CA . ASP C 1 21 ? 211.491 13.632 8.876 1.00 63.84 21 ASP C CA 1
ATOM 5271 C C . ASP C 1 21 ? 212.311 13.389 10.076 1.00 63.14 21 ASP C C 1
ATOM 5272 O O . ASP C 1 21 ? 213.457 13.758 10.104 1.00 62.29 21 ASP C O 1
ATOM 5277 N N . SER C 1 22 ? 211.701 12.759 11.062 1.00 62.68 22 SER C N 1
ATOM 5278 C CA . SER C 1 22 ? 212.339 12.227 12.266 1.00 55.69 22 SER C CA 1
ATOM 5279 C C . SER C 1 22 ? 212.972 10.843 12.051 1.00 49.83 22 SER C C 1
ATOM 5280 O O . SER C 1 22 ? 213.842 10.427 12.818 1.00 50.48 22 SER C O 1
ATOM 5283 N N . THR C 1 23 ? 212.526 10.119 11.030 1.00 50.03 23 THR C N 1
ATOM 5284 C CA . THR C 1 23 ? 213.040 8.768 10.783 1.00 52.13 23 THR C CA 1
ATOM 5285 C C . THR C 1 23 ? 214.507 8.743 10.325 1.00 52.17 23 THR C C 1
ATOM 5286 O O . THR C 1 23 ? 215.151 7.682 10.333 1.00 38.82 23 THR C O 1
ATOM 5290 N N . GLN C 1 24 ? 215.029 9.906 9.934 1.00 49.68 24 GLN C N 1
ATOM 5291 C CA . GLN C 1 24 ? 216.398 10.006 9.423 1.00 50.94 24 GLN C CA 1
ATOM 5292 C C . GLN C 1 24 ? 217.407 10.431 10.487 1.00 55.83 24 GLN C C 1
ATOM 5293 O O . GLN C 1 24 ? 218.600 10.543 10.209 1.00 53.25 24 GLN C O 1
ATOM 5299 N N . TYR C 1 25 ? 216.929 10.669 11.704 1.00 52.46 25 TYR C N 1
ATOM 5300 C CA . TYR C 1 25 ? 217.807 11.038 12.812 1.00 49.75 25 TYR C CA 1
ATOM 5301 C C . TYR C 1 25 ? 217.790 9.938 13.891 1.00 48.11 25 TYR C C 1
ATOM 5302 O O . TYR C 1 25 ? 216.922 9.066 13.881 1.00 47.19 25 TYR C O 1
ATOM 5311 N N . PRO C 1 26 ? 218.808 9.921 14.766 1.00 54.08 26 PRO C N 1
ATOM 5312 C CA . PRO C 1 26 ? 218.916 9.022 15.930 1.00 51.90 26 PRO C CA 1
ATOM 5313 C C . PRO C 1 26 ? 217.942 9.324 17.072 1.00 40.39 26 PRO C C 1
ATOM 5314 O O . PRO C 1 26 ? 217.654 10.495 17.340 1.00 39.52 26 PRO C O 1
ATOM 5318 N N . PRO C 1 27 ? 217.473 8.264 17.757 1.00 39.14 27 PRO C N 1
ATOM 5319 C CA . PRO C 1 27 ? 216.429 8.372 18.783 1.00 38.79 27 PRO C CA 1
ATOM 5320 C C . PRO C 1 27 ? 216.707 9.433 19.823 1.00 37.79 27 PRO C C 1
ATOM 5321 O O . PRO C 1 27 ? 215.834 10.262 20.044 1.00 38.90 27 PRO C O 1
ATOM 5325 N N . GLU C 1 28 ? 217.909 9.450 20.390 1.00 39.69 28 GLU C N 1
ATOM 5326 C CA . GLU C 1 28 ? 218.262 10.433 21.406 1.00 32.23 28 GLU C CA 1
ATOM 5327 C C . GLU C 1 28 ? 218.128 11.850 20.914 1.00 33.99 28 GLU C C 1
ATOM 5328 O O . GLU C 1 28 ? 217.708 12.740 21.663 1.00 40.24 28 GLU C O 1
ATOM 5334 N N . VAL C 1 29 ? 218.508 12.071 19.659 1.00 40.16 29 VAL C N 1
ATOM 5335 C CA . VAL C 1 29 ? 218.420 13.414 19.095 1.00 45.19 29 VAL C CA 1
ATOM 5336 C C . VAL C 1 29 ? 216.949 13.742 18.819 1.00 39.46 29 VAL C C 1
ATOM 5337 O O . VAL C 1 29 ? 216.537 14.894 18.980 1.00 42.57 29 VAL C O 1
ATOM 5341 N N . VAL C 1 30 ? 216.162 12.752 18.387 1.00 35.70 30 VAL C N 1
ATOM 5342 C CA . VAL C 1 30 ? 214.725 12.983 18.174 1.00 37.70 30 VAL C CA 1
ATOM 5343 C C . VAL C 1 30 ? 214.083 13.429 19.492 1.00 38.50 30 VAL C C 1
ATOM 5344 O O . VAL C 1 30 ? 213.376 14.432 19.542 1.00 37.23 30 VAL C O 1
ATOM 5348 N N . ARG C 1 31 ? 214.385 12.703 20.564 1.00 34.18 31 ARG C N 1
ATOM 5349 C CA . ARG C 1 31 ? 213.904 13.042 21.895 1.00 34.70 31 ARG C CA 1
ATOM 5350 C C . ARG C 1 31 ? 214.345 14.424 22.321 1.00 39.14 31 ARG C C 1
ATOM 5351 O O . ARG C 1 31 ? 213.576 15.173 22.932 1.00 43.16 31 ARG C O 1
ATOM 5359 N N . LYS C 1 32 ? 215.598 14.755 22.034 1.00 38.75 32 LYS C N 1
ATOM 5360 C CA . LYS C 1 32 ? 216.127 16.039 22.482 1.00 42.69 32 LYS C CA 1
ATOM 5361 C C . LYS C 1 32 ? 215.463 17.213 21.733 1.00 37.20 32 LYS C C 1
ATOM 5362 O O . LYS C 1 32 ? 215.094 18.244 22.326 1.00 37.13 32 LYS C O 1
ATOM 5368 N N . ALA C 1 33 ? 215.271 17.038 20.434 1.00 39.23 33 ALA C N 1
ATOM 5369 C CA . ALA C 1 33 ? 214.552 18.025 19.640 1.00 41.03 33 ALA C CA 1
ATOM 5370 C C . ALA C 1 33 ? 213.102 18.133 20.099 1.00 37.89 33 ALA C C 1
ATOM 5371 O O . ALA C 1 33 ? 212.537 19.209 20.101 1.00 39.18 33 ALA C O 1
ATOM 5373 N N . GLU C 1 34 ? 212.506 17.009 20.477 1.00 35.99 34 GLU C N 1
ATOM 5374 C CA . GLU C 1 34 ? 211.126 16.971 20.973 1.00 39.27 34 GLU C CA 1
ATOM 5375 C C . GLU C 1 34 ? 210.968 17.787 22.263 1.00 39.26 34 GLU C C 1
ATOM 5376 O O . GLU C 1 34 ? 210.089 18.677 22.385 1.00 40.27 34 GLU C O 1
ATOM 5382 N N . ALA C 1 35 ? 211.846 17.492 23.216 1.00 36.75 35 ALA C N 1
ATOM 5383 C CA . ALA C 1 35 ? 211.874 18.217 24.475 1.00 33.57 35 ALA C CA 1
ATOM 5384 C C . ALA C 1 35 ? 212.057 19.696 24.213 1.00 39.79 35 ALA C C 1
ATOM 5385 O O . ALA C 1 35 ? 211.402 20.537 24.845 1.00 38.62 35 ALA C O 1
ATOM 5387 N N . ALA C 1 36 ? 212.950 20.007 23.274 1.00 40.54 36 ALA C N 1
ATOM 5388 C CA . ALA C 1 36 ? 213.190 21.394 22.898 1.00 40.29 36 ALA C CA 1
ATOM 5389 C C . ALA C 1 36 ? 211.931 22.041 22.338 1.00 33.11 36 ALA C C 1
ATOM 5390 O O . ALA C 1 36 ? 211.600 23.178 22.672 1.00 41.36 36 ALA C O 1
ATOM 5392 N N . SER C 1 37 ? 211.217 21.295 21.506 1.00 35.52 37 SER C N 1
ATOM 5393 C CA . SER C 1 37 ? 209.989 21.774 20.884 1.00 46.85 37 SER C CA 1
ATOM 5394 C C . SER C 1 37 ? 208.960 22.114 21.945 1.00 47.36 37 SER C C 1
ATOM 5395 O O . SER C 1 37 ? 208.195 23.073 21.790 1.00 45.20 37 SER C O 1
ATOM 5398 N N . ILE C 1 38 ? 208.960 21.353 23.039 1.00 43.28 38 ILE C N 1
ATOM 5399 C CA . ILE C 1 38 ? 208.056 21.704 24.135 1.00 41.32 38 ILE C CA 1
ATOM 5400 C C . ILE C 1 38 ? 208.534 22.920 24.933 1.00 42.90 38 ILE C C 1
ATOM 5401 O O . ILE C 1 38 ? 207.771 23.859 25.160 1.00 43.56 38 ILE C O 1
ATOM 5406 N N . ILE C 1 39 ? 209.792 22.897 25.363 1.00 43.96 39 ILE C N 1
ATOM 5407 C CA . ILE C 1 39 ? 210.312 23.940 26.248 1.00 48.43 39 ILE C CA 1
ATOM 5408 C C . ILE C 1 39 ? 210.343 25.343 25.629 1.00 51.99 39 ILE C C 1
ATOM 5409 O O . ILE C 1 39 ? 210.034 26.324 26.305 1.00 52.11 39 ILE C O 1
ATOM 5414 N N . ASP C 1 40 ? 210.691 25.442 24.348 1.00 52.90 40 ASP C N 1
ATOM 5415 C CA . ASP C 1 40 ? 210.840 26.755 23.705 1.00 57.67 40 ASP C CA 1
ATOM 5416 C C . ASP C 1 40 ? 209.519 27.333 23.182 1.00 61.34 40 ASP C C 1
ATOM 5417 O O . ASP C 1 40 ? 209.467 28.488 22.746 1.00 63.24 40 ASP C O 1
ATOM 5422 N N . ASP C 1 41 ? 208.463 26.524 23.230 1.00 59.27 41 ASP C N 1
ATOM 5423 C CA . ASP C 1 41 ? 207.117 26.949 22.845 1.00 56.95 41 ASP C CA 1
ATOM 5424 C C . ASP C 1 41 ? 206.594 27.965 23.861 1.00 52.43 41 ASP C C 1
ATOM 5425 O O . ASP C 1 41 ? 206.610 27.707 25.071 1.00 52.54 41 ASP C O 1
ATOM 5430 N N . PRO C 1 42 ? 206.140 29.135 23.374 1.00 60.21 42 PRO C N 1
ATOM 5431 C CA . PRO C 1 42 ? 205.733 30.231 24.268 1.00 59.20 42 PRO C CA 1
ATOM 5432 C C . PRO C 1 42 ? 204.433 29.914 24.999 1.00 57.86 42 PRO C C 1
ATOM 5433 O O . PRO C 1 42 ? 204.092 30.560 25.995 1.00 55.72 42 PRO C O 1
ATOM 5437 N N . LYS C 1 43 ? 203.745 28.890 24.504 1.00 54.44 43 LYS C N 1
ATOM 5438 C CA . LYS C 1 43 ? 202.445 28.461 24.993 1.00 50.79 43 LYS C CA 1
ATOM 5439 C C . LYS C 1 43 ? 202.490 27.245 25.936 1.00 48.83 43 LYS C C 1
ATOM 5440 O O . LYS C 1 43 ? 201.456 26.831 26.470 1.00 43.39 43 LYS C O 1
ATOM 5446 N N . ALA C 1 44 ? 203.673 26.663 26.118 1.00 42.85 44 ALA C N 1
ATOM 5447 C CA . ALA C 1 44 ? 203.810 25.420 26.876 1.00 36.73 44 ALA C CA 1
ATOM 5448 C C . ALA C 1 44 ? 203.322 25.532 28.321 1.00 41.98 44 ALA C C 1
ATOM 5449 O O . ALA C 1 44 ? 202.857 24.549 28.903 1.00 31.89 44 ALA C O 1
ATOM 5451 N N . LEU C 1 45 ? 203.456 26.719 28.902 1.00 41.61 45 LEU C N 1
ATOM 5452 C CA . LEU C 1 45 ? 203.082 26.926 30.295 1.00 37.73 45 LEU C CA 1
ATOM 5453 C C . LEU C 1 45 ? 201.817 27.742 30.482 1.00 42.59 45 LEU C C 1
ATOM 5454 O O . LEU C 1 45 ? 201.261 27.777 31.578 1.00 44.35 45 LEU C O 1
ATOM 5459 N N . GLU C 1 46 ? 201.370 28.413 29.425 1.00 45.13 46 GLU C N 1
ATOM 5460 C CA . GLU C 1 46 ? 200.202 29.286 29.526 1.00 44.91 46 GLU C CA 1
ATOM 5461 C C . GLU C 1 46 ? 198.928 28.478 29.760 1.00 42.77 46 GLU C C 1
ATOM 5462 O O . GLU C 1 46 ? 198.613 27.559 28.991 1.00 42.39 46 GLU C O 1
ATOM 5468 N N . GLY C 1 47 ? 198.202 28.814 30.827 1.00 36.19 47 GLY C N 1
ATOM 5469 C CA . GLY C 1 47 ? 196.963 28.123 31.145 1.00 34.47 47 GLY C CA 1
ATOM 5470 C C . GLY C 1 47 ? 197.168 26.692 31.628 1.00 34.41 47 GLY C C 1
ATOM 5471 O O . GLY C 1 47 ? 196.222 25.903 31.674 1.00 37.66 47 GLY C O 1
ATOM 5472 N N . LEU C 1 48 ? 198.409 26.351 31.968 1.00 30.09 48 LEU C N 1
ATOM 5473 C CA . LEU C 1 48 ? 198.725 25.054 32.566 1.00 30.45 48 LEU C CA 1
ATOM 5474 C C . LEU C 1 48 ? 198.205 24.981 33.997 1.00 27.23 48 LEU C C 1
ATOM 5475 O O . LEU C 1 48 ? 198.584 25.796 34.842 1.00 26.94 48 LEU C O 1
ATOM 5480 N N . PRO C 1 49 ? 197.364 23.983 34.294 1.00 24.51 49 PRO C N 1
ATOM 5481 C CA . PRO C 1 49 ? 196.883 23.929 35.683 1.00 24.98 49 PRO C CA 1
ATOM 5482 C C . PRO C 1 49 ? 198.015 23.703 36.663 1.00 27.60 49 PRO C C 1
ATOM 5483 O O . PRO C 1 49 ? 199.002 23.063 36.310 1.00 28.46 49 PRO C O 1
ATOM 5487 N N . ASP C 1 50 ? 197.903 24.276 37.852 1.00 27.08 50 ASP C N 1
ATOM 5488 C CA . ASP C 1 50 ? 198.838 23.964 38.915 1.00 29.45 50 ASP C CA 1
ATOM 5489 C C . ASP C 1 50 ? 198.358 22.717 39.625 1.00 26.03 50 ASP C C 1
ATOM 5490 O O . ASP C 1 50 ? 197.161 22.527 39.859 1.00 25.62 50 ASP C O 1
ATOM 5495 N N . VAL C 1 51 ? 199.307 21.836 39.896 1.00 23.52 51 VAL C N 1
ATOM 5496 C CA . VAL C 1 51 ? 199.008 20.550 40.482 1.00 23.78 51 VAL C CA 1
ATOM 5497 C C . VAL C 1 51 ? 199.997 20.225 41.594 1.00 23.39 51 VAL C C 1
ATOM 5498 O O . VAL C 1 51 ? 201.099 20.784 41.658 1.00 20.75 51 VAL C O 1
ATOM 5502 N N . TYR C 1 52 ? 199.582 19.321 42.471 1.00 20.17 52 TYR C N 1
ATOM 5503 C CA . TYR C 1 52 ? 200.472 18.691 43.432 1.00 19.95 52 TYR C CA 1
ATOM 5504 C C . TYR C 1 52 ? 201.243 17.590 42.722 1.00 21.98 52 TYR C C 1
ATOM 5505 O O . TYR C 1 52 ? 200.650 16.743 42.049 1.00 18.41 52 TYR C O 1
ATOM 5514 N N . LEU C 1 53 ? 202.569 17.648 42.794 1.00 21.99 53 LEU C N 1
ATOM 5515 C CA . LEU C 1 53 ? 203.379 16.633 42.147 1.00 22.32 53 LEU C CA 1
ATOM 5516 C C . LEU C 1 53 ? 204.321 15.972 43.138 1.00 26.72 53 LEU C C 1
ATOM 5517 O O . LEU C 1 53 ? 205.033 16.635 43.885 1.00 25.95 53 LEU C O 1
ATOM 5522 N N . GLU C 1 54 ? 204.355 14.652 43.070 1.00 24.70 54 GLU C N 1
ATOM 5523 C CA . GLU C 1 54 ? 205.121 13.811 43.959 1.00 23.78 54 GLU C CA 1
ATOM 5524 C C . GLU C 1 54 ? 205.822 12.785 43.100 1.00 28.41 54 GLU C C 1
ATOM 5525 O O . GLU C 1 54 ? 205.272 12.356 42.105 1.00 25.58 54 GLU C O 1
ATOM 5531 N N . GLU C 1 55 ? 207.071 12.473 43.414 1.00 32.53 55 GLU C N 1
ATOM 5532 C CA . GLU C 1 55 ? 207.819 11.453 42.691 1.00 28.68 55 GLU C CA 1
ATOM 5533 C C . GLU C 1 55 ? 208.014 10.214 43.557 1.00 30.65 55 GLU C C 1
ATOM 5534 O O . GLU C 1 55 ? 208.247 10.318 44.763 1.00 29.92 55 GLU C O 1
ATOM 5540 N N . LYS C 1 56 ? 207.806 9.039 42.985 1.00 24.04 56 LYS C N 1
ATOM 5541 C CA . LYS C 1 56 ? 207.913 7.832 43.787 1.00 22.84 56 LYS C CA 1
ATOM 5542 C C . LYS C 1 56 ? 208.782 6.839 43.009 1.00 26.32 56 LYS C C 1
ATOM 5543 O O . LYS C 1 56 ? 208.601 6.666 41.806 1.00 26.21 56 LYS C O 1
ATOM 5549 N N . THR C 1 57 ? 209.753 6.219 43.667 1.00 27.42 57 THR C N 1
ATOM 5550 C CA . THR C 1 57 ? 210.598 5.242 42.984 1.00 25.23 57 THR C CA 1
ATOM 5551 C C . THR C 1 57 ? 210.281 3.819 43.391 1.00 24.27 57 THR C C 1
ATOM 5552 O O . THR C 1 57 ? 210.283 3.503 44.580 1.00 28.19 57 THR C O 1
ATOM 5556 N N . ILE C 1 58 ? 209.989 2.957 42.423 1.00 27.84 58 ILE C N 1
ATOM 5557 C CA . ILE C 1 58 ? 209.798 1.546 42.756 1.00 30.10 58 ILE C CA 1
ATOM 5558 C C . ILE C 1 58 ? 210.943 0.663 42.252 1.00 25.77 58 ILE C C 1
ATOM 5559 O O . ILE C 1 58 ? 211.487 0.850 41.168 1.00 25.01 58 ILE C O 1
ATOM 5564 N N . ASN C 1 59 ? 211.308 -0.298 43.086 1.00 35.20 59 ASN C N 1
ATOM 5565 C CA . ASN C 1 59 ? 212.380 -1.238 42.799 1.00 30.48 59 ASN C CA 1
ATOM 5566 C C . ASN C 1 59 ? 211.844 -2.519 42.203 1.00 31.50 59 ASN C C 1
ATOM 5567 O O . ASN C 1 59 ? 211.029 -3.206 42.821 1.00 36.91 59 ASN C O 1
ATOM 5572 N N . ARG C 1 60 ? 212.261 -2.820 40.981 1.00 31.98 60 ARG C N 1
ATOM 5573 C CA . ARG C 1 60 ? 211.873 -4.081 40.365 1.00 32.80 60 ARG C CA 1
ATOM 5574 C C . ARG C 1 60 ? 212.748 -5.210 40.929 1.00 27.82 60 ARG C C 1
ATOM 5575 O O . ARG C 1 60 ? 213.777 -4.946 41.558 1.00 26.27 60 ARG C O 1
ATOM 5583 N N . LYS C 1 61 ? 212.404 -6.457 40.627 1.00 28.99 61 LYS C N 1
ATOM 5584 C CA . LYS C 1 61 ? 213.144 -7.591 41.177 1.00 27.71 61 LYS C CA 1
ATOM 5585 C C . LYS C 1 61 ? 214.536 -7.647 40.579 1.00 27.48 61 LYS C C 1
ATOM 5586 O O . LYS C 1 61 ? 215.467 -8.141 41.200 1.00 20.52 61 LYS C O 1
ATOM 5592 N N . ASN C 1 62 ? 214.678 -7.118 39.370 1.00 31.28 62 ASN C N 1
ATOM 5593 C CA . ASN C 1 62 ? 215.926 -7.243 38.649 1.00 28.92 62 ASN C CA 1
ATOM 5594 C C . ASN C 1 62 ? 216.871 -6.129 39.055 1.00 30.49 62 ASN C C 1
ATOM 5595 O O . ASN C 1 62 ? 217.944 -5.969 38.445 1.00 28.09 62 ASN C O 1
ATOM 5600 N N . GLY C 1 63 ? 216.423 -5.300 40.001 1.00 29.21 63 GLY C N 1
ATOM 5601 C CA . GLY C 1 63 ? 217.259 -4.245 40.549 1.00 28.10 63 GLY C CA 1
ATOM 5602 C C . GLY C 1 63 ? 217.189 -2.902 39.838 1.00 32.61 63 GLY C C 1
ATOM 5603 O O . GLY C 1 63 ? 217.848 -1.939 40.250 1.00 32.75 63 GLY C O 1
ATOM 5604 N N . SER C 1 64 ? 216.381 -2.826 38.783 1.00 32.80 64 SER C N 1
ATOM 5605 C CA . SER C 1 64 ? 216.189 -1.567 38.073 1.00 36.74 64 SER C CA 1
ATOM 5606 C C . SER C 1 64 ? 215.056 -0.824 38.778 1.00 31.26 64 SER C C 1
ATOM 5607 O O . SER C 1 64 ? 214.278 -1.416 39.528 1.00 27.79 64 SER C O 1
ATOM 5610 N N . LYS C 1 65 ? 214.957 0.467 38.508 1.00 26.69 65 LYS C N 1
ATOM 5611 C CA . LYS C 1 65 ? 214.012 1.327 39.183 1.00 25.71 65 LYS C CA 1
ATOM 5612 C C . LYS C 1 65 ? 213.024 1.918 38.176 1.00 29.29 65 LYS C C 1
ATOM 5613 O O . LYS C 1 65 ? 213.391 2.251 37.054 1.00 25.93 65 LYS C O 1
ATOM 5619 N N . ILE C 1 66 ? 211.752 1.961 38.543 1.00 26.99 66 ILE C N 1
ATOM 5620 C CA . ILE C 1 66 ? 210.777 2.677 37.740 1.00 27.94 66 ILE C CA 1
ATOM 5621 C C . ILE C 1 66 ? 210.399 3.955 38.475 1.00 30.80 66 ILE C C 1
ATOM 5622 O O . ILE C 1 66 ? 209.980 3.902 39.644 1.00 20.57 66 ILE C O 1
ATOM 5627 N N . GLU C 1 67 ? 210.568 5.098 37.800 1.00 30.28 67 GLU C N 1
ATOM 5628 C CA . GLU C 1 67 ? 210.152 6.386 38.355 1.00 23.70 67 GLU C CA 1
ATOM 5629 C C . GLU C 1 67 ? 208.709 6.694 38.000 1.00 23.65 67 GLU C C 1
ATOM 5630 O O . GLU C 1 67 ? 208.325 6.724 36.818 1.00 23.92 67 GLU C O 1
ATOM 5636 N N . LEU C 1 68 ? 207.932 6.946 39.049 1.00 26.17 68 LEU C N 1
ATOM 5637 C CA . LEU C 1 68 ? 206.525 7.327 38.947 1.00 20.75 68 LEU C CA 1
ATOM 5638 C C . LEU C 1 68 ? 206.385 8.811 39.242 1.00 19.39 68 LEU C C 1
ATOM 5639 O O . LEU C 1 68 ? 206.840 9.295 40.281 1.00 21.30 68 LEU C O 1
ATOM 5644 N N . THR C 1 69 ? 205.702 9.527 38.361 1.00 20.86 69 THR C N 1
ATOM 5645 C CA . THR C 1 69 ? 205.351 10.907 38.635 1.00 17.00 69 THR C CA 1
ATOM 5646 C C . THR C 1 69 ? 203.872 10.973 38.907 1.00 15.18 69 THR C C 1
ATOM 5647 O O . THR C 1 69 ? 203.049 10.699 38.044 1.00 15.68 69 THR C O 1
ATOM 5651 N N . ILE C 1 70 ? 203.547 11.327 40.132 1.00 15.57 70 ILE C N 1
ATOM 5652 C CA . ILE C 1 70 ? 202.180 11.323 40.581 1.00 16.10 70 ILE C CA 1
ATOM 5653 C C . ILE C 1 70 ? 201.681 12.735 40.740 1.00 18.41 70 ILE C C 1
ATOM 5654 O O . ILE C 1 70 ? 202.223 13.517 41.513 1.00 21.57 70 ILE C O 1
ATOM 5659 N N . THR C 1 71 ? 200.641 13.067 39.995 1.00 14.63 71 THR C N 1
ATOM 5660 C CA . THR C 1 71 ? 200.048 14.387 40.112 1.00 15.84 71 THR C CA 1
ATOM 5661 C C . THR C 1 71 ? 198.649 14.254 40.705 1.00 16.02 71 THR C C 1
ATOM 5662 O O . THR C 1 71 ? 197.954 13.268 40.445 1.00 11.39 71 THR C O 1
ATOM 5666 N N . ARG C 1 72 ? 198.275 15.203 41.558 1.00 14.14 72 ARG C N 1
ATOM 5667 C CA . ARG C 1 72 ? 196.913 15.285 42.079 1.00 17.65 72 ARG C CA 1
ATOM 5668 C C . ARG C 1 72 ? 196.459 16.739 42.143 1.00 17.38 72 ARG C C 1
ATOM 5669 O O . ARG C 1 72 ? 197.266 17.660 42.019 1.00 18.20 72 ARG C O 1
ATOM 5677 N N . PRO C 1 73 ? 195.152 16.962 42.304 1.00 14.89 73 PRO C N 1
ATOM 5678 C CA . PRO C 1 73 ? 194.753 18.368 42.435 1.00 20.65 73 PRO C CA 1
ATOM 5679 C C . PRO C 1 73 ? 195.287 18.990 43.715 1.00 21.31 73 PRO C C 1
ATOM 5680 O O . PRO C 1 73 ? 195.551 18.259 44.678 1.00 23.78 73 PRO C O 1
ATOM 5684 N N . LEU C 1 74 ? 195.460 20.310 43.716 1.00 22.31 74 LEU C N 1
ATOM 5685 C CA . LEU C 1 74 ? 195.899 21.018 44.913 1.00 23.15 74 LEU C CA 1
ATOM 5686 C C . LEU C 1 74 ? 194.937 20.803 46.065 1.00 27.00 74 LEU C C 1
ATOM 5687 O O . LEU C 1 74 ? 193.742 20.571 45.840 1.00 32.01 74 LEU C O 1
ATOM 5692 N N . ASP C 1 75 ? 195.473 20.872 47.284 1.00 28.10 75 ASP C N 1
ATOM 5693 C CA . ASP C 1 75 ? 194.713 20.660 48.523 1.00 29.04 75 ASP C CA 1
ATOM 5694 C C . ASP C 1 75 ? 194.076 19.281 48.626 1.00 23.18 75 ASP C C 1
ATOM 5695 O O . ASP C 1 75 ? 192.954 19.176 49.092 1.00 26.13 75 ASP C O 1
ATOM 5700 N N . THR C 1 76 ? 194.764 18.226 48.194 1.00 30.17 76 THR C N 1
ATOM 5701 C CA . THR C 1 76 ? 194.205 16.879 48.328 1.00 28.64 76 THR C CA 1
ATOM 5702 C C . THR C 1 76 ? 195.153 15.978 49.125 1.00 35.45 76 THR C C 1
ATOM 5703 O O . THR C 1 76 ? 195.061 14.737 49.062 1.00 29.37 76 THR C O 1
ATOM 5707 N N . GLU C 1 77 ? 196.033 16.627 49.896 1.00 33.36 77 GLU C N 1
ATOM 5708 C CA . GLU C 1 77 ? 197.082 15.958 50.660 1.00 34.62 77 GLU C CA 1
ATOM 5709 C C . GLU C 1 77 ? 196.534 14.883 51.570 1.00 33.25 77 GLU C C 1
ATOM 5710 O O . GLU C 1 77 ? 197.122 13.810 51.710 1.00 46.35 77 GLU C O 1
ATOM 5716 N N . ASN C 1 78 ? 195.410 15.177 52.200 1.00 24.04 78 ASN C N 1
ATOM 5717 C CA . ASN C 1 78 ? 194.839 14.245 53.150 1.00 27.97 78 ASN C CA 1
ATOM 5718 C C . ASN C 1 78 ? 193.502 13.702 52.688 1.00 26.23 78 ASN C C 1
ATOM 5719 O O . ASN C 1 78 ? 192.672 13.289 53.492 1.00 31.32 78 ASN C O 1
ATOM 5724 N N . GLN C 1 79 ? 193.287 13.732 51.386 1.00 19.27 79 GLN C N 1
ATOM 5725 C CA . GLN C 1 79 ? 192.050 13.232 50.817 1.00 25.58 79 GLN C CA 1
ATOM 5726 C C . GLN C 1 79 ? 192.369 11.989 49.994 1.00 20.76 79 GLN C C 1
ATOM 5727 O O . GLN C 1 79 ? 193.390 11.955 49.310 1.00 21.51 79 GLN C O 1
ATOM 5733 N N . VAL C 1 80 ? 191.518 10.968 50.065 1.00 20.61 80 VAL C N 1
ATOM 5734 C CA . VAL C 1 80 ? 191.732 9.753 49.268 1.00 21.36 80 VAL C CA 1
ATOM 5735 C C . VAL C 1 80 ? 191.074 9.837 47.892 1.00 17.24 80 VAL C C 1
ATOM 5736 O O . VAL C 1 80 ? 189.862 10.052 47.789 1.00 20.60 80 VAL C O 1
ATOM 5740 N N . LEU C 1 81 ? 191.882 9.662 46.848 1.00 16.36 81 LEU C N 1
ATOM 5741 C CA . LEU C 1 81 ? 191.468 9.871 45.449 1.00 18.41 81 LEU C CA 1
ATOM 5742 C C . LEU C 1 81 ? 191.491 8.596 44.608 1.00 18.40 81 LEU C C 1
ATOM 5743 O O . LEU C 1 81 ? 192.213 7.659 44.920 1.00 20.85 81 LEU C O 1
ATOM 5748 N N . PRO C 1 82 ? 190.718 8.564 43.518 1.00 15.34 82 PRO C N 1
ATOM 5749 C CA . PRO C 1 82 ? 190.893 7.455 42.566 1.00 17.49 82 PRO C CA 1
ATOM 5750 C C . PRO C 1 82 ? 192.256 7.531 41.833 1.00 18.60 82 PRO C C 1
ATOM 5751 O O . PRO C 1 82 ? 192.737 8.626 41.524 1.00 14.66 82 PRO C O 1
ATOM 5755 N N . PRO C 1 83 ? 192.905 6.375 41.611 1.00 15.95 83 PRO C N 1
ATOM 5756 C CA . PRO C 1 83 ? 194.183 6.378 40.894 1.00 14.41 83 PRO C CA 1
ATOM 5757 C C . PRO C 1 83 ? 194.025 6.053 39.409 1.00 18.00 83 PRO C C 1
ATOM 5758 O O . PRO C 1 83 ? 193.382 5.061 39.041 1.00 16.99 83 PRO C O 1
ATOM 5762 N N . ILE C 1 84 ? 194.635 6.875 38.566 1.00 18.73 84 ILE C N 1
ATOM 5763 C CA . ILE C 1 84 ? 194.707 6.604 37.144 1.00 15.19 84 ILE C CA 1
ATOM 5764 C C . ILE C 1 84 ? 196.158 6.302 36.795 1.00 14.71 84 ILE C C 1
ATOM 5765 O O . ILE C 1 84 ? 197.028 7.161 36.962 1.00 17.70 84 ILE C O 1
ATOM 5770 N N . VAL C 1 85 ? 196.446 5.086 36.361 1.00 14.65 85 VAL C N 1
ATOM 5771 C CA . VAL C 1 85 ? 197.809 4.771 35.939 1.00 14.59 85 VAL C CA 1
ATOM 5772 C C . VAL C 1 85 ? 197.950 5.022 34.440 1.00 15.72 85 VAL C C 1
ATOM 5773 O O . VAL C 1 85 ? 197.277 4.396 33.605 1.00 15.99 85 VAL C O 1
ATOM 5777 N N . PHE C 1 86 ? 198.849 5.931 34.100 1.00 12.51 86 PHE C N 1
ATOM 5778 C CA . PHE C 1 86 ? 198.904 6.465 32.750 1.00 15.61 86 PHE C CA 1
ATOM 5779 C C . PHE C 1 86 ? 200.185 6.086 32.007 1.00 16.72 86 PHE C C 1
ATOM 5780 O O . PHE C 1 86 ? 201.290 6.230 32.543 1.00 17.19 86 PHE C O 1
ATOM 5788 N N . PHE C 1 87 ? 200.001 5.622 30.773 1.00 15.89 87 PHE C N 1
ATOM 5789 C CA . PHE C 1 87 ? 201.062 5.258 29.836 1.00 15.49 87 PHE C CA 1
ATOM 5790 C C . PHE C 1 87 ? 201.049 6.153 28.589 1.00 18.05 87 PHE C C 1
ATOM 5791 O O . PHE C 1 87 ? 200.113 6.141 27.749 1.00 18.17 87 PHE C O 1
ATOM 5799 N N . HIS C 1 88 ? 202.120 6.924 28.467 1.00 16.64 88 HIS C N 1
ATOM 5800 C CA . HIS C 1 88 ? 202.202 7.947 27.451 1.00 19.20 88 HIS C CA 1
ATOM 5801 C C . HIS C 1 88 ? 202.550 7.328 26.105 1.00 23.88 88 HIS C C 1
ATOM 5802 O O . HIS C 1 88 ? 203.016 6.186 26.043 1.00 18.67 88 HIS C O 1
ATOM 5809 N N . GLY C 1 89 ? 202.269 8.067 25.036 1.00 22.50 89 GLY C N 1
ATOM 5810 C CA . GLY C 1 89 ? 202.592 7.638 23.693 1.00 23.92 89 GLY C CA 1
ATOM 5811 C C . GLY C 1 89 ? 203.969 8.114 23.298 1.00 27.92 89 GLY C C 1
ATOM 5812 O O . GLY C 1 89 ? 204.688 8.726 24.101 1.00 22.06 89 GLY C O 1
ATOM 5813 N N . GLY C 1 90 ? 204.316 7.845 22.045 1.00 27.82 90 GLY C N 1
ATOM 5814 C CA . GLY C 1 90 ? 205.620 8.170 21.504 1.00 27.69 90 GLY C CA 1
ATOM 5815 C C . GLY C 1 90 ? 206.252 6.980 20.800 1.00 28.92 90 GLY C C 1
ATOM 5816 O O . GLY C 1 90 ? 207.460 6.966 20.548 1.00 30.19 90 GLY C O 1
ATOM 5817 N N . GLY C 1 91 ? 205.417 6.003 20.448 1.00 28.44 91 GLY C N 1
ATOM 5818 C CA . GLY C 1 91 ? 205.839 4.831 19.694 1.00 30.35 91 GLY C CA 1
ATOM 5819 C C . GLY C 1 91 ? 206.821 3.931 20.421 1.00 35.80 91 GLY C C 1
ATOM 5820 O O . GLY C 1 91 ? 207.602 3.213 19.790 1.00 32.97 91 GLY C O 1
ATOM 5821 N N . TRP C 1 92 ? 206.777 3.977 21.750 1.00 32.56 92 TRP C N 1
ATOM 5822 C CA . TRP C 1 92 ? 207.683 3.213 22.604 1.00 31.09 92 TRP C CA 1
ATOM 5823 C C . TRP C 1 92 ? 209.123 3.697 22.473 1.00 30.35 92 TRP C C 1
ATOM 5824 O O . TRP C 1 92 ? 210.031 3.064 23.001 1.00 32.24 92 TRP C O 1
ATOM 5835 N N . VAL C 1 93 ? 209.332 4.803 21.765 1.00 30.23 93 VAL C N 1
ATOM 5836 C CA . VAL C 1 93 ? 210.680 5.278 21.458 1.00 30.82 93 VAL C CA 1
ATOM 5837 C C . VAL C 1 93 ? 210.919 6.699 21.974 1.00 30.87 93 VAL C C 1
ATOM 5838 O O . VAL C 1 93 ? 212.015 7.027 22.450 1.00 31.46 93 VAL C O 1
ATOM 5842 N N . VAL C 1 94 ? 209.895 7.541 21.875 1.00 26.99 94 VAL C N 1
ATOM 5843 C CA . VAL C 1 94 ? 209.966 8.903 22.399 1.00 30.39 94 VAL C CA 1
ATOM 5844 C C . VAL C 1 94 ? 208.817 9.193 23.383 1.00 31.59 94 VAL C C 1
ATOM 5845 O O . VAL C 1 94 ? 208.138 8.263 23.867 1.00 28.91 94 VAL C O 1
ATOM 5849 N N . GLY C 1 95 ? 208.632 10.473 23.711 1.00 23.97 95 GLY C N 1
ATOM 5850 C CA . GLY C 1 95 ? 207.609 10.866 24.661 1.00 27.99 95 GLY C CA 1
ATOM 5851 C C . GLY C 1 95 ? 208.138 10.927 26.081 1.00 25.17 95 GLY C C 1
ATOM 5852 O O . GLY C 1 95 ? 209.067 10.200 26.438 1.00 25.70 95 GLY C O 1
ATOM 5853 N N . SER C 1 96 ? 207.530 11.783 26.896 1.00 23.96 96 SER C N 1
ATOM 5854 C CA . SER C 1 96 ? 207.996 12.024 28.258 1.00 23.23 96 SER C CA 1
ATOM 5855 C C . SER C 1 96 ? 206.914 12.652 29.128 1.00 24.58 96 SER C C 1
ATOM 5856 O O . SER C 1 96 ? 205.827 12.976 28.646 1.00 22.25 96 SER C O 1
ATOM 5859 N N . LYS C 1 97 ? 207.228 12.852 30.407 1.00 24.90 97 LYS C N 1
ATOM 5860 C CA . LYS C 1 97 ? 206.321 13.565 31.300 1.00 20.28 97 LYS C CA 1
ATOM 5861 C C . LYS C 1 97 ? 206.169 14.995 30.831 1.00 23.62 97 LYS C C 1
ATOM 5862 O O . LYS C 1 97 ? 205.224 15.682 31.216 1.00 25.98 97 LYS C O 1
ATOM 5868 N N . LEU C 1 98 ? 207.112 15.443 30.007 1.00 22.94 98 LEU C N 1
ATOM 5869 C CA . LEU C 1 98 ? 207.094 16.796 29.443 1.00 29.16 98 LEU C CA 1
ATOM 5870 C C . LEU C 1 98 ? 206.171 16.913 28.219 1.00 26.85 98 LEU C C 1
ATOM 5871 O O . LEU C 1 98 ? 205.420 17.888 28.080 1.00 21.89 98 LEU C O 1
ATOM 5876 N N . THR C 1 99 ? 206.242 15.942 27.314 1.00 22.95 99 THR C N 1
ATOM 5877 C CA . THR C 1 99 ? 205.392 15.999 26.128 1.00 24.89 99 THR C CA 1
ATOM 5878 C C . THR C 1 99 ? 203.928 15.871 26.518 1.00 27.02 99 THR C C 1
ATOM 5879 O O . THR C 1 99 ? 203.059 16.492 25.900 1.00 22.10 99 THR C O 1
ATOM 5883 N N . HIS C 1 100 ? 203.670 15.112 27.579 1.00 21.59 100 HIS C N 1
ATOM 5884 C CA . HIS C 1 100 ? 202.305 14.852 28.004 1.00 20.42 100 HIS C CA 1
ATOM 5885 C C . HIS C 1 100 ? 201.907 15.646 29.244 1.00 21.53 100 HIS C C 1
ATOM 5886 O O . HIS C 1 100 ? 200.869 15.382 29.851 1.00 24.10 100 HIS C O 1
ATOM 5893 N N . ARG C 1 101 ? 202.732 16.615 29.619 1.00 18.56 101 ARG C N 1
ATOM 5894 C CA . ARG C 1 101 ? 202.451 17.425 30.786 1.00 20.15 101 ARG C CA 1
ATOM 5895 C C . ARG C 1 101 ? 201.083 18.099 30.692 1.00 19.71 101 ARG C C 1
ATOM 5896 O O . ARG C 1 101 ? 200.328 18.069 31.649 1.00 17.23 101 ARG C O 1
ATOM 5904 N N . ARG C 1 102 ? 200.774 18.701 29.544 1.00 19.17 102 ARG C N 1
ATOM 5905 C CA . ARG C 1 102 ? 199.490 19.396 29.344 1.00 21.16 102 ARG C CA 1
ATOM 5906 C C . ARG C 1 102 ? 198.314 18.438 29.569 1.00 16.86 102 ARG C C 1
ATOM 5907 O O . ARG C 1 102 ? 197.445 18.662 30.432 1.00 19.18 102 ARG C O 1
ATOM 5915 N N . THR C 1 103 ? 198.343 17.332 28.832 1.00 16.69 103 THR C N 1
ATOM 5916 C CA . THR C 1 103 ? 197.323 16.300 28.942 1.00 18.14 103 THR C CA 1
ATOM 5917 C C . THR C 1 103 ? 197.177 15.754 30.370 1.00 16.48 103 THR C C 1
ATOM 5918 O O . THR C 1 103 ? 196.067 15.631 30.892 1.00 17.32 103 THR C O 1
ATOM 5922 N N . VAL C 1 104 ? 198.298 15.444 31.008 1.00 16.99 104 VAL C N 1
ATOM 5923 C CA . VAL C 1 104 ? 198.272 14.847 32.337 1.00 16.33 104 VAL C CA 1
ATOM 5924 C C . VAL C 1 104 ? 197.764 15.813 33.402 1.00 13.50 104 VAL C C 1
ATOM 5925 O O . VAL C 1 104 ? 196.990 15.449 34.282 1.00 13.32 104 VAL C O 1
ATOM 5929 N N . TYR C 1 105 ? 198.207 17.055 33.332 1.00 13.12 105 TYR C N 1
ATOM 5930 C CA . TYR C 1 105 ? 197.763 18.026 34.313 1.00 16.34 105 TYR C CA 1
ATOM 5931 C C . TYR C 1 105 ? 196.252 18.301 34.148 1.00 16.80 105 TYR C C 1
ATOM 5932 O O . TYR C 1 105 ? 195.506 18.354 35.147 1.00 17.98 105 TYR C O 1
ATOM 5941 N N . GLU C 1 106 ? 195.802 18.430 32.895 1.00 13.84 106 GLU C N 1
ATOM 5942 C CA . GLU C 1 106 ? 194.379 18.661 32.634 1.00 17.85 106 GLU C CA 1
ATOM 5943 C C . GLU C 1 106 ? 193.546 17.488 33.122 1.00 15.88 106 GLU C C 1
ATOM 5944 O O . GLU C 1 106 ? 192.509 17.684 33.749 1.00 18.57 106 GLU C O 1
ATOM 5950 N N . LEU C 1 107 ? 193.994 16.270 32.830 1.00 16.27 107 LEU C N 1
ATOM 5951 C CA . LEU C 1 107 ? 193.288 15.093 33.305 1.00 15.34 107 LEU C CA 1
ATOM 5952 C C . LEU C 1 107 ? 193.221 15.092 34.827 1.00 15.79 107 LEU C C 1
ATOM 5953 O O . LEU C 1 107 ? 192.157 14.879 35.417 1.00 13.88 107 LEU C O 1
ATOM 5958 N N . THR C 1 108 ? 194.358 15.367 35.452 1.00 14.37 108 THR C N 1
ATOM 5959 C CA . THR C 1 108 ? 194.441 15.413 36.904 1.00 13.55 108 THR C CA 1
ATOM 5960 C C . THR C 1 108 ? 193.378 16.338 37.491 1.00 17.44 108 THR C C 1
ATOM 5961 O O . THR C 1 108 ? 192.585 15.917 38.336 1.00 13.16 108 THR C O 1
ATOM 5965 N N . VAL C 1 109 ? 193.324 17.579 37.013 1.00 16.29 109 VAL C N 1
ATOM 5966 C CA . VAL C 1 109 ? 192.424 18.534 37.669 1.00 19.24 109 VAL C CA 1
ATOM 5967 C C . VAL C 1 109 ? 190.972 18.376 37.236 1.00 16.75 109 VAL C C 1
ATOM 5968 O O . VAL C 1 109 ? 190.080 18.789 37.979 1.00 17.16 109 VAL C O 1
ATOM 5972 N N . ARG C 1 110 ? 190.720 17.796 36.057 1.00 14.00 110 ARG C N 1
ATOM 5973 C CA . ARG C 1 110 ? 189.326 17.571 35.623 1.00 14.35 110 ARG C CA 1
ATOM 5974 C C . ARG C 1 110 ? 188.687 16.365 36.292 1.00 15.93 110 ARG C C 1
ATOM 5975 O O . ARG C 1 110 ? 187.506 16.396 36.658 1.00 14.90 110 ARG C O 1
ATOM 5983 N N . ALA C 1 111 ? 189.465 15.300 36.432 1.00 14.28 111 ALA C N 1
ATOM 5984 C CA . ALA C 1 111 ? 188.963 14.065 37.008 1.00 14.61 111 ALA C CA 1
ATOM 5985 C C . ALA C 1 111 ? 189.072 14.093 38.523 1.00 11.91 111 ALA C C 1
ATOM 5986 O O . ALA C 1 111 ? 188.428 13.314 39.218 1.00 16.65 111 ALA C O 1
ATOM 5988 N N . ARG C 1 112 ? 189.876 15.022 39.020 1.00 16.28 112 ARG C N 1
ATOM 5989 C CA . ARG C 1 112 ? 190.204 15.112 40.437 1.00 15.81 112 ARG C CA 1
ATOM 5990 C C . ARG C 1 112 ? 190.667 13.756 40.968 1.00 13.37 112 ARG C C 1
ATOM 5991 O O . ARG C 1 112 ? 190.158 13.238 41.951 1.00 17.71 112 ARG C O 1
ATOM 5999 N N . ALA C 1 113 ? 191.647 13.193 40.288 1.00 16.17 113 ALA C N 1
ATOM 6000 C CA . ALA C 1 113 ? 192.164 11.875 40.597 1.00 16.05 113 ALA C CA 1
ATOM 6001 C C . ALA C 1 113 ? 193.667 12.006 40.751 1.00 16.48 113 ALA C C 1
ATOM 6002 O O . ALA C 1 113 ? 194.227 13.035 40.366 1.00 14.96 113 ALA C O 1
ATOM 6004 N N . ALA C 1 114 ? 194.319 10.987 41.309 1.00 10.59 114 ALA C N 1
ATOM 6005 C CA . ALA C 1 114 ? 195.772 10.925 41.250 1.00 13.48 114 ALA C CA 1
ATOM 6006 C C . ALA C 1 114 ? 196.202 10.263 39.947 1.00 13.66 114 ALA C C 1
ATOM 6007 O O . ALA C 1 114 ? 195.945 9.078 39.716 1.00 18.07 114 ALA C O 1
ATOM 6009 N N . VAL C 1 115 ? 196.845 11.022 39.077 1.00 15.42 115 VAL C N 1
ATOM 6010 C CA . VAL C 1 115 ? 197.350 10.421 37.866 1.00 15.99 115 VAL C CA 1
ATOM 6011 C C . VAL C 1 115 ? 198.784 9.972 38.102 1.00 17.42 115 VAL C C 1
ATOM 6012 O O . VAL C 1 115 ? 199.665 10.778 38.418 1.00 19.65 115 VAL C O 1
ATOM 6016 N N . ILE C 1 116 ? 198.996 8.672 37.954 1.00 12.87 116 ILE C N 1
ATOM 6017 C CA . ILE C 1 116 ? 200.289 8.039 38.187 1.00 15.27 116 ILE C CA 1
ATOM 6018 C C . ILE C 1 116 ? 200.951 7.733 36.845 1.00 15.25 116 ILE C C 1
ATOM 6019 O O . ILE C 1 116 ? 200.575 6.796 36.145 1.00 16.09 116 ILE C O 1
ATOM 6024 N N . PHE C 1 117 ? 201.909 8.576 36.488 1.00 15.73 117 PHE C N 1
ATOM 6025 C CA . PHE C 1 117 ? 202.606 8.549 35.208 1.00 15.08 117 PHE C CA 1
ATOM 6026 C C . PHE C 1 117 ? 203.821 7.648 35.318 1.00 19.08 117 PHE C C 1
ATOM 6027 O O . PHE C 1 117 ? 204.714 7.894 36.138 1.00 19.57 117 PHE C O 1
ATOM 6035 N N . VAL C 1 118 ? 203.826 6.573 34.539 1.00 19.27 118 VAL C N 1
ATOM 6036 C CA . VAL C 1 118 ? 204.914 5.607 34.580 1.00 19.73 118 VAL C CA 1
ATOM 6037 C C . VAL C 1 118 ? 205.988 5.985 33.589 1.00 21.49 118 VAL C C 1
ATOM 6038 O O . VAL C 1 118 ? 205.725 6.002 32.382 1.00 19.01 118 VAL C O 1
ATOM 6042 N N . ASN C 1 119 ? 207.180 6.322 34.087 1.00 24.17 119 ASN C N 1
ATOM 6043 C CA . ASN C 1 119 ? 208.284 6.653 33.189 1.00 23.49 119 ASN C CA 1
ATOM 6044 C C . ASN C 1 119 ? 208.994 5.382 32.742 1.00 24.82 119 ASN C C 1
ATOM 6045 O O . ASN C 1 119 ? 210.086 5.049 33.219 1.00 28.70 119 ASN C O 1
ATOM 6050 N N . TYR C 1 120 ? 208.353 4.680 31.809 1.00 21.26 120 TYR C N 1
ATOM 6051 C CA . TYR C 1 120 ? 208.796 3.359 31.393 1.00 22.80 120 TYR C CA 1
ATOM 6052 C C . TYR C 1 120 ? 209.982 3.444 30.445 1.00 27.54 120 TYR C C 1
ATOM 6053 O O . TYR C 1 120 ? 210.195 4.470 29.791 1.00 23.12 120 TYR C O 1
ATOM 6062 N N . SER C 1 121 ? 210.733 2.348 30.350 1.00 28.23 121 SER C N 1
ATOM 6063 C CA . SER C 1 121 ? 211.964 2.336 29.569 1.00 28.91 121 SER C CA 1
ATOM 6064 C C . SER C 1 121 ? 211.682 2.421 28.070 1.00 28.81 121 SER C C 1
ATOM 6065 O O . SER C 1 121 ? 210.881 1.650 27.526 1.00 28.81 121 SER C O 1
ATOM 6068 N N . LEU C 1 122 ? 212.349 3.358 27.404 1.00 26.68 122 LEU C N 1
ATOM 6069 C CA . LEU C 1 122 ? 212.110 3.599 25.986 1.00 29.44 122 LEU C CA 1
ATOM 6070 C C . LEU C 1 122 ? 213.006 2.735 25.098 1.00 34.55 122 LEU C C 1
ATOM 6071 O O . LEU C 1 122 ? 214.074 2.282 25.528 1.00 33.71 122 LEU C O 1
ATOM 6076 N N . SER C 1 123 ? 212.560 2.527 23.859 1.00 37.01 123 SER C N 1
ATOM 6077 C CA . SER C 1 123 ? 213.298 1.788 22.832 1.00 29.42 123 SER C CA 1
ATOM 6078 C C . SER C 1 123 ? 214.171 2.730 21.992 1.00 34.10 123 SER C C 1
ATOM 6079 O O . SER C 1 123 ? 213.907 3.935 21.938 1.00 30.40 123 SER C O 1
ATOM 6082 N N . PRO C 1 124 ? 215.225 2.189 21.341 1.00 34.73 124 PRO C N 1
ATOM 6083 C CA . PRO C 1 124 ? 215.620 0.777 21.311 1.00 35.75 124 PRO C CA 1
ATOM 6084 C C . PRO C 1 124 ? 216.520 0.368 22.467 1.00 38.21 124 PRO C C 1
ATOM 6085 O O . PRO C 1 124 ? 216.932 -0.795 22.505 1.00 42.21 124 PRO C O 1
ATOM 6089 N N . GLU C 1 125 ? 216.807 1.284 23.391 1.00 36.57 125 GLU C N 1
ATOM 6090 C CA . GLU C 1 125 ? 217.693 0.973 24.523 1.00 42.26 125 GLU C CA 1
ATOM 6091 C C . GLU C 1 125 ? 217.234 -0.270 25.278 1.00 37.25 125 GLU C C 1
ATOM 6092 O O . GLU C 1 125 ? 218.056 -1.044 25.767 1.00 42.06 125 GLU C O 1
ATOM 6098 N N . VAL C 1 126 ? 215.922 -0.454 25.374 1.00 35.34 126 VAL C N 1
ATOM 6099 C CA . VAL C 1 126 ? 215.363 -1.736 25.772 1.00 28.96 126 VAL C CA 1
ATOM 6100 C C . VAL C 1 126 ? 214.446 -2.156 24.630 1.00 31.75 126 VAL C C 1
ATOM 6101 O O . VAL C 1 126 ? 214.130 -1.347 23.763 1.00 33.01 126 VAL C O 1
ATOM 6105 N N . ARG C 1 127 ? 214.060 -3.423 24.599 1.00 31.27 127 ARG C N 1
ATOM 6106 C CA . ARG C 1 127 ? 213.144 -3.909 23.578 1.00 38.78 127 ARG C CA 1
ATOM 6107 C C . ARG C 1 127 ? 211.878 -4.451 24.232 1.00 39.22 127 ARG C C 1
ATOM 6108 O O . ARG C 1 127 ? 211.815 -4.626 25.453 1.00 39.32 127 ARG C O 1
ATOM 6116 N N . PHE C 1 128 ? 210.876 -4.722 23.407 1.00 36.42 128 PHE C N 1
ATOM 6117 C CA . PHE C 1 128 ? 209.734 -5.508 23.842 1.00 41.33 128 PHE C CA 1
ATOM 6118 C C . PHE C 1 128 ? 210.240 -6.749 24.579 1.00 34.75 128 PHE C C 1
ATOM 6119 O O . PHE C 1 128 ? 211.239 -7.333 24.181 1.00 41.25 128 PHE C O 1
ATOM 6127 N N . PRO C 1 129 ? 209.596 -7.135 25.689 1.00 43.57 129 PRO C N 1
ATOM 6128 C CA . PRO C 1 129 ? 208.430 -6.604 26.398 1.00 40.41 129 PRO C CA 1
ATOM 6129 C C . PRO C 1 129 ? 208.791 -5.933 27.722 1.00 37.12 129 PRO C C 1
ATOM 6130 O O . PRO C 1 129 ? 208.070 -6.124 28.701 1.00 34.57 129 PRO C O 1
ATOM 6134 N N . THR C 1 130 ? 209.891 -5.188 27.761 1.00 33.65 130 THR C N 1
ATOM 6135 C CA . THR C 1 130 ? 210.388 -4.636 29.017 1.00 37.51 130 THR C CA 1
ATOM 6136 C C . THR C 1 130 ? 209.463 -3.561 29.609 1.00 32.64 130 THR C C 1
ATOM 6137 O O . THR C 1 130 ? 209.097 -3.622 30.794 1.00 31.32 130 THR C O 1
ATOM 6141 N N . ALA C 1 131 ? 209.060 -2.611 28.769 1.00 32.91 131 ALA C N 1
ATOM 6142 C CA . ALA C 1 131 ? 208.130 -1.563 29.171 1.00 29.08 131 ALA C CA 1
ATOM 6143 C C . ALA C 1 131 ? 206.825 -2.172 29.675 1.00 34.56 131 ALA C C 1
ATOM 6144 O O . ALA C 1 131 ? 206.299 -1.734 30.690 1.00 31.90 131 ALA C O 1
ATOM 6146 N N . LEU C 1 132 ? 206.313 -3.188 28.982 1.00 32.15 132 LEU C N 1
ATOM 6147 C CA . LEU C 1 132 ? 205.103 -3.886 29.429 1.00 30.13 132 LEU C CA 1
ATOM 6148 C C . LEU C 1 132 ? 205.243 -4.434 30.851 1.00 29.12 132 LEU C C 1
ATOM 6149 O O . LEU C 1 132 ? 204.323 -4.325 31.691 1.00 34.35 132 LEU C O 1
ATOM 6154 N N . GLU C 1 133 ? 206.397 -5.023 31.123 1.00 32.93 133 GLU C N 1
ATOM 6155 C CA . GLU C 1 133 ? 206.655 -5.619 32.429 1.00 34.85 133 GLU C CA 1
ATOM 6156 C C . GLU C 1 133 ? 206.752 -4.542 33.509 1.00 28.53 133 GLU C C 1
ATOM 6157 O O . GLU C 1 133 ? 206.256 -4.723 34.620 1.00 33.51 133 GLU C O 1
ATOM 6163 N N . GLU C 1 134 ? 207.403 -3.428 33.175 1.00 27.12 134 GLU C N 1
ATOM 6164 C CA . GLU C 1 134 ? 207.488 -2.278 34.083 1.00 31.11 134 GLU C CA 1
ATOM 6165 C C . GLU C 1 134 ? 206.108 -1.669 34.398 1.00 26.70 134 GLU C C 1
ATOM 6166 O O . GLU C 1 134 ? 205.796 -1.339 35.543 1.00 26.65 134 GLU C O 1
ATOM 6172 N N . CYS C 1 135 ? 205.284 -1.520 33.370 1.00 28.64 135 CYS C N 1
ATOM 6173 C CA . CYS C 1 135 ? 203.961 -0.932 33.535 1.00 27.33 135 CYS C CA 1
ATOM 6174 C C . CYS C 1 135 ? 203.102 -1.841 34.398 1.00 27.30 135 CYS C C 1
ATOM 6175 O O . CYS C 1 135 ? 202.408 -1.382 35.327 1.00 28.30 135 CYS C O 1
ATOM 6178 N N . LEU C 1 136 ? 203.189 -3.142 34.130 1.00 24.22 136 LEU C N 1
ATOM 6179 C CA . LEU C 1 136 ? 202.485 -4.086 34.976 1.00 22.19 136 LEU C CA 1
ATOM 6180 C C . LEU C 1 136 ? 202.970 -3.992 36.417 1.00 26.35 136 LEU C C 1
ATOM 6181 O O . LEU C 1 136 ? 202.163 -4.045 37.356 1.00 27.53 136 LEU C O 1
ATOM 6186 N N . ASP C 1 137 ? 204.286 -3.872 36.594 1.00 26.28 137 ASP C N 1
ATOM 6187 C CA . ASP C 1 137 ? 204.849 -3.725 37.936 1.00 33.15 137 ASP C CA 1
ATOM 6188 C C . ASP C 1 137 ? 204.289 -2.497 38.651 1.00 26.42 137 ASP C C 1
ATOM 6189 O O . ASP C 1 137 ? 203.959 -2.558 39.835 1.00 24.25 137 ASP C O 1
ATOM 6194 N N . ALA C 1 138 ? 204.149 -1.396 37.919 1.00 25.69 138 ALA C N 1
ATOM 6195 C CA . ALA C 1 138 ? 203.570 -0.190 38.491 1.00 23.63 138 ALA C CA 1
ATOM 6196 C C . ALA C 1 138 ? 202.119 -0.398 38.914 1.00 23.74 138 ALA C C 1
ATOM 6197 O O . ALA C 1 138 ? 201.745 -0.012 40.038 1.00 21.90 138 ALA C O 1
ATOM 6199 N N . VAL C 1 139 ? 201.311 -1.018 38.043 1.00 20.64 139 VAL C N 1
ATOM 6200 C CA . VAL C 1 139 ? 199.903 -1.293 38.402 1.00 21.54 139 VAL C CA 1
ATOM 6201 C C . VAL C 1 139 ? 199.804 -2.161 39.656 1.00 22.74 139 VAL C C 1
ATOM 6202 O O . VAL C 1 139 ? 199.021 -1.878 40.587 1.00 24.82 139 VAL C O 1
ATOM 6206 N N . VAL C 1 140 ? 200.602 -3.219 39.693 1.00 22.66 140 VAL C N 1
ATOM 6207 C CA . VAL C 1 140 ? 200.625 -4.077 40.872 1.00 23.05 140 VAL C CA 1
ATOM 6208 C C . VAL C 1 140 ? 201.056 -3.306 42.125 1.00 24.02 140 VAL C C 1
ATOM 6209 O O . VAL C 1 140 ? 200.511 -3.502 43.214 1.00 25.32 140 VAL C O 1
ATOM 6213 N N . TRP C 1 141 ? 202.020 -2.413 41.971 1.00 21.44 141 TRP C N 1
ATOM 6214 C CA . TRP C 1 141 ? 202.475 -1.615 43.101 1.00 19.81 141 TRP C CA 1
ATOM 6215 C C . TRP C 1 141 ? 201.340 -0.751 43.647 1.00 26.28 141 TRP C C 1
ATOM 6216 O O . TRP C 1 141 ? 201.085 -0.737 44.863 1.00 20.40 141 TRP C O 1
ATOM 6227 N N . VAL C 1 142 ? 200.655 -0.048 42.738 1.00 24.68 142 VAL C N 1
ATOM 6228 C CA . VAL C 1 142 ? 199.544 0.834 43.106 1.00 23.31 142 VAL C CA 1
ATOM 6229 C C . VAL C 1 1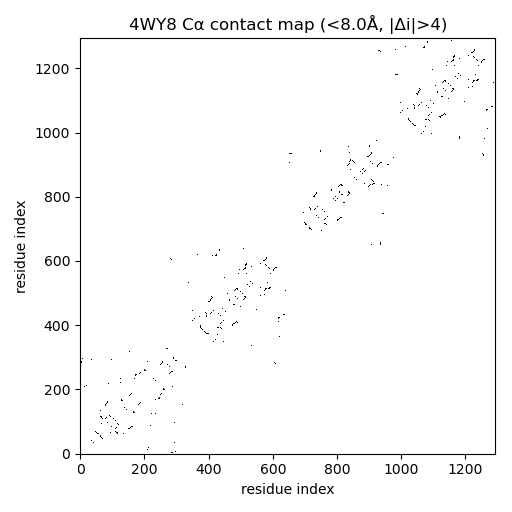42 ? 198.373 0.065 43.739 1.00 22.42 142 VAL C C 1
ATOM 6230 O O . VAL C 1 142 ? 197.739 0.553 44.680 1.00 25.22 142 VAL C O 1
ATOM 6234 N N . ALA C 1 143 ? 198.075 -1.131 43.241 1.00 23.48 143 ALA C N 1
ATOM 6235 C CA . ALA C 1 143 ? 196.930 -1.870 43.787 1.00 21.04 143 ALA C CA 1
ATOM 6236 C C . ALA C 1 143 ? 197.222 -2.417 45.170 1.00 24.21 143 ALA C C 1
ATOM 6237 O O . ALA C 1 143 ? 196.304 -2.695 45.938 1.00 31.47 143 ALA C O 1
ATOM 6239 N N . LYS C 1 144 ? 198.498 -2.555 45.507 1.00 21.74 144 LYS C N 1
ATOM 6240 C CA . LYS C 1 144 ? 198.833 -3.072 46.816 1.00 26.20 144 LYS C CA 1
ATOM 6241 C C . LYS C 1 144 ? 198.372 -2.121 47.896 1.00 30.01 144 LYS C C 1
ATOM 6242 O O . LYS C 1 144 ? 198.768 -0.937 47.929 1.00 24.82 144 LYS C O 1
ATOM 6248 N N . GLU C 1 145 ? 197.626 -2.656 48.834 1.00 24.38 145 GLU C N 1
ATOM 6249 C CA . GLU C 1 145 ? 196.984 -1.877 49.838 1.00 30.74 145 GLU C CA 1
ATOM 6250 C C . GLU C 1 145 ? 197.850 -0.911 50.610 1.00 38.23 145 GLU C C 1
ATOM 6251 O O . GLU C 1 145 ? 197.481 0.198 50.792 1.00 45.64 145 GLU C O 1
ATOM 6257 N N . GLU C 1 146 ? 198.992 -1.315 51.097 1.00 34.96 146 GLU C N 1
ATOM 6258 C CA . GLU C 1 146 ? 199.700 -0.378 51.933 1.00 39.75 146 GLU C CA 1
ATOM 6259 C C . GLU C 1 146 ? 200.518 0.671 51.173 1.00 24.26 146 GLU C C 1
ATOM 6260 O O . GLU C 1 146 ? 200.918 1.669 51.682 1.00 26.15 146 GLU C O 1
ATOM 6266 N N . ASN C 1 147 ? 200.715 0.397 49.923 1.00 26.87 147 ASN C N 1
ATOM 6267 C CA . ASN C 1 147 ? 201.261 1.341 48.938 1.00 23.88 147 ASN C CA 1
ATOM 6268 C C . ASN C 1 147 ? 200.194 2.387 48.588 1.00 23.05 147 ASN C C 1
ATOM 6269 O O . ASN C 1 147 ? 200.454 3.596 48.572 1.00 22.79 147 ASN C O 1
ATOM 6274 N N . ALA C 1 148 ? 198.983 1.917 48.320 1.00 22.98 148 ALA C N 1
ATOM 6275 C CA . ALA C 1 148 ? 197.880 2.820 48.018 1.00 22.79 148 ALA C CA 1
ATOM 6276 C C . ALA C 1 148 ? 197.619 3.794 49.181 1.00 21.53 148 ALA C C 1
ATOM 6277 O O . ALA C 1 148 ? 197.419 4.991 48.958 1.00 20.80 148 ALA C O 1
ATOM 6279 N N . LYS C 1 149 ? 197.676 3.288 50.414 1.00 23.57 149 LYS C N 1
ATOM 6280 C CA . LYS C 1 149 ? 197.522 4.115 51.615 1.00 21.39 149 LYS C CA 1
ATOM 6281 C C . LYS C 1 149 ? 198.613 5.157 51.726 1.00 24.14 149 LYS C C 1
ATOM 6282 O O . LYS C 1 149 ? 198.362 6.272 52.197 1.00 26.92 149 LYS C O 1
ATOM 6288 N N . SER C 1 150 ? 199.823 4.788 51.309 1.00 23.22 150 SER C N 1
ATOM 6289 C CA . SER C 1 150 ? 200.965 5.699 51.341 1.00 23.64 150 SER C CA 1
ATOM 6290 C C . SER C 1 150 ? 200.843 6.884 50.359 1.00 31.18 150 SER C C 1
ATOM 6291 O O . SER C 1 150 ? 201.416 7.947 50.607 1.00 32.92 150 SER C O 1
ATOM 6294 N N . ILE C 1 151 ? 200.134 6.711 49.237 1.00 24.67 151 ILE C N 1
ATOM 6295 C CA . ILE C 1 151 ? 199.917 7.851 48.331 1.00 23.80 151 ILE C CA 1
ATOM 6296 C C . ILE C 1 151 ? 198.452 8.311 48.288 1.00 22.87 151 ILE C C 1
ATOM 6297 O O . ILE C 1 151 ? 198.044 9.022 47.377 1.00 23.95 151 ILE C O 1
ATOM 6302 N N . ASN C 1 152 ? 197.681 7.928 49.298 1.00 23.60 152 ASN C N 1
ATOM 6303 C CA . ASN C 1 152 ? 196.277 8.315 49.420 1.00 20.26 152 ASN C CA 1
ATOM 6304 C C . ASN C 1 152 ? 195.427 8.105 48.159 1.00 21.37 152 ASN C C 1
ATOM 6305 O O . ASN C 1 152 ? 194.804 9.056 47.648 1.00 16.27 152 ASN C O 1
ATOM 6310 N N . VAL C 1 153 ? 195.431 6.875 47.637 1.00 20.62 153 VAL C N 1
ATOM 6311 C CA . VAL C 1 153 ? 194.487 6.505 46.590 1.00 14.76 153 VAL C CA 1
ATOM 6312 C C . VAL C 1 153 ? 193.694 5.272 46.979 1.00 19.42 153 VAL C C 1
ATOM 6313 O O . VAL C 1 153 ? 194.139 4.458 47.798 1.00 21.66 153 VAL C O 1
ATOM 6317 N N . ASP C 1 154 ? 192.517 5.146 46.382 1.00 14.79 154 ASP C N 1
ATOM 6318 C CA . ASP C 1 154 ? 191.637 4.012 46.607 1.00 22.43 154 ASP C CA 1
ATOM 6319 C C . ASP C 1 154 ? 191.795 3.022 45.459 1.00 20.77 154 ASP C C 1
ATOM 6320 O O . ASP C 1 154 ? 191.301 3.258 44.360 1.00 16.92 154 ASP C O 1
ATOM 6325 N N . PRO C 1 155 ? 192.494 1.909 45.722 1.00 20.21 155 PRO C N 1
ATOM 6326 C CA . PRO C 1 155 ? 192.787 0.901 44.696 1.00 21.41 155 PRO C CA 1
ATOM 6327 C C . PRO C 1 155 ? 191.527 0.216 44.152 1.00 21.12 155 PRO C C 1
ATOM 6328 O O . PRO C 1 155 ? 191.609 -0.418 43.105 1.00 25.56 155 PRO C O 1
ATOM 6332 N N . THR C 1 156 ? 190.382 0.345 44.820 1.00 20.76 156 THR C N 1
ATOM 6333 C CA . THR C 1 156 ? 189.146 -0.217 44.269 1.00 22.84 156 THR C CA 1
ATOM 6334 C C . THR C 1 156 ? 188.642 0.549 43.034 1.00 21.36 156 THR C C 1
ATOM 6335 O O . THR C 1 156 ? 187.671 0.131 42.400 1.00 20.12 156 THR C O 1
ATOM 6339 N N . LYS C 1 157 ? 189.294 1.658 42.688 1.00 21.34 157 LYS C N 1
ATOM 6340 C CA . LYS C 1 157 ? 188.870 2.462 41.534 1.00 17.71 157 LYS C CA 1
ATOM 6341 C C . LYS C 1 157 ? 189.964 2.569 40.482 1.00 17.81 157 LYS C C 1
ATOM 6342 O O . LYS C 1 157 ? 189.867 3.391 39.562 1.00 15.63 157 LYS C O 1
ATOM 6348 N N . LEU C 1 158 ? 191.007 1.747 40.617 1.00 15.87 158 LEU C N 1
ATOM 6349 C CA . LEU C 1 158 ? 192.153 1.821 39.704 1.00 16.37 158 LEU C CA 1
ATOM 6350 C C . LEU C 1 158 ? 191.780 1.606 38.243 1.00 15.61 158 LEU C C 1
ATOM 6351 O O . LEU C 1 158 ? 191.105 0.634 37.893 1.00 17.59 158 LEU C O 1
ATOM 6356 N N . VAL C 1 159 ? 192.220 2.529 37.389 1.00 17.79 159 VAL C N 1
ATOM 6357 C CA . VAL C 1 159 ? 192.078 2.370 35.952 1.00 17.01 159 VAL C CA 1
ATOM 6358 C C . VAL C 1 159 ? 193.397 2.666 35.242 1.00 15.97 159 VAL C C 1
ATOM 6359 O O . VAL C 1 159 ? 194.207 3.433 35.748 1.00 18.59 159 VAL C O 1
ATOM 6363 N N . VAL C 1 160 ? 193.624 2.049 34.084 1.00 13.40 160 VAL C N 1
ATOM 6364 C CA . VAL C 1 160 ? 194.786 2.388 33.256 1.00 14.80 160 VAL C CA 1
ATOM 6365 C C . VAL C 1 160 ? 194.337 3.210 32.055 1.00 14.54 160 VAL C C 1
ATOM 6366 O O . VAL C 1 160 ? 193.219 3.065 31.567 1.00 15.96 160 VAL C O 1
ATOM 6370 N N . ALA C 1 161 ? 195.212 4.083 31.583 1.00 15.36 161 ALA C N 1
ATOM 6371 C CA . ALA C 1 161 ? 194.890 4.926 30.452 1.00 16.88 161 ALA C CA 1
ATOM 6372 C C . ALA C 1 161 ? 196.157 5.208 29.679 1.00 17.13 161 ALA C C 1
ATOM 6373 O O . ALA C 1 161 ? 197.226 5.335 30.252 1.00 15.93 161 ALA C O 1
ATOM 6375 N N . GLY C 1 162 ? 196.038 5.311 28.368 1.00 14.94 162 GLY C N 1
ATOM 6376 C CA . GLY C 1 162 ? 197.213 5.571 27.582 1.00 16.52 162 GLY C CA 1
ATOM 6377 C C . GLY C 1 162 ? 196.905 5.980 26.179 1.00 18.44 162 GLY C C 1
ATOM 6378 O O . GLY C 1 162 ? 195.853 5.629 25.607 1.00 18.72 162 GLY C O 1
ATOM 6379 N N . ASP C 1 163 ? 197.831 6.734 25.610 1.00 20.54 163 ASP C N 1
ATOM 6380 C CA . ASP C 1 163 ? 197.607 7.186 24.231 1.00 25.23 163 ASP C CA 1
ATOM 6381 C C . ASP C 1 163 ? 198.600 6.532 23.288 1.00 28.65 163 ASP C C 1
ATOM 6382 O O . ASP C 1 163 ? 199.773 6.389 23.637 1.00 26.71 163 ASP C O 1
ATOM 6387 N N . SER C 1 164 ? 198.122 6.134 22.104 1.00 30.61 164 SER C N 1
ATOM 6388 C CA . SER C 1 164 ? 198.976 5.567 21.052 1.00 27.19 164 SER C CA 1
ATOM 6389 C C . SER C 1 164 ? 199.661 4.264 21.484 1.00 25.97 164 SER C C 1
ATOM 6390 O O . SER C 1 164 ? 198.992 3.254 21.758 1.00 26.06 164 SER C O 1
ATOM 6393 N N . ALA C 1 165 ? 200.989 4.295 21.566 1.00 25.34 165 ALA C N 1
ATOM 6394 C CA . ALA C 1 165 ? 201.749 3.165 22.110 1.00 28.24 165 ALA C CA 1
ATOM 6395 C C . ALA C 1 165 ? 201.382 2.915 23.573 1.00 25.45 165 ALA C C 1
ATOM 6396 O O . ALA C 1 165 ? 201.455 1.774 24.062 1.00 23.90 165 ALA C O 1
ATOM 6398 N N . GLY C 1 166 ? 200.993 3.989 24.266 1.00 21.83 166 GLY C N 1
ATOM 6399 C CA . GLY C 1 166 ? 200.476 3.882 25.621 1.00 20.35 166 GLY C CA 1
ATOM 6400 C C . GLY C 1 166 ? 199.120 3.206 25.700 1.00 21.30 166 GLY C C 1
ATOM 6401 O O . GLY C 1 166 ? 198.808 2.552 26.700 1.00 19.10 166 GLY C O 1
ATOM 6402 N N . GLY C 1 167 ? 198.312 3.356 24.648 1.00 24.48 167 GLY C N 1
ATOM 6403 C CA . GLY C 1 167 ? 197.041 2.645 24.547 1.00 18.18 167 GLY C CA 1
ATOM 6404 C C . GLY C 1 167 ? 197.278 1.159 24.368 1.00 24.39 167 GLY C C 1
ATOM 6405 O O . GLY C 1 167 ? 196.593 0.308 24.975 1.00 23.29 167 GLY C O 1
ATOM 6406 N N . ASN C 1 168 ? 198.258 0.855 23.516 1.00 22.41 168 ASN C N 1
ATOM 6407 C CA . ASN C 1 168 ? 198.749 -0.504 23.365 1.00 23.46 168 ASN C CA 1
ATOM 6408 C C . ASN C 1 168 ? 199.122 -1.066 24.717 1.00 19.51 168 ASN C C 1
ATOM 6409 O O . ASN C 1 168 ? 198.624 -2.111 25.148 1.00 24.69 168 ASN C O 1
ATOM 6414 N N . LEU C 1 169 ? 200.013 -0.356 25.397 1.00 20.34 169 LEU C N 1
ATOM 6415 C CA . LEU C 1 169 ? 200.448 -0.788 26.719 1.00 20.99 169 LEU C CA 1
ATOM 6416 C C . LEU C 1 169 ? 199.281 -0.988 27.692 1.00 22.68 169 LEU C C 1
ATOM 6417 O O . LEU C 1 169 ? 199.289 -1.953 28.444 1.00 22.81 169 LEU C O 1
ATOM 6422 N N . SER C 1 170 ? 198.294 -0.086 27.698 1.00 19.43 170 SER C N 1
ATOM 6423 C CA . SER C 1 170 ? 197.135 -0.251 28.586 1.00 21.15 170 SER C CA 1
ATOM 6424 C C . SER C 1 170 ? 196.468 -1.583 28.280 1.00 22.27 170 SER C C 1
ATOM 6425 O O . SER C 1 170 ? 196.251 -2.424 29.171 1.00 22.62 170 SER C O 1
ATOM 6428 N N . ALA C 1 171 ? 196.165 -1.773 26.997 1.00 21.98 171 ALA C N 1
ATOM 6429 C CA . ALA C 1 171 ? 195.457 -2.976 26.540 1.00 27.87 171 ALA C CA 1
ATOM 6430 C C . ALA C 1 171 ? 196.174 -4.272 26.945 1.00 21.95 171 ALA C C 1
ATOM 6431 O O . ALA C 1 171 ? 195.591 -5.208 27.541 1.00 28.87 171 ALA C O 1
ATOM 6433 N N . VAL C 1 172 ? 197.462 -4.313 26.637 1.00 23.34 172 VAL C N 1
ATOM 6434 C CA . VAL C 1 172 ? 198.214 -5.536 26.847 1.00 29.82 172 VAL C CA 1
ATOM 6435 C C . VAL C 1 172 ? 198.495 -5.752 28.317 1.00 26.78 172 VAL C C 1
ATOM 6436 O O . VAL C 1 172 ? 198.541 -6.891 28.755 1.00 27.67 172 VAL C O 1
ATOM 6440 N N . VAL C 1 173 ? 198.639 -4.675 29.088 1.00 26.45 173 VAL C N 1
ATOM 6441 C CA . VAL C 1 173 ? 198.782 -4.799 30.542 1.00 24.86 173 VAL C CA 1
ATOM 6442 C C . VAL C 1 173 ? 197.531 -5.420 31.102 1.00 22.87 173 VAL C C 1
ATOM 6443 O O . VAL C 1 173 ? 197.590 -6.258 32.000 1.00 24.93 173 VAL C O 1
ATOM 6447 N N . CYS C 1 174 ? 196.388 -5.019 30.557 1.00 20.01 174 CYS C N 1
ATOM 6448 C CA . CYS C 1 174 ? 195.146 -5.643 30.966 1.00 26.90 174 CYS C CA 1
ATOM 6449 C C . CYS C 1 174 ? 195.158 -7.153 30.685 1.00 28.62 174 CYS C C 1
ATOM 6450 O O . CYS C 1 174 ? 194.826 -7.970 31.563 1.00 28.39 174 CYS C O 1
ATOM 6453 N N . ILE C 1 175 ? 195.532 -7.522 29.464 1.00 28.45 175 ILE C N 1
ATOM 6454 C CA . ILE C 1 175 ? 195.588 -8.953 29.131 1.00 34.56 175 ILE C CA 1
ATOM 6455 C C . ILE C 1 175 ? 196.541 -9.726 30.059 1.00 29.40 175 ILE C C 1
ATOM 6456 O O . ILE C 1 175 ? 196.204 -10.769 30.630 1.00 35.40 175 ILE C O 1
ATOM 6461 N N . ARG C 1 176 ? 197.707 -9.147 30.265 1.00 31.00 176 ARG C N 1
ATOM 6462 C CA . ARG C 1 176 ? 198.752 -9.707 31.102 1.00 32.84 176 ARG C CA 1
ATOM 6463 C C . ARG C 1 176 ? 198.262 -9.909 32.535 1.00 35.17 176 ARG C C 1
ATOM 6464 O O . ARG C 1 176 ? 198.543 -10.936 33.158 1.00 42.93 176 ARG C O 1
ATOM 6472 N N . ALA C 1 177 ? 197.532 -8.927 33.057 1.00 31.64 177 ALA C N 1
ATOM 6473 C CA . ALA C 1 177 ? 196.972 -9.021 34.403 1.00 32.56 177 ALA C CA 1
ATOM 6474 C C . ALA C 1 177 ? 195.903 -10.102 34.487 1.00 33.22 177 ALA C C 1
ATOM 6475 O O . ALA C 1 177 ? 195.800 -10.816 35.487 1.00 35.66 177 ALA C O 1
ATOM 6477 N N . LYS C 1 178 ? 195.101 -10.208 33.432 1.00 32.76 178 LYS C N 1
ATOM 6478 C CA . LYS C 1 178 ? 194.099 -11.265 33.357 1.00 38.36 178 LYS C CA 1
ATOM 6479 C C . LYS C 1 178 ? 194.779 -12.630 33.453 1.00 38.79 178 LYS C C 1
ATOM 6480 O O . LYS C 1 178 ? 194.332 -13.512 34.195 1.00 35.79 178 LYS C O 1
ATOM 6486 N N . GLN C 1 179 ? 195.874 -12.787 32.712 1.00 40.75 179 GLN C N 1
ATOM 6487 C CA . GLN C 1 179 ? 196.625 -14.040 32.732 1.00 42.08 179 GLN C CA 1
ATOM 6488 C C . GLN C 1 179 ? 197.171 -14.387 34.105 1.00 40.15 179 GLN C C 1
ATOM 6489 O O . GLN C 1 179 ? 197.205 -15.559 34.469 1.00 41.50 179 GLN C O 1
ATOM 6495 N N . LEU C 1 180 ? 197.537 -13.380 34.894 1.00 39.76 180 LEU C N 1
ATOM 6496 C CA . LEU C 1 180 ? 198.127 -13.655 36.202 1.00 32.74 180 LEU C CA 1
ATOM 6497 C C . LEU C 1 180 ? 197.052 -13.818 37.266 1.00 32.96 180 LEU C C 1
ATOM 6498 O O . LEU C 1 180 ? 197.348 -13.911 38.455 1.00 35.44 180 LEU C O 1
ATOM 6503 N N . GLY C 1 181 ? 195.799 -13.883 36.832 1.00 38.03 181 GLY C N 1
ATOM 6504 C CA . GLY C 1 181 ? 194.700 -14.085 37.756 1.00 36.68 181 GLY C CA 1
ATOM 6505 C C . GLY C 1 181 ? 194.479 -12.887 38.657 1.00 38.64 181 GLY C C 1
ATOM 6506 O O . GLY C 1 181 ? 194.002 -13.036 39.785 1.00 43.60 181 GLY C O 1
ATOM 6507 N N . LEU C 1 182 ? 194.879 -11.706 38.185 1.00 39.19 182 LEU C N 1
ATOM 6508 C CA . LEU C 1 182 ? 194.698 -10.465 38.951 1.00 46.34 182 LEU C CA 1
ATOM 6509 C C . LEU C 1 182 ? 193.435 -9.708 38.524 1.00 35.47 182 LEU C C 1
ATOM 6510 O O . LEU C 1 182 ? 193.202 -9.498 37.335 1.00 43.94 182 LEU C O 1
ATOM 6515 N N . ASN C 1 183 ? 192.642 -9.268 39.491 1.00 33.80 183 ASN C N 1
ATOM 6516 C CA . ASN C 1 183 ? 191.462 -8.455 39.200 1.00 37.47 183 ASN C CA 1
ATOM 6517 C C . ASN C 1 183 ? 191.577 -7.058 39.824 1.00 32.15 183 ASN C C 1
ATOM 6518 O O . ASN C 1 183 ? 190.674 -6.589 40.508 1.00 37.87 183 ASN C O 1
ATOM 6523 N N . ILE C 1 184 ? 192.699 -6.402 39.547 1.00 29.13 184 ILE C N 1
ATOM 6524 C CA . ILE C 1 184 ? 193.073 -5.141 40.166 1.00 28.82 184 ILE C CA 1
ATOM 6525 C C . ILE C 1 184 ? 192.847 -3.928 39.250 1.00 24.28 184 ILE C C 1
ATOM 6526 O O . ILE C 1 184 ? 193.023 -2.784 39.684 1.00 25.04 184 ILE C O 1
ATOM 6531 N N . ILE C 1 185 ? 192.515 -4.175 37.984 1.00 19.40 185 ILE C N 1
ATOM 6532 C CA . ILE C 1 185 ? 192.219 -3.101 37.030 1.00 19.91 185 ILE C CA 1
ATOM 6533 C C . ILE C 1 185 ? 190.729 -2.983 36.768 1.00 22.78 185 ILE C C 1
ATOM 6534 O O . ILE C 1 185 ? 190.120 -3.909 36.234 1.00 21.96 185 ILE C O 1
ATOM 6539 N N . LYS C 1 186 ? 190.154 -1.828 37.093 1.00 22.40 186 LYS C N 1
ATOM 6540 C CA . LYS C 1 186 ? 188.701 -1.647 37.008 1.00 22.84 186 LYS C CA 1
ATOM 6541 C C . LYS C 1 186 ? 188.249 -1.038 35.699 1.00 19.37 186 LYS C C 1
ATOM 6542 O O . LYS C 1 186 ? 187.043 -0.953 35.425 1.00 21.44 186 LYS C O 1
ATOM 6548 N N . GLY C 1 187 ? 189.210 -0.591 34.896 1.00 17.20 187 GLY C N 1
ATOM 6549 C CA . GLY C 1 187 ? 188.879 0.085 33.652 1.00 16.60 187 GLY C CA 1
ATOM 6550 C C . GLY C 1 187 ? 190.092 0.382 32.797 1.00 20.64 187 GLY C C 1
ATOM 6551 O O . GLY C 1 187 ? 191.205 0.526 33.324 1.00 17.53 187 GLY C O 1
ATOM 6552 N N . GLN C 1 188 ? 189.893 0.460 31.480 1.00 16.67 188 GLN C N 1
ATOM 6553 C CA . GLN C 1 188 ? 190.982 0.811 30.582 1.00 14.92 188 GLN C CA 1
ATOM 6554 C C . GLN C 1 188 ? 190.528 1.874 29.598 1.00 17.69 188 GLN C C 1
ATOM 6555 O O . GLN C 1 188 ? 189.458 1.744 28.983 1.00 18.77 188 GLN C O 1
ATOM 6561 N N . VAL C 1 189 ? 191.332 2.933 29.467 1.00 16.63 189 VAL C N 1
ATOM 6562 C CA . VAL C 1 189 ? 191.059 3.994 28.492 1.00 18.79 189 VAL C CA 1
ATOM 6563 C C . VAL C 1 189 ? 192.137 4.001 27.405 1.00 19.37 189 VAL C C 1
ATOM 6564 O O . VAL C 1 189 ? 193.314 4.287 27.679 1.00 17.19 189 VAL C O 1
ATOM 6568 N N . LEU C 1 190 ? 191.729 3.687 26.176 1.00 19.84 190 LEU C N 1
ATOM 6569 C CA . LEU C 1 190 ? 192.662 3.542 25.056 1.00 14.64 190 LEU C CA 1
ATOM 6570 C C . LEU C 1 190 ? 192.455 4.687 24.074 1.00 20.23 190 LEU C C 1
ATOM 6571 O O . LEU C 1 190 ? 191.430 4.747 23.364 1.00 19.49 190 LEU C O 1
ATOM 6576 N N . ILE C 1 191 ? 193.398 5.623 24.058 1.00 15.79 191 ILE C N 1
ATOM 6577 C CA . ILE C 1 191 ? 193.284 6.766 23.162 1.00 21.25 191 ILE C CA 1
ATOM 6578 C C . ILE C 1 191 ? 194.126 6.517 21.908 1.00 21.80 191 ILE C C 1
ATOM 6579 O O . ILE C 1 191 ? 195.354 6.419 21.985 1.00 19.89 191 ILE C O 1
ATOM 6584 N N . TYR C 1 192 ? 193.432 6.438 20.771 1.00 22.50 192 TYR C N 1
ATOM 6585 C CA . TYR C 1 192 ? 193.943 5.940 19.485 1.00 15.70 192 TYR C CA 1
ATOM 6586 C C . TYR C 1 192 ? 195.154 5.027 19.588 1.00 19.16 192 TYR C C 1
ATOM 6587 O O . TYR C 1 192 ? 196.263 5.396 19.206 1.00 23.43 192 TYR C O 1
ATOM 6596 N N . PRO C 1 193 ? 194.934 3.808 20.097 1.00 17.76 193 PRO C N 1
ATOM 6597 C CA . PRO C 1 193 ? 195.992 2.833 20.383 1.00 19.18 193 PRO C CA 1
ATOM 6598 C C . PRO C 1 193 ? 196.600 2.204 19.130 1.00 33.89 193 PRO C C 1
ATOM 6599 O O . PRO C 1 193 ? 195.919 2.089 18.091 1.00 30.54 193 PRO C O 1
ATOM 6603 N N . VAL C 1 194 ? 197.857 1.779 19.244 1.00 31.77 194 VAL C N 1
ATOM 6604 C CA . VAL C 1 194 ? 198.432 0.839 18.292 1.00 32.42 194 VAL C CA 1
ATOM 6605 C C . VAL C 1 194 ? 198.003 -0.542 18.743 1.00 30.83 194 VAL C C 1
ATOM 6606 O O . VAL C 1 194 ? 198.203 -0.904 19.908 1.00 28.79 194 VAL C O 1
ATOM 6610 N N . THR C 1 195 ? 197.394 -1.306 17.844 1.00 29.33 195 THR C N 1
ATOM 6611 C CA . THR C 1 195 ? 196.905 -2.635 18.197 1.00 33.96 195 THR C CA 1
ATOM 6612 C C . THR C 1 195 ? 197.426 -3.734 17.253 1.00 32.63 195 THR C C 1
ATOM 6613 O O . THR C 1 195 ? 197.257 -4.927 17.522 1.00 34.15 195 THR C O 1
ATOM 6617 N N . ASP C 1 196 ? 198.087 -3.337 16.170 1.00 36.80 196 ASP C N 1
ATOM 6618 C CA . ASP C 1 196 ? 198.483 -4.308 15.150 1.00 40.27 196 ASP C CA 1
ATOM 6619 C C . ASP C 1 196 ? 199.687 -3.845 14.337 1.00 39.24 196 ASP C C 1
ATOM 6620 O O . ASP C 1 196 ? 200.121 -2.700 14.475 1.00 37.60 196 ASP C O 1
ATOM 6625 N N . ASP C 1 197 ? 200.189 -4.716 13.455 1.00 47.09 197 ASP C N 1
ATOM 6626 C CA . ASP C 1 197 ? 201.375 -4.404 12.639 1.00 47.89 197 ASP C CA 1
ATOM 6627 C C . ASP C 1 197 ? 201.148 -4.429 11.115 1.00 49.37 197 ASP C C 1
ATOM 6628 O O . ASP C 1 197 ? 202.099 -4.573 10.343 1.00 52.66 197 ASP C O 1
ATOM 6633 N N . ASN C 1 198 ? 199.893 -4.288 10.693 1.00 47.46 198 ASN C N 1
ATOM 6634 C CA . ASN C 1 198 ? 199.548 -4.144 9.278 1.00 43.30 198 ASN C CA 1
ATOM 6635 C C . ASN C 1 198 ? 199.607 -2.684 8.810 1.00 40.95 198 ASN C C 1
ATOM 6636 O O . ASN C 1 198 ? 198.813 -1.844 9.244 1.00 43.70 198 ASN C O 1
ATOM 6641 N N . PHE C 1 199 ? 200.559 -2.389 7.931 1.00 42.54 199 PHE C N 1
ATOM 6642 C CA . PHE C 1 199 ? 200.780 -1.032 7.435 1.00 40.42 199 PHE C CA 1
ATOM 6643 C C . PHE C 1 199 ? 200.057 -0.764 6.117 1.00 40.00 199 PHE C C 1
ATOM 6644 O O . PHE C 1 199 ? 200.295 0.260 5.475 1.00 40.22 199 PHE C O 1
ATOM 6652 N N . GLU C 1 200 ? 199.143 -1.661 5.748 1.00 42.70 200 GLU C N 1
ATOM 6653 C CA . GLU C 1 200 ? 198.328 -1.512 4.536 1.00 48.08 200 GLU C CA 1
ATOM 6654 C C . GLU C 1 200 ? 196.814 -1.567 4.830 1.00 49.56 200 GLU C C 1
ATOM 6655 O O . GLU C 1 200 ? 196.036 -1.958 3.953 1.00 48.39 200 GLU C O 1
ATOM 6661 N N . THR C 1 201 ? 196.381 -1.172 6.035 1.00 39.14 201 THR C N 1
ATOM 6662 C CA . THR C 1 201 ? 194.945 -0.984 6.255 1.00 34.66 201 THR C CA 1
ATOM 6663 C C . THR C 1 201 ? 194.485 0.221 5.466 1.00 36.54 201 THR C C 1
ATOM 6664 O O . THR C 1 201 ? 195.313 1.028 5.001 1.00 35.47 201 THR C O 1
ATOM 6668 N N . ASP C 1 202 ? 193.162 0.367 5.374 1.00 31.80 202 ASP C N 1
ATOM 6669 C CA . ASP C 1 202 ? 192.533 1.476 4.672 1.00 32.35 202 ASP C CA 1
ATOM 6670 C C . ASP C 1 202 ? 192.935 2.813 5.274 1.00 32.70 202 ASP C C 1
ATOM 6671 O O . ASP C 1 202 ? 193.163 3.808 4.556 1.00 35.99 202 ASP C O 1
ATOM 6676 N N . SER C 1 203 ? 193.024 2.845 6.599 1.00 31.17 203 SER C N 1
ATOM 6677 C CA . SER C 1 203 ? 193.422 4.083 7.254 1.00 34.84 203 SER C CA 1
ATOM 6678 C C . SER C 1 203 ? 194.925 4.337 7.017 1.00 32.41 203 SER C C 1
ATOM 6679 O O . SER C 1 203 ? 195.335 5.481 6.727 1.00 35.31 203 SER C O 1
ATOM 6682 N N . TYR C 1 204 ? 195.730 3.279 7.052 1.00 28.20 204 TYR C N 1
ATOM 6683 C CA . TYR C 1 204 ? 197.144 3.431 6.705 1.00 33.52 204 TYR C CA 1
ATOM 6684 C C . TYR C 1 204 ? 197.308 3.972 5.286 1.00 38.50 204 TYR C C 1
ATOM 6685 O O . TYR C 1 204 ? 198.010 4.963 5.074 1.00 40.48 204 TYR C O 1
ATOM 6694 N N . LYS C 1 205 ? 196.597 3.382 4.328 1.00 38.72 205 LYS C N 1
ATOM 6695 C CA . LYS C 1 205 ? 196.673 3.845 2.941 1.00 35.73 205 LYS C CA 1
ATOM 6696 C C . LYS C 1 205 ? 196.238 5.300 2.763 1.00 36.21 205 LYS C C 1
ATOM 6697 O O . LYS C 1 205 ? 196.906 6.072 2.076 1.00 38.52 205 LYS C O 1
ATOM 6703 N N . GLN C 1 206 ? 195.101 5.666 3.351 1.00 34.46 206 GLN C N 1
ATOM 6704 C CA . GLN C 1 206 ? 194.566 7.015 3.154 1.00 31.81 206 GLN C CA 1
ATOM 6705 C C . GLN C 1 206 ? 195.356 8.109 3.867 1.00 29.36 206 GLN C C 1
ATOM 6706 O O . GLN C 1 206 ? 195.476 9.233 3.368 1.00 30.50 206 GLN C O 1
ATOM 6712 N N . PHE C 1 207 ? 195.900 7.803 5.038 1.00 29.94 207 PHE C N 1
ATOM 6713 C CA . PHE C 1 207 ? 196.531 8.876 5.798 1.00 36.37 207 PHE C CA 1
ATOM 6714 C C . PHE C 1 207 ? 198.030 8.639 5.999 1.00 39.22 207 PHE C C 1
ATOM 6715 O O . PHE C 1 207 ? 198.634 9.227 6.911 1.00 31.58 207 PHE C O 1
ATOM 6723 N N . ALA C 1 208 ? 198.620 7.823 5.116 1.00 32.30 208 ALA C N 1
ATOM 6724 C CA . ALA C 1 208 ? 200.030 7.394 5.214 1.00 38.32 208 ALA C CA 1
ATOM 6725 C C . ALA C 1 208 ? 201.003 8.548 5.361 1.00 31.56 208 ALA C C 1
ATOM 6726 O O . ALA C 1 208 ? 202.020 8.421 6.051 1.00 32.77 208 ALA C O 1
ATOM 6728 N N . GLU C 1 209 ? 200.686 9.667 4.713 1.00 29.96 209 GLU C N 1
ATOM 6729 C CA . GLU C 1 209 ? 201.519 10.872 4.751 1.00 33.92 209 GLU C CA 1
ATOM 6730 C C . GLU C 1 209 ? 200.664 12.096 5.031 1.00 29.85 209 GLU C C 1
ATOM 6731 O O . GLU C 1 209 ? 199.449 12.055 4.853 1.00 37.12 209 GLU C O 1
ATOM 6737 N N . ASN C 1 210 ? 201.281 13.149 5.452 1.00 31.36 210 ASN C N 1
ATOM 6738 C CA . ASN C 1 210 ? 200.616 14.397 5.536 1.00 38.21 210 ASN C CA 1
ATOM 6739 C C . ASN C 1 210 ? 199.671 14.577 6.695 1.00 37.17 210 ASN C C 1
ATOM 6740 O O . ASN C 1 210 ? 199.085 15.611 6.816 1.00 47.79 210 ASN C O 1
ATOM 6745 N N . TYR C 1 211 ? 199.538 13.610 7.563 1.00 29.70 211 TYR C N 1
ATOM 6746 C CA . TYR C 1 211 ? 198.702 13.828 8.748 1.00 45.25 211 TYR C CA 1
ATOM 6747 C C . TYR C 1 211 ? 199.442 13.760 10.117 1.00 42.29 211 TYR C C 1
ATOM 6748 O O . TYR C 1 211 ? 199.046 13.042 10.983 1.00 44.22 211 TYR C O 1
ATOM 6757 N N . TYR C 1 212 ? 200.514 14.518 10.266 1.00 36.97 212 TYR C N 1
ATOM 6758 C CA . TYR C 1 212 ? 201.378 14.486 11.450 1.00 38.05 212 TYR C CA 1
ATOM 6759 C C . TYR C 1 212 ? 202.017 13.107 11.742 1.00 41.28 212 TYR C C 1
ATOM 6760 O O . TYR C 1 212 ? 203.197 12.916 11.564 1.00 42.29 212 TYR C O 1
ATOM 6769 N N . LEU C 1 213 ? 201.239 12.158 12.199 1.00 34.67 213 LEU C N 1
ATOM 6770 C CA . LEU C 1 213 ? 201.712 10.778 12.294 1.00 32.04 213 LEU C CA 1
ATOM 6771 C C . LEU C 1 213 ? 201.659 10.070 10.948 1.00 37.63 213 LEU C C 1
ATOM 6772 O O . LEU C 1 213 ? 200.581 9.946 10.362 1.00 34.39 213 LEU C O 1
ATOM 6777 N N . THR C 1 214 ? 202.805 9.569 10.483 1.00 34.82 214 THR C N 1
ATOM 6778 C CA . THR C 1 214 ? 202.898 8.921 9.168 1.00 31.44 214 THR C CA 1
ATOM 6779 C C . THR C 1 214 ? 203.156 7.411 9.248 1.00 32.14 214 THR C C 1
ATOM 6780 O O . THR C 1 214 ? 203.561 6.900 10.295 1.00 35.68 214 THR C O 1
ATOM 6784 N N . ARG C 1 215 ? 202.948 6.708 8.134 1.00 30.15 215 ARG C N 1
ATOM 6785 C CA . ARG C 1 215 ? 203.253 5.274 8.036 1.00 33.96 215 ARG C CA 1
ATOM 6786 C C . ARG C 1 215 ? 204.737 5.008 8.259 1.00 32.27 215 ARG C C 1
ATOM 6787 O O . ARG C 1 215 ? 205.138 4.041 8.912 1.00 29.60 215 ARG C O 1
ATOM 6795 N N . LYS C 1 216 ? 205.540 5.880 7.671 1.00 28.38 216 LYS C N 1
ATOM 6796 C CA . LYS C 1 216 ? 206.991 5.809 7.744 1.00 36.46 216 LYS C CA 1
ATOM 6797 C C . LYS C 1 216 ? 207.439 5.793 9.214 1.00 41.09 216 LYS C C 1
ATOM 6798 O O . LYS C 1 216 ? 208.132 4.868 9.686 1.00 38.63 216 LYS C O 1
ATOM 6804 N N . LEU C 1 217 ? 206.947 6.786 9.947 1.00 40.79 217 LEU C N 1
ATOM 6805 C CA . LEU C 1 217 ? 207.226 6.930 11.367 1.00 36.80 217 LEU C CA 1
ATOM 6806 C C . LEU C 1 217 ? 206.795 5.684 12.150 1.00 35.63 217 LEU C C 1
ATOM 6807 O O . LEU C 1 217 ? 207.517 5.234 13.047 1.00 37.14 217 LEU C O 1
ATOM 6812 N N . MET C 1 218 ? 205.633 5.127 11.803 1.00 32.28 218 MET C N 1
ATOM 6813 C CA . MET C 1 218 ? 205.117 3.920 12.467 1.00 33.93 218 MET C CA 1
ATOM 6814 C C . MET C 1 218 ? 206.013 2.726 12.246 1.00 33.11 218 MET C C 1
ATOM 6815 O O . MET C 1 218 ? 206.261 1.940 13.168 1.00 39.90 218 MET C O 1
ATOM 6820 N N . VAL C 1 219 ? 206.497 2.604 11.012 1.00 36.78 219 VAL C N 1
ATOM 6821 C CA . VAL C 1 219 ? 207.429 1.550 10.638 1.00 36.93 219 VAL C CA 1
ATOM 6822 C C . VAL C 1 219 ? 208.697 1.649 11.474 1.00 33.54 219 VAL C C 1
ATOM 6823 O O . VAL C 1 219 ? 209.144 0.664 12.078 1.00 30.34 219 VAL C O 1
ATOM 6827 N N . TRP C 1 220 ? 209.222 2.869 11.546 1.00 34.21 220 TRP C N 1
ATOM 6828 C CA . TRP C 1 220 ? 210.389 3.197 12.362 1.00 34.82 220 TRP C CA 1
ATOM 6829 C C . TRP C 1 220 ? 210.224 2.821 13.858 1.00 42.42 220 TRP C C 1
ATOM 6830 O O . TRP C 1 220 ? 211.088 2.115 14.444 1.00 41.67 220 TRP C O 1
ATOM 6841 N N . PHE C 1 221 ? 209.091 3.236 14.444 1.00 36.61 221 PHE C N 1
ATOM 6842 C CA . PHE C 1 221 ? 208.754 2.906 15.835 1.00 34.06 221 PHE C CA 1
ATOM 6843 C C . PHE C 1 221 ? 208.786 1.409 16.022 1.00 34.86 221 PHE C C 1
ATOM 6844 O O . PHE C 1 221 ? 209.414 0.901 16.960 1.00 31.62 221 PHE C O 1
ATOM 6852 N N . PHE C 1 222 ? 208.071 0.710 15.139 1.00 30.98 222 PHE C N 1
ATOM 6853 C CA . PHE C 1 222 ? 207.984 -0.741 15.228 1.00 34.39 222 PHE C CA 1
ATOM 6854 C C . PHE C 1 222 ? 209.376 -1.401 15.133 1.00 39.29 222 PHE C C 1
ATOM 6855 O O . PHE C 1 222 ? 209.629 -2.432 15.762 1.00 35.17 222 PHE C O 1
ATOM 6863 N N . ASP C 1 223 ? 210.262 -0.819 14.329 1.00 35.72 223 ASP C N 1
ATOM 6864 C CA . ASP C 1 223 ? 211.600 -1.384 14.160 1.00 43.67 223 ASP C CA 1
ATOM 6865 C C . ASP C 1 223 ? 212.480 -1.193 15.394 1.00 43.44 223 ASP C C 1
ATOM 6866 O O . ASP C 1 223 ? 213.198 -2.116 15.801 1.00 41.96 223 ASP C O 1
ATOM 6871 N N . HIS C 1 224 ? 212.401 -0.022 16.021 1.00 39.66 224 HIS C N 1
ATOM 6872 C CA . HIS C 1 224 ? 213.159 0.165 17.264 1.00 33.68 224 HIS C CA 1
ATOM 6873 C C . HIS C 1 224 ? 212.582 -0.674 18.403 1.00 34.79 224 HIS C C 1
ATOM 6874 O O . HIS C 1 224 ? 213.331 -1.213 19.220 1.00 35.27 224 HIS C O 1
ATOM 6881 N N . TYR C 1 225 ? 211.252 -0.798 18.442 1.00 38.73 225 TYR C N 1
ATOM 6882 C CA . TYR C 1 225 ? 210.556 -1.494 19.531 1.00 37.14 225 TYR C CA 1
ATOM 6883 C C . TYR C 1 225 ? 210.628 -3.011 19.415 1.00 36.83 225 TYR C C 1
ATOM 6884 O O . TYR C 1 225 ? 210.872 -3.705 20.409 1.00 35.30 225 TYR C O 1
ATOM 6893 N N . ILE C 1 226 ? 210.338 -3.522 18.217 1.00 37.82 226 ILE C N 1
ATOM 6894 C CA . ILE C 1 226 ? 210.350 -4.966 17.955 1.00 45.54 226 ILE C CA 1
ATOM 6895 C C . ILE C 1 226 ? 211.028 -5.303 16.613 1.00 43.87 226 ILE C C 1
ATOM 6896 O O . ILE C 1 226 ? 210.342 -5.489 15.609 1.00 42.31 226 ILE C O 1
ATOM 6901 N N . PRO C 1 227 ? 212.376 -5.388 16.600 1.00 49.45 227 PRO C N 1
ATOM 6902 C CA . PRO C 1 227 ? 213.179 -5.655 15.393 1.00 46.22 227 PRO C CA 1
ATOM 6903 C C . PRO C 1 227 ? 212.849 -6.966 14.668 1.00 52.12 227 PRO C C 1
ATOM 6904 O O . PRO C 1 227 ? 212.802 -6.966 13.431 1.00 53.71 227 PRO C O 1
ATOM 6908 N N . ASP C 1 228 ? 212.613 -8.050 15.406 1.00 51.00 228 ASP C N 1
ATOM 6909 C CA . ASP C 1 228 ? 212.289 -9.338 14.781 1.00 55.11 228 ASP C CA 1
ATOM 6910 C C . ASP C 1 228 ? 210.805 -9.470 14.513 1.00 53.14 228 ASP C C 1
ATOM 6911 O O . ASP C 1 228 ? 210.027 -9.679 15.445 1.00 55.06 228 ASP C O 1
ATOM 6916 N N . LYS C 1 229 ? 210.421 -9.394 13.240 1.00 51.80 229 LYS C N 1
ATOM 6917 C CA . LYS C 1 229 ? 209.011 -9.397 12.863 1.00 49.75 229 LYS C CA 1
ATOM 6918 C C . LYS C 1 229 ? 208.225 -10.562 13.469 1.00 56.06 229 LYS C C 1
ATOM 6919 O O . LYS C 1 229 ? 207.014 -10.464 13.688 1.00 56.43 229 LYS C O 1
ATOM 6925 N N . LYS C 1 230 ? 208.910 -11.671 13.720 1.00 55.99 230 LYS C N 1
ATOM 6926 C CA . LYS C 1 230 ? 208.280 -12.827 14.343 1.00 60.52 230 LYS C CA 1
ATOM 6927 C C . LYS C 1 230 ? 207.702 -12.551 15.736 1.00 57.46 230 LYS C C 1
ATOM 6928 O O . LYS C 1 230 ? 206.584 -12.976 16.057 1.00 56.44 230 LYS C O 1
ATOM 6934 N N . ASP C 1 231 ? 208.451 -11.820 16.553 1.00 58.19 231 ASP C N 1
ATOM 6935 C CA . ASP C 1 231 ? 208.009 -11.536 17.912 1.00 60.58 231 ASP C CA 1
ATOM 6936 C C . ASP C 1 231 ? 206.761 -10.656 17.875 1.00 56.43 231 ASP C C 1
ATOM 6937 O O . ASP C 1 231 ? 205.974 -10.632 18.824 1.00 46.46 231 ASP C O 1
ATOM 6942 N N . ARG C 1 232 ? 206.566 -9.973 16.748 1.00 49.49 232 ARG C N 1
ATOM 6943 C CA . ARG C 1 232 ? 205.409 -9.109 16.550 1.00 45.28 232 ARG C CA 1
ATOM 6944 C C . ARG C 1 232 ? 204.107 -9.901 16.520 1.00 46.44 232 ARG C C 1
ATOM 6945 O O . ARG C 1 232 ? 203.027 -9.318 16.488 1.00 48.49 232 ARG C O 1
ATOM 6953 N N . GLN C 1 233 ? 204.204 -11.226 16.519 1.00 45.16 233 GLN C N 1
ATOM 6954 C CA . GLN C 1 233 ? 203.010 -12.060 16.468 1.00 48.32 233 GLN C CA 1
ATOM 6955 C C . GLN C 1 233 ? 202.417 -12.320 17.852 1.00 51.55 233 GLN C C 1
ATOM 6956 O O . GLN C 1 233 ? 201.328 -12.893 17.969 1.00 48.58 233 GLN C O 1
ATOM 6962 N N . SER C 1 234 ? 203.132 -11.916 18.898 1.00 48.86 234 SER C N 1
ATOM 6963 C CA . SER C 1 234 ? 202.597 -12.009 20.254 1.00 39.38 234 SER C CA 1
ATOM 6964 C C . SER C 1 234 ? 201.424 -11.064 20.454 1.00 35.72 234 SER C C 1
ATOM 6965 O O . SER C 1 234 ? 201.434 -9.936 19.970 1.00 41.34 234 SER C O 1
ATOM 6968 N N . ILE C 1 235 ? 200.424 -11.497 21.198 1.00 34.81 235 ILE C N 1
ATOM 6969 C CA . ILE C 1 235 ? 199.296 -10.618 21.456 1.00 41.64 235 ILE C CA 1
ATOM 6970 C C . ILE C 1 235 ? 199.674 -9.473 22.407 1.00 39.48 235 ILE C C 1
ATOM 6971 O O . ILE C 1 235 ? 199.018 -8.422 22.428 1.00 34.39 235 ILE C O 1
ATOM 6976 N N . PHE C 1 236 ? 200.766 -9.648 23.141 1.00 36.70 236 PHE C N 1
ATOM 6977 C CA . PHE C 1 236 ? 201.200 -8.632 24.090 1.00 32.40 236 PHE C CA 1
ATOM 6978 C C . PHE C 1 236 ? 201.940 -7.549 23.351 1.00 37.23 236 PHE C C 1
ATOM 6979 O O . PHE C 1 236 ? 202.328 -6.533 23.930 1.00 37.58 236 PHE C O 1
ATOM 6987 N N . ALA C 1 237 ? 202.134 -7.782 22.056 1.00 36.76 237 ALA C N 1
ATOM 6988 C CA . ALA C 1 237 ? 202.655 -6.771 21.155 1.00 35.73 237 ALA C CA 1
ATOM 6989 C C . ALA C 1 237 ? 201.522 -6.203 20.315 1.00 30.58 237 ALA C C 1
ATOM 6990 O O . ALA C 1 237 ? 201.336 -4.995 20.244 1.00 38.46 237 ALA C O 1
ATOM 6992 N N . CYS C 1 238 ? 200.766 -7.088 19.678 1.00 38.31 238 CYS C N 1
ATOM 6993 C CA . CYS C 1 238 ? 199.667 -6.685 18.798 1.00 35.16 238 CYS C CA 1
ATOM 6994 C C . CYS C 1 238 ? 198.400 -7.382 19.252 1.00 37.79 238 CYS C C 1
ATOM 6995 O O . CYS C 1 238 ? 198.067 -8.458 18.750 1.00 38.57 238 CYS C O 1
ATOM 6998 N N . PRO C 1 239 ? 197.675 -6.766 20.197 1.00 37.64 239 PRO C N 1
ATOM 6999 C CA . PRO C 1 239 ? 196.539 -7.453 20.823 1.00 35.96 239 PRO C CA 1
ATOM 7000 C C . PRO C 1 239 ? 195.382 -7.694 19.850 1.00 27.33 239 PRO C C 1
ATOM 7001 O O . PRO C 1 239 ? 194.461 -8.437 20.185 1.00 31.67 239 PRO C O 1
ATOM 7005 N N . LEU C 1 240 ? 195.421 -7.079 18.670 1.00 35.29 240 LEU C N 1
ATOM 7006 C CA . LEU C 1 240 ? 194.405 -7.352 17.650 1.00 33.19 240 LEU C CA 1
ATOM 7007 C C . LEU C 1 240 ? 194.546 -8.776 17.116 1.00 41.58 240 LEU C C 1
ATOM 7008 O O . LEU C 1 240 ? 193.575 -9.356 16.629 1.00 46.19 240 LEU C O 1
ATOM 7013 N N . LYS C 1 241 ? 195.750 -9.343 17.238 1.00 40.49 241 LYS C N 1
ATOM 7014 C CA . LYS C 1 241 ? 196.013 -10.708 16.783 1.00 39.77 241 LYS C CA 1
ATOM 7015 C C . LYS C 1 241 ? 195.483 -11.687 17.810 1.00 41.57 241 LYS C C 1
ATOM 7016 O O . LYS C 1 241 ? 195.513 -12.900 17.610 1.00 51.78 241 LYS C O 1
ATOM 7022 N N . ALA C 1 242 ? 195.015 -11.160 18.930 1.00 42.58 242 ALA C N 1
ATOM 7023 C CA . ALA C 1 242 ? 194.441 -12.020 19.947 1.00 45.12 242 ALA C CA 1
ATOM 7024 C C . ALA C 1 242 ? 193.156 -12.640 19.430 1.00 48.49 242 ALA C C 1
ATOM 7025 O O . ALA C 1 242 ? 192.480 -12.087 18.551 1.00 45.31 242 ALA C O 1
ATOM 7027 N N . SER C 1 243 ? 192.842 -13.808 19.971 1.00 51.32 243 SER C N 1
ATOM 7028 C CA . SER C 1 243 ? 191.593 -14.476 19.674 1.00 43.64 243 SER C CA 1
ATOM 7029 C C . SER C 1 243 ? 190.514 -13.836 20.526 1.00 51.70 243 SER C C 1
ATOM 7030 O O . SER C 1 243 ? 190.824 -13.170 21.519 1.00 49.20 243 SER C O 1
ATOM 7033 N N . ILE C 1 244 ? 189.256 -14.050 20.156 1.00 45.04 244 ILE C N 1
ATOM 7034 C CA . ILE C 1 244 ? 188.146 -13.533 20.940 1.00 49.25 244 ILE C CA 1
ATOM 7035 C C . ILE C 1 244 ? 188.211 -14.065 22.375 1.00 47.83 244 ILE C C 1
ATOM 7036 O O . ILE C 1 244 ? 187.950 -13.338 23.335 1.00 49.31 244 ILE C O 1
ATOM 7041 N N . ASP C 1 245 ? 188.572 -15.331 22.520 1.00 45.85 245 ASP C N 1
ATOM 7042 C CA . ASP C 1 245 ? 188.700 -15.930 23.842 1.00 52.63 245 ASP C CA 1
ATOM 7043 C C . ASP C 1 245 ? 189.848 -15.367 24.707 1.00 50.95 245 ASP C C 1
ATOM 7044 O O . ASP C 1 245 ? 189.717 -15.288 25.929 1.00 50.55 245 ASP C O 1
ATOM 7049 N N . ASP C 1 246 ? 190.973 -15.003 24.094 1.00 47.58 246 ASP C N 1
ATOM 7050 C CA . ASP C 1 246 ? 192.068 -14.373 24.841 1.00 50.86 246 ASP C CA 1
ATOM 7051 C C . ASP C 1 246 ? 191.584 -13.082 25.516 1.00 52.05 246 ASP C C 1
ATOM 7052 O O . ASP C 1 246 ? 192.065 -12.677 26.582 1.00 49.43 246 ASP C O 1
ATOM 7057 N N . LEU C 1 247 ? 190.594 -12.478 24.873 1.00 43.59 247 LEU C N 1
ATOM 7058 C CA . LEU C 1 247 ? 190.108 -11.149 25.167 1.00 35.76 247 LEU C CA 1
ATOM 7059 C C . LEU C 1 247 ? 188.874 -11.133 26.059 1.00 40.91 247 LEU C C 1
ATOM 7060 O O . LEU C 1 247 ? 188.334 -10.065 26.349 1.00 43.20 247 LEU C O 1
ATOM 7065 N N . ARG C 1 248 ? 188.404 -12.306 26.469 1.00 39.78 248 ARG C N 1
ATOM 7066 C CA . ARG C 1 248 ? 187.237 -12.367 27.340 1.00 39.99 248 ARG C CA 1
ATOM 7067 C C . ARG C 1 248 ? 187.565 -11.806 28.722 1.00 34.34 248 ARG C C 1
ATOM 7068 O O . ARG C 1 248 ? 188.733 -11.726 29.087 1.00 33.45 248 ARG C O 1
ATOM 7076 N N . VAL C 1 249 ? 186.525 -11.381 29.451 1.00 38.36 249 VAL C N 1
ATOM 7077 C CA . VAL C 1 249 ? 186.598 -10.775 30.800 1.00 28.09 249 VAL C CA 1
ATOM 7078 C C . VAL C 1 249 ? 187.789 -9.833 31.023 1.00 25.88 249 VAL C C 1
ATOM 7079 O O . VAL C 1 249 ? 188.571 -9.998 31.962 1.00 27.72 249 VAL C O 1
ATOM 7083 N N . LEU C 1 250 ? 187.912 -8.845 30.139 1.00 32.02 250 LEU C N 1
ATOM 7084 C CA . LEU C 1 250 ? 188.851 -7.735 30.305 1.00 33.20 250 LEU C CA 1
ATOM 7085 C C . LEU C 1 250 ? 188.119 -6.578 31.017 1.00 31.01 250 LEU C C 1
ATOM 7086 O O . LEU C 1 250 ? 186.883 -6.548 31.029 1.00 27.79 250 LEU C O 1
ATOM 7091 N N . PRO C 1 251 ? 188.868 -5.620 31.598 1.00 27.79 251 PRO C N 1
ATOM 7092 C CA . PRO C 1 251 ? 188.217 -4.504 32.310 1.00 25.86 251 PRO C CA 1
ATOM 7093 C C . PRO C 1 251 ? 187.366 -3.619 31.410 1.00 24.66 251 PRO C C 1
ATOM 7094 O O . PRO C 1 251 ? 187.707 -3.457 30.239 1.00 21.56 251 PRO C O 1
ATOM 7098 N N . ARG C 1 252 ? 186.281 -3.075 31.963 1.00 23.09 252 ARG C N 1
ATOM 7099 C CA . ARG C 1 252 ? 185.427 -2.093 31.289 1.00 18.61 252 ARG C CA 1
ATOM 7100 C C . ARG C 1 252 ? 186.255 -1.104 30.471 1.00 21.37 252 ARG C C 1
ATOM 7101 O O . ARG C 1 252 ? 187.221 -0.548 30.996 1.00 21.87 252 ARG C O 1
ATOM 7109 N N . ALA C 1 253 ? 185.923 -0.911 29.188 1.00 15.16 253 ALA C N 1
ATOM 7110 C CA . ALA C 1 253 ? 186.819 -0.175 28.293 1.00 18.49 253 ALA C CA 1
ATOM 7111 C C . ALA C 1 253 ? 186.181 1.010 27.574 1.00 18.04 253 ALA C C 1
ATOM 7112 O O . ALA C 1 253 ? 184.999 1.019 27.255 1.00 21.58 253 ALA C O 1
ATOM 7114 N N . LEU C 1 254 ? 186.989 2.035 27.366 1.00 19.41 254 LEU C N 1
ATOM 7115 C CA . LEU C 1 254 ? 186.645 3.131 26.478 1.00 19.76 254 LEU C CA 1
ATOM 7116 C C . LEU C 1 254 ? 187.733 3.202 25.421 1.00 20.12 254 LEU C C 1
ATOM 7117 O O . LEU C 1 254 ? 188.916 3.319 25.758 1.00 16.97 254 LEU C O 1
ATOM 7122 N N . VAL C 1 255 ? 187.337 3.068 24.159 1.00 19.78 255 VAL C N 1
ATOM 7123 C CA . VAL C 1 255 ? 188.269 3.146 23.040 1.00 22.33 255 VAL C CA 1
ATOM 7124 C C . VAL C 1 255 ? 187.946 4.352 22.155 1.00 19.87 255 VAL C C 1
ATOM 7125 O O . VAL C 1 255 ? 186.859 4.456 21.590 1.00 20.47 255 VAL C O 1
ATOM 7129 N N . ILE C 1 256 ? 188.895 5.274 22.056 1.00 23.31 256 ILE C N 1
ATOM 7130 C CA . ILE C 1 256 ? 188.715 6.502 21.292 1.00 19.12 256 ILE C CA 1
ATOM 7131 C C . ILE C 1 256 ? 189.656 6.537 20.092 1.00 21.47 256 ILE C C 1
ATOM 7132 O O . ILE C 1 256 ? 190.882 6.413 20.256 1.00 20.50 256 ILE C O 1
ATOM 7137 N N . THR C 1 257 ? 189.104 6.713 18.894 1.00 17.57 257 THR C N 1
ATOM 7138 C CA . THR C 1 257 ? 189.938 6.816 17.686 1.00 23.01 257 THR C CA 1
ATOM 7139 C C . THR C 1 257 ? 189.736 8.147 16.974 1.00 22.23 257 THR C C 1
ATOM 7140 O O . THR C 1 257 ? 188.714 8.830 17.155 1.00 18.96 257 THR C O 1
ATOM 7144 N N . ALA C 1 258 ? 190.718 8.503 16.159 1.00 20.02 258 ALA C N 1
ATOM 7145 C CA . ALA C 1 258 ? 190.683 9.720 15.362 1.00 20.05 258 ALA C CA 1
ATOM 7146 C C . ALA C 1 258 ? 190.300 9.376 13.944 1.00 22.37 258 ALA C C 1
ATOM 7147 O O . ALA C 1 258 ? 190.666 8.304 13.452 1.00 28.77 258 ALA C O 1
ATOM 7149 N N . GLU C 1 259 ? 189.546 10.254 13.288 1.00 21.95 259 GLU C N 1
ATOM 7150 C CA . GLU C 1 259 ? 189.153 10.012 11.903 1.00 23.29 259 GLU C CA 1
ATOM 7151 C C . GLU C 1 259 ? 190.357 9.985 10.948 1.00 27.36 259 GLU C C 1
ATOM 7152 O O . GLU C 1 259 ? 190.536 9.026 10.201 1.00 25.53 259 GLU C O 1
ATOM 7158 N N . ALA C 1 260 ? 191.196 11.016 11.007 1.00 26.96 260 ALA C N 1
ATOM 7159 C CA . ALA C 1 260 ? 192.326 11.131 10.087 1.00 29.67 260 ALA C CA 1
ATOM 7160 C C . ALA C 1 260 ? 193.570 10.593 10.760 1.00 28.44 260 ALA C C 1
ATOM 7161 O O . ALA C 1 260 ? 194.434 11.360 11.194 1.00 28.12 260 ALA C O 1
ATOM 7163 N N . ASP C 1 261 ? 193.638 9.269 10.855 1.00 26.08 261 ASP C N 1
ATOM 7164 C CA . ASP C 1 261 ? 194.668 8.593 11.627 1.00 27.79 261 ASP C CA 1
ATOM 7165 C C . ASP C 1 261 ? 194.908 7.228 10.988 1.00 27.51 261 ASP C C 1
ATOM 7166 O O . ASP C 1 261 ? 193.967 6.463 10.777 1.00 29.72 261 ASP C O 1
ATOM 7171 N N . VAL C 1 262 ? 196.164 6.907 10.700 1.00 28.48 262 VAL C N 1
ATOM 7172 C CA . VAL C 1 262 ? 196.463 5.618 10.074 1.00 33.42 262 VAL C CA 1
ATOM 7173 C C . VAL C 1 262 ? 196.089 4.455 10.970 1.00 25.73 262 VAL C C 1
ATOM 7174 O O . VAL C 1 262 ? 195.844 3.349 10.480 1.00 30.90 262 VAL C O 1
ATOM 7178 N N . LEU C 1 263 ? 196.039 4.698 12.277 1.00 27.19 263 LEU C N 1
ATOM 7179 C CA . LEU C 1 263 ? 195.728 3.641 13.249 1.00 26.52 263 LEU C CA 1
ATOM 7180 C C . LEU C 1 263 ? 194.220 3.447 13.494 1.00 25.21 263 LEU C C 1
ATOM 7181 O O . LEU C 1 263 ? 193.813 2.592 14.288 1.00 25.31 263 LEU C O 1
ATOM 7186 N N . ARG C 1 264 ? 193.390 4.221 12.806 1.00 24.93 264 ARG C N 1
ATOM 7187 C CA . ARG C 1 264 ? 191.947 4.197 13.073 1.00 28.93 264 ARG C CA 1
ATOM 7188 C C . ARG C 1 264 ? 191.321 2.815 12.960 1.00 27.55 264 ARG C C 1
ATOM 7189 O O . ARG C 1 264 ? 190.584 2.347 13.857 1.00 27.25 264 ARG C O 1
ATOM 7197 N N . GLU C 1 265 ? 191.625 2.156 11.854 1.00 25.67 265 GLU C N 1
ATOM 7198 C CA . GLU C 1 265 ? 190.958 0.914 11.537 1.00 28.86 265 GLU C CA 1
ATOM 7199 C C . GLU C 1 265 ? 191.308 -0.164 12.537 1.00 23.66 265 GLU C C 1
ATOM 7200 O O . GLU C 1 265 ? 190.446 -0.939 12.940 1.00 29.29 265 GLU C O 1
ATOM 7206 N N . GLU C 1 266 ? 192.566 -0.224 12.949 1.00 26.54 266 GLU C N 1
ATOM 7207 C CA . GLU C 1 266 ? 192.981 -1.266 13.890 1.00 27.13 266 GLU C CA 1
ATOM 7208 C C . GLU C 1 266 ? 192.433 -0.995 15.299 1.00 26.27 266 GLU C C 1
ATOM 7209 O O . GLU C 1 266 ? 192.188 -1.932 16.086 1.00 21.84 266 GLU C O 1
ATOM 7215 N N . GLY C 1 267 ? 192.272 0.282 15.636 1.00 20.35 267 GLY C N 1
ATOM 7216 C CA . GLY C 1 267 ? 191.667 0.607 16.914 1.00 24.74 267 GLY C CA 1
ATOM 7217 C C . GLY C 1 267 ? 190.216 0.170 16.940 1.00 22.72 267 GLY C C 1
ATOM 7218 O O . GLY C 1 267 ? 189.790 -0.614 17.809 1.00 23.58 267 GLY C O 1
ATOM 7219 N N . GLU C 1 268 ? 189.468 0.602 15.931 1.00 22.78 268 GLU C N 1
ATOM 7220 C CA . GLU C 1 268 ? 188.049 0.259 15.879 1.00 25.44 268 GLU C CA 1
ATOM 7221 C C . GLU C 1 268 ? 187.869 -1.261 15.804 1.00 27.14 268 GLU C C 1
ATOM 7222 O O . GLU C 1 268 ? 187.008 -1.842 16.494 1.00 25.10 268 GLU C O 1
ATOM 7228 N N . ALA C 1 269 ? 188.761 -1.906 15.055 1.00 28.44 269 ALA C N 1
ATOM 7229 C CA . ALA C 1 269 ? 188.758 -3.359 14.919 1.00 27.80 269 ALA C CA 1
ATOM 7230 C C . ALA C 1 269 ? 189.012 -4.040 16.265 1.00 19.64 269 ALA C C 1
ATOM 7231 O O . ALA C 1 269 ? 188.352 -5.035 16.607 1.00 27.27 269 ALA C O 1
ATOM 7233 N N . TYR C 1 270 ? 189.926 -3.486 17.059 1.00 18.58 270 TYR C N 1
ATOM 7234 C CA . TYR C 1 270 ? 190.146 -4.047 18.396 1.00 28.44 270 TYR C CA 1
ATOM 7235 C C . TYR C 1 270 ? 188.927 -3.844 19.291 1.00 24.35 270 TYR C C 1
ATOM 7236 O O . TYR C 1 270 ? 188.584 -4.725 20.078 1.00 25.60 270 TYR C O 1
ATOM 7245 N N . ALA C 1 271 ? 188.265 -2.700 19.165 1.00 26.13 271 ALA C N 1
ATOM 7246 C CA . ALA C 1 271 ? 187.035 -2.474 19.934 1.00 23.59 271 ALA C CA 1
ATOM 7247 C C . ALA C 1 271 ? 185.989 -3.524 19.593 1.00 28.53 271 ALA C C 1
ATOM 7248 O O . ALA C 1 271 ? 185.326 -4.079 20.480 1.00 34.66 271 ALA C O 1
ATOM 7250 N N . ARG C 1 272 ? 185.848 -3.805 18.303 1.00 26.87 272 ARG C N 1
ATOM 7251 C CA . ARG C 1 272 ? 184.944 -4.863 17.863 1.00 28.43 272 ARG C CA 1
ATOM 7252 C C . ARG C 1 272 ? 185.326 -6.213 18.453 1.00 30.72 272 ARG C C 1
ATOM 7253 O O . ARG C 1 272 ? 184.457 -6.964 18.898 1.00 31.86 272 ARG C O 1
ATOM 7261 N N . LYS C 1 273 ? 186.614 -6.550 18.464 1.00 32.04 273 LYS C N 1
ATOM 7262 C CA . LYS C 1 273 ? 186.972 -7.802 19.137 1.00 29.12 273 LYS C CA 1
ATOM 7263 C C . LYS C 1 273 ? 186.591 -7.800 20.620 1.00 34.29 273 LYS C C 1
ATOM 7264 O O . LYS C 1 273 ? 186.106 -8.804 21.146 1.00 34.29 273 LYS C O 1
ATOM 7270 N N . LEU C 1 274 ? 186.808 -6.672 21.292 1.00 35.94 274 LEU C N 1
ATOM 7271 C CA . LEU C 1 274 ? 186.484 -6.551 22.716 1.00 36.87 274 LEU C CA 1
ATOM 7272 C C . LEU C 1 274 ? 184.996 -6.738 22.994 1.00 38.31 274 LEU C C 1
ATOM 7273 O O . LEU C 1 274 ? 184.610 -7.373 23.988 1.00 35.01 274 LEU C O 1
ATOM 7278 N N . ILE C 1 275 ? 184.172 -6.187 22.102 1.00 35.35 275 ILE C N 1
ATOM 7279 C CA . ILE C 1 275 ? 182.716 -6.319 22.172 1.00 34.37 275 ILE C CA 1
ATOM 7280 C C . ILE C 1 275 ? 182.266 -7.759 21.928 1.00 38.68 275 ILE C C 1
ATOM 7281 O O . ILE C 1 275 ? 181.489 -8.333 22.702 1.00 37.24 275 ILE C O 1
ATOM 7286 N N . GLU C 1 276 ? 182.786 -8.331 20.846 1.00 38.52 276 GLU C N 1
ATOM 7287 C CA . GLU C 1 276 ? 182.532 -9.715 20.467 1.00 40.93 276 GLU C CA 1
ATOM 7288 C C . GLU C 1 276 ? 182.881 -10.649 21.631 1.00 44.42 276 GLU C C 1
ATOM 7289 O O . GLU C 1 276 ? 182.209 -11.663 21.880 1.00 40.54 276 GLU C O 1
ATOM 7295 N N . ALA C 1 277 ? 183.933 -10.282 22.361 1.00 43.41 277 ALA C N 1
ATOM 7296 C CA . ALA C 1 277 ? 184.393 -11.079 23.491 1.00 35.95 277 ALA C CA 1
ATOM 7297 C C . ALA C 1 277 ? 183.524 -10.875 24.727 1.00 37.76 277 ALA C C 1
ATOM 7298 O O . ALA C 1 277 ? 183.814 -11.451 25.780 1.00 39.17 277 ALA C O 1
ATOM 7300 N N . GLY C 1 278 ? 182.464 -10.069 24.591 1.00 30.15 278 GLY C N 1
ATOM 7301 C CA . GLY C 1 278 ? 181.490 -9.870 25.656 1.00 36.76 278 GLY C CA 1
ATOM 7302 C C . GLY C 1 278 ? 181.802 -8.878 26.774 1.00 33.23 278 GLY C C 1
ATOM 7303 O O . GLY C 1 278 ? 181.226 -8.966 27.865 1.00 33.40 278 GLY C O 1
ATOM 7304 N N . ASN C 1 279 ? 182.700 -7.934 26.511 1.00 33.59 279 ASN C N 1
ATOM 7305 C CA . ASN C 1 279 ? 183.108 -6.938 27.512 1.00 32.13 279 ASN C CA 1
ATOM 7306 C C . ASN C 1 279 ? 182.244 -5.663 27.523 1.00 32.52 279 ASN C C 1
ATOM 7307 O O . ASN C 1 279 ? 181.513 -5.386 26.568 1.00 34.13 279 ASN C O 1
ATOM 7312 N N . ASP C 1 280 ? 182.352 -4.875 28.591 1.00 31.55 280 ASP C N 1
ATOM 7313 C CA . ASP C 1 280 ? 181.721 -3.550 28.635 1.00 28.03 280 ASP C CA 1
ATOM 7314 C C . ASP C 1 280 ? 182.591 -2.548 27.865 1.00 27.44 280 ASP C C 1
ATOM 7315 O O . ASP C 1 280 ? 183.598 -2.037 28.373 1.00 24.11 280 ASP C O 1
ATOM 7320 N N . VAL C 1 281 ? 182.187 -2.278 26.630 1.00 23.44 281 VAL C N 1
ATOM 7321 C CA . VAL C 1 281 ? 182.996 -1.527 25.690 1.00 21.91 281 VAL C CA 1
ATOM 7322 C C . VAL C 1 281 ? 182.262 -0.320 25.157 1.00 27.29 281 VAL C C 1
ATOM 7323 O O . VAL C 1 281 ? 181.099 -0.416 24.762 1.00 29.36 281 VAL C O 1
ATOM 7327 N N . THR C 1 282 ? 182.926 0.829 25.210 1.00 21.47 282 THR C N 1
ATOM 7328 C CA . THR C 1 282 ? 182.439 2.027 24.562 1.00 18.12 282 THR C CA 1
ATOM 7329 C C . THR C 1 282 ? 183.486 2.464 23.544 1.00 21.56 282 THR C C 1
ATOM 7330 O O . THR C 1 282 ? 184.631 2.738 23.918 1.00 19.86 282 THR C O 1
ATOM 7334 N N . ALA C 1 283 ? 183.125 2.519 22.266 1.00 16.30 283 ALA C N 1
ATOM 7335 C CA . ALA C 1 283 ? 184.090 2.882 21.237 1.00 20.16 283 ALA C CA 1
ATOM 7336 C C . ALA C 1 283 ? 183.572 4.065 20.433 1.00 18.68 283 ALA C C 1
ATOM 7337 O O . ALA C 1 283 ? 182.448 4.044 19.912 1.00 19.60 283 ALA C O 1
ATOM 7339 N N . VAL C 1 284 ? 184.377 5.115 20.360 1.00 16.35 284 VAL C N 1
ATOM 7340 C CA A VAL C 1 284 ? 183.960 6.320 19.657 0.32 18.56 284 VAL C CA 1
ATOM 7341 C CA B VAL C 1 284 ? 183.971 6.348 19.705 0.68 18.51 284 VAL C CA 1
ATOM 7342 C C . VAL C 1 284 ? 185.021 6.853 18.714 1.00 20.06 284 VAL C C 1
ATOM 7343 O O . VAL C 1 284 ? 186.205 6.873 19.034 1.00 24.09 284 VAL C O 1
ATOM 7350 N N . ARG C 1 285 ? 184.586 7.289 17.538 1.00 19.11 285 ARG C N 1
ATOM 7351 C CA . ARG C 1 285 ? 185.482 7.955 16.600 1.00 17.55 285 ARG C CA 1
ATOM 7352 C C . ARG C 1 285 ? 185.219 9.466 16.564 1.00 17.26 285 ARG C C 1
ATOM 7353 O O . ARG C 1 285 ? 184.116 9.898 16.224 1.00 22.14 285 ARG C O 1
ATOM 7361 N N . TYR C 1 286 ? 186.226 10.272 16.891 1.00 15.93 286 TYR C N 1
ATOM 7362 C CA . TYR C 1 286 ? 186.101 11.723 16.765 1.00 19.37 286 TYR C CA 1
ATOM 7363 C C . TYR C 1 286 ? 186.499 12.186 15.348 1.00 25.07 286 TYR C C 1
ATOM 7364 O O . TYR C 1 286 ? 187.530 11.764 14.802 1.00 19.12 286 TYR C O 1
ATOM 7373 N N . LEU C 1 287 ? 185.661 13.038 14.761 1.00 25.54 287 LEU C N 1
ATOM 7374 C CA . LEU C 1 287 ? 185.832 13.523 13.390 1.00 25.14 287 LEU C CA 1
ATOM 7375 C C . LEU C 1 287 ? 186.664 14.788 13.294 1.00 29.32 287 LEU C C 1
ATOM 7376 O O . LEU C 1 287 ? 186.676 15.606 14.216 1.00 29.37 287 LEU C O 1
ATOM 7381 N N . GLY C 1 288 ? 187.365 14.950 12.175 1.00 26.81 288 GLY C N 1
ATOM 7382 C CA . GLY C 1 288 ? 188.093 16.179 11.922 1.00 23.88 288 GLY C CA 1
ATOM 7383 C C . GLY C 1 288 ? 189.352 16.343 12.751 1.00 27.01 288 GLY C C 1
ATOM 7384 O O . GLY C 1 288 ? 189.897 17.451 12.833 1.00 32.12 288 GLY C O 1
ATOM 7385 N N . ILE C 1 289 ? 189.819 15.263 13.378 1.00 18.62 289 ILE C N 1
ATOM 7386 C CA . ILE C 1 289 ? 191.086 15.333 14.120 1.00 31.53 289 ILE C CA 1
ATOM 7387 C C . ILE C 1 289 ? 192.134 14.350 13.622 1.00 23.72 289 ILE C C 1
ATOM 7388 O O . ILE C 1 289 ? 191.839 13.353 12.951 1.00 24.95 289 ILE C O 1
ATOM 7393 N N . ILE C 1 290 ? 193.368 14.644 13.997 1.00 27.59 290 ILE C N 1
ATOM 7394 C CA . ILE C 1 290 ? 194.507 13.796 13.686 1.00 31.67 290 ILE C CA 1
ATOM 7395 C C . ILE C 1 290 ? 195.076 13.168 14.938 1.00 28.54 290 ILE C C 1
ATOM 7396 O O . ILE C 1 290 ? 194.808 13.615 16.059 1.00 27.67 290 ILE C O 1
ATOM 7401 N N . HIS C 1 291 ? 195.927 12.176 14.725 1.00 30.42 291 HIS C N 1
ATOM 7402 C CA . HIS C 1 291 ? 196.732 11.601 15.790 1.00 29.67 291 HIS C CA 1
ATOM 7403 C C . HIS C 1 291 ? 197.646 12.660 16.399 1.00 30.17 291 HIS C C 1
ATOM 7404 O O . HIS C 1 291 ? 198.045 13.613 15.724 1.00 29.52 291 HIS C O 1
ATOM 7411 N N . GLY C 1 292 ? 197.898 12.542 17.698 1.00 34.40 292 GLY C N 1
ATOM 7412 C CA . GLY C 1 292 ? 198.976 13.275 18.332 1.00 23.23 292 GLY C CA 1
ATOM 7413 C C . GLY C 1 292 ? 198.623 14.561 19.035 1.00 32.05 292 GLY C C 1
ATOM 7414 O O . GLY C 1 292 ? 199.523 15.288 19.466 1.00 35.24 292 GLY C O 1
ATOM 7415 N N . ILE C 1 293 ? 197.333 14.827 19.220 1.00 26.23 293 ILE C N 1
ATOM 7416 C CA . ILE C 1 293 ? 196.932 16.061 19.871 1.00 24.07 293 ILE C CA 1
ATOM 7417 C C . ILE C 1 293 ? 197.225 16.011 21.373 1.00 25.13 293 ILE C C 1
ATOM 7418 O O . ILE C 1 293 ? 197.212 17.044 22.044 1.00 22.87 293 ILE C O 1
ATOM 7423 N N . PHE C 1 294 ? 197.488 14.815 21.897 1.00 23.16 294 PHE C N 1
ATOM 7424 C CA . PHE C 1 294 ? 197.752 14.653 23.325 1.00 20.57 294 PHE C CA 1
ATOM 7425 C C . PHE C 1 294 ? 199.245 14.589 23.739 1.00 26.25 294 PHE C C 1
ATOM 7426 O O . PHE C 1 294 ? 199.537 14.392 24.922 1.00 23.00 294 PHE C O 1
ATOM 7434 N N . ASN C 1 295 ? 200.183 14.768 22.800 1.00 25.92 295 ASN C N 1
ATOM 7435 C CA . ASN C 1 295 ? 201.618 14.822 23.157 1.00 25.63 295 ASN C CA 1
ATOM 7436 C C . ASN C 1 295 ? 202.290 16.136 22.794 1.00 26.30 295 ASN C C 1
ATOM 7437 O O . ASN C 1 295 ? 203.478 16.157 22.460 1.00 29.66 295 ASN C O 1
ATOM 7442 N N . LEU C 1 296 ? 201.544 17.231 22.911 1.00 20.07 296 LEU C N 1
ATOM 7443 C CA . LEU C 1 296 ? 202.025 18.548 22.517 1.00 22.50 296 LEU C CA 1
ATOM 7444 C C . LEU C 1 296 ? 202.042 19.511 23.694 1.00 23.09 296 LEU C C 1
ATOM 7445 O O . LEU C 1 296 ? 201.568 19.182 24.791 1.00 23.13 296 LEU C O 1
ATOM 7450 N N . ALA C 1 297 ? 202.593 20.699 23.464 1.00 21.90 297 ALA C N 1
ATOM 7451 C CA . ALA C 1 297 ? 202.713 21.714 24.512 1.00 29.60 297 ALA C CA 1
ATOM 7452 C C . ALA C 1 297 ? 201.354 22.297 24.887 1.00 27.25 297 ALA C C 1
ATOM 7453 O O . ALA C 1 297 ? 201.112 22.657 26.047 1.00 28.38 297 ALA C O 1
ATOM 7455 N N . THR C 1 298 ? 200.467 22.365 23.896 1.00 27.32 298 THR C N 1
ATOM 7456 C CA . THR C 1 298 ? 199.128 22.908 24.078 1.00 26.36 298 THR C CA 1
ATOM 7457 C C . THR C 1 298 ? 198.105 21.788 23.879 1.00 23.21 298 THR C C 1
ATOM 7458 O O . THR C 1 298 ? 198.467 20.665 23.534 1.00 23.79 298 THR C O 1
ATOM 7462 N N . LEU C 1 299 ? 196.836 22.079 24.115 1.00 26.52 299 LEU C N 1
ATOM 7463 C CA . LEU C 1 299 ? 195.782 21.082 23.922 1.00 26.42 299 LEU C CA 1
ATOM 7464 C C . LEU C 1 299 ? 194.722 21.627 22.984 1.00 26.33 299 LEU C C 1
ATOM 7465 O O . LEU C 1 299 ? 194.194 22.708 23.235 1.00 31.30 299 LEU C O 1
ATOM 7470 N N . SER C 1 300 ? 194.426 20.899 21.904 1.00 21.49 300 SER C N 1
ATOM 7471 C CA . SER C 1 300 ? 193.422 21.339 20.926 1.00 23.73 300 SER C CA 1
ATOM 7472 C C . SER C 1 300 ? 192.033 21.433 21.571 1.00 24.80 300 SER C C 1
ATOM 7473 O O . SER C 1 300 ? 191.782 20.795 22.594 1.00 27.31 300 SER C O 1
ATOM 7476 N N . PRO C 1 301 ? 191.129 22.236 20.980 1.00 27.19 301 PRO C N 1
ATOM 7477 C CA . PRO C 1 301 ? 189.741 22.267 21.475 1.00 19.40 301 PRO C CA 1
ATOM 7478 C C . PRO C 1 301 ? 189.135 20.869 21.586 1.00 19.53 301 PRO C C 1
ATOM 7479 O O . PRO C 1 301 ? 188.550 20.481 22.613 1.00 23.67 301 PRO C O 1
ATOM 7483 N N . THR C 1 302 ? 189.309 20.084 20.531 1.00 19.25 302 THR C N 1
ATOM 7484 C CA . THR C 1 302 ? 188.725 18.757 20.530 1.00 21.75 302 THR C CA 1
ATOM 7485 C C . THR C 1 302 ? 189.403 17.889 21.583 1.00 22.12 302 THR C C 1
ATOM 7486 O O . THR C 1 302 ? 188.763 17.024 22.164 1.00 22.75 302 THR C O 1
ATOM 7490 N N . GLY C 1 303 ? 190.701 18.096 21.809 1.00 25.09 303 GLY C N 1
ATOM 7491 C CA . GLY C 1 303 ? 191.390 17.380 22.866 1.00 19.69 303 GLY C CA 1
ATOM 7492 C C . GLY C 1 303 ? 190.722 17.621 24.214 1.00 18.84 303 GLY C C 1
ATOM 7493 O O . GLY C 1 303 ? 190.442 16.687 24.967 1.00 16.72 303 GLY C O 1
ATOM 7494 N N . SER C 1 304 ? 190.397 18.881 24.478 1.00 21.23 304 SER C N 1
ATOM 7495 C CA . SER C 1 304 ? 189.719 19.274 25.710 1.00 22.14 304 SER C CA 1
ATOM 7496 C C . SER C 1 304 ? 188.351 18.595 25.824 1.00 18.51 304 SER C C 1
ATOM 7497 O O . SER C 1 304 ? 188.010 18.009 26.883 1.00 19.32 304 SER C O 1
ATOM 7500 N N . GLU C 1 305 ? 187.592 18.616 24.724 1.00 18.43 305 GLU C N 1
ATOM 7501 C CA . GLU C 1 305 ? 186.281 17.954 24.726 1.00 18.69 305 GLU C CA 1
ATOM 7502 C C . GLU C 1 305 ? 186.408 16.453 25.024 1.00 17.88 305 GLU C C 1
ATOM 7503 O O . GLU C 1 305 ? 185.613 15.872 25.793 1.00 22.08 305 GLU C O 1
ATOM 7509 N N . ILE C 1 306 ? 187.411 15.825 24.413 1.00 19.16 306 ILE C N 1
ATOM 7510 C CA . ILE C 1 306 ? 187.703 14.399 24.619 1.00 17.00 306 ILE C CA 1
ATOM 7511 C C . ILE C 1 306 ? 188.057 14.088 26.074 1.00 16.77 306 ILE C C 1
ATOM 7512 O O . ILE C 1 306 ? 187.641 13.064 26.615 1.00 16.42 306 ILE C O 1
ATOM 7517 N N . LEU C 1 307 ? 188.849 14.956 26.695 1.00 17.66 307 LEU C N 1
ATOM 7518 C CA . LEU C 1 307 ? 189.153 14.803 28.112 1.00 16.11 307 LEU C CA 1
ATOM 7519 C C . LEU C 1 307 ? 187.893 14.881 28.959 1.00 17.55 307 LEU C C 1
ATOM 7520 O O . LEU C 1 307 ? 187.750 14.112 29.912 1.00 13.58 307 LEU C O 1
ATOM 7525 N N . ASP C 1 308 ? 186.982 15.801 28.621 1.00 16.00 308 ASP C N 1
ATOM 7526 C CA . ASP C 1 308 ? 185.705 15.882 29.361 1.00 16.14 308 ASP C CA 1
ATOM 7527 C C . ASP C 1 308 ? 184.876 14.602 29.231 1.00 15.30 308 ASP C C 1
ATOM 7528 O O . ASP C 1 308 ? 184.259 14.110 30.201 1.00 14.12 308 ASP C O 1
ATOM 7533 N N . HIS C 1 309 ? 184.894 14.061 28.017 1.00 16.86 309 HIS C N 1
ATOM 7534 C CA . HIS C 1 309 ? 184.269 12.778 27.739 1.00 16.49 309 HIS C CA 1
ATOM 7535 C C . HIS C 1 309 ? 184.867 11.644 28.600 1.00 14.66 309 HIS C C 1
ATOM 7536 O O . HIS C 1 309 ? 184.147 10.899 29.301 1.00 11.76 309 HIS C O 1
ATOM 7543 N N . ILE C 1 310 ? 186.187 11.531 28.554 1.00 15.30 310 ILE C N 1
ATOM 7544 C CA . ILE C 1 310 ? 186.907 10.548 29.348 1.00 13.83 310 ILE C CA 1
ATOM 7545 C C . ILE C 1 310 ? 186.576 10.695 30.835 1.00 13.71 310 ILE C C 1
ATOM 7546 O O . ILE C 1 310 ? 186.351 9.703 31.520 1.00 15.81 310 ILE C O 1
ATOM 7551 N N . VAL C 1 311 ? 186.517 11.927 31.335 1.00 12.58 311 VAL C N 1
ATOM 7552 C CA . VAL C 1 311 ? 186.195 12.134 32.742 1.00 15.30 311 VAL C CA 1
ATOM 7553 C C . VAL C 1 311 ? 184.791 11.643 33.046 1.00 15.08 311 VAL C C 1
ATOM 7554 O O . VAL C 1 311 ? 184.574 10.994 34.071 1.00 12.34 311 VAL C O 1
ATOM 7558 N N . ALA C 1 312 ? 183.843 11.919 32.152 1.00 15.30 312 ALA C N 1
ATOM 7559 C CA . ALA C 1 312 ? 182.471 11.448 32.392 1.00 14.52 312 ALA C CA 1
ATOM 7560 C C . ALA C 1 312 ? 182.432 9.935 32.513 1.00 17.73 312 ALA C C 1
ATOM 7561 O O . ALA C 1 312 ? 181.832 9.352 33.458 1.00 18.87 312 ALA C O 1
ATOM 7563 N N . TRP C 1 313 ? 183.128 9.298 31.578 1.00 17.39 313 TRP C N 1
ATOM 7564 C CA . TRP C 1 313 ? 183.196 7.840 31.556 1.00 14.68 313 TRP C CA 1
ATOM 7565 C C . TRP C 1 313 ? 183.873 7.262 32.813 1.00 14.29 313 TRP C C 1
ATOM 7566 O O . TRP C 1 313 ? 183.442 6.233 33.336 1.00 16.24 313 TRP C O 1
ATOM 7577 N N . LEU C 1 314 ? 184.937 7.915 33.279 1.00 11.58 314 LEU C N 1
ATOM 7578 C CA . LEU C 1 314 ? 185.607 7.520 34.519 1.00 15.54 314 LEU C CA 1
ATOM 7579 C C . LEU C 1 314 ? 184.681 7.633 35.727 1.00 17.06 314 LEU C C 1
ATOM 7580 O O . LEU C 1 314 ? 184.653 6.750 36.589 1.00 17.74 314 LEU C O 1
ATOM 7585 N N . GLN C 1 315 ? 183.924 8.725 35.784 1.00 15.36 315 GLN C N 1
ATOM 7586 C CA . GLN C 1 315 ? 182.986 8.920 36.878 1.00 21.16 315 GLN C CA 1
ATOM 7587 C C . GLN C 1 315 ? 181.935 7.820 36.879 1.00 17.99 315 GLN C C 1
ATOM 7588 O O . GLN C 1 315 ? 181.644 7.267 37.939 1.00 20.41 315 GLN C O 1
ATOM 7594 N N . LYS C 1 316 ? 181.419 7.450 35.701 1.00 18.69 316 LYS C N 1
ATOM 7595 C CA . LYS C 1 316 ? 180.518 6.292 35.642 1.00 17.10 316 LYS C CA 1
ATOM 7596 C C . LYS C 1 316 ? 181.207 4.998 36.095 1.00 22.65 316 LYS C C 1
ATOM 7597 O O . LYS C 1 316 ? 180.640 4.244 36.888 1.00 23.58 316 LYS C O 1
ATOM 7603 N N . THR C 1 317 ? 182.423 4.744 35.609 1.00 16.40 317 THR C N 1
ATOM 7604 C CA . THR C 1 317 ? 183.174 3.566 36.049 1.00 20.46 317 THR C CA 1
ATOM 7605 C C . THR C 1 317 ? 183.271 3.450 37.571 1.00 21.92 317 THR C C 1
ATOM 7606 O O . THR C 1 317 ? 182.980 2.394 38.170 1.00 21.20 317 THR C O 1
ATOM 7610 N N . TRP C 1 318 ? 183.679 4.550 38.188 1.00 18.24 318 TRP C N 1
ATOM 7611 C CA . TRP C 1 318 ? 183.854 4.594 39.624 1.00 19.50 318 TRP C CA 1
ATOM 7612 C C . TRP C 1 318 ? 182.513 4.458 40.363 1.00 24.33 318 TRP C C 1
ATOM 7613 O O . TRP C 1 318 ? 182.465 3.837 41.418 1.00 24.58 318 TRP C O 1
ATOM 7624 N N . LYS C 1 319 ? 181.431 5.015 39.812 1.00 21.11 319 LYS C N 1
ATOM 7625 C CA . LYS C 1 319 ? 180.095 4.832 40.407 1.00 26.73 319 LYS C CA 1
ATOM 7626 C C . LYS C 1 319 ? 179.675 3.354 40.362 1.00 28.06 319 LYS C C 1
ATOM 7627 O O . LYS C 1 319 ? 179.089 2.831 41.299 1.00 27.62 319 LYS C O 1
ATOM 7633 N N . LEU C 1 320 ? 179.962 2.697 39.244 1.00 29.40 320 LEU C N 1
ATOM 7634 C CA . LEU C 1 320 ? 179.686 1.272 39.088 1.00 29.80 320 LEU C CA 1
ATOM 7635 C C . LEU C 1 320 ? 180.460 0.428 40.081 1.00 34.67 320 LEU C C 1
ATOM 7636 O O . LEU C 1 320 ? 179.893 -0.470 40.697 1.00 41.72 320 LEU C O 1
ATOM 7641 N N . GLU C 1 321 ? 181.748 0.713 40.265 1.00 35.13 321 GLU C N 1
ATOM 7642 C CA . GLU C 1 321 ? 182.531 -0.116 41.187 1.00 33.85 321 GLU C CA 1
ATOM 7643 C C . GLU C 1 321 ? 182.039 -0.024 42.637 1.00 40.10 321 GLU C C 1
ATOM 7644 O O . GLU C 1 321 ? 181.995 -1.033 43.349 1.00 47.69 321 GLU C O 1
ATOM 7650 N N . HIS C 1 322 ? 181.672 1.179 43.069 1.00 45.32 322 HIS C N 1
ATOM 7651 C CA . HIS C 1 322 ? 181.190 1.402 44.431 1.00 49.87 322 HIS C CA 1
ATOM 7652 C C . HIS C 1 322 ? 179.673 1.197 44.530 1.00 55.66 322 HIS C C 1
ATOM 7653 O O . HIS C 1 322 ? 179.009 1.833 45.352 1.00 58.13 322 HIS C O 1
ATOM 7655 N N . HIS C 1 323 ? 179.136 0.309 43.692 1.00 56.50 323 HIS C N 1
ATOM 7656 C CA . HIS C 1 323 ? 177.690 0.062 43.595 1.00 61.59 323 HIS C CA 1
ATOM 7657 C C . HIS C 1 323 ? 177.100 -0.771 44.736 1.00 68.78 323 HIS C C 1
ATOM 7658 O O . HIS C 1 323 ? 176.015 -0.457 45.231 1.00 72.54 323 HIS C O 1
ATOM 7665 N N . HIS C 1 324 ? 177.782 -1.847 45.139 1.00 69.99 324 HIS C N 1
ATOM 7666 C CA . HIS C 1 324 ? 177.267 -2.689 46.219 1.00 67.47 324 HIS C CA 1
ATOM 7667 C C . HIS C 1 324 ? 177.493 -2.015 47.577 1.00 72.55 324 HIS C C 1
ATOM 7668 O O . HIS C 1 324 ? 177.217 -2.604 48.627 1.00 71.83 324 HIS C O 1
ATOM 7670 N N . HIS C 1 325 ? 177.927 -0.752 47.519 1.00 71.06 325 HIS C N 1
ATOM 7671 C CA . HIS C 1 325 ? 178.207 0.109 48.673 1.00 66.51 325 HIS C CA 1
ATOM 7672 C C . HIS C 1 325 ? 179.381 -0.410 49.495 1.00 57.76 325 HIS C C 1
ATOM 7673 O O . HIS C 1 325 ? 180.500 -0.524 48.987 1.00 55.57 325 HIS C O 1
ATOM 7680 N N . PRO D 1 3 ? 185.143 -4.147 8.148 1.00 30.00 3 PRO D N 1
ATOM 7681 C CA . PRO D 1 3 ? 184.203 -3.063 8.401 1.00 30.00 3 PRO D CA 1
ATOM 7682 C C . PRO D 1 3 ? 182.753 -3.401 8.214 1.00 30.00 3 PRO D C 1
ATOM 7683 O O . PRO D 1 3 ? 181.946 -2.485 8.071 1.00 30.00 3 PRO D O 1
ATOM 7687 N N . THR D 1 4 ? 182.411 -4.686 8.251 1.00 30.00 4 THR D N 1
ATOM 7688 C CA . THR D 1 4 ? 181.039 -5.076 8.498 1.00 30.00 4 THR D CA 1
ATOM 7689 C C . THR D 1 4 ? 180.838 -4.812 9.976 1.00 30.00 4 THR D C 1
ATOM 7690 O O . THR D 1 4 ? 181.590 -5.281 10.823 1.00 30.00 4 THR D O 1
ATOM 7694 N N . VAL D 1 5 ? 179.842 -4.014 10.284 1.00 52.01 5 VAL D N 1
ATOM 7695 C CA . VAL D 1 5 ? 179.704 -3.514 11.614 1.00 55.04 5 VAL D CA 1
ATOM 7696 C C . VAL D 1 5 ? 179.435 -4.598 12.633 1.00 60.30 5 VAL D C 1
ATOM 7697 O O . VAL D 1 5 ? 178.632 -5.487 12.426 1.00 64.43 5 VAL D O 1
ATOM 7701 N N . LYS D 1 6 ? 180.103 -4.518 13.755 1.00 58.79 6 LYS D N 1
ATOM 7702 C CA . LYS D 1 6 ? 179.707 -5.345 14.870 1.00 63.18 6 LYS D CA 1
ATOM 7703 C C . LYS D 1 6 ? 178.823 -4.529 15.802 1.00 68.97 6 LYS D C 1
ATOM 7704 O O . LYS D 1 6 ? 179.161 -3.476 16.281 1.00 66.64 6 LYS D O 1
ATOM 7706 N N . LEU D 1 7 ? 177.649 -5.029 16.044 1.00 70.13 7 LEU D N 1
ATOM 7707 C CA . LEU D 1 7 ? 176.745 -4.342 16.959 1.00 64.18 7 LEU D CA 1
ATOM 7708 C C . LEU D 1 7 ? 176.842 -4.816 18.402 1.00 65.21 7 LEU D C 1
ATOM 7709 O O . LEU D 1 7 ? 177.227 -5.956 18.680 1.00 70.17 7 LEU D O 1
ATOM 7714 N N . LYS D 1 8 ? 176.518 -3.910 19.318 1.00 62.71 8 LYS D N 1
ATOM 7715 C CA . LYS D 1 8 ? 176.276 -4.278 20.706 1.00 67.46 8 LYS D CA 1
ATOM 7716 C C . LYS D 1 8 ? 174.889 -4.954 20.787 1.00 75.37 8 LYS D C 1
ATOM 7717 O O . LYS D 1 8 ? 173.996 -4.627 19.994 1.00 74.06 8 LYS D O 1
ATOM 7723 N N . PRO D 1 9 ? 174.711 -5.895 21.743 1.00 75.98 9 PRO D N 1
ATOM 7724 C CA . PRO D 1 9 ? 173.529 -6.765 21.901 1.00 77.52 9 PRO D CA 1
ATOM 7725 C C . PRO D 1 9 ? 172.167 -6.072 21.815 1.00 80.59 9 PRO D C 1
ATOM 7726 O O . PRO D 1 9 ? 171.312 -6.482 21.022 1.00 84.70 9 PRO D O 1
ATOM 7730 N N . TYR D 1 10 ? 171.982 -5.044 22.640 1.00 78.01 10 TYR D N 1
ATOM 7731 C CA . TYR D 1 10 ? 170.723 -4.311 22.747 1.00 71.01 10 TYR D CA 1
ATOM 7732 C C . TYR D 1 10 ? 170.308 -3.748 21.380 1.00 74.10 10 TYR D C 1
ATOM 7733 O O . TYR D 1 10 ? 169.148 -3.885 20.958 1.00 73.17 10 TYR D O 1
ATOM 7742 N N . CYS D 1 11 ? 171.265 -3.136 20.685 1.00 74.96 11 CYS D N 1
ATOM 7743 C CA . CYS D 1 11 ? 171.007 -2.562 19.367 1.00 72.24 11 CYS D CA 1
ATOM 7744 C C . CYS D 1 11 ? 170.685 -3.629 18.319 1.00 76.24 11 CYS D C 1
ATOM 7745 O O . CYS D 1 11 ? 169.831 -3.416 17.456 1.00 74.82 11 CYS D O 1
ATOM 7748 N N . GLN D 1 12 ? 171.349 -4.779 18.409 1.00 75.99 12 GLN D N 1
ATOM 7749 C CA . GLN D 1 12 ? 171.054 -5.901 17.521 1.00 78.92 12 GLN D CA 1
ATOM 7750 C C . GLN D 1 12 ? 169.614 -6.406 17.702 1.00 82.39 12 GLN D C 1
ATOM 7751 O O . GLN D 1 12 ? 168.844 -6.500 16.729 1.00 81.07 12 GLN D O 1
ATOM 7757 N N . ASN D 1 13 ? 169.261 -6.723 18.951 1.00 84.31 13 ASN D N 1
ATOM 7758 C CA . ASN D 1 13 ? 167.905 -7.162 19.295 1.00 84.78 13 ASN D CA 1
ATOM 7759 C C . ASN D 1 13 ? 166.808 -6.193 18.890 1.00 86.09 13 ASN D C 1
ATOM 7760 O O . ASN D 1 13 ? 165.825 -6.603 18.284 1.00 89.31 13 ASN D O 1
ATOM 7765 N N . ILE D 1 14 ? 166.964 -4.917 19.239 1.00 85.09 14 ILE D N 1
ATOM 7766 C CA . ILE D 1 14 ? 166.006 -3.892 18.810 1.00 83.75 14 ILE D CA 1
ATOM 7767 C C . ILE D 1 14 ? 165.910 -3.780 17.279 1.00 79.18 14 ILE D C 1
ATOM 7768 O O . ILE D 1 14 ? 164.811 -3.681 16.728 1.00 76.92 14 ILE D O 1
ATOM 7773 N N . ALA D 1 15 ? 167.054 -3.791 16.598 1.00 78.68 15 ALA D N 1
ATOM 7774 C CA . ALA D 1 15 ? 167.069 -3.670 15.137 1.00 77.62 15 ALA D CA 1
ATOM 7775 C C . ALA D 1 15 ? 166.343 -4.801 14.409 1.00 80.42 15 ALA D C 1
ATOM 7776 O O . ALA D 1 15 ? 165.546 -4.553 13.495 1.00 78.22 15 ALA D O 1
ATOM 7778 N N . ASP D 1 16 ? 166.628 -6.041 14.798 1.00 83.84 16 ASP D N 1
ATOM 7779 C CA . ASP D 1 16 ? 166.007 -7.187 14.135 1.00 82.29 16 ASP D CA 1
ATOM 7780 C C . ASP D 1 16 ? 164.598 -7.491 14.654 1.00 83.94 16 ASP D C 1
ATOM 7781 O O . ASP D 1 16 ? 163.823 -8.173 13.978 1.00 83.27 16 ASP D O 1
ATOM 7786 N N . ALA D 1 17 ? 164.276 -7.001 15.853 1.00 89.50 17 ALA D N 1
ATOM 7787 C CA . ALA D 1 17 ? 162.941 -7.197 16.426 1.00 89.34 17 ALA D CA 1
ATOM 7788 C C . ALA D 1 17 ? 16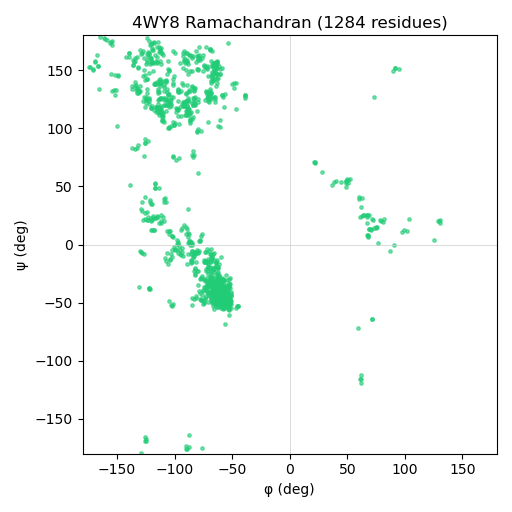1.935 -6.355 15.662 1.00 93.19 17 ALA D C 1
ATOM 7789 O O . ALA D 1 17 ? 160.728 -6.600 15.727 1.00 96.33 17 ALA D O 1
ATOM 7791 N N . ALA D 1 18 ? 162.442 -5.340 14.965 1.00 95.47 18 ALA D N 1
ATOM 7792 C CA . ALA D 1 18 ? 161.610 -4.484 14.131 1.00 94.61 18 ALA D CA 1
ATOM 7793 C C . ALA D 1 18 ? 160.943 -5.341 13.062 1.00 92.52 18 ALA D C 1
ATOM 7794 O O . ALA D 1 18 ? 161.591 -5.783 12.111 1.00 91.47 18 ALA D O 1
ATOM 7796 N N . THR D 1 19 ? 159.641 -5.559 13.220 1.00 92.25 19 THR D N 1
ATOM 7797 C CA . THR D 1 19 ? 158.922 -6.525 12.399 1.00 91.61 19 THR D CA 1
ATOM 7798 C C . THR D 1 19 ? 157.643 -5.911 11.832 1.00 92.68 19 THR D C 1
ATOM 7799 O O . THR D 1 19 ? 157.264 -6.201 10.695 1.00 95.50 19 THR D O 1
ATOM 7803 N N . ILE D 1 20 ? 156.979 -5.059 12.610 1.00 85.29 20 ILE D N 1
ATOM 7804 C CA . ILE D 1 20 ? 155.772 -4.410 12.115 1.00 78.28 20 ILE D CA 1
ATOM 7805 C C . ILE D 1 20 ? 156.138 -3.358 11.081 1.00 74.64 20 ILE D C 1
ATOM 7806 O O . ILE D 1 20 ? 157.048 -2.555 11.295 1.00 75.05 20 ILE D O 1
ATOM 7808 N N . ASP D 1 21 ? 155.442 -3.380 9.951 1.00 73.20 21 ASP D N 1
ATOM 7809 C CA . ASP D 1 21 ? 155.643 -2.373 8.916 1.00 74.71 21 ASP D CA 1
ATOM 7810 C C . ASP D 1 21 ? 154.741 -1.188 9.238 1.00 69.38 21 ASP D C 1
ATOM 7811 O O . ASP D 1 21 ? 153.523 -1.274 9.075 1.00 70.63 21 ASP D O 1
ATOM 7816 N N . SER D 1 22 ? 155.326 -0.090 9.704 1.00 65.25 22 SER D N 1
ATOM 7817 C CA . SER D 1 22 ? 154.540 1.096 10.026 1.00 65.20 22 SER D CA 1
ATOM 7818 C C . SER D 1 22 ? 154.059 1.807 8.764 1.00 60.17 22 SER D C 1
ATOM 7819 O O . SER D 1 22 ? 153.071 2.548 8.791 1.00 57.68 22 SER D O 1
ATOM 7822 N N . THR D 1 23 ? 154.756 1.569 7.657 1.00 62.62 23 THR D N 1
ATOM 7823 C CA . THR D 1 23 ? 154.464 2.256 6.401 1.00 64.83 23 THR D CA 1
ATOM 7824 C C . THR D 1 23 ? 153.126 1.856 5.766 1.00 65.43 23 THR D C 1
ATOM 7825 O O . THR D 1 23 ? 152.611 2.569 4.899 1.00 59.03 23 THR D O 1
ATOM 7829 N N . GLN D 1 24 ? 152.548 0.745 6.227 1.00 67.86 24 GLN D N 1
ATOM 7830 C CA . GLN D 1 24 ? 151.302 0.221 5.659 1.00 61.42 24 GLN D CA 1
ATOM 7831 C C . GLN D 1 24 ? 150.052 0.671 6.425 1.00 62.46 24 GLN D C 1
ATOM 7832 O O . GLN D 1 24 ? 148.924 0.402 6.004 1.00 61.97 24 GLN D O 1
ATOM 7834 N N . TYR D 1 25 ? 150.253 1.378 7.533 1.00 58.45 25 TYR D N 1
ATOM 7835 C CA . TYR D 1 25 ? 149.143 1.821 8.364 1.00 49.30 25 TYR D CA 1
ATOM 7836 C C . TYR D 1 25 ? 148.994 3.329 8.433 1.00 47.90 25 TYR D C 1
ATOM 7837 O O . TYR D 1 25 ? 149.948 4.077 8.198 1.00 50.85 25 TYR D O 1
ATOM 7846 N N . PRO D 1 26 ? 147.781 3.786 8.766 1.00 47.77 26 PRO D N 1
ATOM 7847 C CA . PRO D 1 26 ? 147.633 5.218 8.999 1.00 48.18 26 PRO D CA 1
ATOM 7848 C C . PRO D 1 26 ? 148.407 5.567 10.251 1.00 48.79 26 PRO D C 1
ATOM 7849 O O . PRO D 1 26 ? 148.506 4.728 11.154 1.00 46.50 26 PRO D O 1
ATOM 7853 N N . PRO D 1 27 ? 148.977 6.775 10.292 1.00 51.28 27 PRO D N 1
ATOM 7854 C CA . PRO D 1 27 ? 149.801 7.227 11.414 1.00 46.94 27 PRO D CA 1
ATOM 7855 C C . PRO D 1 27 ? 149.123 7.043 12.773 1.00 49.78 27 PRO D C 1
ATOM 7856 O O . PRO D 1 27 ? 149.787 6.561 13.686 1.00 46.07 27 PRO D O 1
ATOM 7860 N N . GLU D 1 28 ? 147.834 7.368 12.892 1.00 46.17 28 GLU D N 1
ATOM 7861 C CA . GLU D 1 28 ? 147.135 7.252 14.175 1.00 43.55 28 GLU D CA 1
ATOM 7862 C C . GLU D 1 28 ? 147.233 5.840 14.770 1.00 42.52 28 GLU D C 1
ATOM 7863 O O . GLU D 1 28 ? 147.426 5.663 15.990 1.00 46.47 28 GLU D O 1
ATOM 7865 N N . VAL D 1 29 ? 147.148 4.836 13.905 1.00 42.73 29 VAL D N 1
ATOM 7866 C CA . VAL D 1 29 ? 147.231 3.451 14.356 1.00 46.14 29 VAL D CA 1
ATOM 7867 C C . VAL D 1 29 ? 148.659 3.152 14.799 1.00 46.18 29 VAL D C 1
ATOM 7868 O O . VAL D 1 29 ? 148.883 2.486 15.823 1.00 46.91 29 VAL D O 1
ATOM 7872 N N . VAL D 1 30 ? 149.617 3.662 14.026 1.00 43.31 30 VAL D N 1
ATOM 7873 C CA . VAL D 1 30 ? 151.035 3.494 14.334 1.00 40.52 30 VAL D CA 1
ATOM 7874 C C . VAL D 1 30 ? 151.364 4.048 15.719 1.00 38.11 30 VAL D C 1
ATOM 7875 O O . VAL D 1 30 ? 151.975 3.355 16.532 1.00 30.85 30 VAL D O 1
ATOM 7879 N N . ARG D 1 31 ? 150.907 5.277 15.974 1.00 32.26 31 ARG D N 1
ATOM 7880 C CA . ARG D 1 31 ? 151.093 5.970 17.244 1.00 36.06 31 ARG D CA 1
ATOM 7881 C C . ARG D 1 31 ? 150.469 5.196 18.393 1.00 38.29 31 ARG D C 1
ATOM 7882 O O . ARG D 1 31 ? 151.077 5.070 19.459 1.00 38.28 31 ARG D O 1
ATOM 7890 N N . LYS D 1 32 ? 149.267 4.664 18.175 1.00 36.72 32 LYS D N 1
ATOM 7891 C CA . LYS D 1 32 ? 148.609 3.881 19.222 1.00 36.80 32 LYS D CA 1
ATOM 7892 C C . LYS D 1 32 ? 149.384 2.616 19.569 1.00 34.99 32 LYS D C 1
ATOM 7893 O O . LYS D 1 32 ? 149.583 2.285 20.742 1.00 36.09 32 LYS D O 1
ATOM 7899 N N . ALA D 1 33 ? 149.834 1.912 18.541 1.00 36.16 33 ALA D N 1
ATOM 7900 C CA . ALA D 1 33 ? 150.606 0.699 18.760 1.00 35.76 33 ALA D CA 1
ATOM 7901 C C . ALA D 1 33 ? 151.938 1.006 19.461 1.00 39.31 33 ALA D C 1
ATOM 7902 O O . ALA D 1 33 ? 152.415 0.215 20.284 1.00 40.60 33 ALA D O 1
ATOM 7904 N N . GLU D 1 34 ? 152.539 2.144 19.118 1.00 32.01 34 GLU D N 1
ATOM 7905 C CA . GLU D 1 34 ? 153.788 2.581 19.735 1.00 34.44 34 GLU D CA 1
ATOM 7906 C C . GLU D 1 34 ? 153.591 2.879 21.239 1.00 36.48 34 GLU D C 1
ATOM 7907 O O . GLU D 1 34 ? 154.348 2.373 22.106 1.00 32.42 34 GLU D O 1
ATOM 7913 N N . ALA D 1 35 ? 152.564 3.676 21.547 1.00 34.18 35 ALA D N 1
ATOM 7914 C CA . ALA D 1 35 ? 152.223 3.991 22.942 1.00 32.73 35 ALA D CA 1
ATOM 7915 C C . ALA D 1 35 ? 151.982 2.711 23.728 1.00 31.40 35 ALA D C 1
ATOM 7916 O O . ALA D 1 35 ? 152.520 2.521 24.826 1.00 33.20 35 ALA D O 1
ATOM 7918 N N . ALA D 1 36 ? 151.219 1.805 23.132 1.00 28.69 36 ALA D N 1
ATOM 7919 C CA . ALA D 1 36 ? 150.954 0.524 23.766 1.00 31.42 36 ALA D CA 1
ATOM 7920 C C . ALA D 1 36 ? 152.248 -0.263 24.010 1.00 37.19 36 ALA D C 1
ATOM 7921 O O . ALA D 1 36 ? 152.397 -0.904 25.048 1.00 34.27 36 ALA D O 1
ATOM 7923 N N . SER D 1 37 ? 153.179 -0.229 23.056 1.00 34.65 37 SER D N 1
ATOM 7924 C CA . SER D 1 37 ? 154.455 -0.920 23.245 1.00 32.73 37 SER D CA 1
ATOM 7925 C C . SER D 1 37 ? 155.262 -0.335 24.413 1.00 31.51 37 SER D C 1
ATOM 7926 O O . SER D 1 37 ? 155.976 -1.075 25.091 1.00 30.61 37 SER D O 1
ATOM 7929 N N . ILE D 1 38 ? 155.146 0.972 24.662 1.00 29.46 38 ILE D N 1
ATOM 7930 C CA . ILE D 1 38 ? 155.788 1.529 25.860 1.00 28.46 38 ILE D CA 1
ATOM 7931 C C . ILE D 1 38 ? 155.063 1.073 27.129 1.00 32.07 38 ILE D C 1
ATOM 7932 O O . ILE D 1 38 ? 155.690 0.593 28.074 1.00 31.88 38 ILE D O 1
ATOM 7937 N N . ILE D 1 39 ? 153.741 1.214 27.148 1.00 32.07 39 ILE D N 1
ATOM 7938 C CA . ILE D 1 39 ? 152.963 0.891 28.345 1.00 28.70 39 ILE D CA 1
ATOM 7939 C C . ILE D 1 39 ? 153.024 -0.586 28.766 1.00 36.93 39 ILE D C 1
ATOM 7940 O O . ILE D 1 39 ? 153.081 -0.903 29.964 1.00 40.70 39 ILE D O 1
ATOM 7945 N N . ASP D 1 40 ? 153.024 -1.484 27.785 1.00 34.32 40 ASP D N 1
ATOM 7946 C CA . ASP D 1 40 ? 152.957 -2.920 28.051 1.00 38.69 40 ASP D CA 1
ATOM 7947 C C . ASP D 1 40 ? 154.323 -3.536 28.357 1.00 37.85 40 ASP D C 1
ATOM 7948 O O . ASP D 1 40 ? 154.419 -4.662 28.853 1.00 37.85 40 ASP D O 1
ATOM 7953 N N . ASP D 1 41 ? 155.376 -2.774 28.104 1.00 31.05 41 ASP D N 1
ATOM 7954 C CA . ASP D 1 41 ? 156.720 -3.234 28.400 1.00 35.21 41 ASP D CA 1
ATOM 7955 C C . ASP D 1 41 ? 156.874 -3.377 29.911 1.00 33.57 41 ASP D C 1
ATOM 7956 O O . ASP D 1 41 ? 156.589 -2.435 30.656 1.00 38.60 41 ASP D O 1
ATOM 7961 N N . PRO D 1 42 ? 157.316 -4.565 30.371 1.00 39.39 42 PRO D N 1
ATOM 7962 C CA . PRO D 1 42 ? 157.427 -4.826 31.815 1.00 40.40 42 PRO D CA 1
ATOM 7963 C C . PRO D 1 42 ? 158.569 -4.047 32.474 1.00 39.68 42 PRO D C 1
ATOM 7964 O O . PRO D 1 42 ? 158.648 -3.963 33.705 1.00 37.58 42 PRO D O 1
ATOM 7968 N N . LYS D 1 43 ? 159.436 -3.481 31.643 1.00 36.28 43 LYS D N 1
ATOM 7969 C CA . LYS D 1 43 ? 160.627 -2.791 32.106 1.00 35.76 43 LYS D CA 1
ATOM 7970 C C . LYS D 1 43 ? 160.498 -1.269 32.080 1.00 28.44 43 LYS D C 1
ATOM 7971 O O . LYS D 1 43 ? 161.412 -0.564 32.507 1.00 31.29 43 LYS D O 1
ATOM 7977 N N . ALA D 1 44 ? 159.385 -0.765 31.556 1.00 27.88 44 ALA D N 1
ATOM 7978 C CA . ALA D 1 44 ? 159.250 0.669 31.278 1.00 25.38 44 ALA D CA 1
ATOM 7979 C C . ALA D 1 44 ? 159.453 1.571 32.483 1.00 21.39 44 ALA D C 1
ATOM 7980 O O . ALA D 1 44 ? 159.922 2.690 32.320 1.00 24.31 44 ALA D O 1
ATOM 7982 N N . LEU D 1 45 ? 159.115 1.091 33.677 1.00 23.22 45 LEU D N 1
ATOM 7983 C CA . LEU D 1 45 ? 159.185 1.905 34.896 1.00 25.21 45 LEU D CA 1
ATOM 7984 C C . LEU D 1 45 ? 160.387 1.550 35.745 1.00 25.64 45 LEU D C 1
ATOM 7985 O O . LEU D 1 45 ? 160.743 2.263 36.677 1.00 18.98 45 LEU D O 1
ATOM 7990 N N . GLU D 1 46 ? 161.011 0.437 35.408 1.00 24.49 46 GLU D N 1
ATOM 7991 C CA . GLU D 1 46 ? 162.152 -0.039 36.150 1.00 30.35 46 GLU D CA 1
ATOM 7992 C C . GLU D 1 46 ? 163.370 0.909 36.066 1.00 33.38 46 GLU D C 1
ATOM 7993 O O . GLU D 1 46 ? 163.867 1.243 34.979 1.00 22.62 46 GLU D O 1
ATOM 7999 N N . GLY D 1 47 ? 163.827 1.351 37.240 1.00 32.10 47 GLY D N 1
ATOM 8000 C CA . GLY D 1 47 ? 164.975 2.235 37.354 1.00 30.26 47 GLY D CA 1
ATOM 8001 C C . GLY D 1 47 ? 164.717 3.633 36.822 1.00 27.33 47 GLY D C 1
ATOM 8002 O O . GLY D 1 47 ? 165.651 4.416 36.649 1.00 21.68 47 GLY D O 1
ATOM 8003 N N . LEU D 1 48 ? 163.446 3.947 36.582 1.00 19.24 48 LEU D N 1
ATOM 8004 C CA . LEU D 1 48 ? 163.053 5.262 36.100 1.00 23.15 48 LEU D CA 1
ATOM 8005 C C . LEU D 1 48 ? 163.244 6.317 37.181 1.00 24.83 48 LEU D C 1
ATOM 8006 O O . LEU D 1 48 ? 162.721 6.180 38.289 1.00 26.61 48 LEU D O 1
ATOM 8011 N N . PRO D 1 49 ? 164.007 7.375 36.864 1.00 25.52 49 PRO D N 1
ATOM 8012 C CA . PRO D 1 49 ? 164.225 8.452 37.837 1.00 21.73 49 PRO D CA 1
ATOM 8013 C C . PRO D 1 49 ? 162.918 9.179 38.151 1.00 23.20 49 PRO D C 1
ATOM 8014 O O . PRO D 1 49 ? 162.044 9.271 37.281 1.00 20.37 49 PRO D O 1
ATOM 8018 N N . ASP D 1 50 ? 162.788 9.669 39.381 1.00 26.90 50 ASP D N 1
ATOM 8019 C CA . ASP D 1 50 ? 161.653 10.494 39.794 1.00 21.49 50 ASP D CA 1
ATOM 8020 C C . ASP D 1 50 ? 161.884 11.947 39.404 1.00 22.72 50 ASP D C 1
ATOM 8021 O O . ASP D 1 50 ? 162.964 12.502 39.641 1.00 19.53 50 ASP D O 1
ATOM 8026 N N . VAL D 1 51 ? 160.886 12.577 38.794 1.00 16.18 51 VAL D N 1
ATOM 8027 C CA . VAL D 1 51 ? 161.066 13.962 38.404 1.00 17.55 51 VAL D CA 1
ATOM 8028 C C . VAL D 1 51 ? 159.825 14.762 38.759 1.00 19.26 51 VAL D C 1
ATOM 8029 O O . VAL D 1 51 ? 158.720 14.218 38.866 1.00 18.86 51 VAL D O 1
ATOM 8033 N N . TYR D 1 52 ? 160.026 16.059 38.949 1.00 17.74 52 TYR D N 1
ATOM 8034 C CA . TYR D 1 52 ? 158.950 17.013 39.040 1.00 16.66 52 TYR D CA 1
ATOM 8035 C C . TYR D 1 52 ? 158.551 17.360 37.616 1.00 21.13 52 TYR D C 1
ATOM 8036 O O . TYR D 1 52 ? 159.367 17.881 36.850 1.00 23.42 52 TYR D O 1
ATOM 8045 N N . LEU D 1 53 ? 157.296 17.092 37.267 1.00 20.07 53 LEU D N 1
ATOM 8046 C CA . LEU D 1 53 ? 156.797 17.348 35.918 1.00 20.49 53 LEU D CA 1
ATOM 8047 C C . LEU D 1 53 ? 155.688 18.396 35.949 1.00 23.43 53 LEU D C 1
ATOM 8048 O O . LEU D 1 53 ? 154.845 18.395 36.838 1.00 25.11 53 LEU D O 1
ATOM 8053 N N . GLU D 1 54 ? 155.721 19.301 34.979 1.00 26.00 54 GLU D N 1
ATOM 8054 C CA . GLU D 1 54 ? 154.727 20.361 34.843 1.00 25.98 54 GLU D CA 1
ATOM 8055 C C . GLU D 1 54 ? 154.283 20.479 33.393 1.00 28.59 54 GLU D C 1
ATOM 8056 O O . GLU D 1 54 ? 155.115 20.426 32.489 1.00 20.28 54 GLU D O 1
ATOM 8062 N N . GLU D 1 55 ? 152.976 20.628 33.169 1.00 32.09 55 GLU D N 1
ATOM 8063 C CA . GLU D 1 55 ? 152.466 20.841 31.813 1.00 34.21 55 GLU D CA 1
ATOM 8064 C C . GLU D 1 55 ? 152.086 22.308 31.621 1.00 35.55 55 GLU D C 1
ATOM 8065 O O . GLU D 1 55 ? 151.268 22.855 32.359 1.00 42.34 55 GLU D O 1
ATOM 8071 N N . LYS D 1 56 ? 152.673 22.926 30.605 1.00 34.65 56 LYS D N 1
ATOM 8072 C CA . LYS D 1 56 ? 152.540 24.356 30.368 1.00 37.24 56 LYS D CA 1
ATOM 8073 C C . LYS D 1 56 ? 152.189 24.621 28.908 1.00 42.59 56 LYS D C 1
ATOM 8074 O O . LYS D 1 56 ? 152.857 24.107 28.010 1.00 38.87 56 LYS D O 1
ATOM 8080 N N . THR D 1 57 ? 151.157 25.429 28.671 1.00 42.94 57 THR D N 1
ATOM 8081 C CA . THR D 1 57 ? 150.787 25.835 27.310 1.00 46.65 57 THR D CA 1
ATOM 8082 C C . THR D 1 57 ? 151.225 27.298 27.194 1.00 39.48 57 THR D C 1
ATOM 8083 O O . THR D 1 57 ? 150.991 28.088 28.110 1.00 39.09 57 THR D O 1
ATOM 8087 N N . ILE D 1 58 ? 151.936 27.645 26.125 1.00 41.82 58 ILE D N 1
ATOM 8088 C CA . ILE D 1 58 ? 152.407 29.028 25.949 1.00 47.34 58 ILE D CA 1
ATOM 8089 C C . ILE D 1 58 ? 151.681 29.874 24.903 1.00 43.15 58 ILE D C 1
ATOM 8090 O O . ILE D 1 58 ? 151.037 29.334 23.998 1.00 44.04 58 ILE D O 1
ATOM 8095 N N . ASN D 1 59 ? 151.779 31.202 25.062 1.00 47.38 59 ASN D N 1
ATOM 8096 C CA . ASN D 1 59 ? 151.292 32.153 24.055 1.00 60.02 59 ASN D CA 1
ATOM 8097 C C . ASN D 1 59 ? 152.409 32.619 23.133 1.00 56.83 59 ASN D C 1
ATOM 8098 O O . ASN D 1 59 ? 153.230 33.461 23.509 1.00 51.73 59 ASN D O 1
ATOM 8103 N N . ARG D 1 60 ? 152.412 32.073 21.921 1.00 56.09 60 ARG D N 1
ATOM 8104 C CA . ARG D 1 60 ? 153.364 32.430 20.872 1.00 59.58 60 ARG D CA 1
ATOM 8105 C C . ARG D 1 60 ? 152.858 33.621 20.057 1.00 62.60 60 ARG D C 1
ATOM 8106 O O . ARG D 1 60 ? 151.981 34.363 20.501 1.00 59.70 60 ARG D O 1
ATOM 8114 N N . LYS D 1 61 ? 153.463 33.829 18.894 1.00 67.81 61 LYS D N 1
ATOM 8115 C CA . LYS D 1 61 ? 153.137 34.950 18.033 1.00 71.53 61 LYS D CA 1
ATOM 8116 C C . LYS D 1 61 ? 151.754 34.928 17.373 1.00 67.59 61 LYS D C 1
ATOM 8117 O O . LYS D 1 61 ? 151.218 36.000 17.093 1.00 66.99 61 LYS D O 1
ATOM 8123 N N . ASN D 1 62 ? 151.147 33.765 17.117 1.00 63.63 62 ASN D N 1
ATOM 8124 C CA . ASN D 1 62 ? 150.049 33.839 16.153 1.00 64.67 62 ASN D CA 1
ATOM 8125 C C . ASN D 1 62 ? 148.634 34.224 16.641 1.00 67.60 62 ASN D C 1
ATOM 8126 O O . ASN D 1 62 ? 148.140 35.206 16.103 1.00 70.30 62 ASN D O 1
ATOM 8131 N N . GLY D 1 63 ? 147.996 33.619 17.657 1.00 74.39 63 GLY D N 1
ATOM 8132 C CA . GLY D 1 63 ? 148.598 32.897 18.764 1.00 68.10 63 GLY D CA 1
ATOM 8133 C C . GLY D 1 63 ? 148.171 31.459 19.019 1.00 68.18 63 GLY D C 1
ATOM 8134 O O . GLY D 1 63 ? 147.254 30.914 18.395 1.00 65.86 63 GLY D O 1
ATOM 8135 N N . SER D 1 64 ? 148.826 30.885 20.024 1.00 69.32 64 SER D N 1
ATOM 8136 C CA . SER D 1 64 ? 149.228 29.479 20.039 1.00 61.00 64 SER D CA 1
ATOM 8137 C C . SER D 1 64 ? 148.441 28.344 20.680 1.00 73.19 64 SER D C 1
ATOM 8138 O O . SER D 1 64 ? 147.697 28.511 21.658 1.00 72.66 64 SER D O 1
ATOM 8141 N N . LYS D 1 65 ? 148.726 27.161 20.141 1.00 72.95 65 LYS D N 1
ATOM 8142 C CA . LYS D 1 65 ? 148.532 25.899 20.832 1.00 68.45 65 LYS D CA 1
ATOM 8143 C C . LYS D 1 65 ? 149.831 25.087 20.806 1.00 63.81 65 LYS D C 1
ATOM 8144 O O . LYS D 1 65 ? 149.960 24.153 20.008 1.00 53.69 65 LYS D O 1
ATOM 8150 N N . ILE D 1 66 ? 150.801 25.454 21.642 1.00 63.34 66 ILE D N 1
ATOM 8151 C CA . ILE D 1 66 ? 151.961 24.585 21.858 1.00 50.57 66 ILE D CA 1
ATOM 8152 C C . ILE D 1 66 ? 151.909 23.979 23.256 1.00 45.05 66 ILE D C 1
ATOM 8153 O O . ILE D 1 66 ? 151.821 24.708 24.252 1.00 33.81 66 ILE D O 1
ATOM 8158 N N . GLU D 1 67 ? 151.963 22.652 23.325 1.00 43.05 67 GLU D N 1
ATOM 8159 C CA . GLU D 1 67 ? 152.075 21.959 24.599 1.00 42.10 67 GLU D CA 1
ATOM 8160 C C . GLU D 1 67 ? 153.562 21.760 24.957 1.00 37.24 67 GLU D C 1
ATOM 8161 O O . GLU D 1 67 ? 154.323 21.177 24.176 1.00 36.28 67 GLU D O 1
ATOM 8167 N N . LEU D 1 68 ? 153.954 22.261 26.127 1.00 32.18 68 LEU D N 1
ATOM 8168 C CA . LEU D 1 68 ? 155.271 22.023 26.714 1.00 26.89 68 LEU D CA 1
ATOM 8169 C C . LEU D 1 68 ? 155.170 21.111 27.934 1.00 27.44 68 LEU D C 1
ATOM 8170 O O . LEU D 1 68 ? 154.346 21.329 28.826 1.00 30.61 68 LEU D O 1
ATOM 8175 N N . THR D 1 69 ? 156.027 20.101 27.973 1.00 25.36 69 THR D N 1
ATOM 8176 C CA . THR D 1 69 ? 156.179 19.255 29.144 1.00 25.29 69 THR D CA 1
ATOM 8177 C C . THR D 1 69 ? 157.541 19.505 29.766 1.00 25.09 69 THR D C 1
ATOM 8178 O O . THR D 1 69 ? 158.572 19.173 29.184 1.00 21.05 69 THR D O 1
ATOM 8182 N N . ILE D 1 70 ? 157.537 20.063 30.971 1.00 22.01 70 ILE D N 1
ATOM 8183 C CA . ILE D 1 70 ? 158.771 20.477 31.624 1.00 20.94 70 ILE D CA 1
ATOM 8184 C C . ILE D 1 70 ? 159.106 19.514 32.744 1.00 19.25 70 ILE D C 1
ATOM 8185 O O . ILE D 1 70 ? 158.278 19.254 33.610 1.00 19.85 70 ILE D O 1
ATOM 8190 N N . THR D 1 71 ? 160.290 18.921 32.699 1.00 17.84 71 THR D N 1
ATOM 8191 C CA . THR D 1 71 ? 160.703 18.066 33.807 1.00 17.73 71 THR D CA 1
ATOM 8192 C C . THR D 1 71 ? 161.920 18.673 34.494 1.00 17.02 71 THR D C 1
ATOM 8193 O O . THR D 1 71 ? 162.798 19.213 33.831 1.00 19.02 71 THR D O 1
ATOM 8197 N N . ARG D 1 72 ? 161.954 18.615 35.822 1.00 14.28 72 ARG D N 1
ATOM 8198 C CA . ARG D 1 72 ? 163.120 19.041 36.568 1.00 15.37 72 ARG D CA 1
ATOM 8199 C C . ARG D 1 72 ? 163.323 18.055 37.698 1.00 16.47 72 ARG D C 1
ATOM 8200 O O . ARG D 1 72 ? 162.416 17.278 37.989 1.00 16.45 72 ARG D O 1
ATOM 8208 N N . PRO D 1 73 ? 164.533 18.024 38.279 1.00 11.28 73 PRO D N 1
ATOM 8209 C CA . PRO D 1 73 ? 164.752 17.144 39.442 1.00 17.49 73 PRO D CA 1
ATOM 8210 C C . PRO D 1 73 ? 163.907 17.603 40.631 1.00 20.85 73 PRO D C 1
ATOM 8211 O O . PRO D 1 73 ? 163.581 18.793 40.702 1.00 13.67 73 PRO D O 1
ATOM 8215 N N . LEU D 1 74 ? 163.560 16.672 41.524 1.00 18.71 74 LEU D N 1
ATOM 8216 C CA . LEU D 1 74 ? 162.861 16.996 42.761 1.00 21.69 74 LEU D CA 1
ATOM 8217 C C . LEU D 1 74 ? 163.704 17.913 43.612 1.00 23.50 74 LEU D C 1
ATOM 8218 O O . LEU D 1 74 ? 164.937 17.889 43.511 1.00 28.32 74 LEU D O 1
ATOM 8223 N N . ASP D 1 75 ? 163.057 18.712 44.455 1.00 29.09 75 ASP D N 1
ATOM 8224 C CA . ASP D 1 75 ? 163.793 19.617 45.346 1.00 36.55 75 ASP D CA 1
ATOM 8225 C C . ASP D 1 75 ? 164.669 20.643 44.591 1.00 37.11 75 ASP D C 1
ATOM 8226 O O . ASP D 1 75 ? 165.830 20.873 44.956 1.00 34.85 75 ASP D O 1
ATOM 8231 N N . THR D 1 76 ? 164.140 21.189 43.496 1.00 29.51 76 THR D N 1
ATOM 8232 C CA . THR D 1 76 ? 164.787 22.292 42.803 1.00 22.43 76 THR D CA 1
ATOM 8233 C C . THR D 1 76 ? 163.784 23.435 42.668 1.00 28.09 76 THR D C 1
ATOM 8234 O O . THR D 1 76 ? 163.935 24.290 41.795 1.00 28.25 76 THR D O 1
ATOM 8238 N N . GLU D 1 77 ? 162.764 23.451 43.533 1.00 36.11 77 GLU D N 1
ATOM 8239 C CA . GLU D 1 77 ? 161.663 24.429 43.418 1.00 40.46 77 GLU D CA 1
ATOM 8240 C C . GLU D 1 77 ? 162.084 25.897 43.401 1.00 35.73 77 GLU D C 1
ATOM 8241 O O . GLU D 1 77 ? 161.495 26.711 42.669 1.00 37.09 77 GLU D O 1
ATOM 8247 N N . ASN D 1 78 ? 163.101 26.233 44.184 1.00 29.12 78 ASN D N 1
ATOM 8248 C CA . ASN D 1 78 ? 163.595 27.602 44.227 1.00 28.43 78 ASN D CA 1
ATOM 8249 C C . ASN D 1 78 ? 164.971 27.722 43.580 1.00 28.26 78 ASN D C 1
ATOM 8250 O O . ASN D 1 78 ? 165.739 28.636 43.895 1.00 32.16 78 ASN D O 1
ATOM 8255 N N . GLN D 1 79 ? 165.295 26.794 42.689 1.00 20.59 79 GLN D N 1
ATOM 8256 C CA . GLN D 1 79 ? 166.570 26.878 41.984 1.00 27.69 79 GLN D CA 1
ATOM 8257 C C . GLN D 1 79 ? 166.327 27.275 40.552 1.00 19.39 79 GLN D C 1
ATOM 8258 O O . GLN D 1 79 ? 165.358 26.838 39.939 1.00 19.58 79 GLN D O 1
ATOM 8264 N N . VAL D 1 80 ? 167.196 28.128 40.034 1.00 22.24 80 VAL D N 1
ATOM 8265 C CA . VAL D 1 80 ? 167.161 28.486 38.633 1.00 19.99 80 VAL D CA 1
ATOM 8266 C C . VAL D 1 80 ? 168.091 27.517 37.922 1.00 23.93 80 VAL D C 1
ATOM 8267 O O . VAL D 1 80 ? 169.273 27.456 38.242 1.00 25.33 80 VAL D O 1
ATOM 8271 N N . LEU D 1 81 ? 167.558 26.775 36.953 1.00 22.54 81 LEU D N 1
ATOM 8272 C CA . LEU D 1 81 ? 168.285 25.696 36.295 1.00 17.79 81 LEU D CA 1
ATOM 8273 C C . LEU D 1 81 ? 168.560 26.038 34.828 1.00 24.35 81 LEU D C 1
ATOM 8274 O O . LEU D 1 81 ? 167.873 26.881 34.251 1.00 22.96 81 LEU D O 1
ATOM 8279 N N . PRO D 1 82 ? 169.574 25.399 34.223 1.00 22.37 82 PRO D N 1
ATOM 8280 C CA . PRO D 1 82 ? 169.727 25.578 32.773 1.00 21.64 82 PRO D CA 1
ATOM 8281 C C . PRO D 1 82 ? 168.582 24.925 31.996 1.00 22.36 82 PRO D C 1
ATOM 8282 O O . PRO D 1 82 ? 168.170 23.812 32.347 1.00 21.70 82 PRO D O 1
ATOM 8286 N N . PRO D 1 83 ? 168.082 25.595 30.937 1.00 19.50 83 PRO D N 1
ATOM 8287 C CA . PRO D 1 83 ? 167.010 24.975 30.159 1.00 17.13 83 PRO D CA 1
ATOM 8288 C C . PRO D 1 83 ? 167.510 24.201 28.954 1.00 17.91 83 PRO D C 1
ATOM 8289 O O . PRO D 1 83 ? 168.316 24.678 28.168 1.00 17.96 83 PRO D O 1
ATOM 8293 N N . ILE D 1 84 ? 167.005 22.989 28.815 1.00 16.94 84 ILE D N 1
ATOM 8294 C CA . ILE D 1 84 ? 167.244 22.218 27.632 1.00 16.80 84 ILE D CA 1
ATOM 8295 C C . ILE D 1 84 ? 165.938 22.103 26.871 1.00 21.07 84 ILE D C 1
ATOM 8296 O O . ILE D 1 84 ? 165.022 21.407 27.330 1.00 20.80 84 ILE D O 1
ATOM 8301 N N . VAL D 1 85 ? 165.846 22.751 25.706 1.00 17.76 85 VAL D N 1
ATOM 8302 C CA . VAL D 1 85 ? 164.646 22.600 24.883 1.00 19.38 85 VAL D CA 1
ATOM 8303 C C . VAL D 1 85 ? 164.831 21.410 23.948 1.00 20.32 85 VAL D C 1
ATOM 8304 O O . VAL D 1 85 ? 165.737 21.389 23.103 1.00 22.14 85 VAL D O 1
ATOM 8308 N N . PHE D 1 86 ? 163.949 20.425 24.091 1.00 20.90 86 PHE D N 1
ATOM 8309 C CA . PHE D 1 86 ? 164.127 19.110 23.484 1.00 17.19 86 PHE D CA 1
ATOM 8310 C C . PHE D 1 86 ? 163.101 18.746 22.400 1.00 22.90 86 PHE D C 1
ATOM 8311 O O . PHE D 1 86 ? 161.903 18.920 22.595 1.00 25.65 86 PHE D O 1
ATOM 8319 N N . PHE D 1 87 ? 163.591 18.223 21.274 1.00 23.07 87 PHE D N 1
ATOM 8320 C CA . PHE D 1 87 ? 162.762 17.747 20.168 1.00 22.24 87 PHE D CA 1
ATOM 8321 C C . PHE D 1 87 ? 162.943 16.246 19.888 1.00 25.46 87 PHE D C 1
ATOM 8322 O O . PHE D 1 87 ? 164.030 15.760 19.480 1.00 24.48 87 PHE D O 1
ATOM 8330 N N . HIS D 1 88 ? 161.863 15.503 20.099 1.00 24.46 88 HIS D N 1
ATOM 8331 C CA . HIS D 1 88 ? 161.937 14.048 20.043 1.00 26.98 88 HIS D CA 1
ATOM 8332 C C . HIS D 1 88 ? 161.937 13.601 18.597 1.00 23.82 88 HIS D C 1
ATOM 8333 O O . HIS D 1 88 ? 161.554 14.358 17.715 1.00 27.07 88 HIS D O 1
ATOM 8340 N N . GLY D 1 89 ? 162.397 12.382 18.361 1.00 25.52 89 GLY D N 1
ATOM 8341 C CA . GLY D 1 89 ? 162.400 11.814 17.032 1.00 28.88 89 GLY D CA 1
ATOM 8342 C C . GLY D 1 89 ? 161.111 11.079 16.774 1.00 34.65 89 GLY D C 1
ATOM 8343 O O . GLY D 1 89 ? 160.181 11.143 17.588 1.00 29.11 89 GLY D O 1
ATOM 8344 N N . GLY D 1 90 ? 161.058 10.391 15.637 1.00 33.88 90 GLY D N 1
ATOM 8345 C CA . GLY D 1 90 ? 159.871 9.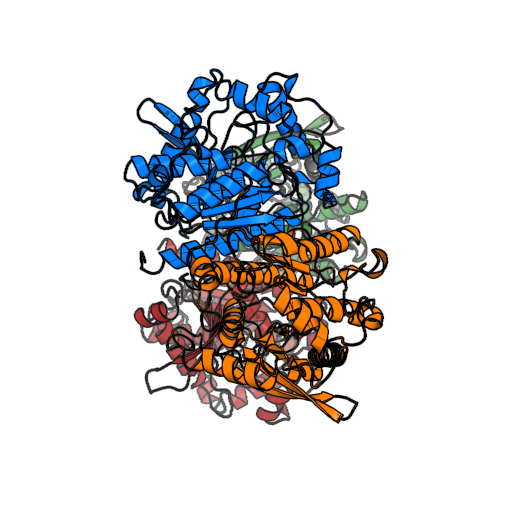676 15.223 1.00 30.63 90 GLY D CA 1
ATOM 8346 C C . GLY D 1 90 ? 159.497 10.023 13.801 1.00 33.73 90 GLY D C 1
ATOM 8347 O O . GLY D 1 90 ? 158.356 9.825 13.384 1.00 33.45 90 GLY D O 1
ATOM 8348 N N . GLY D 1 91 ? 160.466 10.539 13.052 1.00 32.06 91 GLY D N 1
ATOM 8349 C CA . GLY D 1 91 ? 160.278 10.819 11.641 1.00 33.75 91 GLY D CA 1
ATOM 8350 C C . GLY D 1 91 ? 159.223 11.869 11.345 1.00 37.73 91 GLY D C 1
ATOM 8351 O O . GLY D 1 91 ? 158.653 11.877 10.240 1.00 35.74 91 GLY D O 1
ATOM 8352 N N . TRP D 1 92 ? 158.982 12.749 12.321 1.00 30.24 92 TRP D N 1
ATOM 8353 C CA . TRP D 1 92 ? 157.988 13.830 12.227 1.00 29.22 92 TRP D CA 1
ATOM 8354 C C . TRP D 1 92 ? 156.543 13.332 12.194 1.00 29.08 92 TRP D C 1
ATOM 8355 O O . TRP D 1 92 ? 155.620 14.120 11.997 1.00 26.67 92 TRP D O 1
ATOM 8366 N N . VAL D 1 93 ? 156.354 12.034 12.398 1.00 28.20 93 VAL D N 1
ATOM 8367 C CA . VAL D 1 93 ? 155.047 11.420 12.248 1.00 33.47 93 VAL D CA 1
ATOM 8368 C C . VAL D 1 93 ? 154.610 10.723 13.542 1.00 38.22 93 VAL D C 1
ATOM 8369 O O . VAL D 1 93 ? 153.422 10.747 13.902 1.00 36.47 93 VAL D O 1
ATOM 8373 N N . VAL D 1 94 ? 155.568 10.109 14.238 1.00 34.98 94 VAL D N 1
ATOM 8374 C CA . VAL D 1 94 ? 155.288 9.452 15.520 1.00 38.18 94 VAL D CA 1
ATOM 8375 C C . VAL D 1 94 ? 156.176 9.959 16.667 1.00 34.73 94 VAL D C 1
ATOM 8376 O O . VAL D 1 94 ? 156.846 10.986 16.547 1.00 33.88 94 VAL D O 1
ATOM 8380 N N . GLY D 1 95 ? 156.139 9.255 17.795 1.00 35.14 95 GLY D N 1
ATOM 8381 C CA . GLY D 1 95 ? 156.918 9.644 18.958 1.00 35.29 95 GLY D CA 1
ATOM 8382 C C . GLY D 1 95 ? 156.180 10.595 19.889 1.00 34.56 95 GLY D C 1
ATOM 8383 O O . GLY D 1 95 ? 155.390 11.434 19.433 1.00 26.14 95 GLY D O 1
ATOM 8384 N N . SER D 1 96 ? 156.488 10.498 21.187 1.00 32.87 96 SER D N 1
ATOM 8385 C CA . SER D 1 96 ? 155.783 11.259 22.216 1.00 28.72 96 SER D CA 1
ATOM 8386 C C . SER D 1 96 ? 156.607 11.388 23.489 1.00 29.88 96 SER D C 1
ATOM 8387 O O . SER D 1 96 ? 157.670 10.768 23.616 1.00 24.58 96 SER D O 1
ATOM 8390 N N . LYS D 1 97 ? 156.074 12.145 24.450 1.00 25.15 97 LYS D N 1
ATOM 8391 C CA . LYS D 1 97 ? 156.694 12.292 25.769 1.00 28.15 97 LYS D CA 1
ATOM 8392 C C . LYS D 1 97 ? 156.786 10.957 26.481 1.00 23.33 97 LYS D C 1
ATOM 8393 O O . LYS D 1 97 ? 157.519 10.799 27.458 1.00 25.87 97 LYS D O 1
ATOM 8399 N N . LEU D 1 98 ? 156.022 10.000 25.983 1.00 22.86 98 LEU D N 1
ATOM 8400 C CA . LEU D 1 98 ? 156.053 8.639 26.489 1.00 20.61 98 LEU D CA 1
ATOM 8401 C C . LEU D 1 98 ? 157.190 7.801 25.872 1.00 21.95 98 LEU D C 1
ATOM 8402 O O . LEU D 1 98 ? 157.905 7.093 26.586 1.00 20.96 98 LEU D O 1
ATOM 8407 N N . THR D 1 99 ? 157.356 7.854 24.549 1.00 20.03 99 THR D N 1
ATOM 8408 C CA . THR D 1 99 ? 158.431 7.071 23.923 1.00 23.82 99 THR D CA 1
ATOM 8409 C C . THR D 1 99 ? 159.803 7.575 24.386 1.00 23.22 99 THR D C 1
ATOM 8410 O O . THR D 1 99 ? 160.753 6.790 24.522 1.00 20.59 99 THR D O 1
ATOM 8414 N N . HIS D 1 100 ? 159.882 8.874 24.668 1.00 21.08 100 HIS D N 1
ATOM 8415 C CA . HIS D 1 100 ? 161.134 9.505 25.081 1.00 24.44 100 HIS D CA 1
ATOM 8416 C C . HIS D 1 100 ? 161.208 9.805 26.594 1.00 23.29 100 HIS D C 1
ATOM 8417 O O . HIS D 1 100 ? 162.114 10.517 27.053 1.00 18.49 100 HIS D O 1
ATOM 8424 N N . ARG D 1 101 ? 160.262 9.253 27.355 1.00 18.98 101 ARG D N 1
ATOM 8425 C CA . ARG D 1 101 ? 160.211 9.467 28.794 1.00 19.77 101 ARG D CA 1
ATOM 8426 C C . ARG D 1 101 ? 161.505 9.037 29.476 1.00 19.80 101 ARG D C 1
ATOM 8427 O O . ARG D 1 101 ? 162.058 9.786 30.274 1.00 17.82 101 ARG D O 1
ATOM 8435 N N . ARG D 1 102 ? 161.991 7.842 29.150 1.00 19.18 102 ARG D N 1
ATOM 8436 C CA . ARG D 1 102 ? 163.216 7.307 29.761 1.00 22.42 102 ARG D CA 1
ATOM 8437 C C . ARG D 1 102 ? 164.381 8.280 29.534 1.00 20.30 102 ARG D C 1
ATOM 8438 O O . ARG D 1 102 ? 165.079 8.699 30.472 1.00 23.29 102 ARG D O 1
ATOM 8446 N N . THR D 1 103 ? 164.563 8.644 28.276 1.00 20.83 103 THR D N 1
ATOM 8447 C CA . THR D 1 103 ? 165.622 9.551 27.863 1.00 21.78 103 THR D CA 1
ATOM 8448 C C . THR D 1 103 ? 165.534 10.913 28.538 1.00 19.85 103 THR D C 1
ATOM 8449 O O . THR D 1 103 ? 166.521 11.436 29.065 1.00 20.71 103 THR D O 1
ATOM 8453 N N . VAL D 1 104 ? 164.336 11.476 28.532 1.00 18.88 104 VAL D N 1
ATOM 8454 C CA . VAL D 1 104 ? 164.120 12.816 29.052 1.00 16.48 104 VAL D CA 1
ATOM 8455 C C . VAL D 1 104 ? 164.312 12.845 30.564 1.00 15.60 104 VAL D C 1
ATOM 8456 O O . VAL D 1 104 ? 164.970 13.739 31.092 1.00 15.58 104 VAL D O 1
ATOM 8460 N N . TYR D 1 105 ? 163.769 11.849 31.258 1.00 17.57 105 TYR D N 1
ATOM 8461 C CA . TYR D 1 105 ? 163.893 11.795 32.712 1.00 14.56 105 TYR D CA 1
ATOM 8462 C C . TYR D 1 105 ? 165.365 11.642 33.121 1.00 14.25 105 TYR D C 1
ATOM 8463 O O . TYR D 1 105 ? 165.864 12.401 33.980 1.00 12.08 105 TYR D O 1
ATOM 8472 N N . GLU D 1 106 ? 166.076 10.725 32.453 1.00 13.55 106 GLU D N 1
ATOM 8473 C CA . GLU D 1 106 ? 167.516 10.533 32.718 1.00 14.60 106 GLU D CA 1
ATOM 8474 C C . GLU D 1 106 ? 168.324 11.793 32.452 1.00 14.73 106 GLU D C 1
ATOM 8475 O O . GLU D 1 106 ? 169.158 12.194 33.274 1.00 14.34 106 GLU D O 1
ATOM 8481 N N . LEU D 1 107 ? 168.057 12.437 31.322 1.00 13.91 107 LEU D N 1
ATOM 8482 C CA . LEU D 1 107 ? 168.732 13.690 30.994 1.00 18.25 107 LEU D CA 1
ATOM 8483 C C . LEU D 1 107 ? 168.465 14.742 32.073 1.00 18.86 107 LEU D C 1
ATOM 8484 O O . LEU D 1 107 ? 169.378 15.431 32.542 1.00 18.03 107 LEU D O 1
ATOM 8489 N N . THR D 1 108 ? 167.200 14.842 32.466 1.00 17.46 108 THR D N 1
ATOM 8490 C CA . THR D 1 108 ? 166.775 15.771 33.504 1.00 15.32 108 THR D CA 1
ATOM 8491 C C . THR D 1 108 ? 167.587 15.617 34.778 1.00 13.75 108 THR D C 1
ATOM 8492 O O . THR D 1 108 ? 168.167 16.599 35.262 1.00 9.37 108 THR D O 1
ATOM 8496 N N . VAL D 1 109 ? 167.659 14.400 35.325 1.00 12.17 109 VAL D N 1
ATOM 8497 C CA . VAL D 1 109 ? 168.325 14.296 36.634 1.00 14.50 109 VAL D CA 1
ATOM 8498 C C . VAL D 1 109 ? 169.862 14.220 36.526 1.00 14.02 109 VAL D C 1
ATOM 8499 O O . VAL D 1 109 ? 170.569 14.607 37.454 1.00 13.44 109 VAL D O 1
ATOM 8503 N N . ARG D 1 110 ? 170.388 13.752 35.402 1.00 12.26 110 ARG D N 1
ATOM 8504 C CA . ARG D 1 110 ? 171.832 13.688 35.263 1.00 11.30 110 ARG D CA 1
ATOM 8505 C C . ARG D 1 110 ? 172.411 15.060 35.016 1.00 13.26 110 ARG D C 1
ATOM 8506 O O . ARG D 1 110 ? 173.482 15.384 35.523 1.00 12.65 110 ARG D O 1
ATOM 8514 N N . ALA D 1 111 ? 171.721 15.856 34.201 1.00 14.03 111 ALA D N 1
ATOM 8515 C CA . ALA D 1 111 ? 172.218 17.191 33.866 1.00 12.44 111 ALA D CA 1
ATOM 8516 C C . ALA D 1 111 ? 171.783 18.208 34.909 1.00 13.37 111 ALA D C 1
ATOM 8517 O O . ALA D 1 111 ? 172.295 19.314 34.933 1.00 10.40 111 ALA D O 1
ATOM 8519 N N . ARG D 1 112 ? 170.828 17.819 35.764 1.00 16.95 112 ARG D N 1
ATOM 8520 C CA . ARG D 1 112 ? 170.207 18.731 36.726 1.00 13.96 112 ARG D CA 1
ATOM 8521 C C . ARG D 1 112 ? 169.736 19.994 36.001 1.00 17.14 112 ARG D C 1
ATOM 8522 O O . ARG D 1 112 ? 170.067 21.147 36.350 1.00 15.10 112 ARG D O 1
ATOM 8530 N N . ALA D 1 113 ? 168.927 19.734 34.987 1.00 17.84 113 ALA D N 1
ATOM 8531 C CA . ALA D 1 113 ? 168.418 20.757 34.106 1.00 20.93 113 ALA D CA 1
ATOM 8532 C C . ALA D 1 113 ? 166.892 20.667 34.041 1.00 18.16 113 ALA D C 1
ATOM 8533 O O . ALA D 1 113 ? 166.299 19.631 34.380 1.00 17.09 113 ALA D O 1
ATOM 8535 N N . ALA D 1 114 ? 166.269 21.758 33.604 1.00 16.15 114 ALA D N 1
ATOM 8536 C CA . ALA D 1 114 ? 164.865 21.746 33.219 1.00 16.08 114 ALA D CA 1
ATOM 8537 C C . ALA D 1 114 ? 164.787 21.346 31.762 1.00 18.17 114 ALA D C 1
ATOM 8538 O O . ALA D 1 114 ? 165.265 22.069 30.880 1.00 16.24 114 ALA D O 1
ATOM 8540 N N . VAL D 1 115 ? 164.219 20.182 31.501 1.00 15.81 115 VAL D N 1
ATOM 8541 C CA . VAL D 1 115 ? 164.043 19.754 30.130 1.00 15.85 115 VAL D CA 1
ATOM 8542 C C . VAL D 1 115 ? 162.659 20.192 29.667 1.00 21.25 115 VAL D C 1
ATOM 8543 O O . VAL D 1 115 ? 161.624 19.790 30.229 1.00 17.50 115 VAL D O 1
ATOM 8547 N N . ILE D 1 116 ? 162.643 21.028 28.638 1.00 23.10 116 ILE D N 1
ATOM 8548 C CA . ILE D 1 116 ? 161.388 21.554 28.126 1.00 20.03 116 ILE D CA 1
ATOM 8549 C C . ILE D 1 116 ? 161.104 20.818 26.839 1.00 21.40 116 ILE D C 1
ATOM 8550 O O . ILE D 1 116 ? 161.679 21.120 25.793 1.00 20.81 116 ILE D O 1
ATOM 8555 N N . PHE D 1 117 ? 160.225 19.829 26.951 1.00 20.30 117 PHE D N 1
ATOM 8556 C CA . PHE D 1 117 ? 159.879 18.910 25.879 1.00 21.28 117 PHE D CA 1
ATOM 8557 C C . PHE D 1 117 ? 158.760 19.524 25.060 1.00 30.38 117 PHE D C 1
ATOM 8558 O O . PHE D 1 117 ? 157.654 19.760 25.575 1.00 25.98 117 PHE D O 1
ATOM 8566 N N . VAL D 1 118 ? 159.055 19.797 23.791 1.00 26.13 118 VAL D N 1
ATOM 8567 C CA . VAL D 1 118 ? 158.090 20.430 22.907 1.00 26.37 118 VAL D CA 1
ATOM 8568 C C . VAL D 1 118 ? 157.223 19.389 22.201 1.00 31.13 118 VAL D C 1
ATOM 8569 O O . VAL D 1 118 ? 157.698 18.620 21.353 1.00 28.34 118 VAL D O 1
ATOM 8573 N N . ASN D 1 119 ? 155.945 19.369 22.568 1.00 32.22 119 ASN D N 1
ATOM 8574 C CA . ASN D 1 119 ? 154.980 18.490 21.928 1.00 29.27 119 ASN D CA 1
ATOM 8575 C C . ASN D 1 119 ? 154.474 19.171 20.655 1.00 31.96 119 ASN D C 1
ATOM 8576 O O . ASN D 1 119 ? 153.424 19.830 20.650 1.00 27.31 119 ASN D O 1
ATOM 8581 N N . TYR D 1 120 ? 155.284 19.074 19.603 1.00 32.63 120 TYR D N 1
ATOM 8582 C CA . TYR D 1 120 ? 154.982 19.716 18.326 1.00 30.83 120 TYR D CA 1
ATOM 8583 C C . TYR D 1 120 ? 153.968 18.902 17.516 1.00 23.74 120 TYR D C 1
ATOM 8584 O O . TYR D 1 120 ? 153.798 17.692 17.723 1.00 28.41 120 TYR D O 1
ATOM 8593 N N . SER D 1 121 ? 153.314 19.566 16.571 1.00 29.89 121 SER D N 1
ATOM 8594 C CA . SER D 1 121 ? 152.260 18.937 15.775 1.00 28.80 121 SER D CA 1
ATOM 8595 C C . SER D 1 121 ? 152.848 17.879 14.843 1.00 29.70 121 SER D C 1
ATOM 8596 O O . SER D 1 121 ? 153.835 18.144 14.162 1.00 35.24 121 SER D O 1
ATOM 8599 N N . LEU D 1 122 ? 152.287 16.673 14.827 1.00 25.91 122 LEU D N 1
ATOM 8600 C CA . LEU D 1 122 ? 152.849 15.622 13.984 1.00 26.36 122 LEU D CA 1
ATOM 8601 C C . LEU D 1 122 ? 152.240 15.617 12.569 1.00 38.76 122 LEU D C 1
ATOM 8602 O O . LEU D 1 122 ? 151.149 16.142 12.335 1.00 38.72 122 LEU D O 1
ATOM 8607 N N . SER D 1 123 ? 152.986 15.047 11.630 1.00 34.46 123 SER D N 1
ATOM 8608 C CA . SER D 1 123 ? 152.564 14.883 10.247 1.00 33.03 123 SER D CA 1
ATOM 8609 C C . SER D 1 123 ? 151.880 13.533 10.118 1.00 37.48 123 SER D C 1
ATOM 8610 O O . SER D 1 123 ? 152.114 12.652 10.951 1.00 35.40 123 SER D O 1
ATOM 8613 N N . PRO D 1 124 ? 151.048 13.340 9.071 1.00 36.90 124 PRO D N 1
ATOM 8614 C CA . PRO D 1 124 ? 150.727 14.228 7.946 1.00 37.99 124 PRO D CA 1
ATOM 8615 C C . PRO D 1 124 ? 149.606 15.206 8.229 1.00 41.07 124 PRO D C 1
ATOM 8616 O O . PRO D 1 124 ? 149.289 16.001 7.338 1.00 42.98 124 PRO D O 1
ATOM 8620 N N . GLU D 1 125 ? 149.035 15.151 9.433 1.00 40.63 125 GLU D N 1
ATOM 8621 C CA . GLU D 1 125 ? 147.960 16.049 9.837 1.00 37.16 125 GLU D CA 1
ATOM 8622 C C . GLU D 1 125 ? 148.421 17.482 9.662 1.00 36.19 125 GLU D C 1
ATOM 8623 O O . GLU D 1 125 ? 147.628 18.372 9.363 1.00 42.08 125 GLU D O 1
ATOM 8629 N N . VAL D 1 126 ? 149.702 17.715 9.900 1.00 36.97 126 VAL D N 1
ATOM 8630 C CA . VAL D 1 126 ? 150.319 18.958 9.476 1.00 36.59 126 VAL D CA 1
ATOM 8631 C C . VAL D 1 126 ? 151.505 18.597 8.610 1.00 40.58 126 VAL D C 1
ATOM 8632 O O . VAL D 1 126 ? 151.939 17.445 8.605 1.00 40.40 126 VAL D O 1
ATOM 8636 N N . ARG D 1 127 ? 152.007 19.562 7.853 1.00 34.71 127 ARG D N 1
ATOM 8637 C CA . ARG D 1 127 ? 153.148 19.308 6.991 1.00 40.31 127 ARG D CA 1
ATOM 8638 C C . ARG D 1 127 ? 154.284 20.204 7.401 1.00 37.84 127 ARG D C 1
ATOM 8639 O O . ARG D 1 127 ? 154.087 21.153 8.163 1.00 38.77 127 ARG D O 1
ATOM 8647 N N . PHE D 1 128 ? 155.469 19.906 6.879 1.00 35.27 128 PHE D N 1
ATOM 8648 C CA . PHE D 1 128 ? 156.556 20.863 6.907 1.00 36.18 128 PHE D CA 1
ATOM 8649 C C . PHE D 1 128 ? 155.984 22.170 6.365 1.00 36.22 128 PHE D C 1
ATOM 8650 O O . PHE D 1 128 ? 155.212 22.149 5.402 1.00 40.42 128 PHE D O 1
ATOM 8658 N N . PRO D 1 129 ? 156.326 23.311 6.982 1.00 32.89 129 PRO D N 1
ATOM 8659 C CA . PRO D 1 129 ? 157.217 23.555 8.122 1.00 33.15 129 PRO D CA 1
ATOM 8660 C C . PRO D 1 129 ? 156.544 23.966 9.444 1.00 37.35 129 PRO D C 1
ATOM 8661 O O . PRO D 1 129 ? 157.091 24.838 10.134 1.00 35.10 129 PRO D O 1
ATOM 8665 N N . THR D 1 130 ? 155.402 23.388 9.799 1.00 36.16 130 THR D N 1
ATOM 8666 C CA . THR D 1 130 ? 154.703 23.857 10.996 1.00 41.86 130 THR D CA 1
ATOM 8667 C C . THR D 1 130 ? 155.457 23.543 12.298 1.00 36.02 130 THR D C 1
ATOM 8668 O O . THR D 1 130 ? 155.636 24.424 13.165 1.00 35.12 130 THR D O 1
ATOM 8672 N N . ALA D 1 131 ? 155.925 22.299 12.412 1.00 34.86 131 ALA D N 1
ATOM 8673 C CA . ALA D 1 131 ? 156.647 21.848 13.606 1.00 33.75 131 ALA D CA 1
ATOM 8674 C C . ALA D 1 131 ? 157.847 22.733 13.886 1.00 32.10 131 ALA D C 1
ATOM 8675 O O . ALA D 1 131 ? 158.094 23.108 15.033 1.00 35.35 131 ALA D O 1
ATOM 8677 N N . LEU D 1 132 ? 158.580 23.069 12.831 1.00 31.69 132 LEU D N 1
ATOM 8678 C CA . LEU D 1 132 ? 159.723 23.976 12.937 1.00 36.90 132 LEU D CA 1
ATOM 8679 C C . LEU D 1 132 ? 159.356 25.332 13.549 1.00 35.41 132 LEU D C 1
ATOM 8680 O O . LEU D 1 132 ? 160.073 25.819 14.439 1.00 37.94 132 LEU D O 1
ATOM 8685 N N . GLU D 1 133 ? 158.252 25.941 13.106 1.00 36.33 133 GLU D N 1
ATOM 8686 C CA . GLU D 1 133 ? 157.836 27.219 13.703 1.00 40.43 133 GLU D CA 1
ATOM 8687 C C . GLU D 1 133 ? 157.383 27.038 15.156 1.00 35.29 133 GLU D C 1
ATOM 8688 O O . GLU D 1 133 ? 157.625 27.910 15.998 1.00 39.10 133 GLU D O 1
ATOM 8694 N N . GLU D 1 134 ? 156.716 25.923 15.449 1.00 32.75 134 GLU D N 1
ATOM 8695 C CA . GLU D 1 134 ? 156.363 25.624 16.840 1.00 42.98 134 GLU D CA 1
ATOM 8696 C C . GLU D 1 134 ? 157.620 25.522 17.732 1.00 36.20 134 GLU D C 1
ATOM 8697 O O . GLU D 1 134 ? 157.682 26.127 18.810 1.00 36.57 134 GLU D O 1
ATOM 8703 N N . CYS D 1 135 ? 158.639 24.812 17.257 1.00 35.96 135 CYS D N 1
ATOM 8704 C CA . CYS D 1 135 ? 159.867 24.622 18.037 1.00 33.69 135 CYS D CA 1
ATOM 8705 C C . CYS D 1 135 ? 160.633 25.947 18.224 1.00 31.12 135 CYS D C 1
ATOM 8706 O O . CYS D 1 135 ? 161.096 26.284 19.331 1.00 28.41 135 CYS D O 1
ATOM 8709 N N . LEU D 1 136 ? 160.726 26.721 17.149 1.00 35.37 136 LEU D N 1
ATOM 8710 C CA . LEU D 1 136 ? 161.343 28.038 17.244 1.00 31.50 136 LEU D CA 1
ATOM 8711 C C . LEU D 1 136 ? 160.606 28.963 18.206 1.00 32.07 136 LEU D C 1
ATOM 8712 O O . LEU D 1 136 ? 161.246 29.627 19.026 1.00 31.89 136 LEU D O 1
ATOM 8717 N N . ASP D 1 137 ? 159.275 29.014 18.113 1.00 35.47 137 ASP D N 1
ATOM 8718 C CA . ASP D 1 137 ? 158.474 29.832 19.039 1.00 32.52 137 ASP D CA 1
ATOM 8719 C C . ASP D 1 137 ? 158.684 29.394 20.499 1.00 28.60 137 ASP D C 1
ATOM 8720 O O . ASP D 1 137 ? 158.789 30.233 21.397 1.00 25.14 137 ASP D O 1
ATOM 8725 N N . ALA D 1 138 ? 158.789 28.089 20.736 1.00 32.96 138 ALA D N 1
ATOM 8726 C CA . ALA D 1 138 ? 159.075 27.610 22.096 1.00 27.16 138 ALA D CA 1
ATOM 8727 C C . ALA D 1 138 ? 160.420 28.147 22.587 1.00 28.40 138 ALA D C 1
ATOM 8728 O O . ALA D 1 138 ? 160.515 28.722 23.684 1.00 35.01 138 ALA D O 1
ATOM 8730 N N . VAL D 1 139 ? 161.447 28.034 21.750 1.00 31.65 139 VAL D N 1
ATOM 8731 C CA . VAL D 1 139 ? 162.760 28.570 22.126 1.00 30.86 139 VAL D CA 1
ATOM 8732 C C . VAL D 1 139 ? 162.723 30.087 22.415 1.00 30.40 139 VAL D C 1
ATOM 8733 O O . VAL D 1 139 ? 163.263 30.560 23.444 1.00 23.74 139 VAL D O 1
ATOM 8737 N N . VAL D 1 140 ? 162.064 30.839 21.528 1.00 27.81 140 VAL D N 1
ATOM 8738 C CA . VAL D 1 140 ? 161.905 32.292 21.687 1.00 28.31 140 VAL D CA 1
ATOM 8739 C C . VAL D 1 140 ? 161.158 32.607 22.998 1.00 28.81 140 VAL D C 1
ATOM 8740 O O . VAL D 1 140 ? 161.449 33.583 23.698 1.00 26.80 140 VAL D O 1
ATOM 8744 N N . TRP D 1 141 ? 160.177 31.772 23.320 1.00 30.19 141 TRP D N 1
ATOM 8745 C CA . TRP D 1 141 ? 159.419 31.949 24.545 1.00 34.51 141 TRP D CA 1
ATOM 8746 C C . TRP D 1 141 ? 160.321 31.794 25.775 1.00 33.93 141 TRP D C 1
ATOM 8747 O O . TRP D 1 141 ? 160.406 32.711 26.609 1.00 34.31 141 TRP D O 1
ATOM 8758 N N . VAL D 1 142 ? 161.041 30.672 25.856 1.00 34.11 142 VAL D N 1
ATOM 8759 C CA . VAL D 1 142 ? 161.899 30.405 27.028 1.00 32.57 142 VAL D CA 1
ATOM 8760 C C . VAL D 1 142 ? 163.006 31.451 27.166 1.00 32.89 142 VAL D C 1
ATOM 8761 O O . VAL D 1 142 ? 163.364 31.845 28.278 1.00 31.21 142 VAL D O 1
ATOM 8765 N N . ALA D 1 143 ? 163.530 31.919 26.033 1.00 37.21 143 ALA D N 1
ATOM 8766 C CA . ALA D 1 143 ? 164.659 32.848 26.053 1.00 31.07 143 ALA D CA 1
ATOM 8767 C C . ALA D 1 143 ? 164.267 34.208 26.618 1.00 35.99 143 ALA D C 1
ATOM 8768 O O . ALA D 1 143 ? 165.119 34.985 27.048 1.00 41.64 143 ALA D O 1
ATOM 8770 N N . LYS D 1 144 ? 162.974 34.501 26.605 1.00 39.98 144 LYS D N 1
ATOM 8771 C CA . LYS D 1 144 ? 162.486 35.770 27.124 1.00 35.46 144 LYS D CA 1
ATOM 8772 C C . LYS D 1 144 ? 162.563 35.788 28.647 1.00 37.75 144 LYS D C 1
ATOM 8773 O O . LYS D 1 144 ? 162.125 34.856 29.316 1.00 37.08 144 LYS D O 1
ATOM 8779 N N . GLU D 1 145 ? 163.125 36.862 29.180 1.00 36.94 145 GLU D N 1
ATOM 8780 C CA . GLU D 1 145 ? 163.479 36.962 30.585 1.00 40.55 145 GLU D CA 1
ATOM 8781 C C . GLU D 1 145 ? 162.349 36.647 31.572 1.00 47.30 145 GLU D C 1
ATOM 8782 O O . GLU D 1 145 ? 162.473 35.725 32.378 1.00 49.48 145 GLU D O 1
ATOM 8788 N N . GLU D 1 146 ? 161.258 37.402 31.531 1.00 50.08 146 GLU D N 1
ATOM 8789 C CA . GLU D 1 146 ? 160.196 37.215 32.520 1.00 46.05 146 GLU D CA 1
ATOM 8790 C C . GLU D 1 146 ? 159.554 35.824 32.457 1.00 38.80 146 GLU D C 1
ATOM 8791 O O . GLU D 1 146 ? 159.079 35.302 33.474 1.00 44.67 146 GLU D O 1
ATOM 8797 N N . ASN D 1 147 ? 159.532 35.231 31.269 1.00 33.54 147 ASN D N 1
ATOM 8798 C CA . ASN D 1 147 ? 159.066 33.860 31.121 1.00 38.42 147 ASN D CA 1
ATOM 8799 C C . ASN D 1 147 ? 159.998 32.858 31.792 1.00 36.17 147 ASN D C 1
ATOM 8800 O O . ASN D 1 147 ? 159.568 32.006 32.589 1.00 39.88 147 ASN D O 1
ATOM 8805 N N . ALA D 1 148 ? 161.284 32.985 31.484 1.00 37.67 148 ALA D N 1
ATOM 8806 C CA . ALA D 1 148 ? 162.285 32.075 32.017 1.00 37.47 148 ALA D CA 1
ATOM 8807 C C . ALA D 1 148 ? 162.220 32.147 33.519 1.00 34.62 148 ALA D C 1
ATOM 8808 O O . ALA D 1 148 ? 162.234 31.125 34.201 1.00 33.06 148 ALA D O 1
ATOM 8810 N N . LYS D 1 149 ? 162.075 33.369 34.016 1.00 36.86 149 LYS D N 1
ATOM 8811 C CA . LYS D 1 149 ? 161.928 33.614 35.441 1.00 39.38 149 LYS D CA 1
ATOM 8812 C C . LYS D 1 149 ? 160.660 32.940 35.970 1.00 37.76 149 LYS D C 1
ATOM 8813 O O . LYS D 1 149 ? 160.669 32.373 37.063 1.00 33.70 149 LYS D O 1
ATOM 8819 N N . SER D 1 150 ? 159.587 32.948 35.179 1.00 35.82 150 SER D N 1
ATOM 8820 C CA . SER D 1 150 ? 158.346 32.304 35.625 1.00 34.43 150 SER D CA 1
ATOM 8821 C C . SER D 1 150 ? 158.486 30.786 35.753 1.00 32.68 150 SER D C 1
ATOM 8822 O O . SER D 1 150 ? 157.790 30.181 36.566 1.00 33.32 150 SER D O 1
ATOM 8825 N N . ILE D 1 151 ? 159.364 30.156 34.968 1.00 29.90 151 ILE D N 1
ATOM 8826 C CA . ILE D 1 151 ? 159.571 28.704 35.148 1.00 30.60 151 ILE D CA 1
ATOM 8827 C C . ILE D 1 151 ? 160.932 28.337 35.758 1.00 26.83 151 ILE D C 1
ATOM 8828 O O . ILE D 1 151 ? 161.378 27.198 35.648 1.00 28.67 151 ILE D O 1
ATOM 8833 N N . ASN D 1 152 ? 161.560 29.304 36.419 1.00 28.47 152 ASN D N 1
ATOM 8834 C CA . ASN D 1 152 ? 162.860 29.123 37.073 1.00 33.38 152 ASN D CA 1
ATOM 8835 C C . ASN D 1 152 ? 163.951 28.470 36.235 1.00 28.70 152 ASN D C 1
ATOM 8836 O O . ASN D 1 152 ? 164.565 27.485 36.670 1.00 22.01 152 ASN D O 1
ATOM 8841 N N . VAL D 1 153 ? 164.182 29.023 35.046 1.00 27.00 153 VAL D N 1
ATOM 8842 C CA . VAL D 1 153 ? 165.320 28.638 34.228 1.00 25.26 153 VAL D CA 1
ATOM 8843 C C . VAL D 1 153 ? 166.163 29.861 33.893 1.00 28.60 153 VAL D C 1
ATOM 8844 O O . VAL D 1 153 ? 165.687 30.998 33.948 1.00 29.11 153 VAL D O 1
ATOM 8848 N N . ASP D 1 154 ? 167.431 29.607 33.590 1.00 26.44 154 ASP D N 1
ATOM 8849 C CA . ASP D 1 154 ? 168.402 30.638 33.223 1.00 24.66 154 ASP D CA 1
ATOM 8850 C C . ASP D 1 154 ? 168.582 30.666 31.713 1.00 28.99 154 ASP D C 1
ATOM 8851 O O . ASP D 1 154 ? 169.271 29.812 31.162 1.00 27.47 154 ASP D O 1
ATOM 8856 N N . PRO D 1 155 ? 167.970 31.662 31.042 1.00 31.02 155 PRO D N 1
ATOM 8857 C CA . PRO D 1 155 ? 167.987 31.699 29.572 1.00 29.41 155 PRO D CA 1
ATOM 8858 C C . PRO D 1 155 ? 169.380 31.907 28.982 1.00 24.94 155 PRO D C 1
ATOM 8859 O O . PRO D 1 155 ? 169.623 31.522 27.835 1.00 29.93 155 PRO D O 1
ATOM 8863 N N . THR D 1 156 ? 170.313 32.421 29.772 1.00 27.00 156 THR D N 1
ATOM 8864 C CA . THR D 1 156 ? 171.674 32.600 29.273 1.00 31.99 156 THR D CA 1
ATOM 8865 C C . THR D 1 156 ? 172.332 31.244 29.044 1.00 30.03 156 THR D C 1
ATOM 8866 O O . THR D 1 156 ? 173.461 31.173 28.566 1.00 32.15 156 THR D O 1
ATOM 8870 N N . LYS D 1 157 ? 171.631 30.168 29.401 1.00 27.76 157 LYS D N 1
ATOM 8871 C CA . LYS D 1 157 ? 172.169 28.828 29.214 1.00 27.63 157 LYS D CA 1
ATOM 8872 C C . LYS D 1 157 ? 171.324 27.921 28.316 1.00 26.27 157 LYS D C 1
ATOM 8873 O O . LYS D 1 157 ? 171.570 26.709 28.231 1.00 23.63 157 LYS D O 1
ATOM 8879 N N . LEU D 1 158 ? 170.362 28.508 27.613 1.00 23.44 158 LEU D N 1
ATOM 8880 C CA . LEU D 1 158 ? 169.477 27.732 26.748 1.00 20.45 158 LEU D CA 1
ATOM 8881 C C . LEU D 1 158 ? 170.245 26.962 25.666 1.00 22.51 158 LEU D C 1
ATOM 8882 O O . LEU D 1 158 ? 171.082 27.525 24.962 1.00 18.70 158 LEU D O 1
ATOM 8887 N N . VAL D 1 159 ? 169.964 25.663 25.566 1.00 19.88 159 VAL D N 1
ATOM 8888 C CA . VAL D 1 159 ? 170.448 24.834 24.467 1.00 19.47 159 VAL D CA 1
ATOM 8889 C C . VAL D 1 159 ? 169.296 24.017 23.882 1.00 19.70 159 VAL D C 1
ATOM 8890 O O . VAL D 1 159 ? 168.312 23.733 24.573 1.00 17.73 159 VAL D O 1
ATOM 8894 N N . VAL D 1 160 ? 169.401 23.664 22.602 1.00 17.83 160 VAL D N 1
ATOM 8895 C CA . VAL D 1 160 ? 168.425 22.774 21.983 1.00 16.24 160 VAL D CA 1
ATOM 8896 C C . VAL D 1 160 ? 169.026 21.386 21.782 1.00 18.22 160 VAL D C 1
ATOM 8897 O O . VAL D 1 160 ? 170.242 21.221 21.650 1.00 21.68 160 VAL D O 1
ATOM 8901 N N . ALA D 1 161 ? 168.180 20.374 21.806 1.00 15.05 161 ALA D N 1
ATOM 8902 C CA . ALA D 1 161 ? 168.669 19.025 21.676 1.00 17.56 161 ALA D CA 1
ATOM 8903 C C . ALA D 1 161 ? 167.573 18.154 21.129 1.00 19.28 161 ALA D C 1
ATOM 8904 O O . ALA D 1 161 ? 166.417 18.370 21.445 1.00 21.26 161 ALA D O 1
ATOM 8906 N N . GLY D 1 162 ? 167.921 17.155 20.331 1.00 17.74 162 GLY D N 1
ATOM 8907 C CA . GLY D 1 162 ? 166.899 16.312 19.739 1.00 16.37 162 GLY D CA 1
ATOM 8908 C C . GLY D 1 162 ? 167.412 15.062 19.060 1.00 18.25 162 GLY D C 1
ATOM 8909 O O . GLY D 1 162 ? 168.582 14.976 18.682 1.00 19.57 162 GLY D O 1
ATOM 8910 N N . ASP D 1 163 ? 166.552 14.067 18.904 1.00 23.39 163 ASP D N 1
ATOM 8911 C CA . ASP D 1 163 ? 167.038 12.847 18.254 1.00 21.79 163 ASP D CA 1
ATOM 8912 C C . ASP D 1 163 ? 166.398 12.611 16.874 1.00 28.22 163 ASP D C 1
ATOM 8913 O O . ASP D 1 163 ? 165.188 12.792 16.709 1.00 29.19 163 ASP D O 1
ATOM 8918 N N . SER D 1 164 ? 167.216 12.217 15.894 1.00 30.02 164 SER D N 1
ATOM 8919 C CA . SER D 1 164 ? 166.715 11.795 14.585 1.00 28.02 164 SER D CA 1
ATOM 8920 C C . SER D 1 164 ? 165.980 12.940 13.880 1.00 27.19 164 SER D C 1
ATOM 8921 O O . SER D 1 164 ? 166.607 13.955 13.514 1.00 26.72 164 SER D O 1
ATOM 8924 N N . ALA D 1 165 ? 164.662 12.806 13.722 1.00 24.05 165 ALA D N 1
ATOM 8925 C CA . ALA D 1 165 ? 163.847 13.915 13.198 1.00 29.48 165 ALA D CA 1
ATOM 8926 C C . ALA D 1 165 ? 163.924 15.143 14.124 1.00 25.17 165 ALA D C 1
ATOM 8927 O O . ALA D 1 165 ? 163.851 16.312 13.675 1.00 26.82 165 ALA D O 1
ATOM 8929 N N . GLY D 1 166 ? 164.088 14.868 15.421 1.00 26.92 166 GLY D N 1
ATOM 8930 C CA . GLY D 1 166 ? 164.353 15.904 16.406 1.00 22.49 166 GLY D CA 1
ATOM 8931 C C . GLY D 1 166 ? 165.731 16.537 16.270 1.00 23.41 166 GLY D C 1
ATOM 8932 O O . GLY D 1 166 ? 165.911 17.713 16.607 1.00 25.21 166 GLY D O 1
ATOM 8933 N N . GLY D 1 167 ? 166.707 15.776 15.770 1.00 23.00 167 GLY D N 1
ATOM 8934 C CA . GLY D 1 167 ? 168.017 16.348 15.480 1.00 25.63 167 GLY D CA 1
ATOM 8935 C C . GLY D 1 167 ? 167.907 17.351 14.340 1.00 25.46 167 GLY D C 1
ATOM 8936 O O . GLY D 1 167 ? 168.407 18.491 14.418 1.00 25.78 167 GLY D O 1
ATOM 8937 N N . ASN D 1 168 ? 167.183 16.941 13.304 1.00 30.97 168 ASN D N 1
ATOM 8938 C CA . ASN D 1 168 ? 166.852 17.826 12.198 1.00 23.46 168 ASN D CA 1
ATOM 8939 C C . ASN D 1 168 ? 166.265 19.115 12.740 1.00 26.29 168 ASN D C 1
ATOM 8940 O O . ASN D 1 168 ? 166.778 20.213 12.455 1.00 23.96 168 ASN D O 1
ATOM 8945 N N . LEU D 1 169 ? 165.213 18.972 13.554 1.00 28.06 169 LEU D N 1
ATOM 8946 C CA . LEU D 1 169 ? 164.552 20.141 14.136 1.00 25.27 169 LEU D CA 1
ATOM 8947 C C . LEU D 1 169 ? 165.520 21.028 14.898 1.00 25.14 169 LEU D C 1
ATOM 8948 O O . LEU D 1 169 ? 165.512 22.244 14.734 1.00 28.82 169 LEU D O 1
ATOM 8953 N N . SER D 1 170 ? 166.377 20.426 15.715 1.00 26.75 170 SER D N 1
ATOM 8954 C CA . SER D 1 170 ? 167.354 21.210 16.464 1.00 29.30 170 SER D CA 1
ATOM 8955 C C . SER D 1 170 ? 168.222 22.052 15.506 1.00 19.10 170 SER D C 1
ATOM 8956 O O . SER D 1 170 ? 168.359 23.284 15.658 1.00 25.01 170 SER D O 1
ATOM 8959 N N . ALA D 1 171 ? 168.788 21.378 14.510 1.00 26.24 171 ALA D N 1
ATOM 8960 C CA . ALA D 1 171 ? 169.669 22.024 13.523 1.00 29.05 171 ALA D CA 1
ATOM 8961 C C . ALA D 1 171 ? 168.995 23.200 12.790 1.00 29.01 171 ALA D C 1
ATOM 8962 O O . ALA D 1 171 ? 169.532 24.336 12.749 1.00 30.34 171 ALA D O 1
ATOM 8964 N N . VAL D 1 172 ? 167.798 22.942 12.251 1.00 26.49 172 VAL D N 1
ATOM 8965 C CA . VAL D 1 172 ? 167.147 23.946 11.408 1.00 32.28 172 VAL D CA 1
ATOM 8966 C C . VAL D 1 172 ? 166.597 25.077 12.260 1.00 31.95 172 VAL D C 1
ATOM 8967 O O . VAL D 1 172 ? 166.572 26.222 11.817 1.00 29.64 172 VAL D O 1
ATOM 8971 N N . VAL D 1 173 ? 166.217 24.767 13.501 1.00 35.91 173 VAL D N 1
ATOM 8972 C CA . VAL D 1 173 ? 165.781 25.795 14.442 1.00 28.99 173 VAL D CA 1
ATOM 8973 C C . VAL D 1 173 ? 166.926 26.756 14.696 1.00 28.24 173 VAL D C 1
ATOM 8974 O O . VAL D 1 173 ? 166.731 27.984 14.814 1.00 28.66 173 VAL D O 1
ATOM 8978 N N . CYS D 1 174 ? 168.132 26.200 14.793 1.00 30.30 174 CYS D N 1
ATOM 8979 C CA . CYS D 1 174 ? 169.308 27.069 14.921 1.00 32.19 174 CYS D CA 1
ATOM 8980 C C . CYS D 1 174 ? 169.519 27.981 13.709 1.00 31.03 174 CYS D C 1
ATOM 8981 O O . CYS D 1 174 ? 169.665 29.203 13.867 1.00 27.76 174 CYS D O 1
ATOM 8984 N N . ILE D 1 175 ? 169.512 27.392 12.513 1.00 28.58 175 ILE D N 1
ATOM 8985 C CA . ILE D 1 175 ? 169.682 28.189 11.284 1.00 38.57 175 ILE D CA 1
ATOM 8986 C C . ILE D 1 175 ? 168.643 29.312 11.206 1.00 40.90 175 ILE D C 1
ATOM 8987 O O . ILE D 1 175 ? 168.958 30.480 10.954 1.00 38.09 175 ILE D O 1
ATOM 8992 N N . ARG D 1 176 ? 167.406 28.933 11.499 1.00 40.38 176 ARG D N 1
ATOM 8993 C CA . ARG D 1 176 ? 166.258 29.819 11.489 1.00 42.76 176 ARG D CA 1
ATOM 8994 C C . ARG D 1 176 ? 166.433 30.995 12.458 1.00 42.36 176 ARG D C 1
ATOM 8995 O O . ARG D 1 176 ? 166.227 32.156 12.084 1.00 46.07 176 ARG D O 1
ATOM 9003 N N . ALA D 1 177 ? 166.861 30.689 13.684 1.00 37.41 177 ALA D N 1
ATOM 9004 C CA . ALA D 1 177 ? 167.092 31.706 14.709 1.00 39.54 177 ALA D CA 1
ATOM 9005 C C . ALA D 1 177 ? 168.240 32.634 14.315 1.00 43.17 177 ALA D C 1
ATOM 9006 O O . ALA D 1 177 ? 168.253 33.824 14.663 1.00 40.66 177 ALA D O 1
ATOM 9008 N N . LYS D 1 178 ? 169.233 32.068 13.634 1.00 43.43 178 LYS D N 1
ATOM 9009 C CA . LYS D 1 178 ? 170.329 32.864 13.096 1.00 45.81 178 LYS D CA 1
ATOM 9010 C C . LYS D 1 178 ? 169.785 33.883 12.112 1.00 43.51 178 LYS D C 1
ATOM 9011 O O . LYS D 1 178 ? 170.056 35.086 12.213 1.00 39.28 178 LYS D O 1
ATOM 9017 N N . GLN D 1 179 ? 168.969 33.384 11.191 1.00 42.56 179 GLN D N 1
ATOM 9018 C CA . GLN D 1 179 ? 168.385 34.220 10.151 1.00 50.58 179 GLN D CA 1
ATOM 9019 C C . GLN D 1 179 ? 167.486 35.316 10.710 1.00 49.48 179 GLN D C 1
ATOM 9020 O O . GLN D 1 179 ? 167.331 36.363 10.087 1.00 53.76 179 GLN D O 1
ATOM 9026 N N . LEU D 1 180 ? 166.895 35.089 11.877 1.00 46.57 180 LEU D N 1
ATOM 9027 C CA . LEU D 1 180 ? 166.076 36.129 12.486 1.00 42.02 180 LEU D CA 1
ATOM 9028 C C . LEU D 1 180 ? 166.939 37.028 13.358 1.00 43.23 180 LEU D C 1
ATOM 9029 O O . LEU D 1 180 ? 166.425 37.905 14.057 1.00 48.78 180 LEU D O 1
ATOM 9034 N N . GLY D 1 181 ? 168.253 36.816 13.313 1.00 48.75 181 GLY D N 1
ATOM 9035 C CA . GLY D 1 181 ? 169.176 37.622 14.095 1.00 53.12 181 GLY D CA 1
ATOM 9036 C C . GLY D 1 181 ? 169.073 37.427 15.604 1.00 51.83 181 GLY D C 1
ATOM 9037 O O . GLY D 1 181 ? 169.444 38.309 16.386 1.00 46.57 181 GLY D O 1
ATOM 9038 N N . LEU D 1 182 ? 168.592 36.257 16.017 1.00 45.63 182 LEU D N 1
ATOM 9039 C CA . LEU D 1 182 ? 168.435 35.978 17.434 1.00 45.98 182 LEU D CA 1
ATOM 9040 C C . LEU D 1 182 ? 169.723 35.361 17.960 1.00 45.18 182 LEU D C 1
ATOM 9041 O O . LEU D 1 182 ? 170.333 34.510 17.304 1.00 51.94 182 LEU D O 1
ATOM 9046 N N . ASN D 1 183 ? 170.145 35.811 19.136 1.00 40.81 183 ASN D N 1
ATOM 9047 C CA . ASN D 1 183 ? 171.345 35.284 19.773 1.00 48.21 183 ASN D CA 1
ATOM 9048 C C . ASN D 1 183 ? 170.956 34.547 21.039 1.00 46.22 183 ASN D C 1
ATOM 9049 O O . ASN D 1 183 ? 171.546 34.755 22.097 1.00 43.98 183 ASN D O 1
ATOM 9054 N N . ILE D 1 184 ? 169.957 33.679 20.923 1.00 39.63 184 ILE D N 1
ATOM 9055 C CA . ILE D 1 184 ? 169.378 33.074 22.111 1.00 39.61 184 ILE D CA 1
ATOM 9056 C C . ILE D 1 184 ? 169.694 31.586 22.337 1.00 34.30 184 ILE D C 1
ATOM 9057 O O . ILE D 1 184 ? 169.439 31.068 23.431 1.00 31.25 184 ILE D O 1
ATOM 9062 N N . ILE D 1 185 ? 170.254 30.904 21.337 1.00 26.18 185 ILE D N 1
ATOM 9063 C CA . ILE D 1 185 ? 170.602 29.490 21.509 1.00 26.01 185 ILE D CA 1
ATOM 9064 C C . ILE D 1 185 ? 172.112 29.315 21.727 1.00 32.31 185 ILE D C 1
ATOM 9065 O O . ILE D 1 185 ? 172.920 29.644 20.851 1.00 30.59 185 ILE D O 1
ATOM 9070 N N . LYS D 1 186 ? 172.482 28.762 22.884 1.00 24.47 186 LYS D N 1
ATOM 9071 C CA . LYS D 1 186 ? 173.881 28.653 23.283 1.00 21.32 186 LYS D CA 1
ATOM 9072 C C . LYS D 1 186 ? 174.527 27.337 22.890 1.00 22.47 186 LYS D C 1
ATOM 9073 O O . LYS D 1 186 ? 175.735 27.176 23.040 1.00 26.35 186 LYS D O 1
ATOM 9079 N N . GLY D 1 187 ? 173.731 26.383 22.423 1.00 19.84 187 GLY D N 1
ATOM 9080 C CA . GLY D 1 187 ? 174.281 25.089 22.079 1.00 16.64 187 GLY D CA 1
ATOM 9081 C C . GLY D 1 187 ? 173.243 24.207 21.441 1.00 15.37 187 GLY D C 1
ATOM 9082 O O . GLY D 1 187 ? 172.069 24.370 21.724 1.00 18.21 187 GLY D O 1
ATOM 9083 N N . GLN D 1 188 ? 173.684 23.275 20.597 1.00 14.73 188 GLN D N 1
ATOM 9084 C CA . GLN D 1 188 ? 172.810 22.322 19.933 1.00 17.43 188 GLN D CA 1
ATOM 9085 C C . GLN D 1 188 ? 173.358 20.897 20.018 1.00 16.33 188 GLN D C 1
ATOM 9086 O O . GLN D 1 188 ? 174.539 20.665 19.806 1.00 20.59 188 GLN D O 1
ATOM 9092 N N . VAL D 1 189 ? 172.500 19.957 20.386 1.00 18.14 189 VAL D N 1
ATOM 9093 C CA . VAL D 1 189 ? 172.862 18.548 20.444 1.00 18.27 189 VAL D CA 1
ATOM 9094 C C . VAL D 1 189 ? 172.082 17.732 19.416 1.00 22.32 189 VAL D C 1
ATOM 9095 O O . VAL D 1 189 ? 170.856 17.575 19.519 1.00 23.97 189 VAL D O 1
ATOM 9099 N N . LEU D 1 190 ? 172.809 17.194 18.441 1.00 27.11 190 LEU D N 1
ATOM 9100 C CA . LEU D 1 190 ? 172.217 16.464 17.324 1.00 23.22 190 LEU D CA 1
ATOM 9101 C C . LEU D 1 190 ? 172.515 14.982 17.438 1.00 19.52 190 LEU D C 1
ATOM 9102 O O . LEU D 1 190 ? 173.630 14.517 17.176 1.00 24.53 190 LEU D O 1
ATOM 9107 N N . ILE D 1 191 ? 171.495 14.239 17.826 1.00 21.37 191 ILE D N 1
ATOM 9108 C CA . ILE D 1 191 ? 171.630 12.816 18.018 1.00 23.97 191 ILE D CA 1
ATOM 9109 C C . ILE D 1 191 ? 171.101 12.118 16.780 1.00 26.36 191 ILE D C 1
ATOM 9110 O O . ILE D 1 191 ? 169.913 12.220 16.459 1.00 26.41 191 ILE D O 1
ATOM 9115 N N . TYR D 1 192 ? 171.996 11.470 16.088 1.00 28.79 192 TYR D N 1
ATOM 9116 C CA . TYR D 1 192 ? 171.763 10.888 14.808 1.00 24.38 192 TYR D CA 1
ATOM 9117 C C . TYR D 1 192 ? 170.687 11.559 13.957 1.00 22.27 192 TYR D C 1
ATOM 9118 O O . TYR D 1 192 ? 169.703 10.991 13.650 1.00 23.82 192 TYR D O 1
ATOM 9127 N N . PRO D 1 193 ? 170.917 12.801 13.608 1.00 23.50 193 PRO D N 1
ATOM 9128 C CA . PRO D 1 193 ? 169.905 13.622 12.944 1.00 21.89 193 PRO D CA 1
ATOM 9129 C C . PRO D 1 193 ? 169.702 13.243 11.472 1.00 29.14 193 PRO D C 1
ATOM 9130 O O . PRO D 1 193 ? 170.619 12.691 10.845 1.00 26.69 193 PRO D O 1
ATOM 9134 N N . VAL D 1 194 ? 168.502 13.516 10.957 1.00 29.45 194 VAL D N 1
ATOM 9135 C CA . VAL D 1 194 ? 168.218 13.535 9.524 1.00 26.91 194 VAL D CA 1
ATOM 9136 C C . VAL D 1 194 ? 168.611 14.911 8.989 1.00 27.54 194 VAL D C 1
ATOM 9137 O O . VAL D 1 194 ? 168.195 15.936 9.542 1.00 23.30 194 VAL D O 1
ATOM 9141 N N . THR D 1 195 ? 169.450 14.942 7.955 1.00 30.21 195 THR D N 1
ATOM 9142 C CA . THR D 1 195 ? 169.924 16.206 7.383 1.00 25.25 195 THR D CA 1
ATOM 9143 C C . THR D 1 195 ? 169.718 16.263 5.866 1.00 26.16 195 THR D C 1
ATOM 9144 O O . THR D 1 195 ? 169.915 17.316 5.241 1.00 29.27 195 THR D O 1
ATOM 9148 N N . ASP D 1 196 ? 169.302 15.139 5.281 1.00 29.99 196 ASP D N 1
ATOM 9149 C CA . ASP D 1 196 ? 169.159 15.039 3.825 1.00 38.25 196 ASP D CA 1
ATOM 9150 C C . ASP D 1 196 ? 168.141 13.985 3.336 1.00 37.71 196 ASP D C 1
ATOM 9151 O O . ASP D 1 196 ? 167.659 13.149 4.120 1.00 24.89 196 ASP D O 1
ATOM 9156 N N . ASP D 1 197 ? 167.874 13.999 2.021 1.00 38.41 197 ASP D N 1
ATOM 9157 C CA . ASP D 1 197 ? 166.910 13.081 1.397 1.00 43.39 197 ASP D CA 1
ATOM 9158 C C . ASP D 1 197 ? 167.522 12.201 0.313 1.00 43.47 197 ASP D C 1
ATOM 9159 O O . ASP D 1 197 ? 166.807 11.655 -0.531 1.00 42.45 197 ASP D O 1
ATOM 9164 N N . ASN D 1 198 ? 168.839 12.055 0.339 1.00 35.57 198 ASN D N 1
ATOM 9165 C CA . ASN D 1 198 ? 169.488 11.130 -0.561 1.00 34.05 198 ASN D CA 1
ATOM 9166 C C . ASN D 1 198 ? 169.422 9.742 0.061 1.00 39.22 198 ASN D C 1
ATOM 9167 O O . ASN D 1 198 ? 170.082 9.459 1.065 1.00 43.94 198 ASN D O 1
ATOM 9172 N N . PHE D 1 199 ? 168.607 8.883 -0.535 1.00 36.99 199 PHE D N 1
ATOM 9173 C CA . PHE D 1 199 ? 168.356 7.557 0.011 1.00 35.43 199 PHE D CA 1
ATOM 9174 C C . PHE D 1 199 ? 169.296 6.559 -0.621 1.00 39.42 199 PHE D C 1
ATOM 9175 O O . PHE D 1 199 ? 169.091 5.340 -0.532 1.00 40.06 199 PHE D O 1
ATOM 9183 N N . GLU D 1 200 ? 170.328 7.081 -1.279 1.00 35.68 200 GLU D N 1
ATOM 9184 C CA . GLU D 1 200 ? 171.321 6.215 -1.884 1.00 41.30 200 GLU D CA 1
ATOM 9185 C C . GLU D 1 200 ? 172.766 6.588 -1.472 1.00 42.68 200 GLU D C 1
ATOM 9186 O O . GLU D 1 200 ? 173.713 6.346 -2.232 1.00 38.13 200 GLU D O 1
ATOM 9192 N N . THR D 1 201 ? 172.933 7.166 -0.274 1.00 34.47 201 THR D N 1
ATOM 9193 C CA . THR D 1 201 ? 174.272 7.292 0.298 1.00 33.25 201 THR D CA 1
ATOM 9194 C C . THR D 1 201 ? 174.764 5.910 0.683 1.00 35.27 201 THR D C 1
ATOM 9195 O O . THR D 1 201 ? 173.972 4.963 0.786 1.00 37.27 201 THR D O 1
ATOM 9199 N N . ASP D 1 202 ? 176.060 5.816 0.972 1.00 37.37 202 ASP D N 1
ATOM 9200 C CA . ASP D 1 202 ? 176.694 4.542 1.281 1.00 31.96 202 ASP D CA 1
ATOM 9201 C C . ASP D 1 202 ? 176.084 3.852 2.486 1.00 30.68 202 ASP D C 1
ATOM 9202 O O . ASP D 1 202 ? 175.895 2.629 2.478 1.00 32.98 202 ASP D O 1
ATOM 9207 N N . SER D 1 203 ? 175.772 4.620 3.532 1.00 34.80 203 SER D N 1
ATOM 9208 C CA . SER D 1 203 ? 175.198 4.009 4.733 1.00 35.96 203 SER D CA 1
ATOM 9209 C C . SER D 1 203 ? 173.756 3.584 4.449 1.00 30.47 203 SER D C 1
ATOM 9210 O O . SER D 1 203 ? 173.296 2.527 4.913 1.00 31.10 203 SER D O 1
ATOM 9213 N N . TYR D 1 204 ? 173.059 4.382 3.647 1.00 28.65 204 TYR D N 1
ATOM 9214 C CA . TYR D 1 204 ? 171.716 3.996 3.220 1.00 37.56 204 TYR D CA 1
ATOM 9215 C C . TYR D 1 204 ? 171.745 2.646 2.502 1.00 40.97 204 TYR D C 1
ATOM 9216 O O . TYR D 1 204 ? 170.982 1.743 2.846 1.00 39.46 204 TYR D O 1
ATOM 9225 N N . LYS D 1 205 ? 172.668 2.496 1.556 1.00 31.57 205 LYS D N 1
ATOM 9226 C CA . LYS D 1 205 ? 172.836 1.233 0.841 1.00 36.44 205 LYS D CA 1
ATOM 9227 C C . LYS D 1 205 ? 173.238 0.070 1.744 1.00 39.14 205 LYS D C 1
ATOM 9228 O O . LYS D 1 205 ? 172.732 -1.043 1.594 1.00 41.78 205 LYS D O 1
ATOM 9234 N N . GLN D 1 206 ? 174.178 0.308 2.652 1.00 40.39 206 GLN D N 1
ATOM 9235 C CA . GLN D 1 206 ? 174.702 -0.786 3.462 1.00 35.16 206 GLN D CA 1
ATOM 9236 C C . GLN D 1 206 ? 173.669 -1.297 4.481 1.00 38.37 206 GLN D C 1
ATOM 9237 O O . GLN D 1 206 ? 173.592 -2.504 4.749 1.00 38.67 206 GLN D O 1
ATOM 9243 N N . PHE D 1 207 ? 172.863 -0.392 5.036 1.00 35.40 207 PHE D N 1
ATOM 9244 C CA . PHE D 1 207 ? 171.974 -0.774 6.139 1.00 42.53 207 PHE D CA 1
ATOM 9245 C C . PHE D 1 207 ? 170.492 -0.584 5.811 1.00 45.55 207 PHE D C 1
ATOM 9246 O O . PHE D 1 207 ? 169.667 -0.474 6.719 1.00 55.09 207 PHE D O 1
ATOM 9254 N N . ALA D 1 208 ? 170.151 -0.577 4.528 1.00 42.73 208 ALA D N 1
ATOM 9255 C CA . ALA D 1 208 ? 168.795 -0.245 4.076 1.00 46.51 208 ALA D CA 1
ATOM 9256 C C . ALA D 1 208 ? 167.695 -1.043 4.764 1.00 46.25 208 ALA D C 1
ATOM 9257 O O . ALA D 1 208 ? 166.596 -0.537 5.000 1.00 45.34 208 ALA D O 1
ATOM 9259 N N . GLU D 1 209 ? 168.006 -2.290 5.087 1.00 51.09 209 GLU D N 1
ATOM 9260 C CA . GLU D 1 209 ? 167.050 -3.198 5.697 1.00 52.11 209 GLU D CA 1
ATOM 9261 C C . GLU D 1 209 ? 167.696 -3.840 6.922 1.00 55.50 209 GLU D C 1
ATOM 9262 O O . GLU D 1 209 ? 168.904 -3.699 7.142 1.00 52.00 209 GLU D O 1
ATOM 9268 N N . ASN D 1 210 ? 166.874 -4.491 7.737 1.00 61.14 210 ASN D N 1
ATOM 9269 C CA . ASN D 1 210 ? 167.336 -5.288 8.876 1.00 67.77 210 ASN D CA 1
ATOM 9270 C C . ASN D 1 210 ? 167.888 -4.499 10.053 1.00 64.87 210 ASN D C 1
ATOM 9271 O O . ASN D 1 210 ? 168.681 -5.023 10.834 1.00 69.72 210 ASN D O 1
ATOM 9276 N N . TYR D 1 211 ? 167.514 -3.230 10.152 1.00 59.18 211 TYR D N 1
ATOM 9277 C CA . TYR D 1 211 ? 167.646 -2.517 11.419 1.00 65.00 211 TYR D CA 1
ATOM 9278 C C . TYR D 1 211 ? 166.284 -1.884 11.694 1.00 61.11 211 TYR D C 1
ATOM 9279 O O . TYR D 1 211 ? 165.365 -2.106 10.908 1.00 62.82 211 TYR D O 1
ATOM 9288 N N . TYR D 1 212 ? 166.102 -1.150 12.793 1.00 62.46 212 TYR D N 1
ATOM 9289 C CA . TYR D 1 212 ? 164.793 -0.520 12.991 1.00 55.82 212 TYR D CA 1
ATOM 9290 C C . TYR D 1 212 ? 164.521 0.535 11.930 1.00 52.98 212 TYR D C 1
ATOM 9291 O O . TYR D 1 212 ? 163.494 0.488 11.246 1.00 50.48 212 TYR D O 1
ATOM 9300 N N . LEU D 1 213 ? 165.421 1.503 11.807 1.00 41.84 213 LEU D N 1
ATOM 9301 C CA . LEU D 1 213 ? 165.239 2.516 10.789 1.00 46.54 213 LEU D CA 1
ATOM 9302 C C . LEU D 1 213 ? 165.702 1.977 9.432 1.00 45.93 213 LEU D C 1
ATOM 9303 O O . LEU D 1 213 ? 166.884 1.717 9.223 1.00 44.71 213 LEU D O 1
ATOM 9308 N N . THR D 1 214 ? 164.751 1.838 8.510 1.00 47.92 214 THR D N 1
ATOM 9309 C CA . THR D 1 214 ? 165.005 1.306 7.167 1.00 41.59 214 THR D CA 1
ATOM 9310 C C . THR D 1 214 ? 164.821 2.408 6.139 1.00 37.63 214 THR D C 1
ATOM 9311 O O . THR D 1 214 ? 164.338 3.495 6.474 1.00 42.02 214 THR D O 1
ATOM 9315 N N . ARG D 1 215 ? 165.226 2.147 4.897 1.00 43.97 215 ARG D N 1
ATOM 9316 C CA . ARG D 1 215 ? 165.032 3.119 3.817 1.00 40.33 215 ARG D CA 1
ATOM 9317 C C . ARG D 1 215 ? 163.543 3.381 3.553 1.00 32.48 215 ARG D C 1
ATOM 9318 O O . ARG D 1 215 ? 163.115 4.541 3.446 1.00 32.48 215 ARG D O 1
ATOM 9326 N N . LYS D 1 216 ? 162.746 2.319 3.497 1.00 35.55 216 LYS D N 1
ATOM 9327 C CA . LYS D 1 216 ? 161.300 2.478 3.312 1.00 39.19 216 LYS D CA 1
ATOM 9328 C C . LYS D 1 216 ? 160.667 3.373 4.365 1.00 45.38 216 LYS D C 1
ATOM 9329 O O . LYS D 1 216 ? 159.881 4.279 4.044 1.00 43.31 216 LYS D O 1
ATOM 9335 N N . LEU D 1 217 ? 161.003 3.101 5.625 1.00 46.18 217 LEU D N 1
ATOM 9336 C CA . LEU D 1 217 ? 160.486 3.873 6.744 1.00 37.84 217 LEU D CA 1
ATOM 9337 C C . LEU D 1 217 ? 160.826 5.354 6.579 1.00 35.47 217 LEU D C 1
ATOM 9338 O O . LEU D 1 217 ? 159.977 6.212 6.816 1.00 39.25 217 LEU D O 1
ATOM 9343 N N . MET D 1 218 ? 162.053 5.648 6.142 1.00 33.81 218 MET D N 1
ATOM 9344 C CA . MET D 1 218 ? 162.484 7.029 5.894 1.00 33.70 218 MET D CA 1
ATOM 9345 C C . MET D 1 218 ? 161.737 7.717 4.749 1.00 36.97 218 MET D C 1
ATOM 9346 O O . MET D 1 218 ? 161.431 8.917 4.819 1.00 39.51 218 MET D O 1
ATOM 9351 N N . VAL D 1 219 ? 161.500 6.975 3.668 1.00 40.51 219 VAL D N 1
ATOM 9352 C CA . VAL D 1 219 ? 160.750 7.513 2.528 1.00 46.52 219 VAL D CA 1
ATOM 9353 C C . VAL D 1 219 ? 159.327 7.851 2.978 1.00 36.75 219 VAL D C 1
ATOM 9354 O O . VAL D 1 219 ? 158.781 8.910 2.663 1.00 32.46 219 VAL D O 1
ATOM 9358 N N . TRP D 1 220 ? 158.742 6.926 3.724 1.00 35.68 220 TRP D N 1
ATOM 9359 C CA . TRP D 1 220 ? 157.421 7.107 4.322 1.00 38.66 220 TRP D CA 1
ATOM 9360 C C . TRP D 1 220 ? 157.359 8.365 5.211 1.00 41.32 220 TRP D C 1
ATOM 9361 O O . TRP D 1 220 ? 156.423 9.184 5.111 1.00 38.46 220 TRP D O 1
ATOM 9372 N N . PHE D 1 221 ? 158.364 8.525 6.072 1.00 37.28 221 PHE D N 1
ATOM 9373 C CA . PHE D 1 221 ? 158.453 9.720 6.901 1.00 33.21 221 PHE D CA 1
ATOM 9374 C C . PHE D 1 221 ? 158.510 10.988 6.059 1.00 31.92 221 PHE D C 1
ATOM 9375 O O . PHE D 1 221 ? 157.735 11.925 6.273 1.00 35.82 221 PHE D O 1
ATOM 9383 N N . PHE D 1 222 ? 159.443 11.031 5.114 1.00 32.37 222 PHE D N 1
ATOM 9384 C CA . PHE D 1 222 ? 159.597 12.208 4.271 1.00 34.60 222 PHE D CA 1
ATOM 9385 C C . PHE D 1 222 ? 158.322 12.519 3.483 1.00 36.10 222 PHE D C 1
ATOM 9386 O O . PHE D 1 222 ? 157.966 13.690 3.282 1.00 29.71 222 PHE D O 1
ATOM 9394 N N . ASP D 1 223 ? 157.633 11.461 3.059 1.00 33.00 223 ASP D N 1
ATOM 9395 C CA . ASP D 1 223 ? 156.414 11.592 2.266 1.00 37.29 223 ASP D CA 1
ATOM 9396 C C . ASP D 1 223 ? 155.286 12.203 3.089 1.00 38.99 223 ASP D C 1
ATOM 9397 O O . ASP D 1 223 ? 154.537 13.043 2.595 1.00 36.20 223 ASP D O 1
ATOM 9402 N N . HIS D 1 224 ? 155.178 11.813 4.356 1.00 38.06 224 HIS D N 1
ATOM 9403 C CA . HIS D 1 224 ? 154.182 12.457 5.205 1.00 33.06 224 HIS D CA 1
ATOM 9404 C C . HIS D 1 224 ? 154.578 13.892 5.527 1.00 36.94 224 HIS D C 1
ATOM 9405 O O . HIS D 1 224 ? 153.741 14.798 5.511 1.00 31.90 224 HIS D O 1
ATOM 9412 N N . TYR D 1 225 ? 155.870 14.092 5.779 1.00 34.42 225 TYR D N 1
ATOM 9413 C CA . TYR D 1 225 ? 156.392 15.381 6.246 1.00 38.69 225 TYR D CA 1
ATOM 9414 C C . TYR D 1 225 ? 156.489 16.426 5.135 1.00 34.24 225 TYR D C 1
ATOM 9415 O O . TYR D 1 225 ? 156.065 17.579 5.310 1.00 32.91 225 TYR D O 1
ATOM 9424 N N . ILE D 1 226 ? 157.061 16.016 4.002 1.00 38.27 226 ILE D N 1
ATOM 9425 C CA . ILE D 1 226 ? 157.242 16.890 2.843 1.00 38.43 226 ILE D CA 1
ATOM 9426 C C . ILE D 1 226 ? 156.770 16.186 1.586 1.00 37.92 226 ILE D C 1
ATOM 9427 O O . ILE D 1 226 ? 157.558 15.528 0.894 1.00 34.96 226 ILE D O 1
ATOM 9432 N N . PRO D 1 227 ? 155.462 16.281 1.317 1.00 43.01 227 PRO D N 1
ATOM 9433 C CA . PRO D 1 227 ? 154.854 15.653 0.139 1.00 42.56 227 PRO D CA 1
ATOM 9434 C C . PRO D 1 227 ? 155.457 16.170 -1.172 1.00 40.05 227 PRO D C 1
ATOM 9435 O O . PRO D 1 227 ? 155.708 15.378 -2.089 1.00 39.99 227 PRO D O 1
ATOM 9439 N N . ASP D 1 228 ? 155.704 17.476 -1.246 1.00 37.27 228 ASP D N 1
ATOM 9440 C CA . ASP D 1 228 ? 156.223 18.087 -2.462 1.00 38.86 228 ASP D CA 1
ATOM 9441 C C . ASP D 1 228 ? 157.745 18.131 -2.520 1.00 48.48 228 ASP D C 1
ATOM 9442 O O . ASP D 1 228 ? 158.371 18.888 -1.769 1.00 46.12 228 ASP D O 1
ATOM 9447 N N . LYS D 1 229 ? 158.327 17.345 -3.429 1.00 44.20 229 LYS D N 1
ATOM 9448 C CA . LYS D 1 229 ? 159.781 17.209 -3.565 1.00 42.96 229 LYS D CA 1
ATOM 9449 C C . LYS D 1 229 ? 160.491 18.559 -3.699 1.00 46.74 229 LYS D C 1
ATOM 9450 O O . LYS D 1 229 ? 161.636 18.730 -3.256 1.00 43.44 229 LYS D O 1
ATOM 9456 N N . LYS D 1 230 ? 159.785 19.530 -4.265 1.00 47.63 230 LYS D N 1
ATOM 9457 C CA . LYS D 1 230 ? 160.321 20.869 -4.398 1.00 42.32 230 LYS D CA 1
ATOM 9458 C C . LYS D 1 230 ? 160.723 21.402 -3.031 1.00 43.81 230 LYS D C 1
ATOM 9459 O O . LYS D 1 230 ? 161.847 21.863 -2.827 1.00 50.15 230 LYS D O 1
ATOM 9465 N N . ASP D 1 231 ? 159.818 21.249 -2.073 1.00 46.43 231 ASP D N 1
ATOM 9466 C CA . ASP D 1 231 ? 160.044 21.731 -0.716 1.00 52.02 231 ASP D CA 1
ATOM 9467 C C . ASP D 1 231 ? 161.174 20.976 -0.017 1.00 46.00 231 ASP D C 1
ATOM 9468 O O . ASP D 1 231 ? 161.780 21.502 0.916 1.00 45.43 231 ASP D O 1
ATOM 9473 N N . ARG D 1 232 ? 161.477 19.763 -0.483 1.00 40.95 232 ARG D N 1
ATOM 9474 C CA . ARG D 1 232 ? 162.576 19.009 0.100 1.00 40.28 232 ARG D CA 1
ATOM 9475 C C . ARG D 1 232 ? 163.916 19.697 -0.192 1.00 44.49 232 ARG D C 1
ATOM 9476 O O . ARG D 1 232 ? 164.943 19.285 0.337 1.00 40.76 232 ARG D O 1
ATOM 9484 N N . GLN D 1 233 ? 163.918 20.733 -1.031 1.00 42.45 233 GLN D N 1
ATOM 9485 C CA . GLN D 1 233 ? 165.170 21.445 -1.298 1.00 42.55 233 GLN D CA 1
ATOM 9486 C C . GLN D 1 233 ? 165.459 22.585 -0.327 1.00 34.79 233 GLN D C 1
ATOM 9487 O O . GLN D 1 233 ? 166.547 23.167 -0.362 1.00 33.36 233 GLN D O 1
ATOM 9493 N N . SER D 1 234 ? 164.496 22.914 0.526 1.00 35.37 234 SER D N 1
ATOM 9494 C CA . SER D 1 234 ? 164.701 23.964 1.525 1.00 36.23 234 SER D CA 1
ATOM 9495 C C . SER D 1 234 ? 165.787 23.531 2.519 1.00 34.93 234 SER D C 1
ATOM 9496 O O . SER D 1 234 ? 165.946 22.336 2.792 1.00 33.96 234 SER D O 1
ATOM 9499 N N . ILE D 1 235 ? 166.587 24.483 2.990 1.00 30.15 235 ILE D N 1
ATOM 9500 C CA . ILE D 1 235 ? 167.610 24.173 3.986 1.00 40.27 235 ILE D CA 1
ATOM 9501 C C . ILE D 1 235 ? 166.961 23.938 5.358 1.00 37.96 235 ILE D C 1
ATOM 9502 O O . ILE D 1 235 ? 167.602 23.455 6.295 1.00 33.63 235 ILE D O 1
ATOM 9507 N N . PHE D 1 236 ? 165.703 24.342 5.485 1.00 36.16 236 PHE D N 1
ATOM 9508 C CA . PHE D 1 236 ? 164.972 24.137 6.725 1.00 36.35 236 PHE D CA 1
ATOM 9509 C C . PHE D 1 236 ? 164.357 22.745 6.738 1.00 35.92 236 PHE D C 1
ATOM 9510 O O . PHE D 1 236 ? 163.782 22.311 7.736 1.00 34.35 236 PHE D O 1
ATOM 9518 N N . ALA D 1 237 ? 164.484 22.044 5.618 1.00 31.83 237 ALA D N 1
ATOM 9519 C CA . ALA D 1 237 ? 164.069 20.650 5.535 1.00 31.45 237 ALA D CA 1
ATOM 9520 C C . ALA D 1 237 ? 165.280 19.715 5.537 1.00 36.26 237 ALA D C 1
ATOM 9521 O O . ALA D 1 237 ? 165.305 18.691 6.237 1.00 28.41 237 ALA D O 1
ATOM 9523 N N . CYS D 1 238 ? 166.249 20.046 4.683 1.00 36.87 238 CYS D N 1
ATOM 9524 C CA . CYS D 1 238 ? 167.492 19.294 4.560 1.00 27.76 238 CYS D CA 1
ATOM 9525 C C . CYS D 1 238 ? 168.652 20.257 4.731 1.00 32.75 238 CYS D C 1
ATOM 9526 O O . CYS D 1 238 ? 169.171 20.776 3.750 1.00 36.18 238 CYS D O 1
ATOM 9529 N N . PRO D 1 239 ? 169.072 20.490 5.983 1.00 32.92 239 PRO D N 1
ATOM 9530 C CA . PRO D 1 239 ? 170.054 21.552 6.254 1.00 32.02 239 PRO D CA 1
ATOM 9531 C C . PRO D 1 239 ? 171.436 21.229 5.685 1.00 28.51 239 PRO D C 1
ATOM 9532 O O . PRO D 1 239 ? 172.292 22.111 5.586 1.00 26.61 239 PRO D O 1
ATOM 9536 N N . LEU D 1 240 ? 171.636 19.982 5.277 1.00 28.19 240 LEU D N 1
ATOM 9537 C CA . LEU D 1 240 ? 172.870 19.615 4.602 1.00 27.58 240 LEU D CA 1
ATOM 9538 C C . LEU D 1 240 ? 172.977 20.379 3.277 1.00 31.46 240 LEU D C 1
ATOM 9539 O O . LEU D 1 240 ? 174.071 20.513 2.727 1.00 33.00 240 LEU D O 1
ATOM 9544 N N . LYS D 1 241 ? 171.841 20.873 2.774 1.00 29.52 241 LYS D N 1
ATOM 9545 C CA . LYS D 1 241 ? 171.788 21.651 1.527 1.00 32.64 241 LYS D CA 1
ATOM 9546 C C . LYS D 1 241 ? 172.156 23.121 1.704 1.00 34.23 241 LYS D C 1
ATOM 9547 O O . LYS D 1 241 ? 172.283 23.858 0.729 1.00 37.89 241 LYS D O 1
ATOM 9553 N N . ALA D 1 242 ? 172.332 23.551 2.944 1.00 31.34 242 ALA D N 1
ATOM 9554 C CA . ALA D 1 242 ? 172.736 24.932 3.205 1.00 37.77 242 ALA D CA 1
ATOM 9555 C C . ALA D 1 242 ? 174.157 25.205 2.705 1.00 41.85 242 ALA D C 1
ATOM 9556 O O . ALA D 1 242 ? 174.956 24.275 2.554 1.00 36.23 242 ALA D O 1
ATOM 9558 N N . SER D 1 243 ? 174.464 26.471 2.428 1.00 40.53 243 SER D N 1
ATOM 9559 C CA . SER D 1 243 ? 175.823 26.849 2.038 1.00 44.16 243 SER D CA 1
ATOM 9560 C C . SER D 1 243 ? 176.699 27.000 3.273 1.00 50.85 243 SER D C 1
ATOM 9561 O O . SER D 1 243 ? 176.189 27.070 4.396 1.00 48.24 243 SER D O 1
ATOM 9564 N N . ILE D 1 244 ? 178.012 27.059 3.061 1.00 42.22 244 ILE D N 1
ATOM 9565 C CA . ILE D 1 244 ? 178.949 27.254 4.151 1.00 41.59 244 ILE D CA 1
ATOM 9566 C C . ILE D 1 244 ? 178.669 28.571 4.872 1.00 46.98 244 ILE D C 1
ATOM 9567 O O . ILE D 1 244 ? 178.663 28.618 6.104 1.00 47.10 244 ILE D O 1
ATOM 9572 N N . ASP D 1 245 ? 178.405 29.629 4.109 1.00 43.80 245 ASP D N 1
ATOM 9573 C CA . ASP D 1 245 ? 178.074 30.938 4.688 1.00 49.06 245 ASP D CA 1
ATOM 9574 C C . ASP D 1 245 ? 176.714 30.964 5.416 1.00 45.95 245 ASP D C 1
ATOM 9575 O O . ASP D 1 245 ? 176.533 31.714 6.386 1.00 37.12 245 ASP D O 1
ATOM 9580 N N . ASP D 1 246 ? 175.754 30.183 4.919 1.00 37.09 246 ASP D N 1
ATOM 9581 C CA . ASP D 1 246 ? 174.486 29.995 5.621 1.00 40.75 246 ASP D CA 1
ATOM 9582 C C . ASP D 1 246 ? 174.698 29.373 7.010 1.00 49.60 246 ASP D C 1
ATOM 9583 O O . ASP D 1 246 ? 173.939 29.647 7.950 1.00 43.72 246 ASP D O 1
ATOM 9588 N N . LEU D 1 247 ? 175.738 28.546 7.137 1.00 45.10 247 LEU D N 1
ATOM 9589 C CA . LEU D 1 247 ? 175.921 27.724 8.327 1.00 38.69 247 LEU D CA 1
ATOM 9590 C C . LEU D 1 247 ? 176.895 28.404 9.282 1.00 36.21 247 LEU D C 1
ATOM 9591 O O . LEU D 1 247 ? 177.206 27.876 10.346 1.00 32.05 247 LEU D O 1
ATOM 9596 N N . ARG D 1 248 ? 177.353 29.593 8.904 1.00 36.63 248 ARG D N 1
ATOM 9597 C CA . ARG D 1 248 ? 178.277 30.367 9.733 1.00 38.62 248 ARG D CA 1
ATOM 9598 C C . ARG D 1 248 ? 177.706 30.834 11.063 1.00 38.41 248 ARG D C 1
ATOM 9599 O O . ARG D 1 248 ? 176.493 30.974 11.217 1.00 41.59 248 ARG D O 1
ATOM 9607 N N . VAL D 1 249 ? 178.621 31.074 12.005 1.00 37.38 249 VAL D N 1
ATOM 9608 C CA . VAL D 1 249 ? 178.352 31.567 13.362 1.00 39.56 249 VAL D CA 1
ATOM 9609 C C . VAL D 1 249 ? 177.047 30.980 13.952 1.00 32.39 249 VAL D C 1
ATOM 9610 O O . VAL D 1 249 ? 176.179 31.689 14.467 1.00 35.07 249 VAL D O 1
ATOM 9614 N N . LEU D 1 250 ? 176.943 29.655 13.885 1.00 29.31 250 LEU D N 1
ATOM 9615 C CA . LEU D 1 250 ? 175.860 28.914 14.532 1.00 32.73 250 LEU D CA 1
ATOM 9616 C C . LEU D 1 250 ? 176.283 28.482 15.952 1.00 33.77 250 LEU D C 1
ATOM 9617 O O . LEU D 1 250 ? 177.463 28.591 16.314 1.00 32.14 250 LEU D O 1
ATOM 9622 N N . PRO D 1 251 ? 175.320 28.043 16.785 1.00 35.96 251 PRO D N 1
ATOM 9623 C CA . PRO D 1 251 ? 175.711 27.690 18.159 1.00 29.87 251 PRO D CA 1
ATOM 9624 C C . PRO D 1 251 ? 176.639 26.484 18.265 1.00 22.12 251 PRO D C 1
ATOM 9625 O O . PRO D 1 251 ? 176.542 25.554 17.457 1.00 22.95 251 PRO D O 1
ATOM 9629 N N . ARG D 1 252 ? 177.515 26.517 19.268 1.00 25.49 252 ARG D N 1
ATOM 9630 C CA . ARG D 1 252 ? 178.363 25.380 19.670 1.00 22.01 252 ARG D CA 1
ATOM 9631 C C . ARG D 1 252 ? 177.626 24.035 19.593 1.00 21.47 252 ARG D C 1
ATOM 9632 O O . ARG D 1 252 ? 176.566 23.877 20.200 1.00 23.21 252 ARG D O 1
ATOM 9640 N N . ALA D 1 253 ? 178.190 23.060 18.884 1.00 21.26 253 ALA D N 1
ATOM 9641 C CA . ALA D 1 253 ? 177.441 21.868 18.485 1.00 21.14 253 ALA D CA 1
ATOM 9642 C C . ALA D 1 253 ? 178.056 20.551 18.963 1.00 21.76 253 ALA D C 1
ATOM 9643 O O . ALA D 1 253 ? 179.270 20.447 19.123 1.00 22.75 253 ALA D O 1
ATOM 9645 N N . LEU D 1 254 ? 177.203 19.568 19.246 1.00 21.25 254 LEU D N 1
ATOM 9646 C CA . LEU D 1 254 ? 177.642 18.186 19.450 1.00 20.45 254 LEU D CA 1
ATOM 9647 C C . LEU D 1 254 ? 176.856 17.287 18.504 1.00 17.12 254 LEU D C 1
ATOM 9648 O O . LEU D 1 254 ? 175.631 17.215 18.604 1.00 22.60 254 LEU D O 1
ATOM 9653 N N . VAL D 1 255 ? 177.534 16.600 17.589 1.00 17.71 255 VAL D N 1
ATOM 9654 C CA . VAL D 1 255 ? 176.854 15.719 16.646 1.00 16.59 255 VAL D CA 1
ATOM 9655 C C . VAL D 1 255 ? 177.221 14.266 16.870 1.00 22.83 255 VAL D C 1
ATOM 9656 O O . VAL D 1 255 ? 178.384 13.859 16.737 1.00 23.27 255 VAL D O 1
ATOM 9660 N N . ILE D 1 256 ? 176.222 13.464 17.198 1.00 23.89 256 ILE D N 1
ATOM 9661 C CA . ILE D 1 256 ? 176.473 12.064 17.489 1.00 20.32 256 ILE D CA 1
ATOM 9662 C C . ILE D 1 256 ? 175.864 11.214 16.403 1.00 26.18 256 ILE D C 1
ATOM 9663 O O . ILE D 1 256 ? 174.668 11.349 16.102 1.00 27.99 256 ILE D O 1
ATOM 9668 N N . THR D 1 257 ? 176.672 10.344 15.804 1.00 19.75 257 THR D N 1
ATOM 9669 C CA . THR D 1 257 ? 176.152 9.472 14.770 1.00 17.26 257 THR D CA 1
ATOM 9670 C C . THR D 1 257 ? 176.318 8.024 15.171 1.00 24.13 257 THR D C 1
ATOM 9671 O O . THR D 1 257 ? 177.170 7.680 16.001 1.00 23.47 257 THR D O 1
ATOM 9675 N N . ALA D 1 258 ? 175.481 7.175 14.577 1.00 28.21 258 ALA D N 1
ATOM 9676 C CA . ALA D 1 258 ? 175.545 5.747 14.803 1.00 25.77 258 ALA D CA 1
ATOM 9677 C C . ALA D 1 258 ? 176.238 5.106 13.612 1.00 26.18 258 ALA D C 1
ATOM 9678 O O . ALA D 1 258 ? 175.979 5.469 12.467 1.00 24.96 258 ALA D O 1
ATOM 9680 N N . GLU D 1 259 ? 177.122 4.157 13.888 1.00 28.26 259 GLU D N 1
ATOM 9681 C CA . GLU D 1 259 ? 177.872 3.500 12.826 1.00 38.80 259 GLU D CA 1
ATOM 9682 C C . GLU D 1 259 ? 176.948 2.698 11.900 1.00 39.29 259 GLU D C 1
ATOM 9683 O O . GLU D 1 259 ? 177.065 2.778 10.671 1.00 33.82 259 GLU D O 1
ATOM 9689 N N . ALA D 1 260 ? 176.040 1.921 12.490 1.00 31.54 260 ALA D N 1
ATOM 9690 C CA . ALA D 1 260 ? 175.154 1.077 11.697 1.00 34.10 260 ALA D CA 1
ATOM 9691 C C . ALA D 1 260 ? 173.781 1.731 11.518 1.00 34.79 260 ALA D C 1
ATOM 9692 O O . ALA D 1 260 ? 172.788 1.294 12.095 1.00 38.69 260 ALA D O 1
ATOM 9694 N N . ASP D 1 261 ? 173.742 2.771 10.691 1.00 35.51 261 ASP D N 1
ATOM 9695 C CA . ASP D 1 261 ? 172.578 3.635 10.561 1.00 31.58 261 ASP D CA 1
ATOM 9696 C C . ASP D 1 261 ? 172.592 4.259 9.173 1.00 33.84 261 ASP D C 1
ATOM 9697 O O . ASP D 1 261 ? 173.636 4.782 8.760 1.00 33.77 261 ASP D O 1
ATOM 9702 N N . VAL D 1 262 ? 171.457 4.234 8.463 1.00 28.16 262 VAL D N 1
ATOM 9703 C CA . VAL D 1 262 ? 171.406 4.797 7.102 1.00 30.19 262 VAL D CA 1
ATOM 9704 C C . VAL D 1 262 ? 171.698 6.297 7.109 1.00 27.47 262 VAL D C 1
ATOM 9705 O O . VAL D 1 262 ? 172.143 6.861 6.106 1.00 28.52 262 VAL D O 1
ATOM 9709 N N . LEU D 1 263 ? 171.468 6.942 8.244 1.00 27.48 263 LEU D N 1
ATOM 9710 C CA . LEU D 1 263 ? 171.685 8.384 8.340 1.00 29.66 263 LEU D CA 1
ATOM 9711 C C . LEU D 1 263 ? 173.125 8.751 8.693 1.00 24.66 263 LEU D C 1
ATOM 9712 O O . LEU D 1 263 ? 173.441 9.935 8.805 1.00 28.66 263 LEU D O 1
ATOM 9717 N N . ARG D 1 264 ? 174.003 7.760 8.846 1.00 22.93 264 ARG D N 1
ATOM 9718 C CA . ARG D 1 264 ? 175.362 8.052 9.324 1.00 27.04 264 ARG D CA 1
ATOM 9719 C C . ARG D 1 264 ? 176.080 9.104 8.476 1.00 29.31 264 ARG D C 1
ATOM 9720 O O . ARG D 1 264 ? 176.553 10.132 9.004 1.00 26.41 264 ARG D O 1
ATOM 9728 N N . GLU D 1 265 ? 176.098 8.882 7.162 1.00 30.23 265 GLU D N 1
ATOM 9729 C CA . GLU D 1 265 ? 176.852 9.744 6.252 1.00 27.11 265 GLU D CA 1
ATOM 9730 C C . GLU D 1 265 ? 176.325 11.162 6.178 1.00 25.59 265 GLU D C 1
ATOM 9731 O O . GLU D 1 265 ? 177.113 12.108 6.122 1.00 29.91 265 GLU D O 1
ATOM 9737 N N . GLU D 1 266 ? 175.006 11.335 6.160 1.00 26.63 266 GLU D N 1
ATOM 9738 C CA . GLU D 1 266 ? 174.491 12.688 6.009 1.00 22.95 266 GLU D CA 1
ATOM 9739 C C . GLU D 1 266 ? 174.745 13.473 7.295 1.00 24.13 266 GLU D C 1
ATOM 9740 O O . GLU D 1 266 ? 175.065 14.664 7.248 1.00 27.70 266 GLU D O 1
ATOM 9746 N N . GLY D 1 267 ? 174.666 12.791 8.437 1.00 22.46 267 GLY D N 1
ATOM 9747 C CA . GLY D 1 267 ? 174.951 13.427 9.715 1.00 25.46 267 GLY D CA 1
ATOM 9748 C C . GLY D 1 267 ? 176.401 13.872 9.828 1.00 25.03 267 GLY D C 1
ATOM 9749 O O . GLY D 1 267 ? 176.697 15.034 10.195 1.00 21.32 267 GLY D O 1
ATOM 9750 N N . GLU D 1 268 ? 177.314 12.959 9.495 1.00 22.15 268 GLU D N 1
ATOM 9751 C CA . GLU D 1 268 ? 178.748 13.302 9.520 1.00 23.91 268 GLU D CA 1
ATOM 9752 C C . GLU D 1 268 ? 179.090 14.405 8.501 1.00 26.21 268 GLU D C 1
ATOM 9753 O O . GLU D 1 268 ? 179.860 15.325 8.806 1.00 25.73 268 GLU D O 1
ATOM 9759 N N . ALA D 1 269 ? 178.466 14.355 7.321 1.00 27.27 269 ALA D N 1
ATOM 9760 C CA . ALA D 1 269 ? 178.670 15.386 6.317 1.00 21.32 269 ALA D CA 1
ATOM 9761 C C . ALA D 1 269 ? 178.175 16.741 6.811 1.00 21.90 269 ALA D C 1
ATOM 9762 O O . ALA D 1 269 ? 178.813 17.781 6.601 1.00 24.82 269 ALA D O 1
ATOM 9764 N N . TYR D 1 270 ? 177.054 16.743 7.510 1.00 25.70 270 TYR D N 1
ATOM 9765 C CA . TYR D 1 270 ? 176.584 18.003 8.056 1.00 23.83 270 TYR D CA 1
ATOM 9766 C C . TYR D 1 270 ? 177.557 18.538 9.099 1.00 21.26 270 TYR D C 1
ATOM 9767 O O . TYR D 1 270 ? 177.813 19.748 9.171 1.00 28.07 270 TYR D O 1
ATOM 9776 N N . ALA D 1 271 ? 178.117 17.641 9.900 1.00 22.74 271 ALA D N 1
ATOM 9777 C CA . ALA D 1 271 ? 179.124 18.064 10.867 1.00 29.61 271 ALA D CA 1
ATOM 9778 C C . ALA D 1 271 ? 180.335 18.701 10.150 1.00 29.13 271 ALA D C 1
ATOM 9779 O O . ALA D 1 271 ? 180.802 19.788 10.527 1.00 24.48 271 ALA D O 1
ATOM 9781 N N . ARG D 1 272 ? 180.799 18.056 9.080 1.00 27.80 272 ARG D N 1
ATOM 9782 C CA . ARG D 1 272 ? 181.889 18.612 8.268 1.00 25.52 272 ARG D CA 1
ATOM 9783 C C . ARG D 1 272 ? 181.578 20.005 7.752 1.00 29.03 272 ARG D C 1
ATOM 9784 O O . ARG D 1 272 ? 182.424 20.907 7.838 1.00 29.95 272 ARG D O 1
ATOM 9792 N N . LYS D 1 273 ? 180.362 20.196 7.239 1.00 30.71 273 LYS D N 1
ATOM 9793 C CA . LYS D 1 273 ? 179.977 21.540 6.821 1.00 27.11 273 LYS D CA 1
ATOM 9794 C C . LYS D 1 273 ? 180.058 22.510 7.991 1.00 26.04 273 LYS D C 1
ATOM 9795 O O . LYS D 1 273 ? 180.593 23.598 7.827 1.00 29.70 273 LYS D O 1
ATOM 9801 N N . LEU D 1 274 ? 179.574 22.115 9.176 1.00 26.67 274 LEU D N 1
ATOM 9802 C CA . LEU D 1 274 ? 179.634 23.021 10.332 1.00 25.95 274 LEU D CA 1
ATOM 9803 C C . LEU D 1 274 ? 181.064 23.393 10.699 1.00 23.58 274 LEU D C 1
ATOM 9804 O O . LEU D 1 274 ? 181.336 24.527 11.126 1.00 26.30 274 LEU D O 1
ATOM 9809 N N . ILE D 1 275 ? 181.978 22.440 10.549 1.00 27.19 275 ILE D N 1
ATOM 9810 C CA . ILE D 1 275 ? 183.397 22.736 10.752 1.00 31.58 275 ILE D CA 1
ATOM 9811 C C . ILE D 1 275 ? 183.875 23.739 9.716 1.00 24.30 275 ILE D C 1
ATOM 9812 O O . ILE D 1 275 ? 184.461 24.750 10.087 1.00 22.62 275 ILE D O 1
ATOM 9817 N N . GLU D 1 276 ? 183.572 23.496 8.433 1.00 29.61 276 GLU D N 1
ATOM 9818 C CA . GLU D 1 276 ? 183.983 24.438 7.381 1.00 27.86 276 GLU D CA 1
ATOM 9819 C C . GLU D 1 276 ? 183.535 25.845 7.709 1.00 28.42 276 GLU D C 1
ATOM 9820 O O . GLU D 1 276 ? 184.270 26.803 7.463 1.00 31.53 276 GLU D O 1
ATOM 9826 N N . ALA D 1 277 ? 182.352 25.971 8.308 1.00 30.55 277 ALA D N 1
ATOM 9827 C CA . ALA D 1 277 ? 181.803 27.295 8.614 1.00 31.14 277 ALA D CA 1
ATOM 9828 C C . ALA D 1 277 ? 182.417 27.938 9.857 1.00 25.01 277 ALA D C 1
ATOM 9829 O O . ALA D 1 277 ? 182.009 29.033 10.264 1.00 32.39 277 ALA D O 1
ATOM 9831 N N . GLY D 1 278 ? 183.395 27.274 10.462 1.00 25.40 278 GLY D N 1
ATOM 9832 C CA . GLY D 1 278 ? 184.129 27.882 11.561 1.00 26.50 278 GLY D CA 1
ATOM 9833 C C . GLY D 1 278 ? 183.455 27.862 12.924 1.00 25.10 278 GLY D C 1
ATOM 9834 O O . GLY D 1 278 ? 183.802 28.657 13.812 1.00 29.07 278 GLY D O 1
ATOM 9835 N N . ASN D 1 279 ? 182.496 26.960 13.104 1.00 26.24 279 ASN D N 1
ATOM 9836 C CA . ASN D 1 279 ? 181.824 26.829 14.403 1.00 30.45 279 ASN D CA 1
ATOM 9837 C C . ASN D 1 279 ? 182.545 25.892 15.370 1.00 25.32 279 ASN D C 1
ATOM 9838 O O . ASN D 1 279 ? 183.368 25.086 14.953 1.00 22.88 279 ASN D O 1
ATOM 9843 N N . ASP D 1 280 ? 182.209 25.977 16.657 1.00 30.48 280 ASP D N 1
ATOM 9844 C CA . ASP D 1 280 ? 182.687 25.004 17.644 1.00 24.42 280 ASP D CA 1
ATOM 9845 C C . ASP D 1 280 ? 181.905 23.701 17.548 1.00 24.65 280 ASP D C 1
ATOM 9846 O O . ASP D 1 280 ? 180.833 23.568 18.137 1.00 28.66 280 ASP D O 1
ATOM 9851 N N . VAL D 1 281 ? 182.473 22.722 16.854 1.00 23.85 281 VAL D N 1
ATOM 9852 C CA . VAL D 1 281 ? 181.755 21.491 16.535 1.00 19.19 281 VAL D CA 1
ATOM 9853 C C . VAL D 1 281 ? 182.494 20.271 17.084 1.00 24.77 281 VAL D C 1
ATOM 9854 O O . VAL D 1 281 ? 183.677 20.061 16.794 1.00 26.42 281 VAL D O 1
ATOM 9858 N N . THR D 1 282 ? 181.798 19.454 17.863 1.00 21.22 282 THR D N 1
ATOM 9859 C CA . THR D 1 282 ? 182.352 18.180 18.299 1.00 22.67 282 THR D CA 1
ATOM 9860 C C . THR D 1 282 ? 181.539 17.082 17.639 1.00 20.91 282 THR D C 1
ATOM 9861 O O . THR D 1 282 ? 180.344 16.960 17.902 1.00 22.49 282 THR D O 1
ATOM 9865 N N . ALA D 1 283 ? 182.171 16.263 16.809 1.00 18.32 283 ALA D N 1
ATOM 9866 C CA . ALA D 1 283 ? 181.425 15.251 16.066 1.00 20.66 283 ALA D CA 1
ATOM 9867 C C . ALA D 1 283 ? 181.968 13.879 16.376 1.00 21.43 283 ALA D C 1
ATOM 9868 O O . ALA D 1 283 ? 183.177 13.643 16.264 1.00 23.70 283 ALA D O 1
ATOM 9870 N N . VAL D 1 284 ? 181.082 12.987 16.808 1.00 17.02 284 VAL D N 1
ATOM 9871 C CA . VAL D 1 284 ? 181.504 11.669 17.244 1.00 20.44 284 VAL D CA 1
ATOM 9872 C C . VAL D 1 284 ? 180.620 10.620 16.618 1.00 23.16 284 VAL D C 1
ATOM 9873 O O . VAL D 1 284 ? 179.397 10.762 16.578 1.00 25.80 284 VAL D O 1
ATOM 9877 N N . ARG D 1 285 ? 181.249 9.569 16.116 1.00 21.73 285 ARG D N 1
ATOM 9878 C CA . ARG D 1 285 ? 180.535 8.392 15.660 1.00 22.78 285 ARG D CA 1
ATOM 9879 C C . ARG D 1 285 ? 180.663 7.296 16.707 1.00 20.81 285 ARG D C 1
ATOM 9880 O O . ARG D 1 285 ? 181.780 6.883 17.028 1.00 19.91 285 ARG D O 1
ATOM 9888 N N . TYR D 1 286 ? 179.540 6.819 17.240 1.00 22.14 286 TYR D N 1
ATOM 9889 C CA . TYR D 1 286 ? 179.601 5.702 18.180 1.00 20.42 286 TYR D CA 1
ATOM 9890 C C . TYR D 1 286 ? 179.544 4.372 17.444 1.00 26.43 286 TYR D C 1
ATOM 9891 O O . TYR D 1 286 ? 178.689 4.165 16.576 1.00 22.66 286 TYR D O 1
ATOM 9900 N N . LEU D 1 287 ? 180.464 3.477 17.796 1.00 30.61 287 LEU D N 1
ATOM 9901 C CA . LEU D 1 287 ? 180.584 2.183 17.141 1.00 26.90 287 LEU D CA 1
ATOM 9902 C C . LEU D 1 287 ? 179.720 1.094 17.763 1.00 32.12 287 LEU D C 1
ATOM 9903 O O . LEU D 1 287 ? 179.509 1.063 18.983 1.00 24.86 287 LEU D O 1
ATOM 9908 N N . GLY D 1 288 ? 179.247 0.189 16.903 1.00 29.49 288 GLY D N 1
ATOM 9909 C CA . GLY D 1 288 ? 178.471 -0.962 17.319 1.00 33.67 288 GLY D CA 1
ATOM 9910 C C . GLY D 1 288 ? 177.035 -0.676 17.720 1.00 36.33 288 GLY D C 1
ATOM 9911 O O . GLY D 1 288 ? 176.388 -1.528 18.329 1.00 37.40 288 GLY D O 1
ATOM 9912 N N . ILE D 1 289 ? 176.514 0.497 17.370 1.00 30.55 289 ILE D N 1
ATOM 9913 C CA . ILE D 1 289 ? 175.126 0.803 17.712 1.00 35.38 289 ILE D CA 1
ATOM 9914 C C . ILE D 1 289 ? 174.235 1.008 16.495 1.00 37.07 289 ILE D C 1
ATOM 9915 O O . ILE D 1 289 ? 174.713 1.255 15.389 1.00 32.23 289 ILE D O 1
ATOM 9920 N N . ILE D 1 290 ? 172.928 0.931 16.725 1.00 40.33 290 ILE D N 1
ATOM 9921 C CA . ILE D 1 290 ? 171.953 1.223 15.689 1.00 37.11 290 ILE D CA 1
ATOM 9922 C C . ILE D 1 290 ? 171.227 2.514 16.020 1.00 40.39 290 ILE D C 1
ATOM 9923 O O . ILE D 1 290 ? 171.268 2.994 17.156 1.00 41.97 290 ILE D O 1
ATOM 9928 N N . HIS D 1 291 ? 170.547 3.060 15.022 1.00 31.83 291 HIS D N 1
ATOM 9929 C CA . HIS D 1 291 ? 169.608 4.152 15.221 1.00 34.57 291 HIS D CA 1
ATOM 9930 C C . HIS D 1 291 ? 168.459 3.651 16.104 1.00 41.18 291 HIS D C 1
ATOM 9931 O O . HIS D 1 291 ? 168.110 2.464 16.050 1.00 36.41 291 HIS D O 1
ATOM 9938 N N . GLY D 1 292 ? 167.883 4.526 16.930 1.00 32.63 292 GLY D N 1
ATOM 9939 C CA . GLY D 1 292 ? 166.697 4.142 17.675 1.00 32.58 292 GLY D CA 1
ATOM 9940 C C . GLY D 1 292 ? 166.886 3.809 19.153 1.00 35.73 292 GLY D C 1
ATOM 9941 O O . GLY D 1 292 ? 166.089 3.076 19.740 1.00 39.54 292 GLY D O 1
ATOM 9942 N N . ILE D 1 293 ? 167.962 4.300 19.748 1.00 29.45 293 ILE D N 1
ATOM 9943 C CA . ILE D 1 293 ? 168.246 4.030 21.154 1.00 29.72 293 ILE D CA 1
ATOM 9944 C C . ILE D 1 293 ? 167.404 4.841 22.130 1.00 25.42 293 ILE D C 1
ATOM 9945 O O . ILE D 1 293 ? 167.085 4.390 23.225 1.00 24.98 293 ILE D O 1
ATOM 9950 N N . PHE D 1 294 ? 167.001 6.025 21.709 1.00 27.96 294 PHE D N 1
ATOM 9951 C CA . PHE D 1 294 ? 166.461 6.982 22.653 1.00 25.35 294 PHE D CA 1
ATOM 9952 C C . PHE D 1 294 ? 164.945 7.120 22.660 1.00 29.11 294 PHE D C 1
ATOM 9953 O O . PHE D 1 294 ? 164.418 8.003 23.334 1.00 26.71 294 PHE D O 1
ATOM 9961 N N . ASN D 1 295 ? 164.244 6.259 21.920 1.00 30.07 295 ASN D N 1
ATOM 9962 C CA . ASN D 1 295 ? 162.777 6.286 21.926 1.00 30.06 295 ASN D CA 1
ATOM 9963 C C . ASN D 1 295 ? 162.127 4.978 22.360 1.00 25.05 295 ASN D C 1
ATOM 9964 O O . ASN D 1 295 ? 161.103 4.570 21.819 1.00 28.66 295 ASN D O 1
ATOM 9969 N N . LEU D 1 296 ? 162.728 4.323 23.342 1.00 24.17 296 LEU D N 1
ATOM 9970 C CA . LEU D 1 296 ? 162.219 3.050 23.825 1.00 22.83 296 LEU D CA 1
ATOM 9971 C C . LEU D 1 296 ? 161.867 3.149 25.303 1.00 23.77 296 LEU D C 1
ATOM 9972 O O . LEU D 1 296 ? 162.156 4.162 25.948 1.00 27.29 296 LEU D O 1
ATOM 9977 N N . ALA D 1 297 ? 161.240 2.100 25.828 1.00 15.97 297 ALA D N 1
ATOM 9978 C CA . ALA D 1 297 ? 160.818 2.059 27.229 1.00 29.08 297 ALA D CA 1
ATOM 9979 C C . ALA D 1 297 ? 162.027 1.909 28.148 1.00 27.83 297 ALA D C 1
ATOM 9980 O O . ALA D 1 297 ? 162.005 2.336 29.315 1.00 21.07 297 ALA D O 1
ATOM 9982 N N . THR D 1 298 ? 163.064 1.268 27.611 1.00 24.12 298 THR D N 1
ATOM 9983 C CA . THR D 1 298 ? 164.309 1.034 28.328 1.00 26.08 298 THR D CA 1
ATOM 9984 C C . THR D 1 298 ? 165.470 1.772 27.668 1.00 27.88 298 THR D C 1
ATOM 9985 O O . THR D 1 298 ? 165.354 2.285 26.540 1.00 28.03 298 THR D O 1
ATOM 9989 N N . LEU D 1 299 ? 166.607 1.791 28.354 1.00 26.19 299 LEU D N 1
ATOM 9990 C CA . LEU D 1 299 ? 167.795 2.451 27.822 1.00 29.92 299 LEU D CA 1
ATOM 9991 C C . LEU D 1 299 ? 168.973 1.490 27.853 1.00 31.91 299 LEU D C 1
ATOM 9992 O O . LEU D 1 299 ? 169.297 0.943 28.916 1.00 24.53 299 LEU D O 1
ATOM 9997 N N . SER D 1 300 ? 169.585 1.259 26.693 1.00 32.47 300 SER D N 1
ATOM 9998 C CA . SER D 1 300 ? 170.766 0.392 26.590 1.00 31.68 300 SER D CA 1
ATOM 9999 C C . SER D 1 300 ? 171.959 0.972 27.320 1.00 24.15 300 SER D C 1
ATOM 10000 O O . SER D 1 300 ? 172.033 2.193 27.516 1.00 21.84 300 SER D O 1
ATOM 10003 N N . PRO D 1 301 ? 172.909 0.103 27.716 1.00 30.30 301 PRO D N 1
ATOM 10004 C CA . PRO D 1 301 ? 174.159 0.577 28.332 1.00 27.05 301 PRO D CA 1
ATOM 10005 C C . PRO D 1 301 ? 174.859 1.628 27.491 1.00 26.97 301 PRO D C 1
ATOM 10006 O O . PRO D 1 301 ? 175.270 2.657 28.040 1.00 26.35 301 PRO D O 1
ATOM 10010 N N . THR D 1 302 ? 174.966 1.411 26.186 1.00 23.14 302 THR D N 1
ATOM 10011 C CA . THR D 1 302 ? 175.620 2.411 25.355 1.00 24.87 302 THR D CA 1
ATOM 10012 C C . THR D 1 302 ? 174.815 3.691 25.294 1.00 22.02 302 THR D C 1
ATOM 10013 O O . THR D 1 302 ? 175.384 4.777 25.261 1.00 21.04 302 THR D O 1
ATOM 10017 N N . GLY D 1 303 ? 173.491 3.571 25.284 1.00 23.49 303 GLY D N 1
ATOM 10018 C CA . GLY D 1 303 ? 172.649 4.753 25.373 1.00 21.57 303 GLY D CA 1
ATOM 10019 C C . GLY D 1 303 ? 172.960 5.555 26.630 1.00 19.05 303 GLY D C 1
ATOM 10020 O O . GLY D 1 303 ? 173.069 6.782 26.593 1.00 23.58 303 GLY D O 1
ATOM 10021 N N . SER D 1 304 ? 173.136 4.855 27.746 1.00 20.39 304 SER D N 1
ATOM 10022 C CA . SER D 1 304 ? 173.473 5.512 29.015 1.00 21.12 304 SER D CA 1
ATOM 10023 C C . SER D 1 304 ? 174.854 6.183 28.935 1.00 19.07 304 SER D C 1
ATOM 10024 O O . SER D 1 304 ? 175.050 7.322 29.426 1.00 19.13 304 SER D O 1
ATOM 10027 N N . GLU D 1 305 ? 175.808 5.494 28.313 1.00 15.91 305 GLU D N 1
ATOM 10028 C CA . GLU D 1 305 ? 177.138 6.074 28.144 1.00 18.56 305 GLU D CA 1
ATOM 10029 C C . GLU D 1 305 ? 177.046 7.365 27.333 1.00 18.56 305 GLU D C 1
ATOM 10030 O O . GLU D 1 305 ? 177.651 8.402 27.678 1.00 16.07 305 GLU D O 1
ATOM 10036 N N . ILE D 1 306 ? 176.249 7.300 26.273 1.00 18.58 306 ILE D N 1
ATOM 10037 C CA . ILE D 1 306 ? 176.037 8.442 25.404 1.00 20.95 306 ILE D CA 1
ATOM 10038 C C . ILE D 1 306 ? 175.417 9.599 26.161 1.00 17.81 306 ILE D C 1
ATOM 10039 O O . ILE D 1 306 ? 175.867 10.737 26.010 1.00 15.76 306 ILE D O 1
ATOM 10044 N N . LEU D 1 307 ? 174.416 9.319 27.001 1.00 15.90 307 LEU D N 1
ATOM 10045 C CA . LEU D 1 307 ? 173.840 10.390 27.822 1.00 17.29 307 LEU D CA 1
ATOM 10046 C C . LEU D 1 307 ? 174.863 11.030 28.766 1.00 16.20 307 LEU D C 1
ATOM 10047 O O . LEU D 1 307 ? 174.880 12.255 28.919 1.00 14.30 307 LEU D O 1
ATOM 10052 N N . ASP D 1 308 ? 175.726 10.217 29.373 1.00 14.30 308 ASP D N 1
ATOM 10053 C CA . ASP D 1 308 ? 176.808 10.759 30.202 1.00 15.82 308 ASP D CA 1
ATOM 10054 C C . ASP D 1 308 ? 177.745 11.684 29.394 1.00 16.21 308 ASP D C 1
ATOM 10055 O O . ASP D 1 308 ? 178.187 12.743 29.883 1.00 14.02 308 ASP D O 1
ATOM 10060 N N . HIS D 1 309 ? 178.040 11.284 28.157 1.00 15.85 309 HIS D N 1
ATOM 10061 C CA . HIS D 1 309 ? 178.850 12.110 27.251 1.00 13.70 309 HIS D CA 1
ATOM 10062 C C . HIS D 1 309 ? 178.169 13.459 26.980 1.00 13.24 309 HIS D C 1
ATOM 10063 O O . HIS D 1 309 ? 178.768 14.539 27.116 1.00 12.76 309 HIS D O 1
ATOM 10070 N N . ILE D 1 310 ? 176.906 13.395 26.586 1.00 13.29 310 ILE D N 1
ATOM 10071 C CA . ILE D 1 310 ? 176.130 14.610 26.353 1.00 16.25 310 ILE D CA 1
ATOM 10072 C C . ILE D 1 310 ? 176.095 15.518 27.581 1.00 13.39 310 ILE D C 1
ATOM 10073 O O . ILE D 1 310 ? 176.286 16.726 27.465 1.00 13.07 310 ILE D O 1
ATOM 10078 N N . VAL D 1 311 ? 175.900 14.940 28.763 1.00 14.45 311 VAL D N 1
ATOM 10079 C CA . VAL D 1 311 ? 175.863 15.750 29.984 1.00 13.61 311 VAL D CA 1
ATOM 10080 C C . VAL D 1 311 ? 177.205 16.425 30.275 1.00 14.60 311 VAL D C 1
ATOM 10081 O O . VAL D 1 311 ? 177.252 17.618 30.636 1.00 11.90 311 VAL D O 1
ATOM 10085 N N . ALA D 1 312 ? 178.305 15.688 30.113 1.00 14.89 312 ALA D N 1
ATOM 10086 C CA . ALA D 1 312 ? 179.612 16.315 30.300 1.00 12.95 312 ALA D CA 1
ATOM 10087 C C . ALA D 1 312 ? 179.795 17.483 29.308 1.00 15.54 312 ALA D C 1
ATOM 10088 O O . ALA D 1 312 ? 180.287 18.571 29.683 1.00 17.89 312 ALA D O 1
ATOM 10090 N N . TRP D 1 313 ? 179.382 17.271 28.056 1.00 13.47 313 TRP D N 1
ATOM 10091 C CA . TRP D 1 313 ? 179.469 18.329 27.041 1.00 14.19 313 TRP D CA 1
ATOM 10092 C C . TRP D 1 313 ? 178.601 19.547 27.386 1.00 14.77 313 TRP D C 1
ATOM 10093 O O . TRP D 1 313 ? 179.037 20.699 27.232 1.00 17.18 313 TRP D O 1
ATOM 10104 N N . LEU D 1 314 ? 177.386 19.307 27.870 1.00 15.42 314 LEU D N 1
ATOM 10105 C CA . LEU D 1 314 ? 176.520 20.401 28.337 1.00 15.36 314 LEU D CA 1
ATOM 10106 C C . LEU D 1 314 ? 177.144 21.168 29.498 1.00 16.22 314 LEU D C 1
ATOM 10107 O O . LEU D 1 314 ? 177.130 22.410 29.530 1.00 17.20 314 LEU D O 1
ATOM 10112 N N . GLN D 1 315 ? 177.707 20.438 30.454 1.00 17.09 315 GLN D N 1
ATOM 10113 C CA . GLN D 1 315 ? 178.335 21.090 31.599 1.00 17.03 315 GLN D CA 1
ATOM 10114 C C . GLN D 1 315 ? 179.455 21.998 31.143 1.00 17.65 315 GLN D C 1
ATOM 10115 O O . GLN D 1 315 ? 179.586 23.132 31.626 1.00 21.72 315 GLN D O 1
ATOM 10121 N N . LYS D 1 316 ? 180.243 21.524 30.181 1.00 17.43 316 LYS D N 1
ATOM 10122 C CA . LYS D 1 316 ? 181.281 22.381 29.612 1.00 22.28 316 LYS D CA 1
ATOM 10123 C C . LYS D 1 316 ? 180.692 23.626 28.906 1.00 18.42 316 LYS D C 1
ATOM 10124 O O . LYS D 1 316 ? 181.156 24.746 29.116 1.00 22.13 316 LYS D O 1
ATOM 10130 N N . THR D 1 317 ? 179.682 23.424 28.070 1.00 18.17 317 THR D N 1
ATOM 10131 C CA . THR D 1 317 ? 178.999 24.541 27.402 1.00 19.30 317 THR D CA 1
ATOM 10132 C C . THR D 1 317 ? 178.540 25.610 28.395 1.00 21.31 317 THR D C 1
ATOM 10133 O O . THR D 1 317 ? 178.794 26.800 28.199 1.00 24.90 317 THR D O 1
ATOM 10137 N N . TRP D 1 318 ? 177.881 25.182 29.471 1.00 19.99 318 TRP D N 1
ATOM 10138 C CA . TRP D 1 318 ? 177.391 26.101 30.495 1.00 17.31 318 TRP D CA 1
ATOM 10139 C C . TRP D 1 318 ? 178.542 26.778 31.220 1.00 20.90 318 TRP D C 1
ATOM 10140 O O . TRP D 1 318 ? 178.426 27.948 31.599 1.00 24.08 318 TRP D O 1
ATOM 10151 N N . LYS D 1 319 ? 179.660 26.081 31.416 1.00 19.90 319 LYS D N 1
ATOM 10152 C CA . LYS D 1 319 ? 180.818 26.775 32.010 1.00 25.82 319 LYS D CA 1
ATOM 10153 C C . LYS D 1 319 ? 181.335 27.869 31.085 1.00 27.63 319 LYS D C 1
ATOM 10154 O O . LYS D 1 319 ? 181.677 28.972 31.541 1.00 27.10 319 LYS D O 1
ATOM 10160 N N . LEU D 1 320 ? 181.380 27.561 29.785 1.00 27.68 320 LEU D N 1
ATOM 10161 C CA . LEU D 1 320 ? 181.798 28.539 28.769 1.00 29.28 320 LEU D CA 1
ATOM 10162 C C . LEU D 1 320 ? 180.882 29.759 28.767 1.00 32.27 320 LEU D C 1
ATOM 10163 O O . LEU D 1 320 ? 181.357 30.896 28.750 1.00 35.42 320 LEU D O 1
ATOM 10168 N N . GLU D 1 321 ? 179.572 29.528 28.812 1.00 31.48 321 GLU D N 1
ATOM 10169 C CA . GLU D 1 321 ? 178.626 30.644 28.834 1.00 34.20 321 GLU D CA 1
ATOM 10170 C C . GLU D 1 321 ? 178.748 31.452 30.105 1.00 35.95 321 GLU D C 1
ATOM 10171 O O . GLU D 1 321 ? 178.579 32.672 30.095 1.00 37.11 321 GLU D O 1
ATOM 10177 N N . HIS D 1 322 ? 179.078 30.775 31.195 1.00 35.34 322 HIS D N 1
ATOM 10178 C CA . HIS D 1 322 ? 179.119 31.438 32.487 1.00 36.81 322 HIS D CA 1
ATOM 10179 C C . HIS D 1 322 ? 180.332 32.351 32.591 1.00 41.23 322 HIS D C 1
ATOM 10180 O O . HIS D 1 322 ? 180.221 33.505 33.019 1.00 40.88 322 HIS D O 1
ATOM 10187 N N . HIS D 1 323 ? 181.490 31.845 32.182 1.00 41.62 323 HIS D N 1
ATOM 10188 C CA . HIS D 1 323 ? 182.679 32.682 32.151 1.00 51.32 323 HIS D CA 1
ATOM 10189 C C . HIS D 1 323 ? 182.659 33.728 31.020 1.00 54.43 323 HIS D C 1
ATOM 10190 O O . HIS D 1 323 ? 183.546 34.578 30.950 1.00 53.25 323 HIS D O 1
ATOM 10197 N N . HIS D 1 324 ? 181.631 33.696 30.170 1.00 54.03 324 HIS D N 1
ATOM 10198 C CA . HIS D 1 324 ? 181.495 34.685 29.097 1.00 51.47 324 HIS D CA 1
ATOM 10199 C C . HIS D 1 324 ? 181.016 36.015 29.676 1.00 47.16 324 HIS D C 1
ATOM 10200 O O . HIS D 1 324 ? 179.938 36.092 30.277 1.00 47.14 324 HIS D O 1
#

Radius of gyration: 33.7 Å; Cα contacts (8 Å, |Δi|>4): 2725; chains: 4; bounding box: 93×58×93 Å

InterPro domains:
  IPR002168 Lipase, GDXG, putative histidine active site [PS01173] (84-100)
  IPR013094 Alpha/beta hydrolase fold-3 [PF07859] (84-294)
  IPR029058 Alpha/Beta hydrolase fold [G3DSA:3.40.50.1820] (1-327)
  IPR029058 Alpha/Beta hydrolase fold [SSF53474] (46-317)
  IPR050300 GDXG lipolytic enzyme [PTHR48081] (43-316)

Nearest PDB structures (foldseek):
  4wy8-assembly2_C  TM=1.001E+00  e=4.386E-64  Rhizomucor miehei CAU432
  7yc0-assembly1_B  TM=9.387E-01  e=1.890E-36  Lactococcus garvieae subsp. garvieae
  7yc4-assembly3_D  TM=9.444E-01  e=2.155E-35  Lactococcus garvieae subsp. garvieae
  4ob7-assembly1_A-2  TM=9.422E-01  e=2.155E-35  Pseudomonas sp. ECU1011
  4ob8-assembly1_A-2  TM=9.261E-01  e=3.234E-35  Pseudomonas sp. ECU1011

CATH classification: 3.40.50.1820

Solvent-accessible surface area: 48056 Å² total; per-residue (Å²): 116,101,30,79,24,22,104,52,1,78,97,26,7,93,60,53,112,129,59,28,23,118,108,66,14,98,66,17,49,160,51,38,34,42,67,7,86,92,49,121,114,4,54,80,24,25,25,66,7,74,15,49,62,58,49,9,95,79,216,133,56,44,118,4,72,1,4,2,2,17,7,49,66,2,82,48,71,94,8,19,0,0,0,2,0,4,1,17,5,2,0,14,7,39,76,40,1,0,24,17,2,6,18,23,5,0,47,59,6,56,0,0,0,0,3,0,40,9,39,35,2,34,112,41,106,36,54,48,3,4,76,12,0,10,50,0,0,56,50,0,18,117,120,102,24,0,158,71,10,55,4,15,33,31,31,0,0,0,4,0,1,11,0,0,0,0,0,0,0,0,0,2,0,68,4,56,98,80,58,61,126,39,13,48,0,0,0,0,5,4,0,2,0,17,34,72,38,96,28,102,0,0,126,97,0,15,123,117,52,66,12,31,64,120,36,2,55,32,16,0,59,36,2,3,59,102,135,185,77,6,124,39,33,38,1,0,0,25,64,0,58,41,99,49,0,98,117,14,23,22,0,0,1,2,3,0,7,0,2,1,1,31,24,2,0,2,32,0,0,23,57,0,10,92,4,66,20,69,6,2,2,0,20,0,1,1,2,0,10,1,1,1,29,27,8,36,31,2,90,7,0,19,18,1,2,21,5,4,12,14,4,1,47,38,0,19,84,85,32,34,149,160,112,69,121,125,124,40,68,10,22,94,56,2,67,102,42,14,102,52,111,106,136,55,34,27,123,106,80,18,112,75,20,46,163,61,39,34,43,70,8,116,115,49,117,101,3,121,105,66,31,23,111,26,81,77,56,94,61,67,5,102,25,208,109,56,47,127,2,78,0,7,0,1,8,3,98,51,1,82,126,16,40,7,9,0,0,0,2,0,4,0,18,4,2,0,13,5,37,104,42,2,0,42,22,4,7,35,25,5,0,46,57,7,36,0,0,0,0,3,0,43,9,41,36,2,34,101,38,102,27,54,39,2,7,80,9,0,16,47,0,0,60,44,0,19,111,91,89,19,0,91,64,5,44,3,10,16,81,19,0,0,0,3,0,1,9,0,0,0,0,0,0,0,0,0,2,2,91,4,64,107,87,56,63,127,36,15,48,0,0,1,0,5,4,0,1,0,18,35,70,39,104,28,96,0,0,124,92,0,8,117,113,47,81,13,34,72,110,36,2,56,30,13,0,64,34,2,2,57,103,127,184,66,10,125,35,32,28,1,0,0,25,66,1,58,48,106,57,0,112,126,14,24,23,1,0,0,1,3,0,8,0,2,0,1,27,26,2,0,3,30,0,0,19,51,0,12,76,4,63,22,65,5,2,2,1,22,0,1,1,0,1,10,2,1,1,30,28,10,43,31,1,91,6,0,23,22,1,1,19,6,4,13,12,6,2,42,38,1,8,140,85,67,31,86,137,60,130,113,121,28,89,20,21,105,44,1,71,107,40,12,95,44,119,103,139,47,33,20,134,118,81,24,115,69,20,47,149,64,40,32,41,68,8,114,117,50,113,114,4,121,112,69,30,26,114,24,72,77,40,122,58,68,9,109,36,219,112,57,44,127,2,80,1,8,0,1,6,3,100,56,2,92,121,15,43,7,12,0,0,0,2,0,4,2,16,3,2,0,12,7,40,107,40,1,0,44,20,3,6,34,24,6,0,44,60,7,40,0,0,0,0,3,0,46,7,38,38,1,33,104,44,108,39,49,37,3,4,77,8,0,13,53,0,0,64,48,0,19,114,90,106,25,0,86,63,5,45,4,13,18,81,24,0,0,0,4,0,1,11,0,0,0,1,0,0,0,0,0,2,2,70,3,61,108,89,59,59,130,38,14,46,0,0,0,0,4,4,0,2,0,22,33,69,39,112,26,92,0,1,126,93,0,11,122,116,48,94,11,33,74,127,34,3,57,30,17,1,63,38,3,4,69,94,150,167,69,6,117,38,29,36,2,0,0,26,66,0,57,56,81,58,0,121,122,13,24,24,1,0,1,2,2,0,7,1,3,1,1,29,25,4,0,2,30,0,0,25,54,0,17,110,7,67,23,65,6,1,2,2,19,0,1,1,1,0,9,1,1,2,26,33,9,37,31,1,86,4,0,22,19,1,2,17,5,5,13,10,6,2,4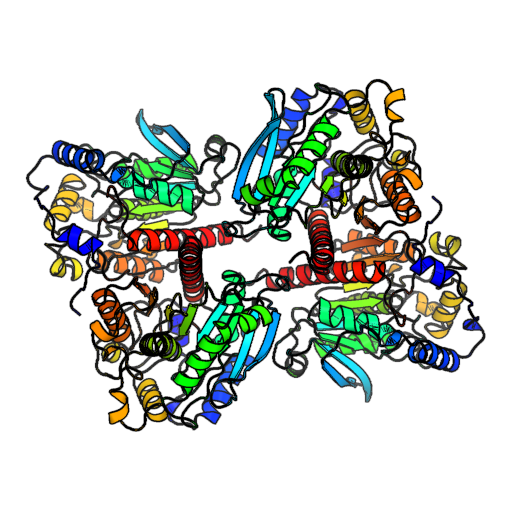4,22,0,11,127,48,76,38,96,84,126,126,120,26,19,23,18,99,44,2,70,101,44,1,77,68,40,121,91,66,20,21,80,125,83,15,56,68,17,55,157,62,41,32,39,67,6,83,95,47,129,100,4,49,61,23,23,25,59,7,61,16,47,64,63,72,4,133,48,193,108,59,22,158,1,71,0,5,2,1,16,7,52,60,3,79,69,66,93,7,22,0,0,0,2,0,4,0,11,5,2,0,8,8,42,79,44,1,0,23,21,3,6,15,24,6,0,46,59,7,63,0,0,0,0,3,0,36,10,39,35,2,32,114,42,108,30,62,50,3,5,87,8,0,10,28,0,0,57,31,0,20,117,107,121,27,0,136,72,11,47,2,35,31,82,32,0,0,0,4,0,0,10,0,0,0,0,0,0,0,0,0,2,0,62,3,55,97,86,55,59,130,37,15,51,0,0,0,0,4,4,0,1,0,18,33,67,35,96,23,101,0,0,129,95,5,12,125,114,38,76,10,32,62,129,12,2,50,27,11,0,66,33,2,2,64,91,153,174,64,10,118,38,30,39,0,0,0,30,61,1,56,45,99,51,0,110,126,13,24,23,0,0,1,1,2,0,8,0,4,0,2,29,24,3,0,3,29,0,0,19,53,0,12,82,4,65,21,64,6,1,2,1,17,0,1,1,1,2,9,2,3,2,28,45,8,30,34,2,95,7,0,19,18,1,2,22,5,3,11,13,6,1,47,34,1,17,71,88,50,87,143,191

Foldseek 3Di:
DDAAADPVLLVLLVPPDDDPLVDDLVVVQVVLLCQQVPDPCLPPPQADWDWDWDWDADDVGDIWIKIKTAHPPCVPAAFAEEEEFEDDLLRHFDCRLQVRVQSLLRVLLRHIYIYTPFDGWPVPAPPRRLVSSLVVLVQCLDVVSSVVVRYDQLLYAYEYEECRLLSQQLSQLVCVVVVHPRHAEYERHLYQAADDCPDPLNVVQQGSSNDHSVNNVSSCCGHPVDVVVRCDCSNHVLNDQLCSLAPTHQYEQEHEPNESSRVSSVSVQVSNVSSVHNYHYYYDGNHGGDQSRHSDHDPVSSVVSNVVSVVSVVSVVVSCVVDPD/DDAAADPVLLVLLPDDDDDCLPDDLVVVAVVLLVQQVPPPCLPPPQADWDWDWDWDQDPVRDIKIKIKTAHPPCQPAAFAEEEEFEDDLLRYFDCSLQVRVQRLLRVLLRGIYIYIPFDGWPVPAPPRRLVSSLRVLVQCLDVVSVVVRRYDQLQYAYEYEECRLLSRQLSQLVCVVVVHDRHQEYERHLYQAADDCDDPLSVVQQGSSNDHSVNNVSSCCGHPVPVVCRCDCSNHVLNDQLCSLAPTHAYEQEHEPNESSRVSSVSVQVSNVSSVHNYHYDYDGNHGGDQSRHSHHDPVSSVVSNVVSVVSVVSVCVSCVVVD/DDAAADPVLQVVLVDVDDDPLPDDLVVSQVVLLVQQPVDPLLPPPQDDWDWDWDWDADPVGDIKIKIKTAHPPCQPPAFAEEEEDEDDLLRHFDCSLQVRVQRLLRVLLRGIYIYIPFHGWPVPAPPRSLVSSLVVLVQCLDVVSVVVRRYDQLLYAYEYEECRLLSRQLSQLVCVVVVHPRHQEYERHLYQQADDCPDPLNVVQQDSRNDHSSVNVSSCCRHPVDVVVRCDCSNHVLNPALQSLAPTHAYEQEEEPNESSRVSSVSVQVSNVVSPHNYHYDYDGNHYPDQSRHSHHDPVSSVVSNVVSVVSVVSNCVSPVVD/DLFAADDVQLCQFQVQDDDPLVDDLVVVQVVLLVQLVVDPCLPPPQADWDWDWDADAFVVGDGKIKIKTAHPPCQPAQFAEEEEEEDDLLRYADCRLQVRVQRLLRVLLRHIYIYIPFDGWPVPAPPRSLVSSLRVLVQCLDPVNVVVVRYDQLQYAYEYEACRLLSRQLSQLVCVVVVHPRHAEYERHLYAQADDCPDPLSVSQQGRTNDHSSSNVSSCCGHPVDVVCRQDCSNRVLNPQLCSLAPTHAYEQEHEPNESSRVSSVSSQVSNVSNPHNYHYYYDGNHYGDQRRHSDHDPVSSVVSNVVSVVSVVSVVVSVVD

B-factor: mean 28.38, std 13.95, range [5.21, 96.74]

Secondary structure (DSSP, 8-state):
------HHHHHHHHH--S-GGGS-HHHHHHHHHHHHHT-TTTTTTPPPEEEEEEEEE-SSS-EEEEEEEEESS-TT--B-EEEEE--STTTS--TTTTHHHHHHHHHHHT-EEEEE-PPPTTTS-TTHHHHHHHHHHHHHHSHHHHHHTTB-GGG-EEEEETHHHHHHHHHHHHHHHTT------EEEES------TTSHHHHHTSSSSSS-HHHHHHHHHHH--SGGGGGSTTT-GGGS-HHHHSS---EEEEEEEE-TTHHHHHHHHHHHHHTT--EEEEEEEEEETTTTSSSS--HHHHHHHHHHHHHHHHHHHHHHSSPP-/------HHHHHHHHS----GGGS-HHHHHHHHHHHHHT-TTSSTTPPPEEEEEEEEE-TTS-EEEEEEEEETT-TTS-B-EEEEE--STTTS--TTTTHHHHHHHHHHHT-EEEEEEPPPTTTS-TTHHHHHHHHHHHHHHSHHHHHHTTB-GGG-EEEEETHHHHHHHHHHHHHHHTT------EEEES------TTSHHHHHTSSSSSS-HHHHHHHHHHH--SGGGGGSTTT-GGGS-TGGGTT---EEEEEEEE-TTHHHHHHHHHHHHHTT--EEEEEEEEEETTTTSSSS--HHHHHHHHHHHHHHHHHHHHHTTT--/------HHHHHHHH-S---STTS-HHHHHHHHHHHHHT-TTSSTTPPP-EEEEEEEE-TTS-EEEEEEEE-TT-TTS-B-EEEEE--STTTS--TTTTHHHHHHHHHHHTSEEEEEEPPPTTTS-TTHHHHHHHHHHHHHHSHHHHHHTTB-GGG-EEEEETHHHHHHHHHHHHHHHTT------EEEES------TTSHHHHHHSSSSSS-HHHHHHHHHHH--STTGGGSTTT-GGGS-TTTTTT---EEEEEEEE-TTHHHHHHHHHHHHHTT--EEEEEEEEEETTTTSSSS--HHHHHHHHHHHHHHHHHHHHHT---/-PPPPPHHHHHHHHH--S-GGGS-HHHHHHHHHHHHHH-TTTTTTPPPEEEEEEEE--SS---EEEEEEEESS-TT--B-EEEEE--STTTS--TTTTHHHHHHHHHHHT-EEEEEEPPPTTTS-TTHHHHHHHHHHHHHHSHHHHHHTTB-GGG-EEEEETHHHHHHHHHHHHHHHTT------EEEES------TTSHHHHHHSSSSSS-HHHHHHHHHHH--STTGGGSTTT-GGGS-TTTTTT---EEEEEEEESTTHHHHHHHHHHHHHTT--EEEEEEEEEES-SSSSSS--HHHHHHHHHHHHHHHHHHHHHHH-

Organism: NCBI:txid1031333